Protein 9YFL (pdb70)

Sequence (1273 aa):
MYLRYYLNENGDRQYTLATIDPYGKPTISAHPARFSPEDKYSRHRIIIKKRFGLLLTQQPEVSLGQFQKLGDFKIEPTESVTKLDTAYWPLLLKNFDRLNVRTNHYTPLPFGHSPLKRPIAEYVKAGFINVDKPSNPSSHEVVSWIKRILKVEKTGHSGTLDPKVTGCLIVCIDRATRLVKSQQNAGKEYVAVFSLHSAVENVKKVTQGLEKLRGALFQRPPLRQLRVRSVYDSKLLDFDKDRNIGVFWVSCEAGSYIRTMCVHLGLMLGVGGQMIELRRVRSGIQGEKEGMVTMHDILDAQWAYENHKDESYLRRVIKPLEGLLVAHKRIFIKDSAVNAVCYGAKVLLPGILRYEDGIEIDQEIVIVTTKGEAVALAIALMTTSTMASCDHGVAAKLKRVIMERDTYPRKWGLGPKASPQSYDEKVDHCSVIAKPMAPKKLSKKIYKLIKKSTSHKNYIRNGLKIVQKQLRLGEKGIVFFAGDISPIEIMCHLPAVCEEKDIPYCYTPSRKDIGAAMGTMRGCVMVLVKEHDDYKDLFDEVRGEIKLLGHPKIEPTESVTKLDTAYWPLLLKNFDRLNVRTNHYTPLPFGHSPLKRPIAEYVKAGFINVDKPSNPSSHEVVSWIKRILKVEKTGHSGTLDPKVTGCLIVCIDRATRLVKSQQNAGKEYVAVFSLHSAVENVKKVTQGLEKLRGALFQRPPLKRQLRVRSVYDSKLLDFDKDRNIGVFWVSCEAGSYIRTMCVHLGLMLGVGGQMIELRRVRSGIQGEKEGMVTMHDILDAQWAYENHKDESYLRRVIKPLEGLLVAHKRIFIKDSAVNAVCYGAKVLLPGILRYEDGIEIDQEIVIVTTKGEAVALAIALMTTSTMASCDHGVAAKLKRVIMERDTYPRKWGLGPKASSYDEKVDHCSVIAKPMAPKKLSKKIYKLIKKSTSHKNYIRNGLKIVQKQLRLGEKGIVFFAGDISPIEIMCHLPAVCEEKDIPYCYTPSRKDIGAAMGTMRGCVMVLVKEHDDYKDLFDEVRGEIKLLMYLRYYLNENGDRQYTLATIDPYGKPTISAHPARFSPEDKYSRHRIIIKKRFGLLLTQQPEPILPPESVIPLGHYGWTVQDDLICKVDIEDVPYFNAPIFLENKEQIGKIDEIFGNLRDYFVSVKMGDNFKANSFKDGQQFYIDPAKLLPLKRFLPESVIPLGHYGWTVQDDLICKVDIEDVPYFNAPIFLENKEQIGKIDEIFGNLRDYFVSVKMGDNFKANSFKDGQQFYIDPAKLLPLKRFLP

Foldseek 3Di:
DQWWWDADPVGDTDIDRDQADPVRDGTHHPDDDDDDPPDPCPVVVCVVCVVVQNDPVSDDD/DDPVVCVVPDDPDDDPDDPDDDDDQCPPDFQCHVVVVFAFQDDDDDADPFDAFLLPDPPVVVQQQWKFFAFDDQAAWLVVVQVVLCVLQVADDKDWQATDGRRATATTIMGTNQLVLCSPVLQFAKWKKKFKKAFQDAADDVVLLVVLVVVQAAQDWFADPPHPIGTWGWHDKAFPDADRVRRMTIMMTIITGPDDCQRVRQSSNVSRVGGMGTDYMYTQDRHPDGDPNLHDYPVLSNVQSCCCVPVVDNPSVSSGIGGSSNVQRPFWEWEFHLQCLQVVLVFHFAKLQTTGTTHAPQDAQGWHFYAYPSGHGQAIWGAHAHPVRSNVDDIDGGTGGDTGRDDHPSGDNNPQPDDVSD/DDDQVVLLVQFDPLQPPEQPPVLQVLVLLLLLQQVVPVVQKDFALVGVVVCLVVQDAAEKEFERHDPPPVSCVCPVVSCVVNVHFYHYYSHQCSNCVSSPPSDGTGMMGHHDDDSCNPSRVVSRVSRVVSDGD/DDDPPDDPVVDDQCDDPQQSHCQVVFFFPDDDFDDDPFDDFLLPDPPVVLQQQWKFFAFDDAAAWPVVLQVVLCVLVVADDKDWQATAGRRATATIIIHTHLLCLCSPVLNFAKWKKKFKKAFQDADDDVVLLVVLVVVLAAWDWFADPVPGPTDIWGWHDKAFPAADRVRSMTIMMTTITRPDDVQRVSQVSNVSSVGGMGTDYMYTQDRHPDGDVRLYDYVVLSNVQSCCCVVPVDCPSVSSRIGGSSNVQSPFWEWEFELQCLQVVQVFDADKLQGTRTGHADQDAQGWHFYAYPSGDTQAIWGAPAHPVRSVVDNIDGGTGGDTGSDHHPSGDNRPLPDPVSD/DFVVLQVLFDPLQPPADDPVLQVLVLLLLLVQLVDPVQKFFALVRVVVCLVVQDAAEKEFERNDPPCVSPSCVVVSCVVSVHQYHYGRHQCSNCVSNVHSDGTGMMGGHDDPVCNPSSVVSRVVRVVD/DQWWFDADPVRDTDIDRDQADPVGDGTHHPDDDDDDPPDPCPVVVVVVCVVVQNDPVSDDDDDD/DQPDKDWQAFWDDDDPQKTKGWGQDLWDFAFQFFKAAPVRHTFFTWHDWDDDNRTTITITRGDDPDGNVVDDHGGIIIGRPVRTDHSVVVPD/DDWDWAAWQDDDDAQWGKGWGDDLWDFDFQFWWAAPVRHTFFGWHDWDDDLGGTITTTHGDPVDGNVVDDGGRITIGDPVGTDHSVVVDD

Secondary structure (DSSP, 8-state):
--HHHHHHHS-----S--S------TTS-GGGTTTTTSEE--------S----GGG--HHHHHHTEEEEEEB-SSS-HHHHHHHHHHHHT-S-EEESSPPPTT-EE--EEEESSGGGGTGGGTT--EEEEEEEEESS--S-HHHHHHHHHTS-SEEEE-------EEEEEEEEEEEEEETTTTEEEEEEEE-TT--HHHHHHHHHHHHTS-EEEEEEEEEEETTEESTTT-EEHHHHHHHHHHHHHS---HHHHHHSEEGGGGSTTSEEEEE-TTSHHHHHHT--EEGGGEEEE-TT--TT-EEEEE-TTS-EEEEEEE-S-HHHHHH-SSSEEEEEEEE-SPTTSS---TT-STTT-/--S--EEEEEEEEE-SS-EEEEE-SSSEEPTT-EEE-TTS-EEEEEEEEEE-SSSEEEEE---SS--TTTS-TT-EEEE-GGGEE-HHHH--/---STTTTTTS-TT--SB--HHHHHHHHHHHHHHHSSGGGEEESHHHHHHHHHHT--SEEEEES--SSGGGTTTHHHHHHHHT--EEEES-HHHHHHHHTSSS--S-EEE---STTHHHHHHHHHHHHHH---/---TT--GGGS-GGGSSSSSTT-TTSEES-------S----TTS--HHHHTTEEEEEEEE-SSS-HHHHHHHHHHHHT-S-EEESSPPPTT-EEEEEEEEEGGGGGTGGGTT--EEEEEEEE-SS--S-HHHHHHHHHHS-EEEEE--------EEEEEEEEEEEEEETTTTEEEEEEEE-TT--HHHHHHHHHHHTTS--EEEEEEEEEETTEESTTT-B-HHHHHHHHHHHHHH---HHHHHH-EEGGGGSTTSEEEEE-TTTHHHHHTTPPEEGGGEEEE-S---TT-EEEEE-TTS-EEEEEEESS-HHHHHT-SSSEEEEEEEE-SPTTSS----S-SS---/---EEEEEB---BTTBEEEE--SS-EE-SS-EEE-TT--EEEEEEEEEESSSSEEEEEEE-TT--GGGSPTT-EEEE-TTSEE-HHHH--/---EEEE-TTS-EEEES-SB-TTSSBPEESSPPP--SS---HHHHHHHHHHTT-SGGGS--/--HHHHHHS-TT--SB--HHHHHHHHHHHHHHTTSSTTEEESHHHHHHHHHHT--SEEEEETT-SSGGGTTTHHHHHHHHT--EEEES-HHHHHHHTT-SS--SEEEE---GGGHHHHHHHHHHHHT-/---EEEE-TT--EEEES-SB-TTSSBPEESSPPP--SS---HHHHHHHHHHTT-STTTSPP---

Organism: Trichoplusia ni (NCBI:txid7111)

B-factor: mean 68.93, std 26.57, range [25.01, 194.74]

Solvent-accessible surface area: 57869 Å² total; per-residue (Å²): 133,68,0,58,23,45,91,37,169,112,25,56,59,64,16,10,13,46,91,89,6,98,133,32,118,38,4,71,22,2,15,17,10,137,13,52,28,115,25,155,30,9,71,11,2,9,36,2,15,72,86,36,43,59,8,45,53,80,63,118,202,68,47,34,5,78,2,5,64,67,7,94,0,42,1,61,59,77,76,98,78,59,180,44,110,2,30,194,16,70,40,2,17,89,36,2,44,164,9,56,71,69,31,59,116,13,88,22,17,76,92,14,66,18,7,70,118,10,59,23,57,75,4,15,66,0,0,3,0,0,0,12,0,1,11,74,14,28,0,108,84,0,13,58,37,0,83,147,14,11,123,11,121,109,15,11,24,12,9,80,5,63,75,114,3,0,0,0,0,1,0,1,0,29,21,0,31,59,0,20,133,37,15,84,131,20,35,9,45,19,1,0,0,0,25,5,107,62,74,21,142,67,69,150,83,0,52,102,4,6,112,105,1,111,19,36,1,0,2,68,42,53,236,227,149,11,54,24,66,22,2,133,62,24,134,31,58,37,27,60,128,149,120,17,11,0,0,0,62,0,16,2,53,15,39,9,75,3,102,8,0,0,46,2,0,0,7,16,16,23,19,4,3,96,14,62,12,14,0,4,14,77,1,22,68,11,1,32,131,95,38,32,5,27,4,11,14,0,22,2,0,16,48,6,42,34,16,35,84,70,60,43,5,2,63,69,0,0,37,4,0,0,12,2,0,71,73,39,60,16,0,0,0,37,2,45,24,0,2,14,2,4,66,43,40,108,3,96,0,73,11,0,0,10,9,34,90,34,0,94,94,109,46,46,0,0,0,0,0,1,4,1,4,1,0,0,0,0,48,0,56,22,46,21,81,49,1,68,94,46,116,129,25,46,0,0,80,36,76,108,27,0,5,78,140,104,49,2,34,153,70,108,49,131,31,136,179,75,126,181,103,51,45,110,108,33,34,114,42,19,33,90,3,0,90,10,35,0,64,91,166,6,3,130,77,0,32,104,0,0,108,81,0,46,77,47,177,110,77,19,39,60,19,54,130,69,0,32,94,29,1,134,119,27,36,123,11,0,0,0,0,1,2,37,11,42,29,25,29,55,2,0,11,1,0,3,9,0,64,95,77,110,3,18,0,0,3,0,2,16,55,147,36,0,1,73,4,35,63,67,176,205,25,10,28,0,0,0,0,39,70,49,103,107,2,89,123,14,4,73,87,0,103,30,90,3,102,153,74,30,85,84,194,36,109,75,120,44,52,23,88,145,15,76,26,47,94,5,0,13,3,0,65,32,17,79,188,10,11,24,70,27,8,129,12,85,60,15,125,90,14,83,4,0,26,79,8,53,21,55,72,4,18,99,0,0,3,0,1,0,10,0,2,12,63,15,30,0,115,85,0,11,62,35,0,82,140,14,11,144,18,146,119,17,15,24,2,18,84,4,59,71,129,4,0,0,0,0,1,0,0,0,26,38,0,23,59,0,22,165,35,18,80,128,20,36,10,35,20,2,0,0,1,23,10,110,54,60,10,136,60,67,86,66,0,59,35,2,3,32,95,1,38,12,6,2,0,2,79,20,46,228,196,188,126,8,61,19,62,24,0,136,62,9,133,30,61,44,26,55,133,149,136,26,18,0,0,0,59,0,18,1,47,13,35,9,66,4,92,5,1,1,44,2,0,0,19,23,16,30,15,4,5,88,18,60,14,10,0,4,17,90,1,19,65,11,2,31,121,86,29,35,3,17,3,7,10,0,21,2,0,18,56,10,72,74,86,124,153,72,63,51,8,2,38,28,0,0,24,0,0,1,8,5,2,63,66,40,60,21,0,0,1,44,1,41,23,0,1,15,3,2,72,48,42,108,2,87,0,68,14,0,0,5,4,36,60,31,2,34,24,111,48,47,0,0,0,0,0,0,34,0,4,1,0,0,0,0,37,0,43,4,3,11,4,4,3,13,1,5,54,67,18,53,0,0,88,41,104,118,30,0,4,91,139,105,47,1,32,158,81,111,59,134,42,149,174,68,149,93,34,87,96,60,49,98,66,17,35,70,1,5,114,29,30,1,64,115,156,3,2,111,33,0,37,89,0,0,124,101,0,43,90,48,181,100,79,13,50,54,24,37,122,66,0,30,88,12,0,131,130,29,32,117,10,0,0,0,0,0,1,37,9,42,32,19,27,47,0,0,9,1,2,5,8,0,30,89,65,92,6,16,12,0,2,0,1,7,64,105,39,0,0,70,14,13,73,38,182,140,35,4,37,0,0,0,0,57,69,50,122,105,7,84,124,36,1,60,107,0,76,30,67,9,104,148,104,128,89,0,66,22,41,77,52,186,108,33,56,48,51,10,16,15,48,97,86,11,95,138,33,123,48,3,71,19,3,12,13,5,158,9,53,21,127,28,167,32,7,116,16,1,22,67,0,13,118,73,36,34,65,8,41,41,82,77,112,49,54,78,45,174,17,126,43,28,58,75,0,4,52,31,22,74,50,4,101,124,26,0,0,1,62,5,92,42,96,53,0,2,85,45,96,0,24,0,11,30,123,108,85,80,80,0,5,99,3,36,8,1,0,1,15,1,92,36,2,25,0,1,0,128,28,58,87,145,54,112,21,106,51,21,151,128,61,56,86,0,47,0,19,46,80,75,24,17,55,12,177,170,48,21,173,192,65,32,57,74,0,7,67,29,37,52,51,4,99,94,20,0,0,0,69,6,109,36,136,44,1,2,72,55,88,4,38,0,42,26,142,104,124,78,92,2,8,102,1,40,12,3,0,1,56,16,194,79,2,7,0,0,0,94,25,42,156,144,58,144,15,120,69,24,174,127,52,61,61,0,58,0,22,52,78,86,27,32,79,31,180,170,42,66,164

InterPro domains:
  IPR002478 PUA domain [PF01472] (299-372)
  IPR002478 PUA domain [SM00359] (299-373)
  IPR002501 Pseudouridine synthase II, N-terminal [PF01509] (112-228)
  IPR004521 Uncharacterised domain CHP00451 [TIGR00451] (289-369)
  IPR004802 tRNA pseudouridine synthase B family [PTHR23127] (15-509)
  IPR004802 tRNA pseudouridine synthase B family [TIGR00425] (58-383)
  IPR012960 Dyskerin-like [PF08068] (52-108)
  IPR012960 Dyskerin-like [SM01136] (50-108)
  IPR015947 PUA-like superfamily [SSF88697] (298-379)
  IPR020103 Pseudouridine synthase, catalytic domain superfamily [SSF55120] (51-295)
  IPR032819 tRNA pseudouridylate synthase B, C-terminal [PF16198] (229-295)
  IPR036974 PUA domain superfamily [G3DSA:2.30.130.10] (52-382)

Radius of gyration: 39.72 Å; Cα contacts (8 Å, |Δi|>4): 2709; chains: 8; bounding box: 79×99×144 Å

Structure (mmCIF, N/CA/C/O backbone):
data_9YFL
#
_entry.id   9YFL
#
_cell.length_a   1.00
_cell.length_b   1.00
_cell.length_c   1.00
_cell.angle_alpha   90.00
_cell.angle_beta   90.00
_cell.angle_gamma   90.00
#
_symmetry.space_group_name_H-M   'P 1'
#
loop_
_entity.id
_entity.type
_entity.pdbx_description
1 polymer 'H/ACA ribonucleoprotein complex subunit 3'
2 polymer 'H/ACA ribonucleoprotein complex subunit 4-like'
3 polymer 'H/ACA ribonucleoprotein complex subunit 2-like protein'
4 polymer 'H/ACA ribonucleoprotein complex subunit'
5 polymer 'Modeled RNA (101-MER)'
#
loop_
_atom_site.group_PDB
_atom_site.id
_atom_site.type_symbol
_atom_site.label_atom_id
_atom_site.label_alt_id
_atom_site.label_comp_id
_atom_site.label_asym_id
_atom_site.label_entity_id
_atom_site.label_seq_id
_atom_site.pdbx_PDB_ins_code
_atom_site.Cartn_x
_atom_site.Cartn_y
_atom_site.Cartn_z
_atom_site.occupancy
_atom_site.B_iso_or_equiv
_atom_site.auth_seq_id
_atom_site.auth_comp_id
_atom_site.auth_asym_id
_atom_site.auth_atom_id
_atom_site.pdbx_PDB_model_num
ATOM 1 N N . MET A 1 1 ? 135.06100 143.69000 147.94500 1.000 76.86076 1 MET F N 1
ATOM 2 C CA . MET A 1 1 ? 135.21100 142.68100 149.03100 1.000 71.14382 1 MET F CA 1
ATOM 3 C C . MET A 1 1 ? 136.69100 142.45300 149.32500 1.000 70.03247 1 MET F C 1
ATOM 4 O O . MET A 1 1 ? 137.55500 143.10400 148.73700 1.000 70.64281 1 MET F O 1
ATOM 20 N N . TYR A 1 2 ? 136.98200 141.52400 150.23600 1.000 61.25830 2 TYR F N 1
ATOM 21 C CA . TYR A 1 2 ? 138.35200 141.33700 150.70100 1.000 51.88756 2 TYR F CA 1
ATOM 22 C C . TYR A 1 2 ? 139.16800 140.50800 149.71800 1.000 51.78876 2 TYR F C 1
ATOM 23 O O . TYR A 1 2 ? 140.21100 140.95200 149.23000 1.000 56.41989 2 TYR F O 1
ATOM 41 N N . LEU A 1 3 ? 138.70800 139.29700 149.41900 1.000 51.63369 3 LEU F N 1
ATOM 42 C CA . LEU A 1 3 ? 139.52700 138.36100 148.66300 1.000 49.07030 3 LEU F CA 1
ATOM 43 C C . LEU A 1 3 ? 139.79300 138.87200 147.25600 1.000 51.72944 3 LEU F C 1
ATOM 44 O O . LEU A 1 3 ? 138.92700 139.47100 146.61300 1.000 58.73845 3 LEU F O 1
ATOM 60 N N . ARG A 1 4 ? 141.01100 138.62700 146.78600 1.000 48.59929 4 ARG F N 1
ATOM 61 C CA . ARG A 1 4 ? 141.39600 138.88800 145.41000 1.000 49.75767 4 ARG F CA 1
ATOM 62 C C . ARG A 1 4 ? 142.41700 137.83500 145.01300 1.000 51.34495 4 ARG F C 1
ATOM 63 O O . ARG A 1 4 ? 142.92200 137.08900 145.85500 1.000 55.97889 4 ARG F O 1
ATOM 84 N N . TYR A 1 5 ? 142.72000 137.77100 143.72100 1.000 51.12936 5 TYR F N 1
ATOM 85 C CA . TYR A 1 5 ? 143.63800 136.75400 143.23500 1.000 49.76862 5 TYR F CA 1
ATOM 86 C C . TYR A 1 5 ? 144.31400 137.22900 141.96000 1.000 53.43752 5 TYR F C 1
ATOM 87 O O . TYR A 1 5 ? 143.80900 138.10200 141.25000 1.000 59.30430 5 TYR F O 1
ATOM 105 N N . TYR A 1 6 ? 145.47200 136.63700 141.68300 1.000 52.21925 6 TYR F N 1
ATOM 106 C CA . TYR A 1 6 ? 146.14400 136.78700 140.40400 1.000 51.13023 6 TYR F CA 1
ATOM 107 C C . TYR A 1 6 ? 146.60200 135.41200 139.94500 1.000 55.26405 6 TYR F C 1
ATOM 108 O O . TYR A 1 6 ? 146.81000 134.50200 140.75200 1.000 64.72738 6 TYR F O 1
ATOM 126 N N . LEU A 1 7 ? 146.75700 135.26700 138.63600 1.000 54.36093 7 LEU F N 1
ATOM 127 C CA . LEU A 1 7 ? 147.11700 133.99700 138.02500 1.000 60.86013 7 LEU F CA 1
ATOM 128 C C . LEU A 1 7 ? 148.62100 133.94100 137.79900 1.000 65.20867 7 LEU F C 1
ATOM 129 O O . LEU A 1 7 ? 149.20200 134.86500 137.22200 1.000 70.58602 7 LEU F O 1
ATOM 145 N N . ASN A 1 8 ? 149.24700 132.85800 138.25400 1.000 64.00609 8 ASN F N 1
ATOM 146 C CA . ASN A 1 8 ? 150.66600 132.64900 138.00400 1.000 69.26313 8 ASN F CA 1
ATOM 147 C C . ASN A 1 8 ? 150.84100 132.09200 136.59000 1.000 74.86049 8 ASN F C 1
ATOM 148 O O . ASN A 1 8 ? 149.88900 132.00800 135.80900 1.000 74.48010 8 ASN F O 1
ATOM 159 N N . GLU A 1 9 ? 152.06800 131.69900 136.24200 1.000 80.68608 9 GLU F N 1
ATOM 160 C CA . GLU A 1 9 ? 152.31500 131.18100 134.89900 1.000 82.31615 9 GLU F CA 1
ATOM 161 C C . GLU A 1 9 ? 151.53300 129.90000 134.63700 1.000 79.02724 9 GLU F C 1
ATOM 162 O O . GLU A 1 9 ? 150.97600 129.71600 133.54900 1.000 80.77521 9 GLU F O 1
ATOM 174 N N . ASN A 1 10 ? 151.47800 129.00400 135.62200 1.000 74.16233 10 ASN F N 1
ATOM 175 C CA . ASN A 1 10 ? 150.84700 127.70300 135.41400 1.000 75.64256 10 ASN F CA 1
ATOM 176 C C . ASN A 1 10 ? 149.33300 127.80100 135.27100 1.000 74.88778 10 ASN F C 1
ATOM 177 O O . ASN A 1 10 ? 148.71100 126.84600 134.79700 1.000 72.39999 10 ASN F O 1
ATOM 188 N N . GLY A 1 11 ? 148.72700 128.92100 135.66300 1.000 78.81369 11 GLY F N 1
ATOM 189 C CA . GLY A 1 11 ? 147.28800 129.07900 135.60300 1.000 72.41774 11 GLY F CA 1
ATOM 190 C C . GLY A 1 11 ? 146.54200 128.90700 136.90800 1.000 69.93415 11 GLY F C 1
ATOM 191 O O . GLY A 1 11 ? 145.30700 128.96100 136.90100 1.000 71.80956 11 GLY F O 1
ATOM 195 N N . ASP A 1 12 ? 147.23700 128.70500 138.01900 1.000 69.65842 12 ASP F N 1
ATOM 196 C CA . ASP A 1 12 ? 146.55800 128.54900 139.29200 1.000 65.88009 12 ASP F CA 1
ATOM 197 C C . ASP A 1 12 ? 146.21000 129.91700 139.87100 1.000 64.32190 12 ASP F C 1
ATOM 198 O O . ASP A 1 12 ? 146.79200 130.94200 139.50800 1.000 66.10961 12 ASP F O 1
ATOM 207 N N . ARG A 1 13 ? 145.24600 129.92300 140.78600 1.000 62.12056 13 ARG F N 1
ATOM 208 C CA . ARG A 1 13 ? 144.83700 131.14000 141.47100 1.000 53.75555 13 ARG F CA 1
ATOM 209 C C . ARG A 1 13 ? 145.73000 131.36700 142.68000 1.000 56.19267 13 ARG F C 1
ATOM 210 O O . ARG A 1 13 ? 145.87300 130.48100 143.52900 1.000 64.68027 13 ARG F O 1
ATOM 231 N N . GLN A 1 14 ? 146.32100 132.55400 142.75900 1.000 54.50546 14 GLN F N 1
ATOM 232 C CA . GLN A 1 14 ? 147.12500 132.96400 143.90400 1.000 55.15716 14 GLN F CA 1
ATOM 233 C C . GLN A 1 14 ? 146.32900 134.01900 144.65500 1.000 50.92999 14 GLN F C 1
ATOM 234 O O . GLN A 1 14 ? 146.14600 135.13500 144.15900 1.000 56.51121 14 GLN F O 1
ATOM 248 N N . TYR A 1 15 ? 145.86700 133.67000 145.85000 1.000 45.33256 15 TYR F N 1
ATOM 249 C CA . TYR A 1 15 ? 144.94700 134.51800 146.59100 1.000 45.17635 15 TYR F CA 1
ATOM 250 C C . TYR A 1 15 ? 145.70900 135.52200 147.43800 1.000 48.40163 15 TYR F C 1
ATOM 251 O O . TYR A 1 15 ? 146.77300 135.21700 147.98500 1.000 55.85638 15 TYR F O 1
ATOM 269 N N . THR A 1 16 ? 145.15700 136.72600 147.53600 1.000 49.32277 16 THR F N 1
ATOM 270 C CA . THR A 1 16 ? 145.80100 137.80900 148.26200 1.000 55.04223 16 THR F CA 1
ATOM 271 C C . THR A 1 16 ? 144.76400 138.88400 148.54200 1.000 56.72921 16 THR F C 1
ATOM 272 O O . THR A 1 16 ? 143.71800 138.94700 147.89200 1.000 57.69959 16 THR F O 1
ATOM 283 N N . LEU A 1 17 ? 145.07100 139.72800 149.52100 1.000 55.88401 17 LEU F N 1
ATOM 284 C CA . LEU A 1 17 ? 144.25600 140.89700 149.80700 1.000 55.71603 17 LEU F CA 1
ATOM 285 C C . LEU A 1 17 ? 144.73900 142.13900 149.07500 1.000 60.50472 17 LEU F C 1
ATOM 286 O O . LEU A 1 17 ? 144.06400 143.17300 149.12900 1.000 65.21509 17 LEU F O 1
ATOM 302 N N . ALA A 1 18 ? 145.88000 142.06500 148.39700 1.000 60.69579 18 ALA F N 1
ATOM 303 C CA . ALA A 1 18 ? 146.45500 143.24000 147.76400 1.000 62.89135 18 ALA F CA 1
ATOM 304 C C . ALA A 1 18 ? 145.68300 143.61000 146.50500 1.000 66.17452 18 ALA F C 1
ATOM 305 O O . ALA A 1 18 ? 145.09300 142.75900 145.83400 1.000 69.27700 18 ALA F O 1
ATOM 312 N N . THR A 1 19 ? 145.68900 144.90500 146.19100 1.000 64.44684 19 THR F N 1
ATOM 313 C CA . THR A 1 19 ? 145.04800 145.38500 144.97500 1.000 63.43509 19 THR F CA 1
ATOM 314 C C . THR A 1 19 ? 145.91300 145.15700 143.74200 1.000 69.61276 19 THR F C 1
ATOM 315 O O . THR A 1 19 ? 145.37800 144.96200 142.64500 1.000 74.07041 19 THR F O 1
ATOM 326 N N . ILE A 1 20 ? 147.23500 145.17600 143.89600 1.000 69.69319 20 ILE F N 1
ATOM 327 C CA . ILE A 1 20 ? 148.17100 145.07800 142.78300 1.000 72.60441 20 ILE F CA 1
ATOM 328 C C . ILE A 1 20 ? 149.02000 143.83100 142.97800 1.000 71.79784 20 ILE F C 1
ATOM 329 O O . ILE A 1 20 ? 149.60400 143.63300 144.04800 1.000 74.33021 20 ILE F O 1
ATOM 345 N N . ASP A 1 21 ? 149.08700 142.99900 141.94600 1.000 72.81502 21 ASP F N 1
ATOM 346 C CA . ASP A 1 21 ? 149.87700 141.77800 141.98600 1.000 75.33834 21 ASP F CA 1
ATOM 347 C C . ASP A 1 21 ? 151.35700 142.11000 141.84900 1.000 80.56356 21 ASP F C 1
ATOM 348 O O . ASP A 1 21 ? 151.72600 143.22500 141.47700 1.000 85.16361 21 ASP F O 1
ATOM 357 N N . PRO A 1 22 ? 152.24300 141.15600 142.14700 1.000 81.25595 22 PRO F N 1
ATOM 358 C CA . PRO A 1 22 ? 153.68100 141.43400 142.00800 1.000 87.08743 22 PRO F CA 1
ATOM 359 C C . PRO A 1 22 ? 154.08700 141.83900 140.60300 1.000 86.62188 22 PRO F C 1
ATOM 360 O O . PRO A 1 22 ? 155.10800 142.51900 140.44200 1.000 87.61392 22 PRO F O 1
ATOM 371 N N . TYR A 1 23 ? 153.32700 141.44700 139.58300 1.000 83.26913 23 TYR F N 1
ATOM 372 C CA . TYR A 1 23 ? 153.67300 141.75900 138.20300 1.000 80.72881 23 TYR F CA 1
ATOM 373 C C . TYR A 1 23 ? 153.18500 143.13300 137.76800 1.000 82.69602 23 TYR F C 1
ATOM 374 O O . TYR A 1 23 ? 153.39800 143.50900 136.61100 1.000 85.04949 23 TYR F O 1
ATOM 392 N N . GLY A 1 24 ? 152.53400 143.88600 138.65400 1.000 82.63368 24 GLY F N 1
ATOM 393 C CA . GLY A 1 24 ? 152.06300 145.21500 138.33900 1.000 80.40890 24 GLY F CA 1
ATOM 394 C C . GLY A 1 24 ? 150.65300 145.27900 137.79600 1.000 85.21174 24 GLY F C 1
ATOM 395 O O . GLY A 1 24 ? 150.09800 146.38100 137.69300 1.000 87.33518 24 GLY F O 1
ATOM 399 N N . LYS A 1 25 ? 150.05700 144.14500 137.44600 1.000 87.57139 25 LYS F N 1
ATOM 400 C CA . LYS A 1 25 ? 148.69600 144.12500 136.94100 1.000 87.01836 25 LYS F CA 1
ATOM 401 C C . LYS A 1 25 ? 147.69300 144.12500 138.09000 1.000 82.72122 25 LYS F C 1
ATOM 402 O O . LYS A 1 25 ? 148.03500 143.79700 139.22800 1.000 80.57975 25 LYS F O 1
ATOM 421 N N . PRO A 1 26 ? 146.44600 144.51000 137.82400 1.000 79.94173 26 PRO F N 1
ATOM 422 C CA . PRO A 1 26 ? 145.42600 144.45800 138.87600 1.000 76.21666 26 PRO F CA 1
ATOM 423 C C . PRO A 1 26 ? 145.10700 143.02800 139.28100 1.000 74.09209 26 PRO F C 1
ATOM 424 O O . PRO A 1 26 ? 145.26700 142.08400 138.50400 1.000 79.04950 26 PRO F O 1
ATOM 435 N N . THR A 1 27 ? 144.64600 142.88000 140.51900 1.000 66.11787 27 THR F N 1
ATOM 436 C CA . THR A 1 27 ? 144.23200 141.58900 141.04500 1.000 57.67831 27 THR F CA 1
ATOM 437 C C . THR A 1 27 ? 142.72900 141.42700 140.86300 1.000 57.84789 27 THR F C 1
ATOM 438 O O . THR A 1 27 ? 141.95300 142.31000 141.24100 1.000 67.36590 27 THR F O 1
ATOM 449 N N . ILE A 1 28 ? 142.32600 140.30200 140.29100 1.000 54.38808 28 ILE F N 1
ATOM 450 C CA . ILE A 1 28 ? 140.92100 140.05900 139.98800 1.000 56.69848 28 ILE F CA 1
ATOM 451 C C . ILE A 1 28 ? 140.19300 139.65000 141.25900 1.000 55.21391 28 ILE F C 1
ATOM 452 O O . ILE A 1 28 ? 140.70000 138.85100 142.05500 1.000 56.17859 28 ILE F O 1
ATOM 468 N N . SER A 1 29 ? 139.00000 140.20400 141.45800 1.000 55.69146 29 SER F N 1
ATOM 469 C CA . SER A 1 29 ? 138.20400 139.84300 142.62100 1.000 54.10672 29 SER F CA 1
ATOM 470 C C . SER A 1 29 ? 137.82300 138.37200 142.55600 1.000 48.67851 29 SER F C 1
ATOM 471 O O . SER A 1 29 ? 137.53800 137.83200 141.48400 1.000 50.99940 29 SER F O 1
ATOM 479 N N . ALA A 1 30 ? 137.82000 137.72100 143.71700 1.000 46.82415 30 ALA F N 1
ATOM 480 C CA . ALA A 1 30 ? 137.59100 136.28500 143.77700 1.000 47.85235 30 ALA F CA 1
ATOM 481 C C . ALA A 1 30 ? 136.13100 135.91000 143.58800 1.000 46.28942 30 ALA F C 1
ATOM 482 O O . ALA A 1 30 ? 135.84100 134.77300 143.20400 1.000 47.52123 30 ALA F O 1
ATOM 489 N N . HIS A 1 31 ? 135.21400 136.83000 143.84500 1.000 45.59627 31 HIS F N 1
ATOM 490 C CA . HIS A 1 31 ? 133.80800 136.48100 143.94000 1.000 43.59709 31 HIS F CA 1
ATOM 491 C C . HIS A 1 31 ? 133.07600 136.77800 142.63900 1.000 42.61255 31 HIS F C 1
ATOM 492 O O . HIS A 1 31 ? 133.37300 137.77500 141.97300 1.000 43.62464 31 HIS F O 1
ATOM 506 N N . PRO A 1 32 ? 132.12100 135.94000 142.24900 1.000 41.19645 32 PRO F N 1
ATOM 507 C CA . PRO A 1 32 ? 131.39300 136.17700 141.00300 1.000 41.87174 32 PRO F CA 1
ATOM 508 C C . PRO A 1 32 ? 130.35800 137.28100 141.15000 1.000 42.02009 32 PRO F C 1
ATOM 509 O O . PRO A 1 32 ? 129.98300 137.68700 142.25100 1.000 44.28416 32 PRO F O 1
ATOM 520 N N . ALA A 1 33 ? 129.89900 137.76600 140.00200 1.000 39.90885 33 ALA F N 1
ATOM 521 C CA . ALA A 1 33 ? 128.86600 138.78800 139.99000 1.000 41.52651 33 ALA F CA 1
ATOM 522 C C . ALA A 1 33 ? 127.58200 138.24500 140.60000 1.000 44.48374 33 ALA F C 1
ATOM 523 O O . ALA A 1 33 ? 127.25300 137.06400 140.46400 1.000 49.07981 33 ALA F O 1
ATOM 530 N N . ARG A 1 34 ? 126.85000 139.12100 141.28200 1.000 42.89326 34 ARG F N 1
ATOM 531 C CA . ARG A 1 34 ? 125.55600 138.75200 141.86800 1.000 44.30283 34 ARG F CA 1
ATOM 532 C C . ARG A 1 34 ? 124.60600 138.32900 140.75900 1.000 39.72410 34 ARG F C 1
ATOM 533 O O . ARG A 1 34 ? 124.69100 138.81000 139.62700 1.000 41.23864 34 ARG F O 1
ATOM 554 N N . PHE A 1 35 ? 123.67100 137.44700 141.09500 1.000 35.21549 35 PHE F N 1
ATOM 555 C CA . PHE A 1 35 ? 122.74500 136.88100 140.12700 1.000 35.66938 35 PHE F CA 1
ATOM 556 C C . PHE A 1 35 ? 121.31800 137.24800 140.49900 1.000 45.61355 35 PHE F C 1
ATOM 557 O O . PHE A 1 35 ? 120.91100 137.08800 141.65400 1.000 49.94101 35 PHE F O 1
ATOM 574 N N . SER A 1 36 ? 120.56900 137.74500 139.51700 1.000 46.50807 36 SER F N 1
ATOM 575 C CA . SER A 1 36 ? 119.14100 137.97500 139.65000 1.000 43.47110 36 SER F CA 1
ATOM 576 C C . SER A 1 36 ? 118.40200 136.98400 138.76500 1.000 45.00095 36 SER F C 1
ATOM 577 O O . SER A 1 36 ? 118.58600 137.02000 137.53900 1.000 49.16883 36 SER F O 1
ATOM 585 N N . PRO A 1 37 ? 117.57600 136.08500 139.30500 1.000 43.37167 37 PRO F N 1
ATOM 586 C CA . PRO A 1 37 ? 116.89500 135.11800 138.43100 1.000 45.33516 37 PRO F CA 1
ATOM 587 C C . PRO A 1 37 ? 116.05700 135.77800 137.35900 1.000 56.00160 37 PRO F C 1
ATOM 588 O O . PRO A 1 37 ? 115.92300 135.23000 136.25800 1.000 61.04515 37 PRO F O 1
ATOM 599 N N . GLU A 1 38 ? 115.48000 136.93900 137.65200 1.000 56.39658 38 GLU F N 1
ATOM 600 C CA . GLU A 1 38 ? 114.69900 137.69300 136.67500 1.000 53.86045 38 GLU F CA 1
ATOM 601 C C . GLU A 1 38 ? 115.60700 138.65800 135.91300 1.000 51.16597 38 GLU F C 1
ATOM 602 O O . GLU A 1 38 ? 115.44600 139.87600 135.94100 1.000 55.79223 38 GLU F O 1
ATOM 614 N N . ASP A 1 39 ? 116.58600 138.07800 135.22600 1.000 47.66159 39 ASP F N 1
ATOM 615 C CA . ASP A 1 39 ? 117.55400 138.82800 134.43700 1.000 46.64153 39 ASP F CA 1
ATOM 616 C C . ASP A 1 39 ? 117.16100 138.69900 132.97200 1.000 53.19740 39 ASP F C 1
ATOM 617 O O . ASP A 1 39 ? 117.22500 137.60700 132.39800 1.000 55.05685 39 ASP F O 1
ATOM 626 N N . LYS A 1 40 ? 116.75900 139.81600 132.36800 1.000 51.68578 40 LYS F N 1
ATOM 627 C CA . LYS A 1 40 ? 116.29100 139.84800 130.99000 1.000 49.61522 40 LYS F CA 1
ATOM 628 C C . LYS A 1 40 ? 117.37900 140.30000 130.02700 1.000 49.72804 40 LYS F C 1
ATOM 629 O O . LYS A 1 40 ? 117.07800 140.86300 128.97000 1.000 54.31091 40 LYS F O 1
ATOM 648 N N . TYR A 1 41 ? 118.63900 140.06400 130.37300 1.000 42.90042 41 TYR F N 1
ATOM 649 C CA . TYR A 1 41 ? 119.77400 140.55500 129.60900 1.000 40.54873 41 TYR F CA 1
ATOM 650 C C . TYR A 1 41 ? 120.66500 139.40800 129.15700 1.000 45.24141 41 TYR F C 1
ATOM 651 O O . TYR A 1 41 ? 121.89100 139.52700 129.12400 1.000 48.39633 41 TYR F O 1
ATOM 669 N N . SER A 1 42 ? 120.06000 138.27300 128.80000 1.000 47.32733 42 SER F N 1
ATOM 670 C CA . SER A 1 42 ? 120.84800 137.15300 128.30000 1.000 43.41865 42 SER F CA 1
ATOM 671 C C . SER A 1 42 ? 121.32200 137.41400 126.87700 1.000 46.08098 42 SER F C 1
ATOM 672 O O . SER A 1 42 ? 122.47700 137.13200 126.54200 1.000 50.46010 42 SER F O 1
ATOM 680 N N . ARG A 1 43 ? 120.44400 137.94900 126.02500 1.000 48.28568 43 ARG F N 1
ATOM 681 C CA . ARG A 1 43 ? 120.83000 138.23400 124.64700 1.000 47.23012 43 ARG F CA 1
ATOM 682 C C . ARG A 1 43 ? 121.96100 139.24500 124.62100 1.000 45.29421 43 ARG F C 1
ATOM 683 O O . ARG A 1 43 ? 122.96300 139.07300 123.91900 1.000 44.80888 43 ARG F O 1
ATOM 704 N N . HIS A 1 44 ? 121.80500 140.31200 125.39700 1.000 45.23385 44 HIS F N 1
ATOM 705 C CA . HIS A 1 44 ? 122.76200 141.40200 125.44100 1.000 44.16407 44 HIS F CA 1
ATOM 706 C C . HIS A 1 44 ? 124.08800 140.95000 126.02600 1.000 43.23889 44 HIS F C 1
ATOM 707 O O . HIS A 1 44 ? 125.11100 141.60400 125.80400 1.000 49.34773 44 HIS F O 1
ATOM 720 N N . ARG A 1 45 ? 124.08500 139.84400 126.76500 1.000 40.55127 45 ARG F N 1
ATOM 721 C CA . ARG A 1 45 ? 125.27500 139.32800 127.42200 1.000 44.51100 45 ARG F CA 1
ATOM 722 C C . ARG A 1 45 ? 126.04300 138.38400 126.51400 1.000 46.21676 45 ARG F C 1
ATOM 723 O O . ARG A 1 45 ? 127.27000 138.29000 126.62000 1.000 50.29932 45 ARG F O 1
ATOM 744 N N . ILE A 1 46 ? 125.34000 137.68400 125.62500 1.000 47.94234 46 ILE F N 1
ATOM 745 C CA . ILE A 1 46 ? 126.00300 136.80000 124.67700 1.000 44.46489 46 ILE F CA 1
ATOM 746 C C . ILE A 1 46 ? 126.54400 137.59800 123.50200 1.000 44.99958 46 ILE F C 1
ATOM 747 O O . ILE A 1 46 ? 127.55800 137.22100 122.91000 1.000 51.57891 46 ILE F O 1
ATOM 763 N N . ILE A 1 47 ? 125.90200 138.71400 123.15600 1.000 45.62574 47 ILE F N 1
ATOM 764 C CA . ILE A 1 47 ? 126.40700 139.55000 122.07200 1.000 42.81494 47 ILE F CA 1
ATOM 765 C C . ILE A 1 47 ? 127.75300 140.14900 122.45200 1.000 45.71041 47 ILE F C 1
ATOM 766 O O . ILE A 1 47 ? 128.73100 140.04500 121.70200 1.000 48.47021 47 ILE F O 1
ATOM 782 N N . ILE A 1 48 ? 127.82700 140.78400 123.62000 1.000 46.71897 48 ILE F N 1
ATOM 783 C CA . ILE A 1 48 ? 129.05000 141.48000 123.99800 1.000 43.94043 48 ILE F CA 1
ATOM 784 C C . ILE A 1 48 ? 130.18500 140.48700 124.20400 1.000 46.39305 48 ILE F C 1
ATOM 785 O O . ILE A 1 48 ? 131.31300 140.71400 123.75400 1.000 57.38815 48 ILE F O 1
ATOM 801 N N . LYS A 1 49 ? 129.91000 139.37000 124.87900 1.000 45.03585 49 LYS F N 1
ATOM 802 C CA . LYS A 1 49 ? 130.96300 138.39200 125.12400 1.000 46.34897 49 LYS F CA 1
ATOM 803 C C . LYS A 1 49 ? 131.46000 137.78200 123.82100 1.000 50.00847 49 LYS F C 1
ATOM 804 O O . LYS A 1 49 ? 132.66900 137.60700 123.63100 1.000 56.07951 49 LYS F O 1
ATOM 823 N N . LYS A 1 50 ? 130.54400 137.45000 122.90900 1.000 48.66269 50 LYS F N 1
ATOM 824 C CA . LYS A 1 50 ? 130.95700 136.89300 121.62600 1.000 48.38812 50 LYS F CA 1
ATOM 825 C C . LYS A 1 50 ? 131.81500 137.88700 120.86100 1.000 49.20829 50 LYS F C 1
ATOM 826 O O . LYS A 1 50 ? 132.83100 137.51600 120.26200 1.000 51.47251 50 LYS F O 1
ATOM 845 N N . ARG A 1 51 ? 131.41700 139.16000 120.87100 1.000 51.33231 51 ARG F N 1
ATOM 846 C CA . ARG A 1 51 ? 132.14800 140.18000 120.13100 1.000 51.97455 51 ARG F CA 1
ATOM 847 C C . ARG A 1 51 ? 133.61200 140.23000 120.54600 1.000 56.02080 51 ARG F C 1
ATOM 848 O O . ARG A 1 51 ? 134.47800 140.55000 119.72400 1.000 63.21048 51 ARG F O 1
ATOM 869 N N . PHE A 1 52 ? 133.90900 139.92000 121.80700 1.000 50.93704 52 PHE F N 1
ATOM 870 C CA . PHE A 1 52 ? 135.25100 140.05500 122.35500 1.000 52.44869 52 PHE F CA 1
ATOM 871 C C . PHE A 1 52 ? 135.90300 138.71200 122.65600 1.000 56.59398 52 PHE F C 1
ATOM 872 O O . PHE A 1 52 ? 136.90700 138.67100 123.37200 1.000 59.02550 52 PHE F O 1
ATOM 889 N N . GLY A 1 53 ? 135.36100 137.61800 122.13300 1.000 58.92194 53 GLY F N 1
ATOM 890 C CA . GLY A 1 53 ? 136.00300 136.32400 122.30400 1.000 56.78497 53 GLY F CA 1
ATOM 891 C C . GLY A 1 53 ? 136.10800 135.87600 123.74400 1.000 57.75042 53 GLY F C 1
ATOM 892 O O . GLY A 1 53 ? 137.13800 135.32100 124.14500 1.000 60.58392 53 GLY F O 1
ATOM 896 N N . LEU A 1 54 ? 135.06000 136.10400 124.53700 1.000 58.33403 54 LEU F N 1
ATOM 897 C CA . LEU A 1 54 ? 135.03800 135.69800 125.93500 1.000 53.53728 54 LEU F CA 1
ATOM 898 C C . LEU A 1 54 ? 134.05100 134.57900 126.22200 1.000 52.64583 54 LEU F C 1
ATOM 899 O O . LEU A 1 54 ? 134.13600 133.96300 127.28800 1.000 58.92026 54 LEU F O 1
ATOM 915 N N . LEU A 1 55 ? 133.12500 134.29800 125.31100 1.000 49.43478 55 LEU F N 1
ATOM 916 C CA . LEU A 1 55 ? 132.10900 133.29200 125.56900 1.000 49.74735 55 LEU F CA 1
ATOM 917 C C . LEU A 1 55 ? 132.75500 131.92300 125.74100 1.000 57.25767 55 LEU F C 1
ATOM 918 O O . LEU A 1 55 ? 133.83000 131.64600 125.20400 1.000 62.36196 55 LEU F O 1
ATOM 934 N N . LEU A 1 56 ? 132.08400 131.05900 126.50600 1.000 57.55441 56 LEU F N 1
ATOM 935 C CA . LEU A 1 56 ? 132.65700 129.75300 126.81400 1.000 56.38952 56 LEU F CA 1
ATOM 936 C C . LEU A 1 56 ? 132.88800 128.94000 125.54900 1.000 59.53245 56 LEU F C 1
ATOM 937 O O . LEU A 1 56 ? 133.91400 128.26300 125.41600 1.000 62.81665 56 LEU F O 1
ATOM 953 N N . THR A 1 57 ? 131.94300 128.98700 124.61000 1.000 56.12563 57 THR F N 1
ATOM 954 C CA . THR A 1 57 ? 132.09500 128.22100 123.37900 1.000 54.10795 57 THR F CA 1
ATOM 955 C C . THR A 1 57 ? 133.32800 128.64800 122.59600 1.000 56.78817 57 THR F C 1
ATOM 956 O O . THR A 1 57 ? 133.87800 127.85400 121.82500 1.000 62.23369 57 THR F O 1
ATOM 967 N N . GLN A 1 58 ? 133.77700 129.88700 122.77600 1.000 56.23714 58 GLN F N 1
ATOM 968 C CA . GLN A 1 58 ? 134.89300 130.41000 122.00200 1.000 56.36485 58 GLN F CA 1
ATOM 969 C C . GLN A 1 58 ? 136.25200 130.04500 122.58100 1.000 58.53203 58 GLN F C 1
ATOM 970 O O . GLN A 1 58 ? 137.26500 130.24900 121.90600 1.000 68.53169 58 GLN F O 1
ATOM 984 N N . GLN A 1 59 ? 136.30500 129.51900 123.79700 1.000 57.51509 59 GLN F N 1
ATOM 985 C CA . GLN A 1 59 ? 137.56900 129.10100 124.37500 1.000 63.44338 59 GLN F CA 1
ATOM 986 C C . GLN A 1 59 ? 137.94600 127.70500 123.88900 1.000 65.34187 59 GLN F C 1
ATOM 987 O O . GLN A 1 59 ? 137.10100 126.96100 123.38500 1.000 63.81367 59 GLN F O 1
ATOM 1001 N N . PRO A 1 60 ? 139.21200 127.32500 124.02800 1.000 67.69560 60 PRO F N 1
ATOM 1002 C CA . PRO A 1 60 ? 139.63400 125.98900 123.59600 1.000 70.59633 60 PRO F CA 1
ATOM 1003 C C . PRO A 1 60 ? 139.10300 124.91400 124.53100 1.000 72.98177 60 PRO F C 1
ATOM 1004 O O . PRO A 1 60 ? 138.55600 125.18500 125.60100 1.000 74.65630 60 PRO F O 1
ATOM 1015 N N . GLU A 1 61 ? 139.27400 123.66800 124.10200 1.000 74.09293 61 GLU F N 1
ATOM 1016 C CA . GLU A 1 61 ? 138.84700 122.51400 124.88500 1.000 77.60515 61 GLU F CA 1
ATOM 1017 C C . GLU A 1 61 ? 137.34100 122.62200 125.10000 1.000 76.25471 61 GLU F C 1
ATOM 1018 O O . GLU A 1 61 ? 136.58000 121.76300 124.65500 1.000 70.92583 61 GLU F O 1
ATOM 1030 N N . VAL B 2 27 ? 161.65200 117.77600 93.12100 1.000 109.31665 27 VAL A N 1
ATOM 1031 C CA . VAL B 2 27 ? 160.33700 117.17600 93.30400 1.000 113.24813 27 VAL A CA 1
ATOM 1032 C C . VAL B 2 27 ? 159.61600 117.84900 94.46300 1.000 113.44623 27 VAL A C 1
ATOM 1033 O O . VAL B 2 27 ? 160.22800 118.18000 95.47800 1.000 111.58166 27 VAL A O 1
ATOM 1045 N N . SER B 2 28 ? 158.31200 118.04900 94.30600 1.000 113.71536 28 SER A N 1
ATOM 1046 C CA . SER B 2 28 ? 157.47200 118.62900 95.34100 1.000 113.67824 28 SER A CA 1
ATOM 1047 C C . SER B 2 28 ? 156.63000 117.54100 95.99500 1.000 111.34619 28 SER A C 1
ATOM 1048 O O . SER B 2 28 ? 156.33500 116.51100 95.38500 1.000 108.61581 28 SER A O 1
ATOM 1056 N N . LEU B 2 29 ? 156.24600 117.78000 97.25100 1.000 110.84668 29 LEU A N 1
ATOM 1057 C CA . LEU B 2 29 ? 155.50900 116.76300 97.99300 1.000 106.96788 29 LEU A CA 1
ATOM 1058 C C . LEU B 2 29 ? 154.23900 116.35600 97.26000 1.000 106.82430 29 LEU A C 1
ATOM 1059 O O . LEU B 2 29 ? 153.81900 115.19600 97.34500 1.000 106.42500 29 LEU A O 1
ATOM 1075 N N . GLY B 2 30 ? 153.61700 117.28600 96.53600 1.000 105.31881 30 GLY A N 1
ATOM 1076 C CA . GLY B 2 30 ? 152.46700 116.92400 95.72700 1.000 101.81660 30 GLY A CA 1
ATOM 1077 C C . GLY B 2 30 ? 152.82300 115.94000 94.63000 1.000 105.79306 30 GLY A C 1
ATOM 1078 O O . GLY B 2 30 ? 152.09300 114.97700 94.38300 1.000 104.92902 30 GLY A O 1
ATOM 1082 N N . GLN B 2 31 ? 153.95200 116.16900 93.95600 1.000 106.56307 31 GLN A N 1
ATOM 1083 C CA . GLN B 2 31 ? 154.39300 115.24300 92.91900 1.000 105.60586 31 GLN A CA 1
ATOM 1084 C C . GLN B 2 31 ? 154.69300 113.86900 93.50500 1.000 106.32695 31 GLN A C 1
ATOM 1085 O O . GLN B 2 31 ? 154.33100 112.84200 92.91800 1.000 106.12734 31 GLN A O 1
ATOM 1099 N N . PHE B 2 32 ? 155.35100 113.83000 94.66500 1.000 104.00142 32 PHE A N 1
ATOM 1100 C CA . PHE B 2 32 ? 155.64400 112.55300 95.30600 1.000 104.23559 32 PHE A CA 1
ATOM 1101 C C . PHE B 2 32 ? 154.36800 111.83800 95.72600 1.000 105.31689 32 PHE A C 1
ATOM 1102 O O . PHE B 2 32 ? 154.29200 110.60500 95.67400 1.000 106.73966 32 PHE A O 1
ATOM 1119 N N . GLN B 2 33 ? 153.35200 112.59400 96.14600 1.000 104.52623 33 GLN A N 1
ATOM 1120 C CA . GLN B 2 33 ? 152.07100 111.98200 96.47700 1.000 99.38030 33 GLN A CA 1
ATOM 1121 C C . GLN B 2 33 ? 151.40000 111.39300 95.24300 1.000 99.21945 33 GLN A C 1
ATOM 1122 O O . GLN B 2 33 ? 150.79800 110.31500 95.31600 1.000 96.59884 33 GLN A O 1
ATOM 1136 N N . LYS B 2 34 ? 151.48800 112.07800 94.10300 1.000 102.41417 34 LYS A N 1
ATOM 1137 C CA . LYS B 2 34 ? 150.85300 111.58100 92.89000 1.000 99.03295 34 LYS A CA 1
ATOM 1138 C C . LYS B 2 34 ? 151.63200 110.44500 92.23900 1.000 100.94661 34 LYS A C 1
ATOM 1139 O O . LYS B 2 34 ? 151.05100 109.69300 91.44900 1.000 93.96973 34 LYS A O 1
ATOM 1158 N N . LEU B 2 35 ? 152.92300 110.30000 92.54600 1.000 104.19029 35 LEU A N 1
ATOM 1159 C CA . LEU B 2 35 ? 153.75200 109.27200 91.93100 1.000 106.40287 35 LEU A CA 1
ATOM 1160 C C . LEU B 2 35 ? 154.14000 108.14800 92.88200 1.000 105.94863 35 LEU A C 1
ATOM 1161 O O . LEU B 2 35 ? 154.62500 107.11100 92.41600 1.000 106.22951 35 LEU A O 1
ATOM 1177 N N . GLY B 2 36 ? 153.94500 108.31700 94.19300 1.000 103.29247 36 GLY A N 1
ATOM 1178 C CA . GLY B 2 36 ? 154.35700 107.30800 95.14500 1.000 100.82193 36 GLY A CA 1
ATOM 1179 C C . GLY B 2 36 ? 153.28300 106.26500 95.39700 1.000 97.92723 36 GLY A C 1
ATOM 1180 O O . GLY B 2 36 ? 152.12600 106.41400 95.01000 1.000 95.60720 36 GLY A O 1
ATOM 1184 N N . ASP B 2 37 ? 153.68900 105.18900 96.07400 1.000 98.27722 37 ASP A N 1
ATOM 1185 C CA . ASP B 2 37 ? 152.75700 104.10800 96.37700 1.000 97.64983 37 ASP A CA 1
ATOM 1186 C C . ASP B 2 37 ? 151.80300 104.51000 97.49500 1.000 96.93417 37 ASP A C 1
ATOM 1187 O O . ASP B 2 37 ? 150.58400 104.58000 97.29600 1.000 90.96149 37 ASP A O 1
ATOM 1196 N N . PHE B 2 38 ? 152.34400 104.78500 98.67900 1.000 96.03572 38 PHE A N 1
ATOM 1197 C CA . PHE B 2 38 ? 151.56300 105.24800 99.82400 1.000 85.73627 38 PHE A CA 1
ATOM 1198 C C . PHE B 2 38 ? 150.40900 104.28700 100.12000 1.000 81.73558 38 PHE A C 1
ATOM 1199 O O . PHE B 2 38 ? 149.23100 104.59800 99.95900 1.000 77.01699 38 PHE A O 1
ATOM 1216 N N . LYS B 2 39 ? 150.80200 103.08600 100.53700 1.000 84.43858 39 LYS A N 1
ATOM 1217 C CA . LYS B 2 39 ? 149.87900 102.05500 100.98200 1.000 81.99939 39 LYS A CA 1
ATOM 1218 C C . LYS B 2 39 ? 150.28300 101.60100 102.37700 1.000 84.19344 39 LYS A C 1
ATOM 1219 O O . LYS B 2 39 ? 151.46800 101.58800 102.72200 1.000 86.08554 39 LYS A O 1
ATOM 1238 N N . ILE B 2 40 ? 149.28500 101.23100 103.18300 1.000 79.93910 40 ILE A N 1
ATOM 1239 C CA . ILE B 2 40 ? 149.56100 100.75300 104.53200 1.000 81.77247 40 ILE A CA 1
ATOM 1240 C C . ILE B 2 40 ? 150.39900 99.48600 104.45300 1.000 85.60628 40 ILE A C 1
ATOM 1241 O O . ILE B 2 40 ? 150.10200 98.57100 103.67400 1.000 85.94636 40 ILE A O 1
ATOM 1257 N N . GLU B 2 41 ? 151.45300 99.42800 105.26400 1.000 87.21487 41 GLU A N 1
ATOM 1258 C CA . GLU B 2 41 ? 152.37100 98.30400 105.21000 1.000 88.31259 41 GLU A CA 1
ATOM 1259 C C . GLU B 2 41 ? 151.66500 97.01600 105.64000 1.000 87.04470 41 GLU A C 1
ATOM 1260 O O . GLU B 2 41 ? 150.79700 97.03800 106.51600 1.000 86.50739 41 GLU A O 1
ATOM 1272 N N . PRO B 2 42 ? 152.02200 95.87700 105.03900 1.000 84.27223 42 PRO A N 1
ATOM 1273 C CA . PRO B 2 42 ? 151.27900 94.63900 105.32800 1.000 77.48962 42 PRO A CA 1
ATOM 1274 C C . PRO B 2 42 ? 151.35300 94.17700 106.77200 1.000 79.17714 42 PRO A C 1
ATOM 1275 O O . PRO B 2 42 ? 150.46800 93.42800 107.19900 1.000 80.61059 42 PRO A O 1
ATOM 1286 N N . THR B 2 43 ? 152.37200 94.56800 107.53600 1.000 86.35985 43 THR A N 1
ATOM 1287 C CA . THR B 2 43 ? 152.49900 94.05200 108.89300 1.000 87.55510 43 THR A CA 1
ATOM 1288 C C . THR B 2 43 ? 153.43300 94.93800 109.70500 1.000 88.23074 43 THR A C 1
ATOM 1289 O O . THR B 2 43 ? 154.38100 95.51900 109.17100 1.000 85.61131 43 THR A O 1
ATOM 1300 N N . GLU B 2 44 ? 153.14800 95.02800 111.00500 1.000 95.58572 44 GLU A N 1
ATOM 1301 C CA . GLU B 2 44 ? 154.01400 95.71600 111.95600 1.000 100.37999 44 GLU A CA 1
ATOM 1302 C C . GLU B 2 44 ? 154.30800 94.91000 113.21400 1.000 105.01710 44 GLU A C 1
ATOM 1303 O O . GLU B 2 44 ? 155.24200 95.26700 113.94200 1.000 106.01730 44 GLU A O 1
ATOM 1315 N N . SER B 2 45 ? 153.55200 93.85000 113.49700 1.000 108.56580 45 SER A N 1
ATOM 1316 C CA . SER B 2 45 ? 153.77500 92.89300 114.57800 1.000 111.23507 45 SER A CA 1
ATOM 1317 C C . SER B 2 45 ? 153.30400 93.39100 115.94200 1.000 113.58310 45 SER A C 1
ATOM 1318 O O . SER B 2 45 ? 153.44100 92.64600 116.92100 1.000 112.72555 45 SER A O 1
ATOM 1326 N N . VAL B 2 46 ? 152.76100 94.60100 116.05400 1.000 111.87518 46 VAL A N 1
ATOM 1327 C CA . VAL B 2 46 ? 152.29700 95.12700 117.33400 1.000 112.01555 46 VAL A CA 1
ATOM 1328 C C . VAL B 2 46 ? 151.01700 95.91800 117.10800 1.000 110.17597 46 VAL A C 1
ATOM 1329 O O . VAL B 2 46 ? 150.85700 96.58300 116.07900 1.000 104.88111 46 VAL A O 1
ATOM 1342 N N . THR B 2 47 ? 150.10300 95.84300 118.07600 1.000 109.71892 47 THR A N 1
ATOM 1343 C CA . THR B 2 47 ? 148.80600 96.51000 117.99900 1.000 104.86483 47 THR A CA 1
ATOM 1344 C C . THR B 2 47 ? 148.47400 97.18000 119.32600 1.000 106.21803 47 THR A C 1
ATOM 1345 O O . THR B 2 47 ? 147.33800 97.11600 119.80800 1.000 99.43048 47 THR A O 1
ATOM 1356 N N . LYS B 2 48 ? 149.46000 97.83200 119.93600 1.000 108.08166 48 LYS A N 1
ATOM 1357 C CA . LYS B 2 48 ? 149.23800 98.49100 121.21600 1.000 103.38627 48 LYS A CA 1
ATOM 1358 C C . LYS B 2 48 ? 148.25800 99.64800 121.06600 1.000 95.31805 48 LYS A C 1
ATOM 1359 O O . LYS B 2 48 ? 148.34300 100.44000 120.12300 1.000 93.53012 48 LYS A O 1
ATOM 1378 N N . LEU B 2 49 ? 147.32300 99.74200 122.00600 1.000 82.80560 49 LEU A N 1
ATOM 1379 C CA . LEU B 2 49 ? 146.37300 100.84200 122.05100 1.000 75.14937 49 LEU A CA 1
ATOM 1380 C C . LEU B 2 49 ? 146.89600 101.95500 122.94800 1.000 70.52455 49 LEU A C 1
ATOM 1381 O O . LEU B 2 49 ? 147.61300 101.70900 123.92200 1.000 74.32166 49 LEU A O 1
ATOM 1397 N N . ASP B 2 50 ? 146.53500 103.18700 122.60700 1.000 63.84013 50 ASP A N 1
ATOM 1398 C CA . ASP B 2 50 ? 146.90300 104.37100 123.38100 1.000 62.19139 50 ASP A CA 1
ATOM 1399 C C . ASP B 2 50 ? 145.60500 105.04000 123.81500 1.000 65.75247 50 ASP A C 1
ATOM 1400 O O . ASP B 2 50 ? 145.10300 105.94700 123.14600 1.000 64.37695 50 ASP A O 1
ATOM 1409 N N . THR B 2 51 ? 145.06800 104.59200 124.94600 1.000 63.16175 51 THR A N 1
ATOM 1410 C CA . THR B 2 51 ? 143.78300 105.05400 125.44700 1.000 56.16595 51 THR A CA 1
ATOM 1411 C C . THR B 2 51 ? 143.92100 106.07900 126.56400 1.000 58.88751 51 THR A C 1
ATOM 1412 O O . THR B 2 51 ? 142.93200 106.38000 127.23900 1.000 60.75375 51 THR A O 1
ATOM 1423 N N . ALA B 2 52 ? 145.11900 106.62000 126.77600 1.000 59.38798 52 ALA A N 1
ATOM 1424 C CA . ALA B 2 52 ? 145.33400 107.56200 127.86500 1.000 58.36839 52 ALA A CA 1
ATOM 1425 C C . ALA B 2 52 ? 144.59600 108.87600 127.66600 1.000 55.57294 52 ALA A C 1
ATOM 1426 O O . ALA B 2 52 ? 144.49700 109.65700 128.61700 1.000 57.96605 52 ALA A O 1
ATOM 1433 N N . TYR B 2 53 ? 144.08400 109.14200 126.46700 1.000 54.00533 53 TYR A N 1
ATOM 1434 C CA . TYR B 2 53 ? 143.40400 110.39200 126.16700 1.000 54.46022 53 TYR A CA 1
ATOM 1435 C C . TYR B 2 53 ? 141.90500 110.22000 125.97200 1.000 58.15494 53 TYR A C 1
ATOM 1436 O O . TYR B 2 53 ? 141.22700 111.19000 125.62000 1.000 61.20791 53 TYR A O 1
ATOM 1454 N N . TRP B 2 54 ? 141.36700 109.01900 126.18700 1.000 53.13746 54 TRP A N 1
ATOM 1455 C CA . TRP B 2 54 ? 139.94500 108.80700 125.96300 1.000 47.93705 54 TRP A CA 1
ATOM 1456 C C . TRP B 2 54 ? 139.13500 109.43300 127.09900 1.000 52.49314 54 TRP A C 1
ATOM 1457 O O . TRP B 2 54 ? 139.56600 109.40600 128.25400 1.000 55.05794 54 TRP A O 1
ATOM 1478 N N . PRO B 2 55 ? 137.96700 110.00300 126.80500 1.000 50.46120 55 PRO A N 1
ATOM 1479 C CA . PRO B 2 55 ? 137.27000 110.80500 127.81600 1.000 50.13173 55 PRO A CA 1
ATOM 1480 C C . PRO B 2 55 ? 136.73400 109.97800 128.97500 1.000 51.69151 55 PRO A C 1
ATOM 1481 O O . PRO B 2 55 ? 136.37800 108.80600 128.83000 1.000 53.49013 55 PRO A O 1
ATOM 1492 N N . LEU B 2 56 ? 136.67900 110.62400 130.13900 1.000 50.67610 56 LEU A N 1
ATOM 1493 C CA . LEU B 2 56 ? 135.91600 110.17400 131.31200 1.000 46.18363 56 LEU A CA 1
ATOM 1494 C C . LEU B 2 56 ? 136.26800 108.71700 131.61400 1.000 43.23302 56 LEU A C 1
ATOM 1495 O O . LEU B 2 56 ? 137.45800 108.38200 131.67500 1.000 49.08471 56 LEU A O 1
ATOM 1511 N N . LEU B 2 57 ? 135.29100 107.83600 131.81100 1.000 42.82063 57 LEU A N 1
ATOM 1512 C CA . LEU B 2 57 ? 135.51900 106.48500 132.31100 1.000 42.57415 57 LEU A CA 1
ATOM 1513 C C . LEU B 2 57 ? 136.13600 105.55500 131.28500 1.000 46.48453 57 LEU A C 1
ATOM 1514 O O . LEU B 2 57 ? 136.22200 104.35600 131.57000 1.000 49.04126 57 LEU A O 1
ATOM 1530 N N . LEU B 2 58 ? 136.56800 106.03200 130.12100 1.000 48.60628 58 LEU A N 1
ATOM 1531 C CA . LEU B 2 58 ? 137.28900 105.21200 129.15900 1.000 45.62327 58 LEU A CA 1
ATOM 1532 C C . LEU B 2 58 ? 138.78600 105.47000 129.19100 1.000 49.03473 58 LEU A C 1
ATOM 1533 O O . LEU B 2 58 ? 139.51700 104.91100 128.37000 1.000 54.17878 58 LEU A O 1
ATOM 1549 N N . LYS B 2 59 ? 139.25300 106.31100 130.10700 1.000 46.62489 59 LYS A N 1
ATOM 1550 C CA . LYS B 2 59 ? 140.67200 106.61700 130.19600 1.000 48.55783 59 LYS A CA 1
ATOM 1551 C C . LYS B 2 59 ? 141.44500 105.37300 130.61100 1.000 52.52389 59 LYS A C 1
ATOM 1552 O O . LYS B 2 59 ? 141.03900 104.65500 131.53000 1.000 53.03990 59 LYS A O 1
ATOM 1571 N N . ASN B 2 60 ? 142.56100 105.11700 129.93200 1.000 52.33749 60 ASN A N 1
ATOM 1572 C CA . ASN B 2 60 ? 143.37000 103.92900 130.19100 1.000 52.33565 60 ASN A CA 1
ATOM 1573 C C . ASN B 2 60 ? 142.51500 102.66900 130.11700 1.000 53.98765 60 ASN A C 1
ATOM 1574 O O . ASN B 2 60 ? 142.64400 101.75100 130.92800 1.000 54.97237 60 ASN A O 1
ATOM 1585 N N . PHE B 2 61 ? 141.62700 102.63100 129.12400 1.000 52.22815 61 PHE A N 1
ATOM 1586 C CA . PHE B 2 61 ? 140.74000 101.48700 128.96100 1.000 50.45541 61 PHE A CA 1
ATOM 1587 C C . PHE B 2 61 ? 141.51100 100.22800 128.59300 1.000 53.11313 61 PHE A C 1
ATOM 1588 O O . PHE B 2 61 ? 141.09700 99.12100 128.95500 1.000 54.13966 61 PHE A O 1
ATOM 1605 N N . ASP B 2 62 ? 142.62700 100.37200 127.87700 1.000 54.18068 62 ASP A N 1
ATOM 1606 C CA . ASP B 2 62 ? 143.42100 99.20700 127.50800 1.000 56.26606 62 ASP A CA 1
ATOM 1607 C C . ASP B 2 62 ? 144.17800 98.63400 128.69900 1.000 57.44933 62 ASP A C 1
ATOM 1608 O O . ASP B 2 62 ? 144.41900 97.42300 128.75100 1.000 59.72485 62 ASP A O 1
ATOM 1617 N N . ARG B 2 63 ? 144.55700 99.47600 129.66000 1.000 52.73116 63 ARG A N 1
ATOM 1618 C CA . ARG B 2 63 ? 145.30500 99.00100 130.81700 1.000 51.30426 63 ARG A CA 1
ATOM 1619 C C . ARG B 2 63 ? 144.45900 98.16500 131.76500 1.000 49.49502 63 ARG A C 1
ATOM 1620 O O . ARG B 2 63 ? 145.02000 97.50300 132.64300 1.000 54.40967 63 ARG A O 1
ATOM 1641 N N . LEU B 2 64 ? 143.13900 98.17800 131.61800 1.000 47.37010 64 LEU A N 1
ATOM 1642 C CA . LEU B 2 64 ? 142.29000 97.37600 132.48400 1.000 44.98221 64 LEU A CA 1
ATOM 1643 C C . LEU B 2 64 ? 142.44300 95.90000 132.15900 1.000 46.01757 64 LEU A C 1
ATOM 1644 O O . LEU B 2 64 ? 142.58900 95.51400 130.99700 1.000 49.67445 64 LEU A O 1
ATOM 1660 N N . ASN B 2 65 ? 142.41000 95.07000 133.19700 1.000 44.34885 65 ASN A N 1
ATOM 1661 C CA . ASN B 2 65 ? 142.44100 93.63200 132.99000 1.000 46.32890 65 ASN A CA 1
ATOM 1662 C C . ASN B 2 65 ? 141.25600 93.21700 132.13200 1.000 44.15926 65 ASN A C 1
ATOM 1663 O O . ASN B 2 65 ? 140.11600 93.60100 132.40200 1.000 44.96089 65 ASN A O 1
ATOM 1674 N N . VAL B 2 66 ? 141.52500 92.43000 131.09800 1.000 42.52976 66 VAL A N 1
ATOM 1675 C CA . VAL B 2 66 ? 140.51300 92.03400 130.12700 1.000 39.40476 66 VAL A CA 1
ATOM 1676 C C . VAL B 2 66 ? 140.06900 90.62100 130.47000 1.000 41.69000 66 VAL A C 1
ATOM 1677 O O . VAL B 2 66 ? 140.83800 89.66400 130.33200 1.000 47.10819 66 VAL A O 1
ATOM 1690 N N . ARG B 2 67 ? 138.82300 90.48800 130.91900 1.000 40.00243 67 ARG A N 1
ATOM 1691 C CA . ARG B 2 67 ? 138.27500 89.17200 131.21100 1.000 41.75502 67 ARG A CA 1
ATOM 1692 C C . ARG B 2 67 ? 137.81700 88.46300 129.94400 1.000 46.24198 67 ARG A C 1
ATOM 1693 O O . ARG B 2 67 ? 138.08000 87.26900 129.76900 1.000 50.32231 67 ARG A O 1
ATOM 1714 N N . THR B 2 68 ? 137.13100 89.17700 129.05600 1.000 42.97603 68 THR A N 1
ATOM 1715 C CA . THR B 2 68 ? 136.62200 88.57800 127.83200 1.000 39.66668 68 THR A CA 1
ATOM 1716 C C . THR B 2 68 ? 136.40000 89.67800 126.80800 1.000 42.90003 68 THR A C 1
ATOM 1717 O O . THR B 2 68 ? 136.22600 90.84800 127.15300 1.000 45.40375 68 THR A O 1
ATOM 1728 N N . ASN B 2 69 ? 136.41600 89.28000 125.53500 1.000 47.04837 69 ASN A N 1
ATOM 1729 C CA . ASN B 2 69 ? 136.11000 90.17500 124.42600 1.000 41.28538 69 ASN A CA 1
ATOM 1730 C C . ASN B 2 69 ? 134.87200 89.73700 123.65800 1.000 40.44370 69 ASN A C 1
ATOM 1731 O O . ASN B 2 69 ? 134.54200 90.35200 122.63900 1.000 44.84556 69 ASN A O 1
ATOM 1742 N N . HIS B 2 70 ? 134.16100 88.72000 124.13300 1.000 40.20550 70 HIS A N 1
ATOM 1743 C CA . HIS B 2 70 ? 133.10300 88.07000 123.37000 1.000 35.05818 70 HIS A CA 1
ATOM 1744 C C . HIS B 2 70 ? 131.74400 88.51400 123.89100 1.000 36.59683 70 HIS A C 1
ATOM 1745 O O . HIS B 2 70 ? 131.33000 88.11700 124.98400 1.000 41.36520 70 HIS A O 1
ATOM 1759 N N . TYR B 2 71 ? 131.05200 89.32900 123.10400 1.000 39.53783 71 TYR A N 1
ATOM 1760 C CA . TYR B 2 71 ? 129.66500 89.67800 123.37900 1.000 38.09658 71 TYR A CA 1
ATOM 1761 C C . TYR B 2 71 ? 129.09000 90.35000 122.14200 1.000 35.31622 71 TYR A C 1
ATOM 1762 O O . TYR B 2 71 ? 129.81800 90.71400 121.21500 1.000 45.63333 71 TYR A O 1
ATOM 1780 N N . THR B 2 72 ? 127.77100 90.50300 122.13900 1.000 33.51366 72 THR A N 1
ATOM 1781 C CA . THR B 2 72 ? 127.07000 91.17200 121.05000 1.000 36.52221 72 THR A CA 1
ATOM 1782 C C . THR B 2 72 ? 126.63500 92.55300 121.51500 1.000 36.67633 72 THR A C 1
ATOM 1783 O O . THR B 2 72 ? 125.69100 92.65900 122.31300 1.000 43.54886 72 THR A O 1
ATOM 1794 N N . PRO B 2 73 ? 127.27000 93.63100 121.06300 1.000 28.33053 73 PRO A N 1
ATOM 1795 C CA . PRO B 2 73 ? 126.83400 94.96300 121.48500 1.000 35.02801 73 PRO A CA 1
ATOM 1796 C C . PRO B 2 73 ? 125.44800 95.29400 120.96000 1.000 46.69391 73 PRO A C 1
ATOM 1797 O O . PRO B 2 73 ? 125.02200 94.81400 119.90600 1.000 53.47067 73 PRO A O 1
ATOM 1808 N N . LEU B 2 74 ? 124.74300 96.13100 121.71600 1.000 44.47425 74 LEU A N 1
ATOM 1809 C CA . LEU B 2 74 ? 123.42200 96.59500 121.34600 1.000 42.30118 74 LEU A CA 1
ATOM 1810 C C . LEU B 2 74 ? 123.48100 98.04300 120.86800 1.000 46.89728 74 LEU A C 1
ATOM 1811 O O . LEU B 2 74 ? 124.30200 98.82600 121.35100 1.000 46.65865 74 LEU A O 1
ATOM 1827 N N . PRO B 2 75 ? 122.62300 98.43500 119.92200 1.000 49.38189 75 PRO A N 1
ATOM 1828 C CA . PRO B 2 75 ? 122.65200 99.81100 119.41500 1.000 51.86981 75 PRO A CA 1
ATOM 1829 C C . PRO B 2 75 ? 121.99300 100.83100 120.32900 1.000 56.72740 75 PRO A C 1
ATOM 1830 O O . PRO B 2 75 ? 121.88600 102.00100 119.94400 1.000 57.68929 75 PRO A O 1
ATOM 1841 N N . PHE B 2 76 ? 121.55100 100.42800 121.51700 1.000 52.82273 76 PHE A N 1
ATOM 1842 C CA . PHE B 2 76 ? 120.89900 101.34400 122.43900 1.000 41.22745 76 PHE A CA 1
ATOM 1843 C C . PHE B 2 76 ? 121.93700 102.09500 123.25900 1.000 41.61344 76 PHE A C 1
ATOM 1844 O O . PHE B 2 76 ? 122.93600 101.52100 123.70000 1.000 49.27182 76 PHE A O 1
ATOM 1861 N N . GLY B 2 77 ? 121.69700 103.38300 123.45800 1.000 38.94635 77 GLY A N 1
ATOM 1862 C CA . GLY B 2 77 ? 122.54000 104.20700 124.29700 1.000 41.05252 77 GLY A CA 1
ATOM 1863 C C . GLY B 2 77 ? 123.44000 105.12200 123.48900 1.000 41.23794 77 GLY A C 1
ATOM 1864 O O . GLY B 2 77 ? 123.60800 104.98500 122.27500 1.000 43.98822 77 GLY A O 1
ATOM 1868 N N . HIS B 2 78 ? 124.02900 106.07800 124.19800 1.000 38.88308 78 HIS A N 1
ATOM 1869 C CA . HIS B 2 78 ? 124.94100 107.04300 123.61200 1.000 40.90602 78 HIS A CA 1
ATOM 1870 C C . HIS B 2 78 ? 126.17800 107.15500 124.48500 1.000 42.89377 78 HIS A C 1
ATOM 1871 O O . HIS B 2 78 ? 126.17400 106.77300 125.65600 1.000 50.30959 78 HIS A O 1
ATOM 1885 N N . SER B 2 79 ? 127.24500 107.68300 123.90100 1.000 46.40491 79 SER A N 1
ATOM 1886 C CA . SER B 2 79 ? 128.40000 108.04300 124.69600 1.000 48.63667 79 SER A CA 1
ATOM 1887 C C . SER B 2 79 ? 128.02400 109.17500 125.65000 1.000 51.42423 79 SER A C 1
ATOM 1888 O O . SER B 2 79 ? 127.15800 109.99600 125.33700 1.000 56.01014 79 SER A O 1
ATOM 1896 N N . PRO B 2 80 ? 128.65100 109.23800 126.82500 1.000 51.17463 80 PRO A N 1
ATOM 1897 C CA . PRO B 2 80 ? 128.27000 110.28000 127.79000 1.000 49.45796 80 PRO A CA 1
ATOM 1898 C C . PRO B 2 80 ? 128.31700 111.69000 127.23000 1.000 47.10109 80 PRO A C 1
ATOM 1899 O O . PRO B 2 80 ? 127.43300 112.49900 127.53500 1.000 46.12193 80 PRO A O 1
ATOM 1910 N N . LEU B 2 81 ? 129.31600 112.00800 126.41400 1.000 44.28061 81 LEU A N 1
ATOM 1911 C CA . LEU B 2 81 ? 129.47300 113.35400 125.88500 1.000 45.14976 81 LEU A CA 1
ATOM 1912 C C . LEU B 2 81 ? 128.68400 113.59100 124.60500 1.000 52.52194 81 LEU A C 1
ATOM 1913 O O . LEU B 2 81 ? 128.51100 114.75000 124.21300 1.000 55.75510 81 LEU A O 1
ATOM 1929 N N . LYS B 2 82 ? 128.20300 112.53700 123.94800 1.000 53.49362 82 LYS A N 1
ATOM 1930 C CA . LYS B 2 82 ? 127.49100 112.65700 122.68500 1.000 52.16852 82 LYS A CA 1
ATOM 1931 C C . LYS B 2 82 ? 126.02400 112.25800 122.82400 1.000 48.64345 82 LYS A C 1
ATOM 1932 O O . LYS B 2 82 ? 125.42000 111.73900 121.88300 1.000 52.57769 82 LYS A O 1
ATOM 1951 N N . ARG B 2 83 ? 125.44100 112.49500 123.99400 1.000 43.19686 83 ARG A N 1
ATOM 1952 C CA . ARG B 2 83 ? 124.02700 112.24600 124.19100 1.000 46.55515 83 ARG A CA 1
ATOM 1953 C C . ARG B 2 83 ? 123.20300 113.32500 123.49500 1.000 50.89050 83 ARG A C 1
ATOM 1954 O O . ARG B 2 83 ? 123.71800 114.39400 123.16200 1.000 52.62663 83 ARG A O 1
ATOM 1975 N N . PRO B 2 84 ? 121.91700 113.07200 123.26200 1.000 47.48724 84 PRO A N 1
ATOM 1976 C CA . PRO B 2 84 ? 121.02000 114.16800 122.88400 1.000 42.29349 84 PRO A CA 1
ATOM 1977 C C . PRO B 2 84 ? 120.97000 115.21100 123.98700 1.000 43.66698 84 PRO A C 1
ATOM 1978 O O . PRO B 2 84 ? 121.43600 114.99600 125.10800 1.000 46.25649 84 PRO A O 1
ATOM 1989 N N . ILE B 2 85 ? 120.37600 116.36100 123.67200 1.000 44.01910 85 ILE A N 1
ATOM 1990 C CA . ILE B 2 85 ? 120.37100 117.45600 124.63500 1.000 43.30288 85 ILE A CA 1
ATOM 1991 C C . ILE B 2 85 ? 119.45300 117.13700 125.80700 1.000 42.12664 85 ILE A C 1
ATOM 1992 O O . ILE B 2 85 ? 119.77900 117.43400 126.96300 1.000 47.39836 85 ILE A O 1
ATOM 2008 N N . ALA B 2 86 ? 118.29600 116.53300 125.54000 1.000 41.08961 86 ALA A N 1
ATOM 2009 C CA . ALA B 2 86 ? 117.39100 116.20800 126.62900 1.000 46.81810 86 ALA A CA 1
ATOM 2010 C C . ALA B 2 86 ? 118.02100 115.25900 127.62800 1.000 48.24088 86 ALA A C 1
ATOM 2011 O O . ALA B 2 86 ? 117.98400 115.49200 128.83800 1.000 49.59489 86 ALA A O 1
ATOM 2018 N N . GLU B 2 87 ? 118.61200 114.17100 127.13100 1.000 47.80874 87 GLU A N 1
ATOM 2019 C CA . GLU B 2 87 ? 119.27500 113.21700 128.01200 1.000 49.00498 87 GLU A CA 1
ATOM 2020 C C . GLU B 2 87 ? 120.55100 113.79900 128.60600 1.000 45.90506 87 GLU A C 1
ATOM 2021 O O . GLU B 2 87 ? 120.90000 113.48500 129.74900 1.000 51.22386 87 GLU A O 1
ATOM 2033 N N . TYR B 2 88 ? 121.25700 114.64100 127.85100 1.000 39.85504 88 TYR A N 1
ATOM 2034 C CA . TYR B 2 88 ? 122.47200 115.26500 128.36400 1.000 37.43389 88 TYR A CA 1
ATOM 2035 C C . TYR B 2 88 ? 122.17100 116.13100 129.57900 1.000 44.44457 88 TYR A C 1
ATOM 2036 O O . TYR B 2 88 ? 122.87500 116.06800 130.59200 1.000 48.56175 88 TYR A O 1
ATOM 2054 N N . VAL B 2 89 ? 121.11900 116.94600 129.49500 1.000 46.49503 89 VAL A N 1
ATOM 2055 C CA . VAL B 2 89 ? 120.72600 117.76600 130.63400 1.000 38.71762 89 VAL A CA 1
ATOM 2056 C C . VAL B 2 89 ? 120.21600 116.89200 131.76900 1.000 42.64710 89 VAL A C 1
ATOM 2057 O O . VAL B 2 89 ? 120.53200 117.12700 132.94100 1.000 47.12217 89 VAL A O 1
ATOM 2070 N N . LYS B 2 90 ? 119.42300 115.87200 131.44500 1.000 44.74390 90 LYS A N 1
ATOM 2071 C CA . LYS B 2 90 ? 118.81500 115.04800 132.48100 1.000 44.41814 90 LYS A CA 1
ATOM 2072 C C . LYS B 2 90 ? 119.84300 114.24200 133.26100 1.000 44.99304 90 LYS A C 1
ATOM 2073 O O . LYS B 2 90 ? 119.53400 113.77500 134.36100 1.000 49.61510 90 LYS A O 1
ATOM 2092 N N . ALA B 2 91 ? 121.04900 114.07600 132.73100 1.000 44.62806 91 ALA A N 1
ATOM 2093 C CA . ALA B 2 91 ? 122.08800 113.24900 133.33400 1.000 44.52314 91 ALA A CA 1
ATOM 2094 C C . ALA B 2 91 ? 123.37100 114.04700 133.48400 1.000 45.67402 91 ALA A C 1
ATOM 2095 O O . ALA B 2 91 ? 124.46100 113.59700 133.12700 1.000 51.91909 91 ALA A O 1
ATOM 2102 N N . GLY B 2 92 ? 123.25300 115.26000 134.02600 1.000 42.61856 92 GLY A N 1
ATOM 2103 C CA . GLY B 2 92 ? 124.36300 116.18500 134.04500 1.000 43.97762 92 GLY A CA 1
ATOM 2104 C C . GLY B 2 92 ? 124.50700 116.85900 135.39300 1.000 45.53103 92 GLY A C 1
ATOM 2105 O O . GLY B 2 92 ? 123.67800 116.69900 136.29000 1.000 49.16868 92 GLY A O 1
ATOM 2109 N N . PHE B 2 93 ? 125.59200 117.61600 135.51600 1.000 40.07015 93 PHE A N 1
ATOM 2110 C CA . PHE B 2 93 ? 125.88900 118.36900 136.72200 1.000 39.32510 93 PHE A CA 1
ATOM 2111 C C . PHE B 2 93 ? 126.64300 119.62700 136.32500 1.000 43.35963 93 PHE A C 1
ATOM 2112 O O . PHE B 2 93 ? 127.25500 119.69300 135.25700 1.000 47.38177 93 PHE A O 1
ATOM 2129 N N . ILE B 2 94 ? 126.59100 120.63000 137.19700 1.000 43.76520 94 ILE A N 1
ATOM 2130 C CA . ILE B 2 94 ? 127.19900 121.92700 136.93700 1.000 43.77501 94 ILE A CA 1
ATOM 2131 C C . ILE B 2 94 ? 128.04700 122.31900 138.13700 1.000 41.47976 94 ILE A C 1
ATOM 2132 O O . ILE B 2 94 ? 127.58700 122.24100 139.28100 1.000 43.94821 94 ILE A O 1
ATOM 2148 N N . ASN B 2 95 ? 129.28200 122.73500 1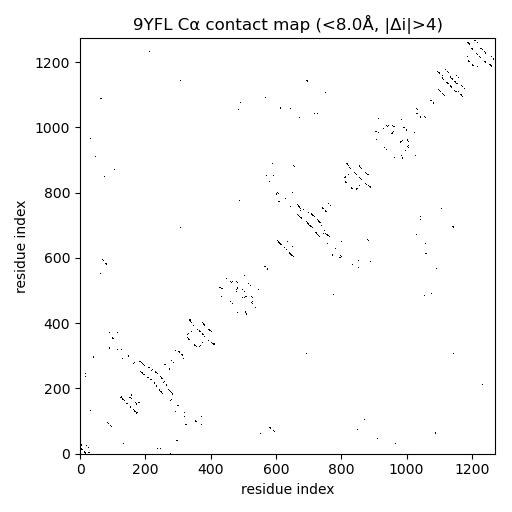37.87400 1.000 40.34524 95 ASN A N 1
ATOM 2149 C CA . ASN B 2 95 ? 130.15600 123.31100 138.89100 1.000 41.87538 95 ASN A CA 1
ATOM 2150 C C . ASN B 2 95 ? 129.94800 124.81700 138.84700 1.000 44.70477 95 ASN A C 1
ATOM 2151 O O . ASN B 2 95 ? 130.45200 125.50000 137.95400 1.000 48.63961 95 ASN A O 1
ATOM 2162 N N . VAL B 2 96 ? 129.20200 125.33600 139.81600 1.000 44.69278 96 VAL A N 1
ATOM 2163 C CA . VAL B 2 96 ? 128.67800 126.69300 139.77900 1.000 40.92444 96 VAL A CA 1
ATOM 2164 C C . VAL B 2 96 ? 129.42600 127.54000 140.79500 1.000 42.35329 96 VAL A C 1
ATOM 2165 O O . VAL B 2 96 ? 129.50500 127.18100 141.97500 1.000 48.20518 96 VAL A O 1
ATOM 2178 N N . ASP B 2 97 ? 129.97200 128.66100 140.33700 1.000 39.48643 97 ASP A N 1
ATOM 2179 C CA . ASP B 2 97 ? 130.48100 129.69000 141.23800 1.000 38.41108 97 ASP A CA 1
ATOM 2180 C C . ASP B 2 97 ? 129.29300 130.30800 141.95600 1.000 37.23384 97 ASP A C 1
ATOM 2181 O O . ASP B 2 97 ? 128.55400 131.11300 141.38600 1.000 41.55337 97 ASP A O 1
ATOM 2190 N N . LYS B 2 98 ? 129.10500 129.93500 143.20800 1.000 32.55896 98 LYS A N 1
ATOM 2191 C CA . LYS B 2 98 ? 127.96600 130.42600 143.96300 1.000 30.26094 98 LYS A CA 1
ATOM 2192 C C . LYS B 2 98 ? 128.09000 131.92800 144.18500 1.000 34.29034 98 LYS A C 1
ATOM 2193 O O . LYS B 2 98 ? 129.13300 132.39300 144.65900 1.000 44.13703 98 LYS A O 1
ATOM 2212 N N . PRO B 2 99 ? 127.06900 132.71600 143.86100 1.000 31.59592 99 PRO A N 1
ATOM 2213 C CA . PRO B 2 99 ? 127.11500 134.14200 144.18900 1.000 31.92853 99 PRO A CA 1
ATOM 2214 C C . PRO B 2 99 ? 127.03800 134.37600 145.69000 1.000 34.13773 99 PRO A C 1
ATOM 2215 O O . PRO B 2 99 ? 126.56900 133.54000 146.46400 1.000 38.32552 99 PRO A O 1
ATOM 2226 N N . SER B 2 100 ? 127.51400 135.55300 146.09400 1.000 40.25562 100 SER A N 1
ATOM 2227 C CA . SER B 2 100 ? 127.77900 135.80600 147.50500 1.000 40.77952 100 SER A CA 1
ATOM 2228 C C . SER B 2 100 ? 126.51100 135.77700 148.34700 1.000 45.08389 100 SER A C 1
ATOM 2229 O O . SER B 2 100 ? 126.50800 135.21100 149.44300 1.000 50.13396 100 SER A O 1
ATOM 2237 N N . ASN B 2 101 ? 125.43300 136.39400 147.87300 1.000 43.44577 101 ASN A N 1
ATOM 2238 C CA . ASN B 2 101 ? 124.29700 136.68200 148.74500 1.000 38.94386 101 ASN A CA 1
ATOM 2239 C C . ASN B 2 101 ? 123.37200 135.49300 148.99000 1.000 33.10067 101 ASN A C 1
ATOM 2240 O O . ASN B 2 101 ? 123.03600 135.21200 150.14700 1.000 36.52495 101 ASN A O 1
ATOM 2251 N N . PRO B 2 102 ? 122.92800 134.77700 147.96000 1.000 30.87124 102 PRO A N 1
ATOM 2252 C CA . PRO B 2 102 ? 121.87900 133.77200 148.16300 1.000 31.34832 102 PRO A CA 1
ATOM 2253 C C . PRO B 2 102 ? 122.39400 132.54100 148.89000 1.000 37.54095 102 PRO A C 1
ATOM 2254 O O . PRO B 2 102 ? 123.58900 132.35900 149.12600 1.000 43.37285 102 PRO A O 1
ATOM 2265 N N . SER B 2 103 ? 121.44600 131.68500 149.24900 1.000 38.14433 103 SER A N 1
ATOM 2266 C CA . SER B 2 103 ? 121.73500 130.40000 149.86100 1.000 36.89593 103 SER A CA 1
ATOM 2267 C C . SER B 2 103 ? 121.86600 129.32600 148.78900 1.000 37.73909 103 SER A C 1
ATOM 2268 O O . SER B 2 103 ? 121.45100 129.50300 147.64200 1.000 44.79045 103 SER A O 1
ATOM 2276 N N . SER B 2 104 ? 122.45400 128.19700 149.18100 1.000 32.19362 104 SER A N 1
ATOM 2277 C CA . SER B 2 104 ? 122.69000 127.12500 148.22100 1.000 33.76657 104 SER A CA 1
ATOM 2278 C C . SER B 2 104 ? 121.37900 126.58600 147.66700 1.000 44.41701 104 SER A C 1
ATOM 2279 O O . SER B 2 104 ? 121.27600 126.29300 146.47000 1.000 51.43435 104 SER A O 1
ATOM 2287 N N . HIS B 2 105 ? 120.36500 126.44500 148.52200 1.000 44.85646 105 HIS A N 1
ATOM 2288 C CA . HIS B 2 105 ? 119.08300 125.92600 148.06100 1.000 41.90048 105 HIS A CA 1
ATOM 2289 C C . HIS B 2 105 ? 118.41400 126.88200 147.08500 1.000 40.63450 105 HIS A C 1
ATOM 2290 O O . HIS B 2 105 ? 117.73200 126.43800 146.15500 1.000 47.13157 105 HIS A O 1
ATOM 2304 N N . GLU B 2 106 ? 118.59000 128.18900 147.27700 1.000 38.14481 106 GLU A N 1
ATOM 2305 C CA . GLU B 2 106 ? 118.11500 129.14700 146.28500 1.000 37.39349 106 GLU A CA 1
ATOM 2306 C C . GLU B 2 106 ? 118.80300 128.92600 144.94700 1.000 37.86885 106 GLU A C 1
ATOM 2307 O O . GLU B 2 106 ? 118.15900 128.96400 143.89200 1.000 44.34570 106 GLU A O 1
ATOM 2319 N N . VAL B 2 107 ? 120.11400 128.68900 144.97400 1.000 36.49174 107 VAL A N 1
ATOM 2320 C CA . VAL B 2 107 ? 120.85800 128.43000 143.74600 1.000 33.77198 107 VAL A CA 1
ATOM 2321 C C . VAL B 2 107 ? 120.33600 127.17600 143.06100 1.000 35.72627 107 VAL A C 1
ATOM 2322 O O . VAL B 2 107 ? 120.16100 127.14600 141.83700 1.000 41.21465 107 VAL A O 1
ATOM 2335 N N . VAL B 2 108 ? 120.08000 126.12000 143.83200 1.000 34.75470 108 VAL A N 1
ATOM 2336 C CA . VAL B 2 108 ? 119.57800 124.88400 143.24400 1.000 37.13125 108 VAL A CA 1
ATOM 2337 C C . VAL B 2 108 ? 118.21100 125.11300 142.61200 1.000 39.99237 108 VAL A C 1
ATOM 2338 O O . VAL B 2 108 ? 117.95100 124.68000 141.48300 1.000 45.10091 108 VAL A O 1
ATOM 2351 N N . SER B 2 109 ? 117.32100 125.81000 143.32100 1.000 35.52726 109 SER A N 1
ATOM 2352 C CA . SER B 2 109 ? 115.99200 126.09000 142.79000 1.000 34.38612 109 SER A CA 1
ATOM 2353 C C . SER B 2 109 ? 116.05300 126.99400 141.56500 1.000 39.54953 109 SER A C 1
ATOM 2354 O O . SER B 2 109 ? 115.28200 126.81700 140.61500 1.000 45.96352 109 SER A O 1
ATOM 2362 N N . TRP B 2 110 ? 116.95700 127.97300 141.57200 1.000 37.48127 110 TRP A N 1
ATOM 2363 C CA . TRP B 2 110 ? 117.11200 128.84500 140.41300 1.000 32.44407 110 TRP A CA 1
ATOM 2364 C C . TRP B 2 110 ? 117.54300 128.06100 139.18300 1.000 36.48295 110 TRP A C 1
ATOM 2365 O O . TRP B 2 110 ? 117.02700 128.28600 138.08200 1.000 44.38758 110 TRP A O 1
ATOM 2386 N N . ILE B 2 111 ? 118.48700 127.13500 139.34600 1.000 37.67434 111 ILE A N 1
ATOM 2387 C CA . ILE B 2 111 ? 118.90500 126.30200 138.22400 1.000 35.54563 111 ILE A CA 1
ATOM 2388 C C . ILE B 2 111 ? 117.73300 125.47300 137.72100 1.000 41.30705 111 ILE A C 1
ATOM 2389 O O . ILE B 2 111 ? 117.54500 125.30400 136.51000 1.000 45.27227 111 ILE A O 1
ATOM 2405 N N . LYS B 2 112 ? 116.93100 124.93800 138.64100 1.000 40.20934 112 LYS A N 1
ATOM 2406 C CA . LYS B 2 112 ? 115.76300 124.16000 138.24700 1.000 37.62629 112 LYS A CA 1
ATOM 2407 C C . LYS B 2 112 ? 114.81400 124.98800 137.39400 1.000 42.13433 112 LYS A C 1
ATOM 2408 O O . LYS B 2 112 ? 114.34600 124.53400 136.34400 1.000 46.91991 112 LYS A O 1
ATOM 2427 N N . ARG B 2 113 ? 114.51700 126.21200 137.83100 1.000 44.12315 113 ARG A N 1
ATOM 2428 C CA . ARG B 2 113 ? 113.59800 127.05900 137.08200 1.000 41.55621 113 ARG A CA 1
ATOM 2429 C C . ARG B 2 113 ? 114.18000 127.43200 135.72600 1.000 41.56443 113 ARG A C 1
ATOM 2430 O O . ARG B 2 113 ? 113.45100 127.50600 134.73000 1.000 46.80911 113 ARG A O 1
ATOM 2451 N N . ILE B 2 114 ? 115.48800 127.67500 135.66700 1.000 38.75100 114 ILE A N 1
ATOM 2452 C CA . ILE B 2 114 ? 116.11500 128.06600 134.41000 1.000 39.13931 114 ILE A CA 1
ATOM 2453 C C . ILE B 2 114 ? 116.07300 126.91700 133.41200 1.000 43.79178 114 ILE A C 1
ATOM 2454 O O . ILE B 2 114 ? 115.66700 127.09000 132.25800 1.000 47.83827 114 ILE A O 1
ATOM 2470 N N . LEU B 2 115 ? 116.48300 125.72600 133.84200 1.000 43.86903 115 LEU A N 1
ATOM 2471 C CA . LEU B 2 115 ? 116.58200 124.59000 132.93800 1.000 43.61643 115 LEU A CA 1
ATOM 2472 C C . LEU B 2 115 ? 115.26600 123.84800 132.76600 1.000 48.19857 115 LEU A C 1
ATOM 2473 O O . LEU B 2 115 ? 115.18900 122.95600 131.91600 1.000 52.91279 115 LEU A O 1
ATOM 2489 N N . LYS B 2 116 ? 114.23900 124.19000 133.53600 1.000 49.06600 116 LYS A N 1
ATOM 2490 C CA . LYS B 2 116 ? 112.94800 123.51400 133.46100 1.000 51.02192 116 LYS A CA 1
ATOM 2491 C C . LYS B 2 116 ? 113.12300 122.00500 133.62500 1.000 53.81944 116 LYS A C 1
ATOM 2492 O O . LYS B 2 116 ? 112.76700 121.20800 132.75600 1.000 57.69319 116 LYS A O 1
ATOM 2511 N N . VAL B 2 117 ? 113.68400 121.62400 134.77000 1.000 49.31047 117 VAL A N 1
ATOM 2512 C CA . VAL B 2 117 ? 113.98700 120.23200 135.07200 1.000 49.94428 117 VAL A CA 1
ATOM 2513 C C . VAL B 2 117 ? 113.20500 119.81600 136.30700 1.000 52.27481 117 VAL A C 1
ATOM 2514 O O . VAL B 2 117 ? 112.91300 120.63000 137.18800 1.000 50.96691 117 VAL A O 1
ATOM 2527 N N . GLU B 2 118 ? 112.86000 118.52900 136.36300 1.000 56.28476 118 GLU A N 1
ATOM 2528 C CA . GLU B 2 118 ? 111.99100 118.04400 137.42900 1.000 58.00698 118 GLU A CA 1
ATOM 2529 C C . GLU B 2 118 ? 112.67900 118.09900 138.78600 1.000 58.70789 118 GLU A C 1
ATOM 2530 O O . GLU B 2 118 ? 112.05500 118.46800 139.78700 1.000 60.30141 118 GLU A O 1
ATOM 2542 N N . LYS B 2 119 ? 113.95900 117.73900 138.84400 1.000 56.04270 119 LYS A N 1
ATOM 2543 C CA . LYS B 2 119 ? 114.66000 117.59300 140.10900 1.000 51.72946 119 LYS A CA 1
ATOM 2544 C C . LYS B 2 119 ? 116.05000 118.19800 139.99100 1.000 49.50332 119 LYS A C 1
ATOM 2545 O O . LYS B 2 119 ? 116.63300 118.25200 138.90600 1.000 50.49911 119 LYS A O 1
ATOM 2564 N N . THR B 2 120 ? 116.56900 118.66100 141.12500 1.000 49.72866 120 THR A N 1
ATOM 2565 C CA . THR B 2 120 ? 117.92700 119.17700 141.20700 1.000 45.67563 120 THR A CA 1
ATOM 2566 C C . THR B 2 120 ? 118.37400 119.13000 142.66000 1.000 43.45756 120 THR A C 1
ATOM 2567 O O . THR B 2 120 ? 117.56300 119.29300 143.57500 1.000 50.42698 120 THR A O 1
ATOM 2578 N N . GLY B 2 121 ? 119.66800 118.89800 142.86200 1.000 40.65435 121 GLY A N 1
ATOM 2579 C CA . GLY B 2 121 ? 120.22000 118.78700 144.19400 1.000 39.92253 121 GLY A CA 1
ATOM 2580 C C . GLY B 2 121 ? 121.66500 119.23100 144.21400 1.000 38.29107 121 GLY A C 1
ATOM 2581 O O . GLY B 2 121 ? 122.24400 119.58000 143.18400 1.000 43.99394 121 GLY A O 1
ATOM 2585 N N . HIS B 2 122 ? 122.24700 119.21800 145.41000 1.000 39.47097 122 HIS A N 1
ATOM 2586 C CA . HIS B 2 122 ? 123.64700 119.57100 145.58300 1.000 40.65437 122 HIS A CA 1
ATOM 2587 C C . HIS B 2 122 ? 124.20500 118.80900 146.77400 1.000 45.43534 122 HIS A C 1
ATOM 2588 O O . HIS B 2 122 ? 123.47200 118.40800 147.68100 1.000 51.13758 122 HIS A O 1
ATOM 2602 N N . SER B 2 123 ? 125.52300 118.61000 146.75800 1.000 47.00503 123 SER A N 1
ATOM 2603 C CA . SER B 2 123 ? 126.17100 117.80000 147.78300 1.000 50.94044 123 SER A CA 1
ATOM 2604 C C . SER B 2 123 ? 126.44800 118.60900 149.04300 1.000 50.78207 123 SER A C 1
ATOM 2605 O O . SER B 2 123 ? 125.91500 118.30800 150.11600 1.000 50.96144 123 SER A O 1
ATOM 2613 N N . GLY B 2 124 ? 127.27500 119.64100 148.93000 1.000 48.63600 124 GLY A N 1
ATOM 2614 C CA . GLY B 2 124 ? 127.68000 120.44000 150.07400 1.000 43.99334 124 GLY A CA 1
ATOM 2615 C C . GLY B 2 124 ? 126.94000 121.76500 150.10300 1.000 43.66324 124 GLY A C 1
ATOM 2616 O O . GLY B 2 124 ? 126.70800 122.38200 149.06400 1.000 48.55784 124 GLY A O 1
ATOM 2620 N N . THR B 2 125 ? 126.57500 122.19400 151.30600 1.000 40.68585 125 THR A N 1
ATOM 2621 C CA . THR B 2 125 ? 125.81300 123.41800 151.50100 1.000 37.58704 125 THR A CA 1
ATOM 2622 C C . THR B 2 125 ? 126.76000 124.53800 151.90200 1.000 38.24486 125 THR A C 1
ATOM 2623 O O . THR B 2 125 ? 127.47000 124.42700 152.90700 1.000 47.38590 125 THR A O 1
ATOM 2634 N N . LEU B 2 126 ? 126.76800 125.60900 151.11900 1.000 35.42500 126 LEU A N 1
ATOM 2635 C CA . LEU B 2 126 ? 127.52800 126.80900 151.43300 1.000 35.10558 126 LEU A CA 1
ATOM 2636 C C . LEU B 2 126 ? 126.60400 127.81000 152.10700 1.000 35.95441 126 LEU A C 1
ATOM 2637 O O . LEU B 2 126 ? 125.48400 128.03700 151.64100 1.000 40.84408 126 LEU A O 1
ATOM 2653 N N . ASP B 2 127 ? 127.07100 128.40400 153.19400 1.000 35.98373 127 ASP A N 1
ATOM 2654 C CA . ASP B 2 127 ? 126.25600 129.35200 153.93600 1.000 36.37086 127 ASP A CA 1
ATOM 2655 C C . ASP 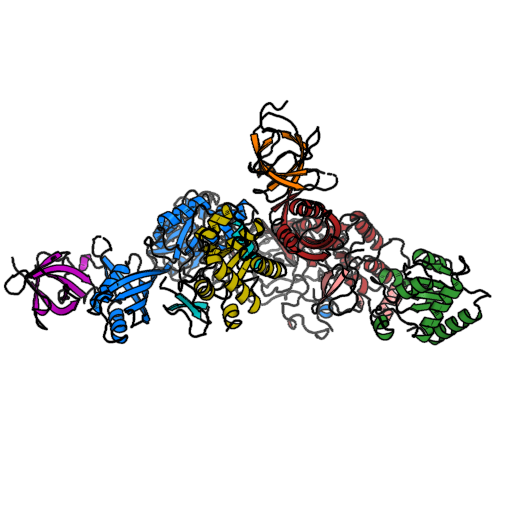B 2 127 ? 125.82900 130.47400 153.00200 1.000 34.40964 127 ASP A C 1
ATOM 2656 O O . ASP B 2 127 ? 126.36500 130.59600 151.89300 1.000 40.11740 127 ASP A O 1
ATOM 2665 N N . PRO B 2 128 ? 124.87100 131.30900 153.40200 1.000 29.09168 128 PRO A N 1
ATOM 2666 C CA . PRO B 2 128 ? 124.37700 132.33800 152.47800 1.000 29.95320 128 PRO A CA 1
ATOM 2667 C C . PRO B 2 128 ? 125.45200 133.25700 151.93500 1.000 34.19045 128 PRO A C 1
ATOM 2668 O O . PRO B 2 128 ? 125.35200 133.66800 150.77500 1.000 41.76170 128 PRO A O 1
ATOM 2679 N N . LYS B 2 129 ? 126.47500 133.59100 152.71700 1.000 33.29876 129 LYS A N 1
ATOM 2680 C CA . LYS B 2 129 ? 127.46200 134.59300 152.33300 1.000 35.25752 129 LYS A CA 1
ATOM 2681 C C . LYS B 2 129 ? 128.73600 133.99400 151.74600 1.000 36.22186 129 LYS A C 1
ATOM 2682 O O . LYS B 2 129 ? 129.70700 134.72700 151.53500 1.000 36.41218 129 LYS A O 1
ATOM 2701 N N . VAL B 2 130 ? 128.75900 132.69300 151.47200 1.000 36.10621 130 VAL A N 1
ATOM 2702 C CA . VAL B 2 130 ? 129.96800 131.98400 151.06900 1.000 30.81921 130 VAL A CA 1
ATOM 2703 C C . VAL B 2 130 ? 129.86600 131.63300 149.59200 1.000 35.90765 130 VAL A C 1
ATOM 2704 O O . VAL B 2 130 ? 128.88700 131.01200 149.16100 1.000 45.83767 130 VAL A O 1
ATOM 2717 N N . THR B 2 131 ? 130.87600 132.02700 148.82400 1.000 34.85174 131 THR A N 1
ATOM 2718 C CA . THR B 2 131 ? 130.96000 131.72900 147.40500 1.000 31.76851 131 THR A CA 1
ATOM 2719 C C . THR B 2 131 ? 131.82500 130.48900 147.19400 1.000 35.31186 131 THR A C 1
ATOM 2720 O O . THR B 2 131 ? 132.37500 129.91800 148.13800 1.000 42.44160 131 THR A O 1
ATOM 2731 N N . GLY B 2 132 ? 131.94300 130.06100 145.93800 1.000 33.03928 132 GLY A N 1
ATOM 2732 C CA . GLY B 2 132 ? 132.89200 129.03700 145.56800 1.000 35.35935 132 GLY A CA 1
ATOM 2733 C C . GLY B 2 132 ? 132.23100 127.90200 144.82400 1.000 35.34679 132 GLY A C 1
ATOM 2734 O O . GLY B 2 132 ? 131.13200 128.04400 144.27600 1.000 36.27362 132 GLY A O 1
ATOM 2738 N N . CYS B 2 133 ? 132.91800 126.76100 144.80800 1.000 40.55837 133 CYS A N 1
ATOM 2739 C CA . CYS B 2 133 ? 132.42600 125.58900 144.09600 1.000 38.64375 133 CYS A CA 1
ATOM 2740 C C . CYS B 2 133 ? 131.08800 125.13400 144.65700 1.000 37.81492 133 CYS A C 1
ATOM 2741 O O . CYS B 2 133 ? 130.86100 125.15900 145.86900 1.000 44.59497 133 CYS A O 1
ATOM 2749 N N . LEU B 2 134 ? 130.20300 124.70300 143.76300 1.000 34.62044 134 LEU A N 1
ATOM 2750 C CA . LEU B 2 134 ? 128.89600 124.19400 144.16600 1.000 36.93391 134 LEU A CA 1
ATOM 2751 C C . LEU B 2 134 ? 128.41300 123.24900 143.07000 1.000 39.94575 134 LEU A C 1
ATOM 2752 O O . LEU B 2 134 ? 127.93200 123.70100 142.02800 1.000 46.15735 134 LEU A O 1
ATOM 2768 N N . ILE B 2 135 ? 128.54600 121.94900 143.30900 1.000 39.21565 135 ILE A N 1
ATOM 2769 C CA . ILE B 2 135 ? 128.15700 120.94500 142.32600 1.000 40.91998 135 ILE A CA 1
ATOM 2770 C C . ILE B 2 135 ? 126.65100 120.74500 142.41900 1.000 42.68971 135 ILE A C 1
ATOM 2771 O O . ILE B 2 135 ? 126.13300 120.33100 143.46000 1.000 47.97806 135 ILE A O 1
ATOM 2787 N N . VAL B 2 136 ? 125.94700 121.03300 141.32600 1.000 38.68337 136 VAL A N 1
ATOM 2788 C CA . VAL B 2 136 ? 124.49500 120.92500 141.25700 1.000 34.35996 136 VAL A CA 1
ATOM 2789 C C . VAL B 2 136 ? 124.14800 119.81400 140.27900 1.000 38.54050 136 VAL A C 1
ATOM 2790 O O . VAL B 2 136 ? 124.57200 119.84300 139.11900 1.000 45.29522 136 VAL A O 1
ATOM 2803 N N . CYS B 2 137 ? 123.37900 118.83400 140.74900 1.000 39.94776 137 CYS A N 1
ATOM 2804 C CA . CYS B 2 137 ? 122.95200 117.71100 139.92800 1.000 40.42675 137 CYS A CA 1
ATOM 2805 C C . CYS B 2 137 ? 121.59100 117.99200 139.30100 1.000 43.57416 137 CYS A C 1
ATOM 2806 O O . CYS B 2 137 ? 120.79200 118.76800 139.83200 1.000 48.63182 137 CYS A O 1
ATOM 2814 N N . ILE B 2 138 ? 121.32700 117.35400 138.15900 1.000 42.80959 138 ILE A N 1
ATOM 2815 C CA . ILE B 2 138 ? 120.15500 117.65900 137.33600 1.000 41.45357 138 ILE A CA 1
ATOM 2816 C C . ILE B 2 138 ? 119.41000 116.36000 137.03500 1.000 45.13963 138 ILE A C 1
ATOM 2817 O O . ILE B 2 138 ? 119.66200 115.69800 136.02400 1.000 49.86567 138 ILE A O 1
ATOM 2833 N N . ASP B 2 139 ? 118.48300 115.98900 137.91400 1.000 44.85771 139 ASP A N 1
ATOM 2834 C CA . ASP B 2 139 ? 117.36700 115.09500 137.60900 1.000 49.56986 139 ASP A CA 1
ATOM 2835 C C . ASP B 2 139 ? 117.73100 113.62500 137.43600 1.000 51.25041 139 ASP A C 1
ATOM 2836 O O . ASP B 2 139 ? 116.84200 112.76800 137.44600 1.000 59.60708 139 ASP A O 1
ATOM 2845 N N . ARG B 2 140 ? 119.01100 113.31000 137.27700 1.000 47.22991 140 ARG A N 1
ATOM 2846 C CA . ARG B 2 140 ? 119.47500 111.93300 137.42100 1.000 44.91803 140 ARG A CA 1
ATOM 2847 C C . ARG B 2 140 ? 120.80900 111.82100 138.12700 1.000 47.14873 140 ARG A C 1
ATOM 2848 O O . ARG B 2 140 ? 121.09500 110.76400 138.69700 1.000 50.14920 140 ARG A O 1
ATOM 2869 N N . ALA B 2 141 ? 121.64100 112.86000 138.10400 1.000 42.81163 141 ALA A N 1
ATOM 2870 C CA . ALA B 2 141 ? 122.82900 112.89800 138.93400 1.000 44.96164 141 ALA A CA 1
ATOM 2871 C C . ALA B 2 141 ? 122.49000 113.15100 140.39100 1.000 46.00257 141 ALA A C 1
ATOM 2872 O O . ALA B 2 141 ? 123.38300 113.07600 141.24200 1.000 50.45418 141 ALA A O 1
ATOM 2879 N N . THR B 2 142 ? 121.22400 113.44200 140.69600 1.000 41.04872 142 THR A N 1
ATOM 2880 C CA . THR B 2 142 ? 120.82000 113.63700 142.07900 1.000 41.74126 142 THR A CA 1
ATOM 2881 C C . THR B 2 142 ? 120.98300 112.36400 142.89100 1.000 47.82215 142 THR A C 1
ATOM 2882 O O . THR B 2 142 ? 121.04500 112.42700 144.12300 1.000 50.96527 142 THR A O 1
ATOM 2893 N N . ARG B 2 143 ? 121.06400 111.21100 142.22800 1.000 42.05157 143 ARG A N 1
ATOM 2894 C CA . ARG B 2 143 ? 121.35600 109.96900 142.92500 1.000 39.30608 143 ARG A CA 1
ATOM 2895 C C . ARG B 2 143 ? 122.79600 109.91200 143.40900 1.000 41.89151 143 ARG A C 1
ATOM 2896 O O . ARG B 2 143 ? 123.11800 109.06300 144.24600 1.000 46.49282 143 ARG A O 1
ATOM 2917 N N . LEU B 2 144 ? 123.66300 110.78800 142.90500 1.000 41.09619 144 LEU A N 1
ATOM 2918 C CA . LEU B 2 144 ? 125.05200 110.86400 143.32600 1.000 42.55545 144 LEU A CA 1
ATOM 2919 C C . LEU B 2 144 ? 125.29300 111.94000 144.37300 1.000 46.66093 144 LEU A C 1
ATOM 2920 O O . LEU B 2 144 ? 126.44600 112.17800 144.74500 1.000 52.87559 144 LEU A O 1
ATOM 2936 N N . VAL B 2 145 ? 124.24000 112.60000 144.85600 1.000 46.80834 145 VAL A N 1
ATOM 2937 C CA . VAL B 2 145 ? 124.42600 113.64000 145.86100 1.000 46.72840 145 VAL A CA 1
ATOM 2938 C C . VAL B 2 145 ? 124.94900 113.03700 147.15600 1.000 50.73850 145 VAL A C 1
ATOM 2939 O O . VAL B 2 145 ? 125.84900 113.59300 147.79700 1.000 54.01354 145 VAL A O 1
ATOM 2952 N N . LYS B 2 146 ? 124.39700 111.89400 147.56400 1.000 48.05292 146 LYS A N 1
ATOM 2953 C CA . LYS B 2 146 ? 124.83500 111.26900 148.80600 1.000 50.58923 146 LYS A CA 1
ATOM 2954 C C . LYS B 2 146 ? 126.30100 110.86300 148.73000 1.000 52.35940 146 LYS A C 1
ATOM 2955 O O . LYS B 2 146 ? 127.05300 111.04200 149.69500 1.000 58.74503 146 LYS A O 1
ATOM 2974 N N . SER B 2 147 ? 126.72900 110.31700 147.59100 1.000 49.30720 147 SER A N 1
ATOM 2975 C CA . SER B 2 147 ? 128.11500 109.88900 147.44700 1.000 49.84577 147 SER A CA 1
ATOM 2976 C C . SER B 2 147 ? 129.08500 111.06100 147.43400 1.000 49.75268 147 SER A C 1
ATOM 2977 O O . SER B 2 147 ? 130.27400 110.86800 147.70700 1.000 52.31513 147 SER A O 1
ATOM 2985 N N . GLN B 2 148 ? 128.61000 112.26400 147.12500 1.000 49.48782 148 GLN A N 1
ATOM 2986 C CA . GLN B 2 148 ? 129.45000 113.45100 147.10800 1.000 52.11971 148 GLN A CA 1
ATOM 2987 C C . GLN B 2 148 ? 129.51400 114.15000 148.45800 1.000 58.84595 148 GLN A C 1
ATOM 2988 O O . GLN B 2 148 ? 130.27100 115.11500 148.60400 1.000 63.49378 148 GLN A O 1
ATOM 3002 N N . GLN B 2 149 ? 128.74200 113.68900 149.44400 1.000 61.15122 149 GLN A N 1
ATOM 3003 C CA . GLN B 2 149 ? 128.68400 114.38200 150.72600 1.000 59.29215 149 GLN A CA 1
ATOM 3004 C C . GLN B 2 149 ? 129.97100 114.22400 151.52200 1.000 55.14205 149 GLN A C 1
ATOM 3005 O O . GLN B 2 149 ? 130.33200 115.12200 152.29000 1.000 58.76172 149 GLN A O 1
ATOM 3019 N N . ASN B 2 150 ? 130.67400 113.10700 151.36200 1.000 51.71409 150 ASN A N 1
ATOM 3020 C CA . ASN B 2 150 ? 131.90500 112.86400 152.10000 1.000 53.61262 150 ASN A CA 1
ATOM 3021 C C . ASN B 2 150 ? 133.14100 113.39800 151.38800 1.000 50.04993 150 ASN A C 1
ATOM 3022 O O . ASN B 2 150 ? 134.25400 113.21000 151.88800 1.000 49.46740 150 ASN A O 1
ATOM 3033 N N . ALA B 2 151 ? 132.97400 114.05700 150.24600 1.000 48.87216 151 ALA A N 1
ATOM 3034 C CA . ALA B 2 151 ? 134.11500 114.51800 149.47200 1.000 49.64262 151 ALA A CA 1
ATOM 3035 C C . ALA B 2 151 ? 134.90400 115.56400 150.24700 1.000 43.47595 151 ALA A C 1
ATOM 3036 O O . ALA B 2 151 ? 134.35100 116.33800 151.03000 1.000 44.65652 151 ALA A O 1
ATOM 3043 N N . GLY B 2 152 ? 136.21400 115.57900 150.02600 1.000 40.66666 152 GLY A N 1
ATOM 3044 C CA . GLY B 2 152 ? 137.04200 116.59700 150.63500 1.000 40.05642 152 GLY A CA 1
ATOM 3045 C C . GLY B 2 152 ? 136.70100 117.98000 150.12200 1.000 43.23176 152 GLY A C 1
ATOM 3046 O O . GLY B 2 152 ? 136.12800 118.15600 149.04700 1.000 49.02662 152 GLY A O 1
ATOM 3050 N N . LYS B 2 153 ? 137.06500 118.98200 150.91800 1.000 37.81051 153 LYS A N 1
ATOM 3051 C CA . LYS B 2 153 ? 136.73900 120.36500 150.60900 1.000 34.32641 153 LYS A CA 1
ATOM 3052 C C . LYS B 2 153 ? 137.92800 121.25300 150.92900 1.000 35.23153 153 LYS A C 1
ATOM 3053 O O . LYS B 2 153 ? 138.49300 121.16500 152.02200 1.000 43.97649 153 LYS A O 1
ATOM 3072 N N . GLU B 2 154 ? 138.30600 122.09900 149.97800 1.000 37.72001 154 GLU A N 1
ATOM 3073 C CA . GLU B 2 154 ? 139.33400 123.11200 150.17700 1.000 36.88933 154 GLU A CA 1
ATOM 3074 C C . GLU B 2 154 ? 138.67300 124.48300 150.17600 1.000 38.47981 154 GLU A C 1
ATOM 3075 O O . GLU B 2 154 ? 137.97000 124.83500 149.22300 1.000 42.26943 154 GLU A O 1
ATOM 3087 N N . TYR B 2 155 ? 138.90000 125.24800 151.23800 1.000 35.90860 155 TYR A N 1
ATOM 3088 C CA . TYR B 2 155 ? 138.38600 126.60000 151.36000 1.000 33.27835 155 TYR A CA 1
ATOM 3089 C C . TYR B 2 155 ? 139.54000 127.59000 151.41900 1.000 35.68751 155 TYR A C 1
ATOM 3090 O O . TYR B 2 155 ? 140.68400 127.23000 151.70500 1.000 43.06400 155 TYR A O 1
ATOM 3108 N N . VAL B 2 156 ? 139.22000 128.85100 151.14600 1.000 34.40629 156 VAL A N 1
ATOM 3109 C CA . VAL B 2 156 ? 140.13100 129.96600 151.36200 1.000 34.86854 156 VAL A CA 1
ATOM 3110 C C . VAL B 2 156 ? 139.36700 131.00200 152.16900 1.000 36.63177 156 VAL A C 1
ATOM 3111 O O . VAL B 2 156 ? 138.37400 131.55900 151.68700 1.000 43.78215 156 VAL A O 1
ATOM 3124 N N . ALA B 2 157 ? 139.83000 131.26700 153.38500 1.000 31.79828 157 ALA A N 1
ATOM 3125 C CA . ALA B 2 157 ? 139.05300 131.99500 154.37300 1.000 34.78090 157 ALA A CA 1
ATOM 3126 C C . ALA B 2 157 ? 139.79900 133.23300 154.83900 1.000 42.21626 157 ALA A C 1
ATOM 3127 O O . ALA B 2 157 ? 141.02100 133.20600 155.01600 1.000 48.57399 157 ALA A O 1
ATOM 3134 N N . VAL B 2 158 ? 139.05400 134.31500 155.03300 1.000 41.67503 158 VAL A N 1
ATOM 3135 C CA . VAL B 2 158 ? 139.58600 135.56700 155.55400 1.000 40.19813 158 VAL A CA 1
ATOM 3136 C C . VAL B 2 158 ? 139.16800 135.68100 157.01100 1.000 47.17987 158 VAL A C 1
ATOM 3137 O O . VAL B 2 158 ? 138.00400 135.43300 157.35000 1.000 50.08839 158 VAL A O 1
ATOM 3150 N N . PHE B 2 159 ? 140.11000 136.05100 157.87400 1.000 49.39288 159 PHE A N 1
ATOM 3151 C CA . PHE B 2 159 ? 139.84400 136.19200 159.29500 1.000 47.22482 159 PHE A CA 1
ATOM 3152 C C . PHE B 2 159 ? 140.41100 137.50800 159.80300 1.000 50.13700 159 PHE A C 1
ATOM 3153 O O . PHE B 2 159 ? 141.39000 138.03100 159.26700 1.000 58.48761 159 PHE A O 1
ATOM 3170 N N . SER B 2 160 ? 139.77800 138.03600 160.84500 1.000 47.00730 160 SER A N 1
ATOM 3171 C CA . SER B 2 160 ? 140.22700 139.24000 161.52700 1.000 53.49995 160 SER A CA 1
ATOM 3172 C C . SER B 2 160 ? 140.45100 138.91600 162.99400 1.000 60.41480 160 SER A C 1
ATOM 3173 O O . SER B 2 160 ? 139.60000 138.28700 163.63100 1.000 64.29990 160 SER A O 1
ATOM 3181 N N . LEU B 2 161 ? 141.58700 139.35000 163.52600 1.000 62.69472 161 LEU A N 1
ATOM 3182 C CA . LEU B 2 161 ? 141.94100 139.10900 164.91500 1.000 62.00111 161 LEU A CA 1
ATOM 3183 C C . LEU B 2 161 ? 141.59100 140.33000 165.75200 1.000 64.89525 161 LEU A C 1
ATOM 3184 O O . LEU B 2 161 ? 141.84400 141.46800 165.34800 1.000 70.15094 161 LEU A O 1
ATOM 3200 N N . HIS B 2 162 ? 141.00400 140.08300 166.92400 1.000 60.83661 162 HIS A N 1
ATOM 3201 C CA . HIS B 2 162 ? 140.51900 141.18100 167.75400 1.000 63.89194 162 HIS A CA 1
ATOM 3202 C C . HIS B 2 162 ? 141.65400 142.10300 168.18000 1.000 67.75689 162 HIS A C 1
ATOM 3203 O O . HIS B 2 162 ? 141.51000 143.33100 168.14500 1.000 68.49164 162 HIS A O 1
ATOM 3217 N N . SER B 2 163 ? 142.78800 141.53700 168.58600 1.000 68.56388 163 SER A N 1
ATOM 3218 C CA . SER B 2 163 ? 143.92900 142.31800 169.03800 1.000 70.03279 163 SER A CA 1
ATOM 3219 C C . SER B 2 163 ? 145.18900 141.85500 168.32000 1.000 70.10934 163 SER A C 1
ATOM 3220 O O . SER B 2 163 ? 145.34300 140.67500 167.99800 1.000 72.63193 163 SER A O 1
ATOM 3228 N N . ALA B 2 164 ? 146.09300 142.80300 168.08600 1.000 72.23766 164 ALA A N 1
ATOM 3229 C CA . ALA B 2 164 ? 147.27200 142.53700 167.27500 1.000 75.97879 164 ALA A CA 1
ATOM 3230 C C . ALA B 2 164 ? 148.16000 141.48800 167.93200 1.000 79.74101 164 ALA A C 1
ATOM 3231 O O . ALA B 2 164 ? 148.17200 141.32300 169.15500 1.000 81.63053 164 ALA A O 1
ATOM 3238 N N . VAL B 2 165 ? 148.91100 140.77300 167.09900 1.000 81.25614 165 VAL A N 1
ATOM 3239 C CA . VAL B 2 165 ? 149.82100 139.73600 167.55600 1.000 86.21565 165 VAL A CA 1
ATOM 3240 C C . VAL B 2 165 ? 151.25300 140.24000 167.39700 1.000 92.76398 165 VAL A C 1
ATOM 3241 O O . VAL B 2 165 ? 151.50900 141.28100 166.79200 1.000 94.54200 165 VAL A O 1
ATOM 3254 N N . GLU B 2 166 ? 152.19800 139.48100 167.95600 1.000 94.34203 166 GLU A N 1
ATOM 3255 C CA . GLU B 2 166 ? 153.59600 139.90000 167.92400 1.000 94.77437 166 GLU A CA 1
ATOM 3256 C C . GLU B 2 166 ? 154.11700 139.98700 166.49500 1.000 91.55488 166 GLU A C 1
ATOM 3257 O O . GLU B 2 166 ? 154.66500 141.01600 166.08400 1.000 90.47399 166 GLU A O 1
ATOM 3269 N N . ASN B 2 167 ? 153.95500 138.92000 165.71900 1.000 89.08691 167 ASN A N 1
ATOM 3270 C CA . ASN B 2 167 ? 154.44200 138.90900 164.34500 1.000 89.69815 167 ASN A CA 1
ATOM 3271 C C . ASN B 2 167 ? 153.81100 137.73300 163.61200 1.000 85.28609 167 ASN A C 1
ATOM 3272 O O . ASN B 2 167 ? 153.11000 136.90800 164.20300 1.000 82.54489 167 ASN A O 1
ATOM 3283 N N . VAL B 2 168 ? 154.07600 137.67000 162.30500 1.000 79.76144 168 VAL A N 1
ATOM 3284 C CA . VAL B 2 168 ? 153.39200 136.70800 161.44500 1.000 76.62131 168 VAL A CA 1
ATOM 3285 C C . VAL B 2 168 ? 153.75000 135.28100 161.82500 1.000 79.00786 168 VAL A C 1
ATOM 3286 O O . VAL B 2 168 ? 152.90900 134.37900 161.73100 1.000 82.09886 168 VAL A O 1
ATOM 3299 N N . LYS B 2 169 ? 154.99200 135.04300 162.25300 1.000 80.55992 169 LYS A N 1
ATOM 3300 C CA . LYS B 2 169 ? 155.37500 133.69100 162.64400 1.000 83.43609 169 LYS A CA 1
ATOM 3301 C C . LYS B 2 169 ? 154.46300 133.15600 163.73800 1.000 79.40509 169 LYS A C 1
ATOM 3302 O O . LYS B 2 169 ? 154.21800 131.94600 163.80600 1.000 77.37889 169 LYS A O 1
ATOM 3321 N N . LYS B 2 170 ? 153.95200 134.03600 164.59800 1.000 75.88018 170 LYS A N 1
ATOM 3322 C CA . LYS B 2 170 ? 152.99600 133.60200 165.60900 1.000 76.24942 170 LYS A CA 1
ATOM 3323 C C . LYS B 2 170 ? 151.74300 133.03200 164.96000 1.000 76.86141 170 LYS A C 1
ATOM 3324 O O . LYS B 2 170 ? 151.23100 131.99000 165.38600 1.000 79.05912 170 LYS A O 1
ATOM 3343 N N . VAL B 2 171 ? 151.23500 133.70100 163.92400 1.000 74.98699 171 VAL A N 1
ATOM 3344 C CA . VAL B 2 171 ? 150.03800 133.22000 163.24300 1.000 68.52972 171 VAL A CA 1
ATOM 3345 C C . VAL B 2 171 ? 150.32500 131.91200 162.52000 1.000 68.74327 171 VAL A C 1
ATOM 3346 O O . VAL B 2 171 ? 149.49400 130.99700 162.51200 1.000 71.29890 171 VAL A O 1
ATOM 3359 N N . THR B 2 172 ? 151.50000 131.80100 161.89900 1.000 69.75844 172 THR A N 1
ATOM 3360 C CA . THR B 2 172 ? 151.85600 130.55900 161.22400 1.000 67.19563 172 THR A CA 1
ATOM 3361 C C . THR B 2 172 ? 151.91400 129.40000 162.20900 1.000 68.44805 172 THR A C 1
ATOM 3362 O O . THR B 2 172 ? 151.42000 128.30400 161.92000 1.000 67.15119 172 THR A O 1
ATOM 3373 N N . GLN B 2 173 ? 152.51500 129.62200 163.37900 1.000 71.37595 173 GLN A N 1
ATOM 3374 C CA . GLN B 2 173 ? 152.56300 128.57300 164.39200 1.000 73.73773 173 GLN A CA 1
ATOM 3375 C C . GLN B 2 173 ? 151.16600 128.23400 164.89300 1.000 66.17000 173 GLN A C 1
ATOM 3376 O O . GLN B 2 173 ? 150.83900 127.05900 165.09300 1.000 66.59417 173 GLN A O 1
ATOM 3390 N N . GLY B 2 174 ? 150.32900 129.25000 165.10400 1.000 61.28790 174 GLY A N 1
ATOM 3391 C CA . GLY B 2 174 ? 148.96900 128.98800 165.54000 1.000 61.42645 174 GLY A CA 1
ATOM 3392 C C . GLY B 2 174 ? 148.20500 128.12500 164.55600 1.000 62.74799 174 GLY A C 1
ATOM 3393 O O . GLY B 2 174 ? 147.45600 127.22900 164.95200 1.000 63.03125 174 GLY A O 1
ATOM 3397 N N . LEU B 2 175 ? 148.38000 128.38400 163.26000 1.000 61.75538 175 LEU A N 1
ATOM 3398 C CA . LEU B 2 175 ? 147.74300 127.54400 162.25200 1.000 56.72284 175 LEU A CA 1
ATOM 3399 C C . LEU B 2 175 ? 148.33500 126.14200 162.25300 1.000 60.89377 175 LEU A C 1
ATOM 3400 O O . LEU B 2 175 ? 147.60700 125.15700 162.08100 1.000 64.01113 175 LEU A O 1
ATOM 3416 N N . GLU B 2 176 ? 149.65100 126.02800 162.44900 1.000 64.07413 176 GLU A N 1
ATOM 3417 C CA . GLU B 2 176 ? 150.29700 124.72100 162.45600 1.000 65.63675 176 GLU A CA 1
ATOM 3418 C C . GLU B 2 176 ? 149.86100 123.86300 163.63300 1.000 57.16531 176 GLU A C 1
ATOM 3419 O O . GLU B 2 176 ? 150.19500 122.67500 163.67300 1.000 53.87414 176 GLU A O 1
ATOM 3431 N N . LYS B 2 177 ? 149.12800 124.43600 164.58300 1.000 55.87307 177 LYS A N 1
ATOM 3432 C CA . LYS B 2 177 ? 148.64900 123.73100 165.75900 1.000 52.35874 177 LYS A CA 1
ATOM 3433 C C . LYS B 2 177 ? 147.22500 123.23000 165.58000 1.000 52.38160 177 LYS A C 1
ATOM 3434 O O . LYS B 2 177 ? 146.72700 122.49000 166.43300 1.000 55.21703 177 LYS A O 1
ATOM 3453 N N . LEU B 2 178 ? 146.57200 123.61700 164.48600 1.000 56.36935 178 LEU A N 1
ATOM 3454 C CA . LEU B 2 178 ? 145.19700 123.24600 164.18400 1.000 53.03902 178 LEU A CA 1
ATOM 3455 C C . LEU B 2 178 ? 145.19600 122.39300 162.92000 1.000 52.14124 178 LEU A C 1
ATOM 3456 O O . LEU B 2 178 ? 144.43400 122.65900 161.98600 1.000 53.24965 178 LEU A O 1
ATOM 3472 N N . ARG B 2 179 ? 146.07600 121.39300 162.86100 1.000 51.21665 179 ARG A N 1
ATOM 3473 C CA . ARG B 2 179 ? 146.15800 120.45700 161.73700 1.000 47.10821 179 ARG A CA 1
ATOM 3474 C C . ARG B 2 179 ? 145.95900 119.03700 162.25700 1.000 46.86472 179 ARG A C 1
ATOM 3475 O O . ARG B 2 179 ? 146.93000 118.33700 162.54800 1.000 54.96694 179 ARG A O 1
ATOM 3496 N N . GLY B 2 180 ? 144.71200 118.60500 162.36900 1.000 43.08795 180 GLY A N 1
ATOM 3497 C CA . GLY B 2 180 ? 144.45200 117.26700 162.85800 1.000 42.06078 180 GLY A CA 1
ATOM 3498 C C . GLY B 2 180 ? 142.97700 116.95600 162.85500 1.000 46.72808 180 GLY A C 1
ATOM 3499 O O . GLY B 2 180 ? 142.19900 117.58400 162.13700 1.000 55.30688 180 GLY A O 1
ATOM 3503 N N . ALA B 2 181 ? 142.59700 115.98900 163.69200 1.000 45.62417 181 ALA A N 1
ATOM 3504 C CA . ALA B 2 181 ? 141.19300 115.64600 163.91500 1.000 48.60282 181 ALA A CA 1
ATOM 3505 C C . ALA B 2 181 ? 140.65300 116.60000 164.98000 1.000 55.99552 181 ALA A C 1
ATOM 3506 O O . ALA B 2 181 ? 140.39400 116.24500 166.13200 1.000 64.73183 181 ALA A O 1
ATOM 3513 N N . LEU B 2 182 ? 140.48000 117.84500 164.55500 1.000 50.81988 182 LEU A N 1
ATOM 3514 C CA . LEU B 2 182 ? 140.14000 118.94200 165.44000 1.000 47.53222 182 LEU A CA 1
ATOM 3515 C C . LEU B 2 182 ? 138.71600 118.80400 165.96700 1.000 49.72887 182 LEU A C 1
ATOM 3516 O O . LEU B 2 182 ? 137.95200 117.92400 165.56500 1.000 53.08403 182 LEU A O 1
ATOM 3532 N N . PHE B 2 183 ? 138.36700 119.69500 166.89100 1.000 53.02101 183 PHE A N 1
ATOM 3533 C CA . PHE B 2 183 ? 137.09600 119.65900 167.60100 1.000 55.89616 183 PHE A CA 1
ATOM 3534 C C . PHE B 2 183 ? 136.28100 120.86000 167.15000 1.000 59.16722 183 PHE A C 1
ATOM 3535 O O . PHE B 2 183 ? 136.71400 122.00400 167.32500 1.000 61.12372 183 PHE A O 1
ATOM 3552 N N . GLN B 2 184 ? 135.10700 120.60700 166.57700 1.000 62.32318 184 GLN A N 1
ATOM 3553 C CA . GLN B 2 184 ? 134.31000 121.68100 166.00500 1.000 57.89354 184 GLN A CA 1
ATOM 3554 C C . GLN B 2 184 ? 132.84500 121.51000 166.36000 1.000 61.54066 184 GLN A C 1
ATOM 3555 O O . GLN B 2 184 ? 132.27600 120.43500 166.15300 1.000 63.21669 184 GLN A O 1
ATOM 3569 N N . ARG B 2 185 ? 132.24400 122.56800 166.90200 1.000 66.40390 185 ARG A N 1
ATOM 3570 C CA . ARG B 2 185 ? 130.82300 122.60000 167.18400 1.000 68.81860 185 ARG A CA 1
ATOM 3571 C C . ARG B 2 185 ? 130.13500 123.49300 166.15700 1.000 64.77236 185 ARG A C 1
ATOM 3572 O O . ARG B 2 185 ? 130.65500 124.56900 165.84600 1.000 65.04815 185 ARG A O 1
ATOM 3593 N N . PRO B 2 186 ? 128.99500 123.09400 165.60100 1.000 63.79052 186 PRO A N 1
ATOM 3594 C CA . PRO B 2 186 ? 128.38300 123.88700 164.53100 1.000 61.17917 186 PRO A CA 1
ATOM 3595 C C . PRO B 2 186 ? 128.22100 125.33700 164.94800 1.000 63.88991 186 PRO A C 1
ATOM 3596 O O . PRO B 2 186 ? 128.12100 125.63600 166.14800 1.000 69.34895 186 PRO A O 1
ATOM 3607 N N . PRO B 2 187 ? 128.18900 126.26800 164.00100 1.000 67.59712 187 PRO A N 1
ATOM 3608 C CA . PRO B 2 187 ? 127.97800 127.67500 164.35100 1.000 75.53750 187 PRO A CA 1
ATOM 3609 C C . PRO B 2 187 ? 126.50400 127.96500 164.60600 1.000 84.67817 187 PRO A C 1
ATOM 3610 O O . PRO B 2 187 ? 125.62300 127.14100 164.36000 1.000 82.52155 187 PRO A O 1
ATOM 3621 N N . LEU B 2 188 ? 126.25000 129.16800 165.11200 1.000 94.19130 188 LEU A N 1
ATOM 3622 C CA . LEU B 2 188 ? 124.89200 129.57900 165.45200 1.000 95.63766 188 LEU A CA 1
ATOM 3623 C C . LEU B 2 188 ? 124.01100 129.60600 164.20900 1.000 93.15573 188 LEU A C 1
ATOM 3624 O O . LEU B 2 188 ? 122.85800 129.17500 164.24300 1.000 92.62214 188 LEU A O 1
ATOM 3640 N N . ARG B 2 194 ? 124.15800 121.28500 168.30900 1.000 85.42249 194 ARG A N 1
ATOM 3641 C CA . ARG B 2 194 ? 125.31400 121.67700 169.10300 1.000 92.19806 194 ARG A CA 1
ATOM 3642 C C . ARG B 2 194 ? 126.11200 120.44900 169.51400 1.000 92.86306 194 ARG A C 1
ATOM 3643 O O . ARG B 2 194 ? 126.78400 120.45800 170.54500 1.000 94.66938 194 ARG A O 1
ATOM 3663 N N . GLN B 2 195 ? 126.04000 119.39200 168.71100 1.000 82.08511 195 GLN A N 1
ATOM 3664 C CA . GLN B 2 195 ? 126.70000 118.13400 169.04900 1.000 81.54703 195 GLN A CA 1
ATOM 3665 C C . GLN B 2 195 ? 128.16100 118.21100 168.64000 1.000 81.27619 195 GLN A C 1
ATOM 3666 O O . GLN B 2 195 ? 128.51400 117.93900 167.49200 1.000 85.19154 195 GLN A O 1
ATOM 3680 N N . LEU B 2 196 ? 129.01400 118.62800 169.57500 1.000 77.75137 196 LEU A N 1
ATOM 3681 C CA . LEU B 2 196 ? 130.44600 118.69000 169.31500 1.000 78.25656 196 LEU A CA 1
ATOM 3682 C C . LEU B 2 196 ? 130.85900 117.49500 168.46900 1.000 80.68982 196 LEU A C 1
ATOM 3683 O O . LEU B 2 196 ? 130.58600 116.34600 168.82600 1.000 82.92309 196 LEU A O 1
ATOM 3699 N N . ARG B 2 197 ? 131.51400 117.76500 167.35100 1.000 76.62436 197 ARG A N 1
ATOM 3700 C CA . ARG B 2 197 ? 131.99800 116.71300 166.47400 1.000 73.76304 197 ARG A CA 1
ATOM 3701 C C . ARG B 2 197 ? 133.51500 116.78700 166.37400 1.000 68.49266 197 ARG A C 1
ATOM 3702 O O . ARG B 2 197 ? 134.16300 117.64600 166.97600 1.000 74.84057 197 ARG A O 1
ATOM 3723 N N . VAL B 2 198 ? 134.07600 115.86700 165.60000 1.000 54.24588 198 VAL A N 1
ATOM 3724 C CA . VAL B 2 198 ? 135.49600 115.85600 165.28900 1.000 54.61171 198 VAL A CA 1
ATOM 3725 C C . VAL B 2 198 ? 135.62000 115.86900 163.77500 1.000 57.37511 198 VAL A C 1
ATOM 3726 O O . VAL B 2 198 ? 135.07800 114.98900 163.09600 1.000 61.01654 198 VAL A O 1
ATOM 3739 N N . ARG B 2 199 ? 136.32900 116.86200 163.25100 1.000 54.04997 199 ARG A N 1
ATOM 3740 C CA . ARG B 2 199 ? 136.53100 117.00800 161.82000 1.000 51.97483 199 ARG A CA 1
ATOM 3741 C C . ARG B 2 199 ? 137.99100 117.34500 161.58100 1.000 49.34196 199 ARG A C 1
ATOM 3742 O O . ARG B 2 199 ? 138.62800 118.02100 162.39300 1.000 54.03139 199 ARG A O 1
ATOM 3763 N N . SER B 2 200 ? 138.51300 116.87400 160.45900 1.000 44.42799 200 SER A N 1
ATOM 3764 C CA . SER B 2 200 ? 139.93900 116.92800 160.19800 1.000 39.63580 200 SER A CA 1
ATOM 3765 C C . SER B 2 200 ? 140.29800 118.13000 159.33700 1.000 39.90032 200 SER A C 1
ATOM 3766 O O . SER B 2 200 ? 139.51200 118.57800 158.49800 1.000 49.40110 200 SER A O 1
ATOM 3774 N N . VAL B 2 201 ? 141.50000 118.65100 159.56200 1.000 38.97248 201 VAL A N 1
ATOM 3775 C CA . VAL B 2 201 ? 142.08200 119.71700 158.75800 1.000 38.64205 201 VAL A CA 1
ATOM 3776 C C . VAL B 2 201 ? 143.41900 119.18600 158.26200 1.000 41.77447 201 VAL A C 1
ATOM 3777 O O . VAL B 2 201 ? 144.42200 119.23200 158.98300 1.000 49.52282 201 VAL A O 1
ATOM 3790 N N . TYR B 2 202 ? 143.44600 118.69200 157.02500 1.000 37.93587 202 TYR A N 1
ATOM 3791 C CA . TYR B 2 202 ? 144.63900 118.01000 156.53400 1.000 35.14665 202 TYR A CA 1
ATOM 3792 C C . TYR B 2 202 ? 145.79000 118.98400 156.32900 1.000 37.29903 202 TYR A C 1
ATOM 3793 O O . TYR B 2 202 ? 146.91500 118.72900 156.77300 1.000 48.82006 202 TYR A O 1
ATOM 3811 N N . ASP B 2 203 ? 145.53400 120.10000 155.65800 1.000 40.06970 203 ASP A N 1
ATOM 3812 C CA . ASP B 2 203 ? 146.57300 121.07500 155.37000 1.000 44.75323 203 ASP A CA 1
ATOM 3813 C C . ASP B 2 203 ? 146.02900 122.47500 155.60200 1.000 45.94193 203 ASP A C 1
ATOM 3814 O O . ASP B 2 203 ? 144.81700 122.69500 155.65700 1.000 49.47451 203 ASP A O 1
ATOM 3823 N N . SER B 2 204 ? 146.95000 123.42100 155.74400 1.000 40.79086 204 SER A N 1
ATOM 3824 C CA . SER B 2 204 ? 146.60100 124.80800 155.99700 1.000 38.45207 204 SER A CA 1
ATOM 3825 C C . SER B 2 204 ? 147.81300 125.66700 155.67800 1.000 42.23506 204 SER A C 1
ATOM 3826 O O . SER B 2 204 ? 148.95400 125.24000 155.86300 1.000 48.44292 204 SER A O 1
ATOM 3834 N N . LYS B 2 205 ? 147.55700 126.88000 155.19600 1.000 42.35170 205 LYS A N 1
ATOM 3835 C CA . LYS B 2 205 ? 148.63300 127.77100 154.79000 1.000 43.41588 205 LYS A CA 1
ATOM 3836 C C . LYS B 2 205 ? 148.18600 129.21600 154.93600 1.000 46.23383 205 LYS A C 1
ATOM 3837 O O . LYS B 2 205 ? 147.07200 129.57000 154.54400 1.000 50.34845 205 LYS A O 1
ATOM 3856 N N . LEU B 2 206 ? 149.0620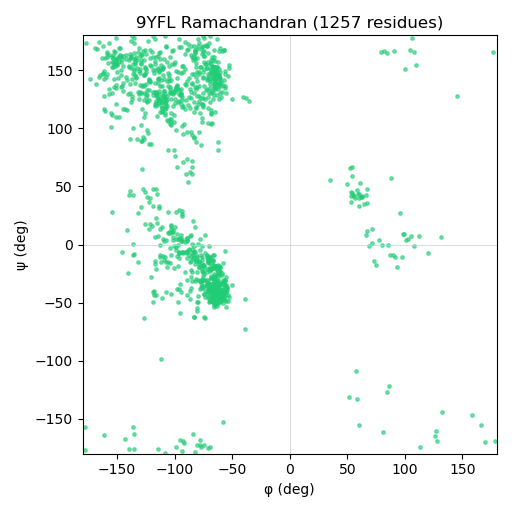0 130.04500 155.50100 1.000 45.25334 206 LEU A N 1
ATOM 3857 C CA . LEU B 2 206 ? 148.80000 131.47400 155.66300 1.000 44.69384 206 LEU A CA 1
ATOM 3858 C C . LEU B 2 206 ? 149.20000 132.16600 154.36800 1.000 50.16490 206 LEU A C 1
ATOM 3859 O O . LEU B 2 206 ? 150.36000 132.52100 154.15800 1.000 54.64414 206 LEU A O 1
ATOM 3875 N N . LEU B 2 207 ? 148.22300 132.36000 153.48400 1.000 51.32551 207 LEU A N 1
ATOM 3876 C CA . LEU B 2 207 ? 148.51600 132.95600 152.18600 1.000 50.11015 207 LEU A CA 1
ATOM 3877 C C . LEU B 2 207 ? 148.87600 134.42900 152.31500 1.000 53.74092 207 LEU A C 1
ATOM 3878 O O . LEU B 2 207 ? 149.74100 134.92600 151.58700 1.000 56.25645 207 LEU A O 1
ATOM 3894 N N . ASP B 2 208 ? 148.22700 135.14500 153.22900 1.000 52.86393 208 ASP A N 1
ATOM 3895 C CA . ASP B 2 208 ? 148.48900 136.56600 153.39200 1.000 56.44525 208 ASP A CA 1
ATOM 3896 C C . ASP B 2 208 ? 148.13700 136.98800 154.80800 1.000 55.91532 208 ASP A C 1
ATOM 3897 O O . ASP B 2 208 ? 147.28600 136.38000 155.46100 1.000 57.88229 208 ASP A O 1
ATOM 3906 N N . PHE B 2 209 ? 148.81100 138.03400 155.27600 1.000 59.57887 209 PHE A N 1
ATOM 3907 C CA . PHE B 2 209 ? 148.48800 138.64700 156.56100 1.000 59.75953 209 PHE A CA 1
ATOM 3908 C C . PHE B 2 209 ? 148.86500 140.11900 156.49200 1.000 68.17512 209 PHE A C 1
ATOM 3909 O O . PHE B 2 209 ? 150.05300 140.45300 156.45900 1.000 71.28005 209 PHE A O 1
ATOM 3926 N N . ASP B 2 210 ? 147.86200 140.99000 156.47200 1.000 70.52530 210 ASP A N 1
ATOM 3927 C CA . ASP B 2 210 ? 148.08100 142.42700 156.56500 1.000 72.13359 210 ASP A CA 1
ATOM 3928 C C . ASP B 2 210 ? 148.03800 142.82400 158.03400 1.000 72.39181 210 ASP A C 1
ATOM 3929 O O . ASP B 2 210 ? 147.00300 142.67700 158.69400 1.000 71.78582 210 ASP A O 1
ATOM 3938 N N . LYS B 2 211 ? 149.16100 143.32900 158.54100 1.000 73.19896 211 LYS A N 1
ATOM 3939 C CA . LYS B 2 211 ? 149.26500 143.63800 159.96200 1.000 76.20961 211 LYS A CA 1
ATOM 3940 C C . LYS B 2 211 ? 148.52200 144.91800 160.32500 1.000 78.29250 211 LYS A C 1
ATOM 3941 O O . LYS B 2 211 ? 147.92100 144.99900 161.40200 1.000 78.52425 211 LYS A O 1
ATOM 3960 N N . ASP B 2 212 ? 148.55400 145.92800 159.45400 1.000 76.19411 212 ASP A N 1
ATOM 3961 C CA . ASP B 2 212 ? 147.90500 147.19100 159.79000 1.000 75.22925 212 ASP A CA 1
ATOM 3962 C C . ASP B 2 212 ? 146.42500 146.99600 160.10400 1.000 74.86008 212 ASP A C 1
ATOM 3963 O O . ASP B 2 212 ? 145.92100 147.54400 161.09100 1.000 70.84100 212 ASP A O 1
ATOM 3972 N N . ARG B 2 213 ? 145.70700 146.22400 159.28300 1.000 75.71630 213 ARG A N 1
ATOM 3973 C CA . ARG B 2 213 ? 144.29900 145.94500 159.55700 1.000 72.97508 213 ARG A CA 1
ATOM 3974 C C . ARG B 2 213 ? 144.08900 144.65600 160.34200 1.000 71.26791 213 ARG A C 1
ATOM 3975 O O . ARG B 2 213 ? 142.95400 144.37100 160.73800 1.000 69.16511 213 ARG A O 1
ATOM 3996 N N . ASN B 2 214 ? 145.14200 143.87500 160.58100 1.000 75.19658 214 ASN A N 1
ATOM 3997 C CA . ASN B 2 214 ? 145.02700 142.60900 161.30600 1.000 72.71981 214 ASN A CA 1
ATOM 3998 C C . ASN B 2 214 ? 144.08000 141.62400 160.62200 1.000 69.08486 214 ASN A C 1
ATOM 3999 O O . ASN B 2 214 ? 143.26100 140.97200 161.27000 1.000 66.55647 214 ASN A O 1
ATOM 4010 N N . ILE B 2 215 ? 144.19400 141.51300 159.30100 1.000 67.13769 215 ILE A N 1
ATOM 4011 C CA . ILE B 2 215 ? 143.31300 140.68100 158.48900 1.000 60.25505 215 ILE A CA 1
ATOM 4012 C C . ILE B 2 215 ? 144.19300 139.71500 157.71000 1.000 58.63484 215 ILE A C 1
ATOM 4013 O O . ILE B 2 215 ? 145.15100 140.13300 157.05000 1.000 66.22554 215 ILE A O 1
ATOM 4029 N N . GLY B 2 216 ? 143.86700 138.42500 157.79000 1.000 51.30921 216 GLY A N 1
ATOM 4030 C CA . GLY B 2 216 ? 144.65500 137.40000 157.14600 1.000 50.96068 216 GLY A CA 1
ATOM 4031 C C . GLY B 2 216 ? 143.80100 136.51600 156.26000 1.000 48.66727 216 GLY A C 1
ATOM 4032 O O . GLY B 2 216 ? 142.58600 136.42100 156.42000 1.000 56.37176 216 GLY A O 1
ATOM 4036 N N . VAL B 2 217 ? 144.47000 135.86100 155.31400 1.000 47.67035 217 VAL A N 1
ATOM 4037 C CA . VAL B 2 217 ? 143.83700 134.92800 154.39000 1.000 42.80443 217 VAL A CA 1
ATOM 4038 C C . VAL B 2 217 ? 144.60100 133.61600 154.45400 1.000 46.97082 217 VAL A C 1
ATOM 4039 O O . VAL B 2 217 ? 145.82000 133.59700 154.24800 1.000 55.25254 217 VAL A O 1
ATOM 4052 N N . PHE B 2 218 ? 143.89300 132.52500 154.73700 1.000 42.49676 218 PHE A N 1
ATOM 4053 C CA . PHE B 2 218 ? 144.51400 131.21600 154.85700 1.000 40.60752 218 PHE A CA 1
ATOM 4054 C C . PHE B 2 218 ? 143.70800 130.17900 154.09200 1.000 39.45553 218 PHE A C 1
ATOM 4055 O O . PHE B 2 218 ? 142.47600 130.23000 154.06300 1.000 49.63103 218 PHE A O 1
ATOM 4072 N N . TRP B 2 219 ? 144.41900 129.24100 153.47400 1.000 34.35401 219 TRP A N 1
ATOM 4073 C CA . TRP B 2 219 ? 143.82900 128.18400 152.66700 1.000 34.76856 219 TRP A CA 1
ATOM 4074 C C . TRP B 2 219 ? 143.84900 126.88300 153.45500 1.000 39.93138 219 TRP A C 1
ATOM 4075 O O . TRP B 2 219 ? 144.88700 126.50700 154.00500 1.000 52.30951 219 TRP A O 1
ATOM 4096 N N . VAL B 2 220 ? 142.70800 126.19900 153.50700 1.000 35.41678 220 VAL A N 1
ATOM 4097 C CA . VAL B 2 220 ? 142.52900 125.02800 154.35500 1.000 30.52129 220 VAL A CA 1
ATOM 4098 C C . VAL B 2 220 ? 141.96400 123.88300 153.53000 1.000 37.15693 220 VAL A C 1
ATOM 4099 O O . VAL B 2 220 ? 140.98200 124.06200 152.80200 1.000 43.44441 220 VAL A O 1
ATOM 4112 N N . SER B 2 221 ? 142.58500 122.71400 153.64500 1.000 42.68645 221 SER A N 1
ATOM 4113 C CA . SER B 2 221 ? 142.04100 121.46700 153.12800 1.000 40.52267 221 SER A CA 1
ATOM 4114 C C . SER B 2 221 ? 141.44000 120.69700 154.29300 1.000 33.37737 221 SER A C 1
ATOM 4115 O O . SER B 2 221 ? 142.10100 120.50800 155.31900 1.000 45.19192 221 SER A O 1
ATOM 4123 N N . CYS B 2 222 ? 140.19600 120.25100 154.14100 1.000 25.00836 222 CYS A N 1
ATOM 4124 C CA . CYS B 2 222 ? 139.44600 119.75400 155.28300 1.000 30.12153 222 CYS A CA 1
ATOM 4125 C C . CYS B 2 222 ? 138.42900 118.72100 154.82800 1.000 35.19997 222 CYS A C 1
ATOM 4126 O O . CYS B 2 222 ? 138.13200 118.58300 153.64000 1.000 45.55327 222 CYS A O 1
ATOM 4134 N N . GLU B 2 223 ? 137.90100 117.99000 155.80400 1.000 35.66680 223 GLU A N 1
ATOM 4135 C CA . GLU B 2 223 ? 136.92100 116.95000 155.55400 1.000 38.23782 223 GLU A CA 1
ATOM 4136 C C . GLU B 2 223 ? 135.52200 117.55100 155.46500 1.000 38.67375 223 GLU A C 1
ATOM 4137 O O . GLU B 2 223 ? 135.25700 118.65400 155.94800 1.000 46.01448 223 GLU A O 1
ATOM 4149 N N . ALA B 2 224 ? 134.62400 116.80700 154.82800 1.000 36.31535 224 ALA A N 1
ATOM 4150 C CA . ALA B 2 224 ? 133.26300 117.28400 154.63700 1.000 37.99891 224 ALA A CA 1
ATOM 4151 C C . ALA B 2 224 ? 132.58800 117.53200 155.97700 1.000 44.19600 224 ALA A C 1
ATOM 4152 O O . ALA B 2 224 ? 132.80300 116.80100 156.94700 1.000 50.48055 224 ALA A O 1
ATOM 4159 N N . GLY B 2 225 ? 131.76500 118.57700 156.02500 1.000 45.22621 225 GLY A N 1
ATOM 4160 C CA . GLY B 2 225 ? 131.04300 118.93800 157.22200 1.000 45.37346 225 GLY A CA 1
ATOM 4161 C C . GLY B 2 225 ? 131.77500 119.89000 158.13800 1.000 46.43706 225 GLY A C 1
ATOM 4162 O O . GLY B 2 225 ? 131.17200 120.39000 159.09500 1.000 51.74208 225 GLY A O 1
ATOM 4166 N N . SER B 2 226 ? 133.04900 120.15800 157.87700 1.000 43.76101 226 SER A N 1
ATOM 4167 C CA . SER B 2 226 ? 133.81700 121.04300 158.73800 1.000 44.10543 226 SER A CA 1
ATOM 4168 C C . SER B 2 226 ? 133.30800 122.46900 158.60200 1.000 47.26214 226 SER A C 1
ATOM 4169 O O . SER B 2 226 ? 133.07400 122.95400 157.49100 1.000 48.38406 226 SER A O 1
ATOM 4177 N N . TYR B 2 227 ? 133.13800 123.14200 159.73500 1.000 47.11659 227 TYR A N 1
ATOM 4178 C CA . TYR B 2 227 ? 132.65100 124.51400 159.77500 1.000 42.27785 227 TYR A CA 1
ATOM 4179 C C . TYR B 2 227 ? 133.85300 125.42700 159.96600 1.000 40.54142 227 TYR A C 1
ATOM 4180 O O . TYR B 2 227 ? 134.41200 125.50600 161.06300 1.000 50.45991 227 TYR A O 1
ATOM 4198 N N . ILE B 2 228 ? 134.24900 126.12000 158.89900 1.000 34.30541 228 ILE A N 1
ATOM 4199 C CA . ILE B 2 228 ? 135.49700 126.87100 158.94000 1.000 35.76712 228 ILE A CA 1
ATOM 4200 C C . ILE B 2 228 ? 135.35800 128.14800 159.75700 1.000 43.11953 228 ILE A C 1
ATOM 4201 O O . ILE B 2 228 ? 136.37300 128.71800 160.17700 1.000 51.70921 228 ILE A O 1
ATOM 4217 N N . ARG B 2 229 ? 134.13300 128.61000 160.01600 1.000 43.19830 229 ARG A N 1
ATOM 4218 C CA . ARG B 2 229 ? 133.96000 129.71700 160.94900 1.000 46.22322 229 ARG A CA 1
ATOM 4219 C C . ARG B 2 229 ? 134.39200 129.31500 162.35100 1.000 52.09897 229 ARG A C 1
ATOM 4220 O O . ARG B 2 229 ? 135.04800 130.09100 163.05600 1.000 55.06198 229 ARG A O 1
ATOM 4241 N N . THR B 2 230 ? 134.03100 128.10300 162.77200 1.000 51.40585 230 THR A N 1
ATOM 4242 C CA . THR B 2 230 ? 134.52500 127.57700 164.03800 1.000 43.97672 230 THR A CA 1
ATOM 4243 C C . THR B 2 230 ? 136.04700 127.51500 164.04300 1.000 44.91109 230 THR A C 1
ATOM 4244 O O . THR B 2 230 ? 136.68600 127.78800 165.06500 1.000 53.16801 230 THR A O 1
ATOM 4255 N N . MET B 2 231 ? 136.64400 127.13800 162.91300 1.000 41.30453 231 MET A N 1
ATOM 4256 C CA . MET B 2 231 ? 138.09800 127.09500 162.82000 1.000 43.18346 231 MET A CA 1
ATOM 4257 C C . MET B 2 231 ? 138.71100 128.47700 162.99400 1.000 47.04250 231 MET A C 1
ATOM 4258 O O . MET B 2 231 ? 139.75300 128.62200 163.64200 1.000 54.05801 231 MET A O 1
ATOM 4272 N N . CYS B 2 232 ? 138.08500 129.50800 162.42400 1.000 46.02565 232 CYS A N 1
ATOM 4273 C CA . CYS B 2 232 ? 138.63600 130.85100 162.56000 1.000 45.75040 232 CYS A CA 1
ATOM 4274 C C . CYS B 2 232 ? 138.58800 131.32500 164.00600 1.000 53.14987 232 CYS A C 1
ATOM 4275 O O . CYS B 2 232 ? 139.55900 131.90800 164.50200 1.000 61.61148 232 CYS A O 1
ATOM 4283 N N . VAL B 2 233 ? 137.47400 131.09300 164.70200 1.000 50.19856 233 VAL A N 1
ATOM 4284 C CA . VAL B 2 233 ? 137.40200 131.50000 166.10200 1.000 48.81361 233 VAL A CA 1
ATOM 4285 C C . VAL B 2 233 ? 138.39300 130.69700 166.93200 1.000 52.12974 233 VAL A C 1
ATOM 4286 O O . VAL B 2 233 ? 138.98600 131.21300 167.88600 1.000 54.90751 233 VAL A O 1
ATOM 4299 N N . HIS B 2 234 ? 138.58900 129.42100 166.58700 1.000 49.51533 234 HIS A N 1
ATOM 4300 C CA . HIS B 2 234 ? 139.56700 128.61300 167.30600 1.000 43.78906 234 HIS A CA 1
ATOM 4301 C C . HIS B 2 234 ? 140.98300 129.08600 167.01800 1.000 45.12792 234 HIS A C 1
ATOM 4302 O O . HIS B 2 234 ? 141.83600 129.09000 167.91300 1.000 57.25729 234 HIS A O 1
ATOM 4316 N N . LEU B 2 235 ? 141.25400 129.49100 165.77700 1.000 46.26808 235 LEU A N 1
ATOM 4317 C CA . LEU B 2 235 ? 142.56800 130.03600 165.46000 1.000 46.44133 235 LEU A CA 1
ATOM 4318 C C . LEU B 2 235 ? 142.80100 131.32200 166.23500 1.000 50.73971 235 LEU A C 1
ATOM 4319 O O . LEU B 2 235 ? 143.90900 131.57700 166.72100 1.000 60.66633 235 LEU A O 1
ATOM 4335 N N . GLY B 2 236 ? 141.76200 132.14400 166.36400 1.000 52.58208 236 GLY A N 1
ATOM 4336 C CA . GLY B 2 236 ? 141.86200 133.32000 167.21000 1.000 57.13346 236 GLY A CA 1
ATOM 4337 C C . GLY B 2 236 ? 142.18000 132.96400 168.64800 1.000 65.89888 236 GLY A C 1
ATOM 4338 O O . GLY B 2 236 ? 143.07300 133.55100 169.26500 1.000 70.21070 236 GLY A O 1
ATOM 4342 N N . LEU B 2 237 ? 141.44700 131.99700 169.20500 1.000 63.13879 237 LEU A N 1
ATOM 4343 C CA . LEU B 2 237 ? 141.72600 131.55400 170.56500 1.000 54.20205 237 LEU A CA 1
ATOM 4344 C C . LEU B 2 237 ? 143.16300 131.07300 170.69800 1.000 53.95605 237 LEU A C 1
ATOM 4345 O O . LEU B 2 237 ? 143.83600 131.36100 171.69300 1.000 60.53494 237 LEU A O 1
ATOM 4361 N N . MET B 2 238 ? 143.65200 130.34200 169.69800 1.000 51.29138 238 MET A N 1
ATOM 4362 C CA . MET B 2 238 ? 145.01500 129.82500 169.74800 1.000 51.85835 238 MET A CA 1
ATOM 4363 C C . MET B 2 238 ? 146.04200 130.94800 169.78700 1.000 56.03590 238 MET A C 1
ATOM 4364 O O . MET B 2 238 ? 147.03200 130.86700 170.52200 1.000 67.29888 238 MET A O 1
ATOM 4378 N N . LEU B 2 239 ? 145.83000 132.00500 169.00400 1.000 51.69451 239 LEU A N 1
ATOM 4379 C CA . LEU B 2 239 ? 146.76700 133.12200 168.99300 1.000 57.86155 239 LEU A CA 1
ATOM 4380 C C . LEU B 2 239 ? 146.75000 133.92200 170.28600 1.000 63.74843 239 LEU A C 1
ATOM 4381 O O . LEU B 2 239 ? 147.63600 134.76100 170.48400 1.000 67.25337 239 LEU A O 1
ATOM 4397 N N . GLY B 2 240 ? 145.77900 133.69200 171.16100 1.000 65.87767 240 GLY A N 1
ATOM 4398 C CA . GLY B 2 240 ? 145.68200 134.41500 172.40700 1.000 67.80519 240 GLY A CA 1
ATOM 4399 C C . GLY B 2 240 ? 144.96500 135.74000 172.31500 1.000 70.62277 240 GLY A C 1
ATOM 4400 O O . GLY B 2 240 ? 144.82100 136.41900 173.34100 1.000 75.78278 240 GLY A O 1
ATOM 4404 N N . VAL B 2 241 ? 144.50900 136.13000 171.12700 1.000 66.15814 241 VAL A N 1
ATOM 4405 C CA . VAL B 2 241 ? 143.80900 137.39400 170.94500 1.000 62.48538 241 VAL A CA 1
ATOM 4406 C C . VAL B 2 241 ? 142.37400 137.21700 170.47200 1.000 64.32141 241 VAL A C 1
ATOM 4407 O O . VAL B 2 241 ? 141.58300 138.16700 170.58500 1.000 70.53325 241 VAL A O 1
ATOM 4420 N N . GLY B 2 242 ? 141.99400 136.05300 169.96000 1.000 61.00467 242 GLY A N 1
ATOM 4421 C CA . GLY B 2 242 ? 140.67200 135.85600 169.41200 1.000 58.54140 242 GLY A CA 1
ATOM 4422 C C . GLY B 2 242 ? 140.58100 136.31600 167.96700 1.000 66.11939 242 GLY A C 1
ATOM 4423 O O . GLY B 2 242 ? 141.43600 137.03300 167.45100 1.000 72.62221 242 GLY A O 1
ATOM 4427 N N . GLY B 2 243 ? 139.51300 135.89000 167.30500 1.000 67.69368 243 GLY A N 1
ATOM 4428 C CA . GLY B 2 243 ? 139.33100 136.22100 165.90200 1.000 65.06520 243 GLY A CA 1
ATOM 4429 C C . GLY B 2 243 ? 138.01500 135.67800 165.39500 1.000 60.39584 243 GLY A C 1
ATOM 4430 O O . GLY B 2 243 ? 137.30600 134.94200 166.08900 1.000 62.63010 243 GLY A O 1
ATOM 4434 N N . GLN B 2 244 ? 137.69800 136.05700 164.15900 1.000 53.53752 244 GLN A N 1
ATOM 4435 C CA . GLN B 2 244 ? 136.43500 135.68900 163.53900 1.000 48.90405 244 GLN A CA 1
ATOM 4436 C C . GLN B 2 244 ? 136.62200 135.64900 162.03100 1.000 46.44275 244 GLN A C 1
ATOM 4437 O O . GLN B 2 244 ? 137.61500 136.14200 161.49300 1.000 53.08224 244 GLN A O 1
ATOM 4451 N N . MET B 2 245 ? 135.64700 135.05500 161.35200 1.000 43.59984 245 MET A N 1
ATOM 4452 C CA . MET B 2 245 ? 135.67500 134.91600 159.90300 1.000 43.89271 245 MET A CA 1
ATOM 4453 C C . MET B 2 245 ? 134.91000 136.06000 159.25300 1.000 47.64757 245 MET A C 1
ATOM 4454 O O . MET B 2 245 ? 133.79900 136.39000 159.67700 1.000 53.07290 245 MET A O 1
ATOM 4468 N N . ILE B 2 246 ? 135.50300 136.65600 158.22300 1.000 44.06625 246 ILE A N 1
ATOM 4469 C CA . ILE B 2 246 ? 134.84600 137.70100 157.45400 1.000 39.25079 246 ILE A CA 1
ATOM 4470 C C . ILE B 2 246 ? 134.32600 137.17200 156.12400 1.000 42.29692 246 ILE A C 1
ATOM 4471 O O . ILE B 2 246 ? 133.21300 137.50400 155.71700 1.000 47.61428 246 ILE A O 1
ATOM 4487 N N . GLU B 2 247 ? 135.11700 136.35400 155.43500 1.000 41.71805 247 GLU A N 1
ATOM 4488 C CA . GLU B 2 247 ? 134.73300 135.80400 154.14400 1.000 38.34280 247 GLU A CA 1
ATOM 4489 C C . GLU B 2 247 ? 135.15000 134.34500 154.06300 1.000 36.17749 247 GLU A C 1
ATOM 4490 O O . GLU B 2 247 ? 135.97000 133.86200 154.84700 1.000 45.60012 247 GLU A O 1
ATOM 4502 N N . LEU B 2 248 ? 134.56900 133.64900 153.09100 1.000 27.40631 248 LEU A N 1
ATOM 4503 C CA . LEU B 2 248 ? 134.86800 132.25000 152.83900 1.000 27.12218 248 LEU A CA 1
ATOM 4504 C C . LEU B 2 248 ? 134.60400 131.97300 151.37000 1.000 33.27456 248 LEU A C 1
ATOM 4505 O O . LEU B 2 248 ? 133.65400 132.51000 150.79600 1.000 42.04457 248 LEU A O 1
ATOM 4521 N N . ARG B 2 249 ? 135.44700 131.14300 150.76400 1.000 30.89572 249 ARG A N 1
ATOM 4522 C CA . ARG B 2 249 ? 135.30900 130.83400 149.34500 1.000 30.29705 249 ARG A CA 1
ATOM 4523 C C . ARG B 2 249 ? 135.79300 129.41200 149.11700 1.000 32.24836 249 ARG A C 1
ATOM 4524 O O . ARG B 2 249 ? 136.99300 129.14200 149.20700 1.000 43.82105 249 ARG A O 1
ATOM 4545 N N . ARG B 2 250 ? 134.86400 128.51100 148.82300 1.000 31.72414 250 ARG A N 1
ATOM 4546 C CA . ARG B 2 250 ? 135.21700 127.12700 148.54500 1.000 32.52583 250 ARG A CA 1
ATOM 4547 C C . ARG B 2 250 ? 135.98500 127.04600 147.23400 1.000 37.48233 250 ARG A C 1
ATOM 4548 O O . ARG B 2 250 ? 135.44500 127.36100 146.16900 1.000 45.07845 250 ARG A O 1
ATOM 4569 N N . VAL B 2 251 ? 137.24800 126.62400 147.31300 1.000 38.67859 251 VAL A N 1
ATOM 4570 C CA . VAL B 2 251 ? 138.08900 126.48200 146.12900 1.000 34.69663 251 VAL A CA 1
ATOM 4571 C C . VAL B 2 251 ? 138.12300 125.06300 145.57400 1.000 37.85202 251 VAL A C 1
ATOM 4572 O O . VAL B 2 251 ? 138.70600 124.85200 144.49900 1.000 45.72413 251 VAL A O 1
ATOM 4585 N N . ARG B 2 252 ? 137.52800 124.08600 146.25600 1.000 36.14452 252 ARG A N 1
ATOM 4586 C CA . ARG B 2 252 ? 137.44900 122.75100 145.68100 1.000 36.90720 252 ARG A CA 1
ATOM 4587 C C . ARG B 2 252 ? 136.48300 121.89800 146.48800 1.000 39.60428 252 ARG A C 1
ATOM 4588 O O . ARG B 2 252 ? 136.49100 121.94100 147.71900 1.000 45.00821 252 ARG A O 1
ATOM 4609 N N . SER B 2 253 ? 135.65800 121.12600 145.77900 1.000 39.22544 253 SER A N 1
ATOM 4610 C CA . SER B 2 253 ? 134.71500 120.17800 146.37300 1.000 38.15399 253 SER A CA 1
ATOM 4611 C C . SER B 2 253 ? 134.96900 118.82100 145.72800 1.000 46.22092 253 SER A C 1
ATOM 4612 O O . SER B 2 253 ? 134.38200 118.49800 144.69300 1.000 53.64860 253 SER A O 1
ATOM 4620 N N . GLY B 2 254 ? 135.84200 118.03300 146.33800 1.000 47.80834 254 GLY A N 1
ATOM 4621 C CA . GLY B 2 254 ? 136.12000 116.70400 145.81900 1.000 48.35021 254 GLY A CA 1
ATOM 4622 C C . GLY B 2 254 ? 137.17000 116.77200 144.74100 1.000 49.48402 254 GLY A C 1
ATOM 4623 O O . GLY B 2 254 ? 138.24900 117.33200 144.94400 1.000 52.14911 254 GLY A O 1
ATOM 4627 N N . ILE B 2 255 ? 136.85500 116.20200 143.57300 1.000 51.99874 255 ILE A N 1
ATOM 4628 C CA . ILE B 2 255 ? 137.76000 116.26900 142.42900 1.000 54.00211 255 ILE A CA 1
ATOM 4629 C C . ILE B 2 255 ? 137.44600 117.44500 141.51900 1.000 56.92396 255 ILE A C 1
ATOM 4630 O O . ILE B 2 255 ? 138.07600 117.58400 140.46200 1.000 57.32235 255 ILE A O 1
ATOM 4646 N N . GLN B 2 256 ? 136.50000 118.30000 141.89700 1.000 56.74333 256 GLN A N 1
ATOM 4647 C CA . GLN B 2 256 ? 136.08900 119.44600 141.09900 1.000 49.77860 256 GLN A CA 1
ATOM 4648 C C . GLN B 2 256 ? 136.57400 120.72100 141.77000 1.000 48.53315 256 GLN A C 1
ATOM 4649 O O . GLN B 2 256 ? 136.39000 120.89800 142.97800 1.000 52.91115 256 GLN A O 1
ATOM 4663 N N . GLY B 2 257 ? 137.18800 121.60200 140.98900 1.000 49.51006 257 GLY A N 1
ATOM 4664 C CA . GLY B 2 257 ? 137.73100 122.83300 141.52300 1.000 47.85395 257 GLY A CA 1
ATOM 4665 C C . GLY B 2 257 ? 137.43100 124.03300 140.65100 1.000 51.60510 257 GLY A C 1
ATOM 4666 O O . GLY B 2 257 ? 136.47500 124.02100 139.87200 1.000 58.49752 257 GLY A O 1
ATOM 4670 N N . GLU B 2 258 ? 138.24700 125.07800 140.77600 1.000 51.34055 258 GLU A N 1
ATOM 4671 C CA . GLU B 2 258 ? 137.99800 126.31000 140.03800 1.000 54.84537 258 GLU A CA 1
ATOM 4672 C C . GLU B 2 258 ? 138.38900 126.18000 138.57100 1.000 62.54088 258 GLU A C 1
ATOM 4673 O O . GLU B 2 258 ? 137.72300 126.74600 137.69800 1.000 67.01044 258 GLU A O 1
ATOM 4685 N N . LYS B 2 259 ? 139.46200 125.44300 138.28000 1.000 61.78810 259 LYS A N 1
ATOM 4686 C CA . LYS B 2 259 ? 139.89100 125.23100 136.90400 1.000 64.64998 259 LYS A CA 1
ATOM 4687 C C . LYS B 2 259 ? 139.12800 124.11300 136.20500 1.000 65.92481 259 LYS A C 1
ATOM 4688 O O . LYS B 2 259 ? 139.20700 124.01000 134.97600 1.000 64.25074 259 LYS A O 1
ATOM 4707 N N . GLU B 2 260 ? 138.39100 123.28600 136.94200 1.000 70.77268 260 GLU A N 1
ATOM 4708 C CA . GLU B 2 260 ? 137.71600 122.12700 136.36000 1.000 72.32663 260 GLU A CA 1
ATOM 4709 C C . GLU B 2 260 ? 136.34600 122.52600 135.81100 1.000 72.20887 260 GLU A C 1
ATOM 4710 O O . GLU B 2 260 ? 135.29700 122.04900 136.24300 1.000 67.93806 260 GLU A O 1
ATOM 4722 N N . GLY B 2 261 ? 136.38000 123.42100 134.83000 1.000 70.43215 261 GLY A N 1
ATOM 4723 C CA . GLY B 2 261 ? 135.16400 123.80400 134.13100 1.000 62.23020 261 GLY A CA 1
ATOM 4724 C C . GLY B 2 261 ? 134.11400 124.44400 135.01000 1.000 58.22999 261 GLY A C 1
ATOM 4725 O O . GLY B 2 261 ? 132.92000 124.16000 134.85400 1.000 60.32783 261 GLY A O 1
ATOM 4729 N N . MET B 2 262 ? 134.52900 125.30900 135.92800 1.000 52.56874 262 MET A N 1
ATOM 4730 C CA . MET B 2 262 ? 133.57900 126.07400 136.72100 1.000 47.98198 262 MET A CA 1
ATOM 4731 C C . MET B 2 262 ? 132.96100 127.18800 135.89000 1.000 46.24057 262 MET A C 1
ATOM 4732 O O . MET B 2 262 ? 133.65000 127.89100 135.14500 1.000 53.08807 262 MET A O 1
ATOM 4746 N N . VAL B 2 263 ? 131.64900 127.34600 136.03200 1.000 42.35625 263 VAL A N 1
ATOM 4747 C CA . VAL B 2 263 ? 130.87600 128.32100 135.28400 1.000 42.47276 263 VAL A CA 1
ATOM 4748 C C . VAL B 2 263 ? 130.04100 129.11200 136.27700 1.000 44.87760 263 VAL A C 1
ATOM 4749 O O . VAL B 2 263 ? 129.78800 128.67400 137.40000 1.000 49.52251 263 VAL A O 1
ATOM 4762 N N . THR B 2 264 ? 129.61800 130.29400 135.85200 1.000 45.46454 264 THR A N 1
ATOM 4763 C CA . THR B 2 264 ? 128.82600 131.16400 136.70100 1.000 43.41419 264 THR A CA 1
ATOM 4764 C C . THR B 2 264 ? 127.34100 130.95600 136.43200 1.000 45.90422 264 THR A C 1
ATOM 4765 O O . THR B 2 264 ? 126.94000 130.28200 135.48300 1.000 51.10502 264 THR A O 1
ATOM 4776 N N . MET B 2 265 ? 126.51500 131.54100 137.29900 1.000 42.93329 265 MET A N 1
ATOM 4777 C CA . MET B 2 265 ? 125.07300 131.44400 137.11400 1.000 39.43887 265 MET A CA 1
ATOM 4778 C C . MET B 2 265 ? 124.63500 132.13000 135.83000 1.000 40.62026 265 MET A C 1
ATOM 4779 O O . MET B 2 265 ? 123.75600 131.63100 135.11800 1.000 47.52064 265 MET A O 1
ATOM 4793 N N . HIS B 2 266 ? 125.23200 133.27900 135.52000 1.000 38.89952 266 HIS A N 1
ATOM 4794 C CA . HIS B 2 266 ? 124.96200 133.93500 134.24800 1.000 38.46167 266 HIS A CA 1
ATOM 4795 C C . HIS B 2 266 ? 125.20200 132.99100 133.08000 1.000 44.05949 266 HIS A C 1
ATOM 4796 O O . HIS B 2 266 ? 124.46500 133.01600 132.08900 1.000 48.13510 266 HIS A O 1
ATOM 4810 N N . ASP B 2 267 ? 126.22300 132.14000 133.18200 1.000 44.64740 267 ASP A N 1
ATOM 4811 C CA . ASP B 2 267 ? 126.50100 131.18800 132.11300 1.000 42.51234 267 ASP A CA 1
ATOM 4812 C C . ASP B 2 267 ? 125.34700 130.21400 131.92200 1.000 40.03916 267 ASP A C 1
ATOM 4813 O O . ASP B 2 267 ? 124.96900 129.90600 130.78600 1.000 44.77267 267 ASP A O 1
ATOM 4822 N N . ILE B 2 268 ? 124.77200 129.71400 133.01700 1.000 38.91144 268 ILE A N 1
ATOM 4823 C CA . ILE B 2 268 ? 123.65600 128.77900 132.90200 1.000 38.76522 268 ILE A CA 1
ATOM 4824 C C . ILE B 2 268 ? 122.47000 129.45300 132.22600 1.000 42.93115 268 ILE A C 1
ATOM 4825 O O . ILE B 2 268 ? 121.85600 128.89700 131.30900 1.000 47.46455 268 ILE A O 1
ATOM 4841 N N . LEU B 2 269 ? 122.12800 130.66300 132.67200 1.000 41.67214 269 LEU A N 1
ATOM 4842 C CA . LEU B 2 269 ? 120.99800 131.37800 132.08800 1.000 37.79725 269 LEU A CA 1
ATOM 4843 C C . LEU B 2 269 ? 121.23100 131.65900 130.60900 1.000 40.69712 269 LEU A C 1
ATOM 4844 O O . LEU B 2 269 ? 120.33900 131.45700 129.77700 1.000 45.74221 269 LEU A O 1
ATOM 4860 N N . ASP B 2 270 ? 122.43200 132.12500 130.26100 1.000 41.07711 270 ASP A N 1
ATOM 4861 C CA . ASP B 2 270 ? 122.73900 132.42000 128.86500 1.000 41.99601 270 ASP A CA 1
ATOM 4862 C C . ASP B 2 270 ? 122.70200 131.16300 128.00600 1.000 41.84048 270 ASP A C 1
ATOM 4863 O O . ASP B 2 270 ? 122.19200 131.18800 126.88000 1.000 47.47726 270 ASP A O 1
ATOM 4872 N N . ALA B 2 271 ? 123.23700 130.05400 128.51600 1.000 37.89069 271 ALA A N 1
ATOM 4873 C CA . ALA B 2 271 ? 123.22800 128.81500 127.74800 1.000 39.31561 271 ALA A CA 1
ATOM 4874 C C . ALA B 2 271 ? 121.80700 128.35000 127.47100 1.000 40.74554 271 ALA A C 1
ATOM 4875 O O . ALA B 2 271 ? 121.49100 127.92900 126.35300 1.000 48.88778 271 ALA A O 1
ATOM 4882 N N . GLN B 2 272 ? 120.93500 128.41600 128.47500 1.000 35.75908 272 GLN A N 1
ATOM 4883 C CA . GLN B 2 272 ? 119.54200 128.04700 128.26000 1.000 35.79385 272 GLN A CA 1
ATOM 4884 C C . GLN B 2 272 ? 118.89400 128.95100 127.22300 1.000 43.08762 272 GLN A C 1
ATOM 4885 O O . GLN B 2 272 ? 118.15300 128.48000 126.35200 1.000 50.94054 272 GLN A O 1
ATOM 4899 N N . TRP B 2 273 ? 119.15900 130.25600 127.30000 1.000 41.69928 273 TRP A N 1
ATOM 4900 C CA . TRP B 2 273 ? 118.57200 131.18600 126.34300 1.000 39.85261 273 TRP A CA 1
ATOM 4901 C C . TRP B 2 273 ? 119.05600 130.90100 124.92800 1.000 42.08747 273 TRP A C 1
ATOM 4902 O O . TRP B 2 273 ? 118.26700 130.93100 123.97700 1.000 50.10672 273 TRP A O 1
ATOM 4923 N N . ALA B 2 274 ? 120.35000 130.62300 124.76500 1.000 39.03135 274 ALA A N 1
ATOM 4924 C CA . ALA B 2 274 ? 120.87200 130.32000 123.43800 1.000 39.23948 274 ALA A CA 1
ATOM 4925 C C . ALA B 2 274 ? 120.24600 129.05500 122.87400 1.000 38.76470 274 ALA A C 1
ATOM 4926 O O . ALA B 2 274 ? 120.08700 128.93200 121.65500 1.000 43.92996 274 ALA A O 1
ATOM 4933 N N . TYR B 2 275 ? 119.88700 128.10500 123.73500 1.000 39.52361 275 TYR A N 1
ATOM 4934 C CA . TYR B 2 275 ? 119.27200 126.87200 123.26800 1.000 44.43129 275 TYR A CA 1
ATOM 4935 C C . TYR B 2 275 ? 117.78900 127.03500 122.98100 1.000 51.36287 275 TYR A C 1
ATOM 4936 O O . TYR B 2 275 ? 117.24000 126.26500 122.18800 1.000 55.44495 275 TYR A O 1
ATOM 4954 N N . GLU B 2 276 ? 117.12800 128.01100 123.59600 1.000 48.86419 276 GLU A N 1
ATOM 4955 C CA . GLU B 2 276 ? 115.68700 128.15700 123.47000 1.000 50.88415 276 GLU A CA 1
ATOM 4956 C C . GLU B 2 276 ? 115.30900 129.19900 122.43000 1.000 55.49722 276 GLU A C 1
ATOM 4957 O O . GLU B 2 276 ? 114.13200 129.30100 122.07300 1.000 63.12390 276 GLU A O 1
ATOM 4969 N N . ASN B 2 277 ? 116.28100 129.96100 121.94000 1.000 49.67676 277 ASN A N 1
ATOM 4970 C CA . ASN B 2 277 ? 116.06900 131.04500 120.99300 1.000 49.61082 277 ASN A CA 1
ATOM 4971 C C . ASN B 2 277 ? 116.81200 130.78000 119.69600 1.000 49.88275 277 ASN A C 1
ATOM 4972 O O . ASN B 2 277 ? 116.22600 130.89900 118.61400 1.000 57.75516 277 ASN A O 1
ATOM 4983 N N . HIS B 2 278 ? 118.09400 130.43200 119.77500 1.000 46.68204 278 HIS A N 1
ATOM 4984 C CA . HIS B 2 278 ? 118.89800 130.12100 118.60400 1.000 45.57973 278 HIS A CA 1
ATOM 4985 C C . HIS B 2 278 ? 119.01800 128.62100 118.38500 1.000 45.87938 278 HIS A C 1
ATOM 4986 O O . HIS B 2 278 ? 119.63600 128.19700 117.40500 1.000 45.81567 278 HIS A O 1
ATOM 5000 N N . LYS B 2 279 ? 118.43700 127.81200 119.27000 1.000 50.64448 279 LYS A N 1
ATOM 5001 C CA . LYS B 2 279 ? 118.54800 126.35800 119.20500 1.000 51.92782 279 LYS A CA 1
ATOM 5002 C C . LYS B 2 279 ? 120.00900 125.94400 119.05100 1.000 53.94319 279 LYS A C 1
ATOM 5003 O O . LYS B 2 279 ? 120.38100 125.17800 118.16100 1.000 56.89631 279 LYS A O 1
ATOM 5022 N N . ASP B 2 280 ? 120.84000 126.46900 119.94500 1.000 54.61324 280 ASP A N 1
ATOM 5023 C CA . ASP B 2 280 ? 122.25300 126.13600 120.02000 1.000 51.14782 280 ASP A CA 1
ATOM 5024 C C . ASP B 2 280 ? 122.51200 125.33500 121.28800 1.000 53.76956 280 ASP A C 1
ATOM 5025 O O . ASP B 2 280 ? 121.99500 125.66900 122.35800 1.000 59.04173 280 ASP A O 1
ATOM 5034 N N . GLU B 2 281 ? 123.31400 124.27500 121.16600 1.000 51.90437 281 GLU A N 1
ATOM 5035 C CA . GLU B 2 281 ? 123.62400 123.41100 122.29400 1.000 44.30106 281 GLU A CA 1
ATOM 5036 C C . GLU B 2 281 ? 125.06000 123.51300 122.78400 1.000 43.04094 281 GLU A C 1
ATOM 5037 O O . GLU B 2 281 ? 125.36800 122.96800 123.84900 1.000 49.50995 281 GLU A O 1
ATOM 5049 N N . SER B 2 282 ? 125.94500 124.18800 122.05100 1.000 41.43757 282 SER A N 1
ATOM 5050 C CA . SER B 2 282 ? 127.34900 124.20700 122.44900 1.000 46.28965 282 SER A CA 1
ATOM 5051 C C . SER B 2 282 ? 127.52900 124.89300 123.79500 1.000 47.98115 282 SER A C 1
ATOM 5052 O O . SER B 2 282 ? 128.32200 124.44000 124.62900 1.000 52.41655 282 SER A O 1
ATOM 5060 N N . TYR B 2 283 ? 126.80800 125.99000 124.02700 1.000 44.66427 283 TYR A N 1
ATOM 5061 C CA . TYR B 2 283 ? 126.91300 126.68400 125.30500 1.000 45.22195 283 TYR A CA 1
ATOM 5062 C C . TYR B 2 283 ? 126.41900 125.80100 126.44400 1.000 44.17450 283 TYR A C 1
ATOM 5063 O O . TYR B 2 283 ? 127.05800 125.70900 127.49700 1.000 44.76829 283 TYR A O 1
ATOM 5081 N N . LEU B 2 284 ? 125.27800 125.14000 126.24700 1.000 39.83667 284 LEU A N 1
ATOM 5082 C CA . LEU B 2 284 ? 124.74100 124.26100 127.28000 1.000 37.05003 284 LEU A CA 1
ATOM 5083 C C . LEU B 2 284 ? 125.65200 123.06800 127.52800 1.000 39.72577 284 LEU A C 1
ATOM 5084 O O . LEU B 2 284 ? 125.68400 122.53600 128.64300 1.000 46.78646 284 LEU A O 1
ATOM 5100 N N . ARG B 2 285 ? 126.39300 122.63300 126.51000 1.000 38.79457 285 ARG A N 1
ATOM 5101 C CA . ARG B 2 285 ? 127.30600 121.51100 126.67900 1.000 37.24049 285 ARG A CA 1
ATOM 5102 C C . ARG B 2 285 ? 128.58300 121.92700 127.39700 1.000 39.79184 285 ARG A C 1
ATOM 5103 O O . ARG B 2 285 ? 129.18000 121.11000 128.10500 1.000 45.21532 285 ARG A O 1
ATOM 5124 N N . ARG B 2 286 ? 129.02500 123.17400 127.22400 1.000 41.77823 286 ARG A N 1
ATOM 5125 C CA . ARG B 2 286 ? 130.13300 123.66200 128.03700 1.000 44.43707 286 ARG A CA 1
ATOM 5126 C C . ARG B 2 286 ? 129.71700 123.87100 129.48400 1.000 46.58009 286 ARG A C 1
ATOM 5127 O O . ARG B 2 286 ? 130.52800 123.66900 130.39300 1.000 47.82316 286 ARG A O 1
ATOM 5148 N N . VAL B 2 287 ? 128.46900 124.27100 129.72700 1.000 46.95829 287 VAL A N 1
ATOM 5149 C CA . VAL B 2 287 ? 128.03000 124.48700 131.10000 1.000 39.56469 287 VAL A CA 1
ATOM 5150 C C . VAL B 2 287 ? 127.83900 123.14900 131.80000 1.000 41.27270 287 VAL A C 1
ATOM 5151 O O . VAL B 2 287 ? 128.52200 122.83800 132.78200 1.000 48.19943 287 VAL A O 1
ATOM 5164 N N . ILE B 2 288 ? 126.91000 122.34300 131.31000 1.000 39.21332 288 ILE A N 1
ATOM 5165 C CA . ILE B 2 288 ? 126.60800 121.07200 131.95100 1.000 38.70073 288 ILE A CA 1
ATOM 5166 C C . ILE B 2 288 ? 127.63200 120.03000 131.53000 1.000 44.89387 288 ILE A C 1
ATOM 5167 O O . ILE B 2 288 ? 128.10800 120.02000 130.38900 1.000 49.84511 288 ILE A O 1
ATOM 5183 N N . LYS B 2 289 ? 127.98300 119.14600 132.45800 1.000 43.50768 289 LYS A N 1
ATOM 5184 C CA . LYS B 2 289 ? 128.95400 118.10000 132.19600 1.000 39.00808 289 LYS A CA 1
ATOM 5185 C C . LYS B 2 289 ? 128.34400 116.74200 132.52000 1.000 42.16761 289 LYS A C 1
ATOM 5186 O O . LYS B 2 289 ? 127.50200 116.63700 133.41700 1.000 44.71407 289 LYS A O 1
ATOM 5205 N N . PRO B 2 290 ? 128.73900 115.69000 131.80900 1.000 41.80479 290 PRO A N 1
ATOM 5206 C CA . PRO B 2 290 ? 128.19200 114.36300 132.10000 1.000 41.29032 290 PRO A CA 1
ATOM 5207 C C . PRO B 2 290 ? 128.41400 113.96600 133.55100 1.000 40.63437 290 PRO A C 1
ATOM 5208 O O . PRO B 2 290 ? 129.41500 114.32800 134.17200 1.000 42.00302 290 PRO A O 1
ATOM 5219 N N . LEU B 2 291 ? 127.46000 113.20900 134.09200 1.000 38.91376 291 LEU A N 1
ATOM 5220 C CA . LEU B 2 291 ? 127.55100 112.77800 135.48100 1.000 43.64800 291 LEU A CA 1
ATOM 5221 C C . LEU B 2 291 ? 128.75500 111.87800 135.70800 1.000 47.90901 291 LEU A C 1
ATOM 5222 O O . LEU B 2 291 ? 129.22200 111.75400 136.84500 1.000 52.11757 291 LEU A O 1
ATOM 5238 N N . GLU B 2 292 ? 129.26300 111.24700 134.65000 1.000 47.32883 292 GLU A N 1
ATOM 5239 C CA . GLU B 2 292 ? 130.42400 110.37600 134.76200 1.000 44.89159 292 GLU A CA 1
ATOM 5240 C C . GLU B 2 292 ? 131.67600 111.14000 135.16500 1.000 46.38022 292 GLU A C 1
ATOM 5241 O O . GLU B 2 292 ? 132.63500 110.52500 135.64100 1.000 52.80339 292 GLU A O 1
ATOM 5253 N N . GLY B 2 293 ? 131.69000 112.46200 134.99100 1.000 45.13796 293 GLY A N 1
ATOM 5254 C CA . GLY B 2 293 ? 132.80600 113.25800 135.46400 1.000 41.79055 293 GLY A CA 1
ATOM 5255 C C . GLY B 2 293 ? 132.96600 113.25000 136.96800 1.000 43.81561 293 GLY A C 1
ATOM 5256 O O . GLY B 2 293 ? 134.04300 113.58700 137.46700 1.000 49.13269 293 GLY A O 1
ATOM 5260 N N . LEU B 2 294 ? 131.92000 112.87900 137.70100 1.000 43.68785 294 LEU A N 1
ATOM 5261 C CA . LEU B 2 294 ? 131.99500 112.75000 139.14700 1.000 43.40775 294 LEU A CA 1
ATOM 5262 C C . LEU B 2 294 ? 132.50200 111.38800 139.59100 1.000 45.45317 294 LEU A C 1
ATOM 5263 O O . LEU B 2 294 ? 132.80300 111.21300 140.77600 1.000 50.66162 294 LEU A O 1
ATOM 5279 N N . LEU B 2 295 ? 132.60400 110.42300 138.67600 1.000 42.55830 295 LEU A N 1
ATOM 5280 C CA . LEU B 2 295 ? 132.96500 109.05100 139.01100 1.000 41.35250 295 LEU A CA 1
ATOM 5281 C C . LEU B 2 295 ? 134.29300 108.63800 138.38800 1.000 43.72335 295 LEU A C 1
ATOM 5282 O O . LEU B 2 295 ? 134.54400 107.44300 138.21200 1.000 46.66134 295 LEU A O 1
ATOM 5298 N N . VAL B 2 296 ? 135.15600 109.60200 138.05500 1.000 46.51447 296 VAL A N 1
ATOM 5299 C CA . VAL B 2 296 ? 136.43400 109.27900 137.42400 1.000 50.05476 296 VAL A CA 1
ATOM 5300 C C . VAL B 2 296 ? 137.47300 108.78500 138.41400 1.000 51.26194 296 VAL A C 1
ATOM 5301 O O . VAL B 2 296 ? 138.49300 108.22500 137.99500 1.000 51.22252 296 VAL A O 1
ATOM 5314 N N . ALA B 2 297 ? 137.25100 108.97600 139.71300 1.000 48.11624 297 ALA A N 1
ATOM 5315 C CA . ALA B 2 297 ? 138.17000 108.49500 140.73200 1.000 46.15308 297 ALA A CA 1
ATOM 5316 C C . ALA B 2 297 ? 137.85800 107.07900 141.19200 1.000 45.86609 297 ALA A C 1
ATOM 5317 O O . ALA B 2 297 ? 138.64100 106.50700 141.95700 1.000 54.69457 297 ALA A O 1
ATOM 5324 N N . HIS B 2 298 ? 136.74500 106.50500 140.74900 1.000 42.04435 298 HIS A N 1
ATOM 5325 C CA . HIS B 2 298 ? 136.35200 105.16200 141.13900 1.000 41.33139 298 HIS A CA 1
ATOM 5326 C C . HIS B 2 298 ? 137.01800 104.12700 140.24500 1.000 45.81822 298 HIS A C 1
ATOM 5327 O O . HIS B 2 298 ? 137.25200 104.36100 139.05600 1.000 48.26820 298 HIS A O 1
ATOM 5341 N N . LYS B 2 299 ? 137.32600 102.97500 140.83000 1.000 45.84512 299 LYS A N 1
ATOM 5342 C CA . LYS B 2 299 ? 137.69500 101.82100 140.03100 1.000 48.48425 299 LYS A CA 1
ATOM 5343 C C . LYS B 2 299 ? 136.48900 101.35100 139.22900 1.000 50.33565 299 LYS A C 1
ATOM 5344 O O . LYS B 2 299 ? 135.34100 101.46800 139.66600 1.000 49.97052 299 LYS A O 1
ATOM 5363 N N . ARG B 2 300 ? 136.75500 100.81300 138.04500 1.000 48.47319 300 ARG A N 1
ATOM 5364 C CA . ARG B 2 300 ? 135.71800 100.53000 137.06700 1.000 41.65662 300 ARG A CA 1
ATOM 5365 C C . ARG B 2 300 ? 135.58900 99.03400 136.82600 1.000 42.59104 300 ARG A C 1
ATOM 5366 O O . ARG B 2 300 ? 136.58500 98.30500 136.81400 1.000 50.51583 300 ARG A O 1
ATOM 5387 N N . ILE B 2 301 ? 134.35100 98.58800 136.63900 1.000 35.97715 301 ILE A N 1
ATOM 5388 C CA . ILE B 2 301 ? 134.04000 97.24500 136.17200 1.000 37.86414 301 ILE A CA 1
ATOM 5389 C C . ILE B 2 301 ? 133.13800 97.41300 134.96100 1.000 43.94875 301 ILE A C 1
ATOM 5390 O O . ILE B 2 301 ? 131.97900 97.82300 135.09900 1.000 47.98953 301 ILE A O 1
ATOM 5406 N N . PHE B 2 302 ? 133.65900 97.10400 133.77800 1.000 43.33484 302 PHE A N 1
ATOM 5407 C CA . PHE B 2 302 ? 132.86300 97.18000 132.56500 1.000 38.58266 302 PHE A CA 1
ATOM 5408 C C . PHE B 2 302 ? 132.03300 95.91600 132.40900 1.000 39.90017 302 PHE A C 1
ATOM 5409 O O . PHE B 2 302 ? 132.53000 94.80200 132.59800 1.000 45.06729 302 PHE A O 1
ATOM 5426 N N . ILE B 2 303 ? 130.76300 96.09200 132.06100 1.000 40.14535 303 ILE A N 1
ATOM 5427 C CA . ILE B 2 303 ? 129.82600 94.98500 131.94500 1.000 43.00130 303 ILE A CA 1
ATOM 5428 C C . ILE B 2 303 ? 129.28300 94.94900 130.52700 1.000 45.46096 303 ILE A C 1
ATOM 5429 O O . ILE B 2 303 ? 129.23200 95.96700 129.83000 1.000 49.79291 303 ILE A O 1
ATOM 5445 N N . LYS B 2 304 ? 128.87300 93.76000 130.10200 1.000 43.14635 304 LYS A N 1
ATOM 5446 C CA . LYS B 2 304 ? 128.31000 93.59800 128.77600 1.000 41.95034 304 LYS A CA 1
ATOM 5447 C C . LYS B 2 304 ? 126.97400 94.32700 128.67500 1.000 47.52466 304 LYS A C 1
ATOM 5448 O O . LYS B 2 304 ? 126.31100 94.61100 129.67500 1.000 50.67781 304 LYS A O 1
ATOM 5467 N N . ASP B 2 305 ? 126.58000 94.63000 127.43800 1.000 45.85210 305 ASP A N 1
ATOM 5468 C CA . ASP B 2 305 ? 125.32500 95.32900 127.20500 1.000 38.24893 305 ASP A CA 1
ATOM 5469 C C . ASP B 2 305 ? 124.11000 94.46600 127.50700 1.000 41.76628 305 ASP A C 1
ATOM 5470 O O . ASP B 2 305 ? 122.99600 94.99500 127.55800 1.000 43.84947 305 ASP A O 1
ATOM 5479 N N . SER B 2 306 ? 124.29000 93.16200 127.69800 1.000 43.12153 306 SER A N 1
ATOM 5480 C CA . SER B 2 306 ? 123.19900 92.30100 128.12400 1.000 41.29706 306 SER A CA 1
ATOM 5481 C C . SER B 2 306 ? 122.95200 92.35900 129.62400 1.000 46.01828 306 SER A C 1
ATOM 5482 O O . SER B 2 306 ? 121.90000 91.90000 130.07900 1.000 51.02478 306 SER A O 1
ATOM 5490 N N . ALA B 2 307 ? 123.88400 92.91300 130.39700 1.000 43.48886 307 ALA A N 1
ATOM 5491 C CA . ALA B 2 307 ? 123.77800 92.96600 131.84700 1.000 40.05637 307 ALA A CA 1
ATOM 5492 C C . ALA B 2 307 ? 123.38800 94.34000 132.36900 1.000 41.96521 307 ALA A C 1
ATOM 5493 O O . ALA B 2 307 ? 123.21800 94.50000 133.58100 1.000 48.10206 307 ALA A O 1
ATOM 5500 N N . VAL B 2 308 ? 123.24300 95.33400 131.49300 1.000 41.60958 308 VAL A N 1
ATOM 5501 C CA . VAL B 2 308 ? 122.96400 96.69100 131.95300 1.000 40.07476 308 VAL A CA 1
ATOM 5502 C C . VAL B 2 308 ? 121.56600 96.77700 132.55200 1.000 42.21266 308 VAL A C 1
ATOM 5503 O O . VAL B 2 308 ? 121.37700 97.31200 133.65000 1.000 46.26016 308 VAL A O 1
ATOM 5516 N N . ASN B 2 309 ? 120.56600 96.24700 131.84800 1.000 40.25774 309 ASN A N 1
ATOM 5517 C CA . ASN B 2 309 ? 119.19400 96.36100 132.33100 1.000 38.07650 309 ASN A CA 1
ATOM 5518 C C . ASN B 2 309 ? 118.98600 95.55200 133.60200 1.000 41.74037 309 ASN A C 1
ATOM 5519 O O . ASN B 2 309 ? 118.25000 95.97600 134.50100 1.000 50.10120 309 ASN A O 1
ATOM 5530 N N . ALA B 2 310 ? 119.61700 94.38200 133.69500 1.000 40.95387 310 ALA A N 1
ATOM 5531 C CA . ALA B 2 310 ? 119.56400 93.61200 134.93100 1.000 41.35709 310 ALA A CA 1
ATOM 5532 C C . ALA B 2 310 ? 120.05900 94.44000 136.10900 1.000 41.31828 310 ALA A C 1
ATOM 5533 O O . ALA B 2 310 ? 119.41900 94.48400 137.16500 1.000 47.40634 310 ALA A O 1
ATOM 5540 N N . VAL B 2 311 ? 121.20000 95.10700 135.94400 1.000 39.70971 311 VAL A N 1
ATOM 5541 C CA . VAL B 2 311 ? 121.75500 95.91200 137.02700 1.000 42.14482 311 VAL A CA 1
ATOM 5542 C C . VAL B 2 311 ? 120.81000 97.05100 137.38400 1.000 47.28469 311 VAL A C 1
ATOM 5543 O O . VAL B 2 311 ? 120.63400 97.38600 138.56200 1.000 54.61448 311 VAL A O 1
ATOM 5556 N N . CYS B 2 312 ? 120.19100 97.66800 136.37600 1.000 46.22262 312 CYS A N 1
ATOM 5557 C CA . CYS B 2 312 ? 119.26100 98.76200 136.63700 1.000 42.53229 312 CYS A CA 1
ATOM 5558 C C . CYS B 2 312 ? 118.07300 98.29600 137.46800 1.000 42.85955 312 CYS A C 1
ATOM 5559 O O . CYS B 2 312 ? 117.64400 98.99000 138.39600 1.000 47.78113 312 CYS A O 1
ATOM 5567 N N . TYR B 2 313 ? 117.52900 97.12300 137.15200 1.000 46.42591 313 TYR A N 1
ATOM 5568 C CA . TYR B 2 313 ? 116.38600 96.59700 137.88300 1.000 49.22636 313 TYR A CA 1
ATOM 5569 C C . TYR B 2 313 ? 116.74700 96.11800 139.28100 1.000 52.10358 313 TYR A C 1
ATOM 5570 O O . TYR B 2 313 ? 115.84000 95.81000 140.06100 1.000 56.82726 313 TYR A O 1
ATOM 5588 N N . GLY B 2 314 ? 118.03200 96.04000 139.61300 1.000 48.29430 314 GLY A N 1
ATOM 5589 C CA . GLY B 2 314 ? 118.47400 95.63500 140.93300 1.000 48.48269 314 GLY A CA 1
ATOM 5590 C C . GLY B 2 314 ? 119.34900 94.40200 140.95600 1.000 47.65050 314 GLY A C 1
ATOM 5591 O O . GLY B 2 314 ? 119.87700 94.06100 142.02400 1.000 53.72518 314 GLY A O 1
ATOM 5595 N N . ALA B 2 315 ? 119.52700 93.71300 139.83400 1.000 47.28312 315 ALA A N 1
ATOM 5596 C CA . ALA B 2 315 ? 120.35600 92.51700 139.81900 1.000 50.65806 315 ALA A CA 1
ATOM 5597 C C . ALA B 2 315 ? 121.77900 92.84100 140.24800 1.000 52.29598 315 ALA A C 1
ATOM 5598 O O . ALA B 2 315 ? 122.34200 93.87100 139.86900 1.000 53.84909 315 ALA A O 1
ATOM 5605 N N . LYS B 2 316 ? 122.36200 91.95100 141.04400 1.000 54.01138 316 LYS A N 1
ATOM 5606 C CA . LYS B 2 316 ? 123.75600 92.09600 141.42600 1.000 51.52127 316 LYS A CA 1
ATOM 5607 C C . LYS B 2 316 ? 124.65400 91.86100 140.21900 1.000 57.69900 316 LYS A C 1
ATOM 5608 O O . LYS B 2 316 ? 124.33400 91.07600 139.32300 1.000 62.18318 316 LYS A O 1
ATOM 5627 N N . VAL B 2 317 ? 125.78500 92.56000 140.19300 1.000 52.93014 317 VAL A N 1
ATOM 5628 C CA . VAL B 2 317 ? 126.71600 92.46000 139.07600 1.000 42.94609 317 VAL A CA 1
ATOM 5629 C C . VAL B 2 317 ? 127.39400 91.10000 139.12800 1.000 45.29849 317 VAL A C 1
ATOM 5630 O O . VAL B 2 317 ? 128.28800 90.87000 139.94900 1.000 52.34300 317 VAL A O 1
ATOM 5643 N N . LEU B 2 318 ? 126.97700 90.19200 138.25300 1.000 47.61403 318 LEU A N 1
ATOM 5644 C CA . LEU B 2 318 ? 127.46700 88.82400 138.26900 1.000 47.72667 318 LEU A CA 1
ATOM 5645 C C . LEU B 2 318 ? 128.68700 88.68400 137.36600 1.000 48.91057 318 LEU A C 1
ATOM 5646 O O . LEU B 2 318 ? 128.83900 89.40400 136.37600 1.000 51.22723 318 LEU A O 1
ATOM 5662 N N . LEU B 2 319 ? 129.55900 87.74300 137.72200 1.000 52.18872 319 LEU A N 1
ATOM 5663 C CA . LEU B 2 319 ? 130.77700 87.53100 136.94500 1.000 52.46799 319 LEU A CA 1
ATOM 5664 C C . LEU B 2 319 ? 130.50700 87.18900 135.48700 1.000 54.94379 319 LEU A C 1
ATOM 5665 O O . LEU B 2 319 ? 131.23000 87.70700 134.61800 1.000 54.51863 319 LEU A O 1
ATOM 5681 N N . PRO B 2 320 ? 129.52200 86.35600 135.14500 1.000 52.24578 320 PRO A N 1
ATOM 5682 C CA . PRO B 2 320 ? 129.35200 85.95500 133.74100 1.000 49.75446 320 PRO A CA 1
ATOM 5683 C C . PRO B 2 320 ? 129.18400 87.11100 132.76900 1.000 53.90688 320 PRO A C 1
ATOM 5684 O O . PRO B 2 320 ? 129.13900 86.85900 131.55800 1.000 63.98383 320 PRO A O 1
ATOM 5695 N N . GLY B 2 321 ? 129.09000 88.35200 133.23800 1.000 45.93577 321 GLY A N 1
ATOM 5696 C CA . GLY B 2 321 ? 128.87600 89.46600 132.34000 1.000 45.03785 321 GLY A CA 1
ATOM 5697 C C . GLY B 2 321 ? 129.83800 90.61600 132.53300 1.000 39.85375 321 GLY A C 1
ATOM 5698 O O . GLY B 2 321 ? 129.46800 91.77400 132.32600 1.000 46.99520 321 GLY A O 1
ATOM 5702 N N . ILE B 2 322 ? 131.07300 90.32000 132.92500 1.000 38.05610 322 ILE A N 1
ATOM 5703 C CA . ILE B 2 322 ? 132.09900 91.33200 133.13600 1.000 36.85744 322 ILE A CA 1
ATOM 5704 C C . ILE B 2 322 ? 133.09900 91.24700 131.99400 1.000 44.84969 322 ILE A C 1
ATOM 5705 O O . ILE B 2 322 ? 133.66200 90.17800 131.72900 1.000 52.89228 322 ILE A O 1
ATOM 5721 N N . LEU B 2 323 ? 133.31700 92.37400 131.32100 1.000 37.76375 323 LEU A N 1
ATOM 5722 C CA . LEU B 2 323 ? 134.29500 92.45400 130.24800 1.000 32.43034 323 LEU A CA 1
ATOM 5723 C C . LEU B 2 323 ? 135.67600 92.83900 130.75500 1.000 34.97679 323 LEU A C 1
ATOM 5724 O O . LEU B 2 323 ? 136.67500 92.24700 130.33500 1.000 43.76687 323 LEU A O 1
ATOM 5740 N N . ARG B 2 324 ? 135.75200 93.81700 131.65200 1.000 37.29510 324 ARG A N 1
ATOM 5741 C CA . ARG B 2 324 ? 137.03000 94.34700 132.09600 1.000 40.24380 324 ARG A CA 1
ATOM 5742 C C . ARG B 2 324 ? 136.88500 94.86000 133.52000 1.000 44.93868 324 ARG A C 1
ATOM 5743 O O . ARG B 2 324 ? 135.78100 95.14100 133.99100 1.000 46.95045 324 ARG A O 1
ATOM 5764 N N . TYR B 2 325 ? 138.02100 94.97700 134.20300 1.000 48.38514 325 TYR A N 1
ATOM 5765 C CA . TYR B 2 325 ? 138.04100 95.49100 135.56200 1.000 45.59797 325 TYR A CA 1
ATOM 5766 C C . TYR B 2 325 ? 139.37300 96.17600 135.81800 1.000 49.81626 325 TYR A C 1
ATOM 5767 O O . TYR B 2 325 ? 140.38400 95.87800 135.17900 1.000 55.84065 325 TYR A O 1
ATOM 5785 N N . GLU B 2 326 ? 139.35700 97.10000 136.77200 1.000 48.72094 326 GLU A N 1
ATOM 5786 C CA . GLU B 2 326 ? 140.53500 97.87300 137.13100 1.000 50.50481 326 GLU A CA 1
ATOM 5787 C C . GLU B 2 326 ? 141.23900 97.21200 138.30700 1.000 58.85250 326 GLU A C 1
ATOM 5788 O O . GLU B 2 326 ? 140.60900 96.90900 139.32500 1.000 63.36148 326 GLU A O 1
ATOM 5800 N N . ASP B 2 327 ? 142.54200 96.98900 138.16300 1.000 60.27129 327 ASP A N 1
ATOM 5801 C CA . ASP B 2 327 ? 143.30300 96.34800 139.22600 1.000 59.57433 327 ASP A CA 1
ATOM 5802 C C . ASP B 2 327 ? 143.32400 97.23000 140.46700 1.000 61.98654 327 ASP A C 1
ATOM 5803 O O . ASP B 2 327 ? 143.25700 98.45900 140.38900 1.000 66.94675 327 ASP A O 1
ATOM 5812 N N . GLY B 2 328 ? 143.41600 96.58400 141.62500 1.000 61.34446 328 GLY A N 1
ATOM 5813 C CA . GLY B 2 328 ? 143.38900 97.27400 142.89500 1.000 63.72436 328 GLY A CA 1
ATOM 5814 C C . GLY B 2 328 ? 142.05400 97.26400 143.60200 1.000 63.95241 328 GLY A C 1
ATOM 5815 O O . GLY B 2 328 ? 141.90300 97.96700 144.60600 1.000 65.95812 328 GLY A O 1
ATOM 5819 N N . ILE B 2 329 ? 141.08700 96.49600 143.11600 1.000 55.98846 329 ILE A N 1
ATOM 5820 C CA . ILE B 2 329 ? 139.77500 96.42900 143.74500 1.000 52.70924 329 ILE A CA 1
ATOM 5821 C C . ILE B 2 329 ? 139.87300 95.56100 144.98900 1.000 55.55253 329 ILE A C 1
ATOM 5822 O O . ILE B 2 329 ? 140.34100 94.41900 144.92900 1.000 57.91841 329 ILE A O 1
ATOM 5838 N N . GLU B 2 330 ? 139.43400 96.10200 146.11800 1.000 59.09929 330 GLU A N 1
ATOM 5839 C CA . GLU B 2 330 ? 139.41300 95.39300 147.38700 1.000 58.10044 330 GLU A CA 1
ATOM 5840 C C . GLU B 2 330 ? 137.97400 95.15700 147.82100 1.000 53.07975 330 GLU A C 1
ATOM 5841 O O . GLU B 2 330 ? 137.03100 95.75600 147.29800 1.000 57.01724 330 GLU A O 1
ATOM 5853 N N . ILE B 2 331 ? 137.81500 94.26600 148.80000 1.000 45.89577 331 ILE A N 1
ATOM 5854 C CA . ILE B 2 331 ? 136.49000 93.97800 149.32300 1.000 48.21196 331 ILE A CA 1
ATOM 5855 C C . ILE B 2 331 ? 135.90100 95.24000 149.94800 1.000 53.17461 331 ILE A C 1
ATOM 5856 O O . ILE B 2 331 ? 136.61700 96.08000 150.50700 1.000 54.63934 331 ILE A O 1
ATOM 5872 N N . ASP B 2 332 ? 134.58000 95.37400 149.85000 1.000 55.31481 332 ASP A N 1
ATOM 5873 C CA . ASP B 2 332 ? 133.85700 96.49700 150.44800 1.000 53.80966 332 ASP A CA 1
ATOM 5874 C C . ASP B 2 332 ? 134.40500 97.83600 149.96200 1.000 51.45242 332 ASP A C 1
ATOM 5875 O O . ASP B 2 332 ? 134.56100 98.78000 150.73800 1.000 58.41385 332 ASP A O 1
ATOM 5884 N N . GLN B 2 333 ? 134.69600 97.92100 148.66900 1.000 48.71319 333 GLN A N 1
ATOM 5885 C CA . GLN B 2 333 ? 135.19400 99.13900 148.04800 1.000 49.84198 333 GLN A CA 1
ATOM 5886 C C . GLN B 2 333 ? 134.17000 99.66300 147.05300 1.000 50.12942 333 GLN A C 1
ATOM 5887 O O . GLN B 2 333 ? 133.50900 98.88400 146.36000 1.000 54.79192 333 GLN A O 1
ATOM 5901 N N . GLU B 2 334 ? 134.04500 100.98300 146.98600 1.000 48.62302 334 GLU A N 1
ATOM 5902 C CA . GLU B 2 334 ? 133.09700 101.61800 146.08200 1.000 45.42999 334 GLU A CA 1
ATOM 5903 C C . GLU B 2 334 ? 133.68000 101.64100 144.67500 1.000 48.56394 334 GLU A C 1
ATOM 5904 O O . GLU B 2 334 ? 134.75200 102.21300 144.45100 1.000 54.76291 334 GLU A O 1
ATOM 5916 N N . ILE B 2 335 ? 132.97600 101.02100 143.73000 1.000 45.75822 335 ILE A N 1
ATOM 5917 C CA . ILE B 2 335 ? 133.37100 101.00300 142.33000 1.000 42.54578 335 ILE A CA 1
ATOM 5918 C C . ILE B 2 335 ? 132.19300 101.47400 141.48700 1.000 44.78239 335 ILE A C 1
ATOM 5919 O O . ILE B 2 335 ? 131.05900 101.56300 141.95600 1.000 49.70116 335 ILE A O 1
ATOM 5935 N N . VAL B 2 336 ? 132.48100 101.78000 140.22500 1.000 41.17887 336 VAL A N 1
ATOM 5936 C CA . VAL B 2 336 ? 131.48000 102.23400 139.26600 1.000 39.67311 336 VAL A CA 1
ATOM 5937 C C . VAL B 2 336 ? 131.33000 101.16100 138.19800 1.000 41.51662 336 VAL A C 1
ATOM 5938 O O . VAL B 2 336 ? 132.30600 100.79500 137.53100 1.000 45.17137 336 VAL A O 1
ATOM 5951 N N . ILE B 2 337 ? 130.11400 100.64900 138.04900 1.000 40.71884 337 ILE A N 1
ATOM 5952 C CA . ILE B 2 337 ? 129.78800 99.72500 136.96900 1.000 38.18015 337 ILE A CA 1
ATOM 5953 C C . ILE B 2 337 ? 129.48200 100.53400 135.71700 1.000 41.95799 337 ILE A C 1
ATOM 5954 O O . ILE B 2 337 ? 128.59600 101.39400 135.72300 1.000 46.09886 337 ILE A O 1
ATOM 5970 N N . VAL B 2 338 ? 130.21900 100.26300 134.64200 1.000 42.41714 338 VAL A N 1
ATOM 5971 C CA . VAL B 2 338 ? 130.19200 101.08900 133.44500 1.000 41.25590 338 VAL A CA 1
ATOM 5972 C C . VAL B 2 338 ? 129.88700 100.20400 132.24700 1.000 43.80977 338 VAL A C 1
ATOM 5973 O O . VAL B 2 338 ? 130.17500 99.00300 132.24800 1.000 47.60290 338 VAL A O 1
ATOM 5986 N N . THR B 2 339 ? 129.28900 100.80300 131.22400 1.000 47.89639 339 THR A N 1
ATOM 5987 C CA . THR B 2 339 ? 129.10500 100.13300 129.94900 1.000 47.52062 339 THR A CA 1
ATOM 5988 C C . THR B 2 339 ? 130.35200 100.30700 129.09200 1.000 49.41695 339 THR A C 1
ATOM 5989 O O . THR B 2 339 ? 131.26100 101.07400 129.41500 1.000 51.09408 339 THR A O 1
ATOM 6000 N N . THR B 2 340 ? 130.38500 99.58400 127.97500 1.000 50.87350 340 THR A N 1
ATOM 6001 C CA . THR B 2 340 ? 131.50700 99.70400 127.05700 1.000 48.21835 340 THR A CA 1
ATOM 6002 C C . THR B 2 340 ? 131.50700 101.04300 126.33300 1.000 43.79149 340 THR A C 1
ATOM 6003 O O . THR B 2 340 ? 132.53000 101.41800 125.75200 1.000 47.97620 340 THR A O 1
ATOM 6014 N N . LYS B 2 341 ? 130.39600 101.77500 126.37500 1.000 45.79211 341 LYS A N 1
ATOM 6015 C CA . LYS B 2 341 ? 130.32100 103.11500 125.81000 1.000 46.65430 341 LYS A CA 1
ATOM 6016 C C . LYS B 2 341 ? 130.82800 104.18300 126.76700 1.000 48.55366 341 LYS A C 1
ATOM 6017 O O . LYS B 2 341 ? 130.97700 105.33700 126.35600 1.000 49.30573 341 LYS A O 1
ATOM 6036 N N . GLY B 2 342 ? 131.09200 103.82800 128.02100 1.000 51.44101 342 GLY A N 1
ATOM 6037 C CA . GLY B 2 342 ? 131.54100 104.77700 129.01600 1.000 49.66477 342 GLY A CA 1
ATOM 6038 C C . GLY B 2 342 ? 130.46500 105.30000 129.93800 1.000 47.87883 342 GLY A C 1
ATOM 6039 O O . GLY B 2 342 ? 130.73400 106.23000 130.70400 1.000 52.69677 342 GLY A O 1
ATOM 6043 N N . GLU B 2 343 ? 129.26000 104.73800 129.89100 1.000 43.13567 343 GLU A N 1
ATOM 6044 C CA . GLU B 2 343 ? 128.15400 105.20000 130.71700 1.000 44.41678 343 GLU A CA 1
ATOM 6045 C C . GLU B 2 343 ? 128.17500 104.51400 132.07600 1.000 45.81290 343 GLU A C 1
ATOM 6046 O O . GLU B 2 343 ? 128.34000 103.29400 132.16100 1.000 47.96795 343 GLU A O 1
ATOM 6058 N N . ALA B 2 344 ? 127.99800 105.30500 133.13100 1.000 48.62287 344 ALA A N 1
ATOM 6059 C CA . ALA B 2 344 ? 128.00100 104.80600 134.50400 1.000 41.88636 344 ALA A CA 1
ATOM 6060 C C . ALA B 2 344 ? 126.64800 104.16600 134.77800 1.000 40.81458 344 ALA A C 1
ATOM 6061 O O . ALA B 2 344 ? 125.68100 104.84900 135.11700 1.000 47.35263 344 ALA A O 1
ATOM 6068 N N . VAL B 2 345 ? 126.57500 102.84500 134.62900 1.000 42.42212 345 VAL A N 1
ATOM 6069 C CA . VAL B 2 345 ? 125.33100 102.13300 134.90700 1.000 39.97299 345 VAL A CA 1
ATOM 6070 C C . VAL B 2 345 ? 124.93900 102.27700 136.37200 1.000 40.52481 345 VAL A C 1
ATOM 6071 O O . VAL B 2 345 ? 123.77500 102.54200 136.69400 1.000 44.80325 345 VAL A O 1
ATOM 6084 N N . ALA B 2 346 ? 125.89300 102.10200 137.28100 1.000 42.54375 346 ALA A N 1
ATOM 6085 C CA . ALA B 2 346 ? 125.56600 102.10700 138.70000 1.000 39.71947 346 ALA A CA 1
ATOM 6086 C C . ALA B 2 346 ? 126.82300 102.33800 139.52200 1.000 40.59903 346 ALA A C 1
ATOM 6087 O O . ALA B 2 346 ? 127.94400 102.31900 139.00900 1.000 44.33290 346 ALA A O 1
ATOM 6094 N N . LEU B 2 347 ? 126.61000 102.56000 140.81600 1.000 43.87632 347 LEU A N 1
ATOM 6095 C CA . LEU B 2 347 ? 127.65300 102.50700 141.83100 1.000 45.22467 347 LEU A CA 1
ATOM 6096 C C . LEU B 2 347 ? 127.42300 101.27000 142.68300 1.000 45.45097 347 LEU A C 1
ATOM 6097 O O . LEU B 2 347 ? 126.31500 101.05600 143.18400 1.000 52.60978 347 LEU A O 1
ATOM 6113 N N . ALA B 2 348 ? 128.46100 100.45500 142.84000 1.000 40.01817 348 ALA A N 1
ATOM 6114 C CA . ALA B 2 348 ? 128.35400 99.19600 143.55600 1.000 42.53558 348 ALA A CA 1
ATOM 6115 C C . ALA B 2 348 ? 129.48100 99.08300 144.57200 1.000 43.85326 348 ALA A C 1
ATOM 6116 O O . ALA B 2 348 ? 130.43400 99.86300 144.57300 1.000 49.43521 348 ALA A O 1
ATOM 6123 N N . ILE B 2 349 ? 129.35600 98.08400 145.44200 1.000 44.02850 349 ILE A N 1
ATOM 6124 C CA . ILE B 2 349 ? 130.34000 97.78600 146.47500 1.000 43.95828 349 ILE A CA 1
ATOM 6125 C C . ILE B 2 349 ? 130.88700 96.39700 146.18700 1.000 45.24852 349 ILE A C 1
ATOM 6126 O O . ILE B 2 349 ? 130.13400 95.41600 146.18400 1.000 51.75678 349 ILE A O 1
ATOM 6142 N N . ALA B 2 350 ? 132.19200 96.31400 145.94700 1.000 41.86522 350 ALA A N 1
ATOM 6143 C CA . ALA B 2 350 ? 132.78900 95.06900 145.49100 1.000 42.56706 350 ALA A CA 1
ATOM 6144 C C . ALA B 2 350 ? 132.71100 93.99700 146.56700 1.000 42.09857 350 ALA A C 1
ATOM 6145 O O . ALA B 2 350 ? 132.85200 94.27500 147.76100 1.000 47.06969 350 ALA A O 1
ATOM 6152 N N . LEU B 2 351 ? 132.48100 92.76000 146.13200 1.000 40.70249 351 LEU A N 1
ATOM 6153 C CA . LEU B 2 351 ? 132.59900 91.58600 146.98900 1.000 49.23119 351 LEU A CA 1
ATOM 6154 C C . LEU B 2 351 ? 133.61700 90.59500 146.43500 1.000 57.96734 351 LEU A C 1
ATOM 6155 O O . LEU B 2 351 ? 133.61800 89.42500 146.82700 1.000 61.88702 351 LEU A O 1
ATOM 6171 N N . MET B 2 352 ? 134.47800 91.04600 145.52600 1.000 56.32131 352 MET A N 1
ATOM 6172 C CA . MET B 2 352 ? 135.52100 90.21700 144.94400 1.000 50.81973 352 MET A CA 1
ATOM 6173 C C . MET B 2 352 ? 136.74600 91.08100 144.70100 1.000 54.50117 352 MET A C 1
ATOM 6174 O O . MET B 2 352 ? 136.62600 92.22300 144.24900 1.000 55.96498 352 MET A O 1
ATOM 6188 N N . THR B 2 353 ? 137.91700 90.53600 144.99900 1.000 58.86091 353 THR A N 1
ATOM 6189 C CA . THR B 2 353 ? 139.15400 91.23500 144.70800 1.000 61.18261 353 THR A CA 1
ATOM 6190 C C . THR B 2 353 ? 139.46800 91.13600 143.21700 1.000 59.64899 353 THR A C 1
ATOM 6191 O O . THR B 2 353 ? 138.85300 90.36600 142.47500 1.000 61.55699 353 THR A O 1
ATOM 6202 N N . THR B 2 354 ? 140.44000 91.93300 142.77300 1.000 55.22987 354 THR A N 1
ATOM 6203 C CA . THR B 2 354 ? 140.89200 91.82000 141.39200 1.000 54.63776 354 THR A CA 1
ATOM 6204 C C . THR B 2 354 ? 141.45900 90.43300 141.12300 1.000 59.60281 354 THR A C 1
ATOM 6205 O O . THR B 2 354 ? 141.18600 89.83400 140.07700 1.000 65.73073 354 THR A O 1
ATOM 6216 N N . SER B 2 355 ? 142.25200 89.90700 142.05800 1.000 54.45606 355 SER A N 1
ATOM 6217 C CA . SER B 2 355 ? 142.81000 88.57200 141.87900 1.000 55.79177 355 SER A CA 1
ATOM 6218 C C . SER B 2 355 ? 141.70900 87.52500 141.77700 1.000 59.57575 355 SER A C 1
ATOM 6219 O O . SER B 2 355 ? 141.75800 86.64400 140.91000 1.000 68.61470 355 SER A O 1
ATOM 6227 N N . THR B 2 356 ? 140.70600 87.60100 142.65300 1.000 54.18580 356 THR A N 1
ATOM 6228 C CA . THR B 2 356 ? 139.60600 86.64600 142.59700 1.000 56.60680 356 THR A CA 1
ATOM 6229 C C . THR B 2 356 ? 138.82200 86.78400 141.30000 1.000 59.55650 356 THR A C 1
ATOM 6230 O O . THR B 2 356 ? 138.41900 85.78200 140.69900 1.000 64.18048 356 THR A O 1
ATOM 6241 N N . MET B 2 357 ? 138.60100 88.01900 140.84900 1.000 60.39942 357 MET A N 1
ATOM 6242 C CA . MET B 2 357 ? 137.84200 88.23200 139.62200 1.000 58.61835 357 MET A CA 1
ATOM 6243 C C . MET B 2 357 ? 138.58700 87.70200 138.40600 1.000 59.49019 357 MET A C 1
ATOM 6244 O O . MET B 2 357 ? 137.95700 87.30800 137.41800 1.000 63.19733 357 MET A O 1
ATOM 6258 N N . ALA B 2 358 ? 139.91700 87.68300 138.45500 1.000 59.52043 358 ALA A N 1
ATOM 6259 C CA . ALA B 2 358 ? 140.69500 87.05700 137.39400 1.000 60.38668 358 ALA A CA 1
ATOM 6260 C C . ALA B 2 358 ? 140.68700 85.53800 137.49300 1.000 61.20902 358 ALA A C 1
ATOM 6261 O O . ALA B 2 358 ? 140.75400 84.85600 136.46500 1.000 63.15594 358 ALA A O 1
ATOM 6268 N N . SER B 2 359 ? 140.60600 84.99300 138.70500 1.000 63.90508 359 SER A N 1
ATOM 6269 C CA . SER B 2 359 ? 140.75300 83.56400 138.94000 1.000 65.82148 359 SER A CA 1
ATOM 6270 C C . SER B 2 359 ? 139.42700 82.84400 139.15500 1.000 65.35750 359 SER A C 1
ATOM 6271 O O . SER B 2 359 ? 139.43300 81.68100 139.57000 1.000 62.13601 359 SER A O 1
ATOM 6279 N N . CYS B 2 360 ? 138.29700 83.49500 138.89400 1.000 66.43026 360 CYS A N 1
ATOM 6280 C CA . CYS B 2 360 ? 136.99000 82.89300 139.10500 1.000 66.88402 360 CYS A CA 1
ATOM 6281 C C . CYS B 2 360 ? 136.20200 82.86200 137.80300 1.000 73.13485 360 CYS A C 1
ATOM 6282 O O . CYS B 2 360 ? 136.49000 83.60000 136.85600 1.000 76.59800 360 CYS A O 1
ATOM 6290 N N . ASP B 2 361 ? 135.19300 81.98900 137.77100 1.000 76.03462 361 ASP A N 1
ATOM 6291 C CA . ASP B 2 361 ? 134.28700 81.87900 136.63800 1.000 79.83453 361 ASP A CA 1
ATOM 6292 C C . ASP B 2 361 ? 132.84700 82.24100 136.96600 1.000 80.63380 361 ASP A C 1
ATOM 6293 O O . ASP B 2 361 ? 132.08900 82.56100 136.04400 1.000 76.26385 361 ASP A O 1
ATOM 6302 N N . HIS B 2 362 ? 132.45000 82.20300 138.23700 1.000 84.91051 362 HIS A N 1
ATOM 6303 C CA . HIS B 2 362 ? 131.10900 82.57800 138.65900 1.000 83.42314 362 HIS A CA 1
ATOM 6304 C C . HIS B 2 362 ? 131.21400 83.37200 139.95400 1.000 80.30386 362 HIS A C 1
ATOM 6305 O O . HIS B 2 362 ? 132.31100 83.66200 140.44200 1.000 79.74424 362 HIS A O 1
ATOM 6319 N N . GLY B 2 363 ? 130.06900 83.72300 140.51300 1.000 73.44529 363 GLY A N 1
ATOM 6320 C CA . GLY B 2 363 ? 130.02600 84.46700 141.75500 1.000 73.60640 363 GLY A CA 1
ATOM 6321 C C . GLY B 2 363 ? 129.77300 85.94600 141.52800 1.000 61.15650 363 GLY A C 1
ATOM 6322 O O . GLY B 2 363 ? 130.12300 86.51600 140.49000 1.000 61.61018 363 GLY A O 1
ATOM 6326 N N . VAL B 2 364 ? 129.14400 86.57900 142.51200 1.000 55.91373 364 VAL A N 1
ATOM 6327 C CA . VAL B 2 364 ? 128.73100 87.97200 142.38800 1.000 50.23338 364 VAL A CA 1
ATOM 6328 C C . VAL B 2 364 ? 129.95600 88.86100 142.55700 1.000 49.47799 364 VAL A C 1
ATOM 6329 O O . VAL B 2 364 ? 130.62300 88.82600 143.59500 1.000 52.46656 364 VAL A O 1
ATOM 6342 N N . ALA B 2 365 ? 130.25200 89.66200 141.53300 1.000 46.01343 365 ALA A N 1
ATOM 6343 C CA . ALA B 2 365 ? 131.41400 90.53900 141.58300 1.000 44.94661 365 ALA A CA 1
ATOM 6344 C C . ALA B 2 365 ? 131.17900 91.77300 142.43800 1.000 43.63370 365 ALA A C 1
ATOM 6345 O O . ALA B 2 365 ? 132.11800 92.26900 143.06700 1.000 52.56173 365 ALA A O 1
ATOM 6352 N N . ALA B 2 366 ? 129.95300 92.28600 142.47200 1.000 43.33266 366 ALA A N 1
ATOM 6353 C CA . ALA B 2 366 ? 129.66300 93.49700 143.22100 1.000 42.45337 366 ALA A CA 1
ATOM 6354 C C . ALA B 2 366 ? 128.19400 93.50700 143.60800 1.000 44.92355 366 ALA A C 1
ATOM 6355 O O . ALA B 2 366 ? 127.37200 92.79000 143.03300 1.000 50.69353 366 ALA A O 1
ATOM 6362 N N . LYS B 2 367 ? 127.87700 94.33400 144.59900 1.000 44.91524 367 LYS A N 1
ATOM 6363 C CA . LYS B 2 367 ? 126.52600 94.47600 145.11700 1.000 41.69592 367 LYS A CA 1
ATOM 6364 C C . LYS B 2 367 ? 126.06700 95.90400 144.87600 1.000 43.02276 367 LYS A C 1
ATOM 6365 O O . LYS B 2 367 ? 126.79500 96.85300 145.18000 1.000 45.36416 367 LYS A O 1
ATOM 6384 N N . LEU B 2 368 ? 124.86800 96.05100 144.32400 1.000 48.09874 368 LEU A N 1
ATOM 6385 C CA . LEU B 2 368 ? 124.38300 97.36600 143.93700 1.000 45.11087 368 LEU A CA 1
ATOM 6386 C C . LEU B 2 368 ? 124.28600 98.28000 145.14900 1.000 45.34793 368 LEU A C 1
ATOM 6387 O O . LEU B 2 368 ? 123.85600 97.86800 146.22900 1.000 51.21513 368 LEU A O 1
ATOM 6403 N N . LYS B 2 369 ? 124.69400 99.52900 144.96300 1.000 42.58946 369 LYS A N 1
ATOM 6404 C CA . LYS B 2 369 ? 124.55700 100.56500 145.97600 1.000 39.50203 369 LYS A CA 1
ATOM 6405 C C . LYS B 2 369 ? 123.68900 101.72200 145.51700 1.000 42.61847 369 LYS A C 1
ATOM 6406 O O . LYS B 2 369 ? 122.88100 102.22800 146.29800 1.000 45.55219 369 LYS A O 1
ATOM 6425 N N . ARG B 2 370 ? 123.83100 102.15400 144.26700 1.000 42.57340 370 ARG A N 1
ATOM 6426 C CA . ARG B 2 370 ? 122.99200 103.22000 143.72800 1.000 42.52363 370 ARG A CA 1
ATOM 6427 C C . ARG B 2 370 ? 122.92100 103.05300 142.21800 1.000 41.63944 370 ARG A C 1
ATOM 6428 O O . ARG B 2 370 ? 123.92100 103.25500 141.52300 1.000 46.05749 370 ARG A O 1
ATOM 6449 N N . VAL B 2 371 ? 121.74600 102.68600 141.71700 1.000 41.10958 371 VAL A N 1
ATOM 6450 C CA . VAL B 2 371 ? 121.51900 102.57600 140.28100 1.000 39.00608 371 VAL A CA 1
ATOM 6451 C C . VAL B 2 371 ? 121.37900 103.97800 139.70700 1.000 39.47082 371 VAL A C 1
ATOM 6452 O O . VAL B 2 371 ? 120.48200 104.73100 140.09500 1.000 46.59085 371 VAL A O 1
ATOM 6465 N N . ILE B 2 372 ? 122.26200 104.32800 138.77900 1.000 36.86983 372 ILE A N 1
ATOM 6466 C CA . ILE B 2 372 ? 122.26100 105.64300 138.15800 1.000 40.01767 372 ILE A CA 1
ATOM 6467 C C . ILE B 2 372 ? 121.51200 105.63400 136.83200 1.000 46.94150 372 ILE A C 1
ATOM 6468 O O . ILE B 2 372 ? 120.80400 106.58700 136.50900 1.000 52.27714 372 ILE A O 1
ATOM 6484 N N . MET B 2 373 ? 121.66000 104.56500 136.05900 1.000 47.15387 373 MET A N 1
ATOM 6485 C CA . MET B 2 373 ? 121.04600 104.49000 134.74300 1.000 48.32000 373 MET A CA 1
ATOM 6486 C C . MET B 2 373 ? 119.53700 104.31900 134.85800 1.000 51.10675 373 MET A C 1
ATOM 6487 O O . MET B 2 373 ? 119.03800 103.63500 135.75600 1.000 52.82074 373 MET A O 1
ATOM 6501 N N . GLU B 2 374 ? 118.80900 104.95000 133.94000 1.000 51.06689 374 GLU A N 1
ATOM 6502 C CA . GLU B 2 374 ? 117.36200 104.79500 133.89200 1.000 47.92644 374 GLU A CA 1
ATOM 6503 C C . GLU B 2 374 ? 116.98800 103.43700 133.31500 1.000 45.52319 374 GLU A C 1
ATOM 6504 O O . GLU B 2 374 ? 117.65000 102.92700 132.40700 1.000 50.88182 374 GLU A O 1
ATOM 6516 N N . ARG B 2 375 ? 115.91900 102.85100 133.84500 1.000 41.06387 375 ARG A N 1
ATOM 6517 C CA . ARG B 2 375 ? 115.47000 101.55700 133.35500 1.000 43.40287 375 ARG A CA 1
ATOM 6518 C C . ARG B 2 375 ? 114.98400 101.66900 131.91700 1.000 51.10940 375 ARG A C 1
ATOM 6519 O O . ARG B 2 375 ? 114.52800 102.72400 131.46800 1.000 57.55671 375 ARG A O 1
ATOM 6540 N N . ASP B 2 376 ? 115.09200 100.55900 131.19200 1.000 48.35018 376 ASP A N 1
ATOM 6541 C CA . ASP B 2 376 ? 114.65500 100.41800 129.80900 1.000 45.46880 376 ASP A CA 1
ATOM 6542 C C . ASP B 2 376 ? 115.45900 101.27800 128.84600 1.000 44.65303 376 ASP A C 1
ATOM 6543 O O . ASP B 2 376 ? 115.09800 101.37600 127.66800 1.000 50.73950 376 ASP A O 1
ATOM 6552 N N . THR B 2 377 ? 116.54400 101.90600 129.30500 1.000 40.53130 377 THR A N 1
ATOM 6553 C CA . THR B 2 377 ? 117.48100 102.51500 128.36900 1.000 40.45210 377 THR A CA 1
ATOM 6554 C C . THR B 2 377 ? 118.11200 101.45000 127.48400 1.000 44.89039 377 THR A C 1
ATOM 6555 O O . THR B 2 377 ? 118.33800 101.67500 126.29000 1.000 47.90738 377 THR A O 1
ATOM 6566 N N . TYR B 2 378 ? 118.40700 100.28400 128.05800 1.000 43.47291 378 TYR A N 1
ATOM 6567 C CA . TYR B 2 378 ? 118.79000 99.10400 127.31100 1.000 35.08320 378 TYR A CA 1
ATOM 6568 C C . TYR B 2 378 ? 117.70700 98.03400 127.40900 1.000 37.39105 378 TYR A C 1
ATOM 6569 O O . TYR B 2 378 ? 116.93900 97.99900 128.37400 1.000 46.04242 378 TYR A O 1
ATOM 6587 N N . PRO B 2 379 ? 117.62500 97.14800 126.42300 1.000 34.83276 379 PRO A N 1
ATOM 6588 C CA . PRO B 2 379 ? 116.58400 96.11800 126.42300 1.000 38.38303 379 PRO A CA 1
ATOM 6589 C C . PRO B 2 379 ? 116.82400 95.06400 127.49300 1.000 44.35467 379 PRO A C 1
ATOM 6590 O O . PRO B 2 379 ? 117.94300 94.85200 127.96200 1.000 47.85570 379 PRO A O 1
ATOM 6601 N N . ARG B 2 380 ? 115.73800 94.39800 127.88200 1.000 46.64501 380 ARG A N 1
ATOM 6602 C CA . ARG B 2 380 ? 115.81100 93.30400 128.84600 1.000 45.26703 380 ARG A CA 1
ATOM 6603 C C . ARG B 2 380 ? 116.36000 92.04400 128.19100 1.000 52.98986 380 ARG A C 1
ATOM 6604 O O . ARG B 2 380 ? 115.68100 91.41700 127.37100 1.000 55.92375 380 ARG A O 1
ATOM 6625 N N . LYS B 2 381 ? 117.58800 91.66900 128.54800 1.000 49.45453 381 LYS A N 1
ATOM 6626 C CA . LYS B 2 381 ? 118.24900 90.50500 127.96900 1.000 46.38209 381 LYS A CA 1
ATOM 6627 C C . LYS B 2 381 ? 118.73100 89.52000 129.02600 1.000 41.94918 381 LYS A C 1
ATOM 6628 O O . LYS B 2 381 ? 119.58700 88.68100 128.73400 1.000 51.73714 381 LYS A O 1
ATOM 6647 N N . TRP B 2 382 ? 118.21400 89.60100 130.24800 1.000 40.37086 382 TRP A N 1
ATOM 6648 C CA . TRP B 2 382 ? 118.55900 88.63200 131.27600 1.000 45.08144 382 TRP A CA 1
ATOM 6649 C C . TRP B 2 382 ? 117.63700 87.42800 131.15500 1.000 44.44999 382 TRP A C 1
ATOM 6650 O O . TRP B 2 382 ? 116.41800 87.58000 131.04300 1.000 51.27949 382 TRP A O 1
ATOM 6671 N N . GLY B 2 383 ? 118.22500 86.23700 131.15100 1.000 47.63772 383 GLY A N 1
ATOM 6672 C CA . GLY B 2 383 ? 117.47100 85.00400 131.14500 1.000 54.75001 383 GLY A CA 1
ATOM 6673 C C . GLY B 2 383 ? 117.57400 84.19500 129.87200 1.000 60.12407 383 GLY A C 1
ATOM 6674 O O . GLY B 2 383 ? 116.85800 83.19500 129.73700 1.000 66.12012 383 GLY A O 1
ATOM 6678 N N . LEU B 2 384 ? 118.43500 84.58800 128.93700 1.000 55.01113 384 LEU A N 1
ATOM 6679 C CA . LEU B 2 384 ? 118.56000 83.92000 127.65100 1.000 54.59643 384 LEU A CA 1
ATOM 6680 C C . LEU B 2 384 ? 119.85500 83.13600 127.51500 1.000 55.35605 384 LEU A C 1
ATOM 6681 O O . LEU B 2 384 ? 120.10700 82.56300 126.45100 1.000 61.60461 384 LEU A O 1
ATOM 6697 N N . GLY B 2 385 ? 120.67700 83.09100 128.55800 1.000 54.26052 385 GLY A N 1
ATOM 6698 C CA . GLY B 2 385 ? 121.96300 82.44600 128.47900 1.000 60.81873 385 GLY A CA 1
ATOM 6699 C C . GLY B 2 385 ? 121.86100 80.94400 128.61000 1.000 65.40779 385 GLY A C 1
ATOM 6700 O O . GLY B 2 385 ? 120.78500 80.36700 128.81300 1.000 68.48878 385 GLY A O 1
ATOM 6704 N N . PRO B 2 386 ? 123.01000 80.28200 128.48600 1.000 64.90686 386 PRO A N 1
ATOM 6705 C CA . PRO B 2 386 ? 123.03100 78.81600 128.57400 1.000 66.01172 386 PRO A CA 1
ATOM 6706 C C . PRO B 2 386 ? 122.65100 78.28600 129.94600 1.000 72.70179 386 PRO A C 1
ATOM 6707 O O . PRO B 2 386 ? 121.74800 77.45200 130.05800 1.000 79.62676 386 PRO A O 1
ATOM 6718 N N . LYS B 2 387 ? 123.32500 78.75300 131.00000 1.000 71.32516 387 LYS A N 1
ATOM 6719 C CA . LYS B 2 387 ? 123.03700 78.23300 132.33300 1.000 74.13586 387 LYS A CA 1
ATOM 6720 C C . LYS B 2 387 ? 121.67600 78.69300 132.83800 1.000 78.01505 387 LYS A C 1
ATOM 6721 O O . LYS B 2 387 ? 120.99400 77.94200 133.54400 1.000 77.33499 387 LYS A O 1
ATOM 6740 N N . ALA B 2 388 ? 121.26300 79.91500 132.49500 1.000 79.88502 388 ALA A N 1
ATOM 6741 C CA . ALA B 2 388 ? 119.98600 80.42200 132.98400 1.000 82.37475 388 ALA A CA 1
ATOM 6742 C C . ALA B 2 388 ? 118.83100 79.54800 132.51400 1.000 89.73832 388 ALA A C 1
ATOM 6743 O O . ALA B 2 388 ? 117.91700 79.24300 133.29000 1.000 92.20826 388 ALA A O 1
ATOM 6750 N N . SER B 2 389 ? 118.85200 79.13600 131.25100 1.000 88.32485 389 SER A N 1
ATOM 6751 C CA . SER B 2 389 ? 117.80300 78.28000 130.71200 1.000 88.95975 389 SER A CA 1
ATOM 6752 C C . SER B 2 389 ? 117.95400 76.85400 131.23100 1.000 88.53099 389 SER A C 1
ATOM 6753 O O . SER B 2 389 ? 117.70200 76.58100 132.40500 1.000 91.67931 389 SER A O 1
ATOM 6761 N N . PRO C 3 23 ? 148.82900 163.22100 89.21200 1.000 108.27708 23 PRO C N 1
ATOM 6762 C CA . PRO C 3 23 ? 148.19000 162.35700 88.21700 1.000 109.58682 23 PRO C CA 1
ATOM 6763 C C . PRO C 3 23 ? 148.99700 161.09700 87.93700 1.000 108.08723 23 PRO C C 1
ATOM 6764 O O . PRO C 3 23 ? 150.22200 161.11700 88.05100 1.000 106.68360 23 PRO C O 1
ATOM 6775 N N . GLN C 3 24 ? 148.31400 160.01300 87.57800 1.000 108.56805 24 GLN C N 1
ATOM 6776 C CA . GLN C 3 24 ? 148.99900 158.75200 87.33700 1.000 108.43856 24 GLN C CA 1
ATOM 6777 C C . GLN C 3 24 ? 150.05200 158.92400 86.24800 1.000 104.50070 24 GLN C C 1
ATOM 6778 O O . GLN C 3 24 ? 149.81600 159.57100 85.22500 1.000 101.03257 24 GLN C O 1
ATOM 6792 N N . SER C 3 25 ? 151.22300 158.33500 86.47900 1.000 99.30420 25 SER C N 1
ATOM 6793 C CA . SER C 3 25 ? 152.33800 158.42800 85.54500 1.000 96.10498 25 SER C CA 1
ATOM 6794 C C . SER C 3 25 ? 152.19400 157.37600 84.45700 1.000 95.70671 25 SER C C 1
ATOM 6795 O O . SER C 3 25 ? 151.11000 156.81500 84.26900 1.000 98.22723 25 SER C O 1
ATOM 6803 N N . TYR C 3 26 ? 153.28000 157.10200 83.73400 1.000 92.02633 26 TYR C N 1
ATOM 6804 C CA . TYR C 3 26 ? 153.28000 156.06700 82.71500 1.000 89.23989 26 TYR C CA 1
ATOM 6805 C C . TYR C 3 26 ? 154.08800 154.85400 83.14700 1.000 88.05148 26 TYR C C 1
ATOM 6806 O O . TYR C 3 26 ? 153.97800 153.79800 82.51700 1.000 88.66834 26 TYR C O 1
ATOM 6824 N N . ASP C 3 27 ? 154.84300 154.96000 84.23900 1.000 88.11527 27 ASP C N 1
ATOM 6825 C CA . ASP C 3 27 ? 155.70900 153.88200 84.68800 1.000 90.07623 27 ASP C CA 1
ATOM 6826 C C . ASP C 3 27 ? 155.03800 153.06100 85.77400 1.000 91.64014 27 ASP C C 1
ATOM 6827 O O . ASP C 3 27 ? 155.46200 151.93000 86.03600 1.000 92.60110 27 ASP C O 1
ATOM 6836 N N . GLU C 3 28 ? 154.00600 153.61800 86.40100 1.000 95.20420 28 GLU C N 1
ATOM 6837 C CA . GLU C 3 28 ? 153.21500 152.96800 87.43300 1.000 97.42067 28 GLU C CA 1
ATOM 6838 C C . GLU C 3 28 ? 151.95100 152.38400 86.82900 1.000 91.80337 28 GLU C C 1
ATOM 6839 O O . GLU C 3 28 ? 151.51300 151.29600 87.21400 1.000 91.22533 28 GLU C O 1
ATOM 6851 N N . LYS C 3 29 ? 151.36900 153.11500 85.87600 1.000 89.66523 29 LYS C N 1
ATOM 6852 C CA . LYS C 3 29 ? 150.20900 152.63400 85.13900 1.000 89.19274 29 LYS C CA 1
ATOM 6853 C C . LYS C 3 29 ? 150.53300 151.33300 84.42000 1.000 85.64041 29 LYS C C 1
ATOM 6854 O O . LYS C 3 29 ? 149.71100 150.41100 84.38100 1.000 85.63337 29 LYS C O 1
ATOM 6873 N N . VAL C 3 30 ? 151.73100 151.24400 83.84200 1.000 81.86777 30 VAL C N 1
ATOM 6874 C CA . VAL C 3 30 ? 152.16900 150.00300 83.21500 1.000 82.57752 30 VAL C CA 1
ATOM 6875 C C . VAL C 3 30 ? 152.31700 148.90500 84.25900 1.000 81.18669 30 VAL C C 1
ATOM 6876 O O . VAL C 3 30 ? 151.99300 147.74000 84.00300 1.000 82.97578 30 VAL C O 1
ATOM 6889 N N . ASP C 3 31 ? 152.81300 149.25100 85.44600 1.000 80.98650 31 ASP C N 1
ATOM 6890 C CA . ASP C 3 31 ? 152.93400 148.25600 86.50400 1.000 83.34838 31 ASP C CA 1
ATOM 6891 C C . ASP C 3 31 ? 151.57200 147.70600 86.90600 1.000 81.80263 31 ASP C C 1
ATOM 6892 O O . ASP C 3 31 ? 151.48300 146.58400 87.41700 1.000 79.24136 31 ASP C O 1
ATOM 6901 N N . HIS C 3 32 ? 150.50500 148.47600 86.68900 1.000 86.47718 32 HIS C N 1
ATOM 6902 C CA . HIS C 3 32 ? 149.16100 148.05300 87.06100 1.000 82.86736 32 HIS C CA 1
ATOM 6903 C C . HIS C 3 32 ? 148.56700 147.02700 86.10500 1.000 83.81088 32 HIS C C 1
ATOM 6904 O O . HIS C 3 32 ? 147.55100 146.41200 86.44300 1.000 84.50710 32 HIS C O 1
ATOM 6918 N N . CYS C 3 33 ? 149.16400 146.82400 84.93400 1.000 80.96573 33 CYS C N 1
ATOM 6919 C CA . CYS C 3 33 ? 148.60900 145.89500 83.96300 1.000 72.61389 33 CYS C CA 1
ATOM 6920 C C . CYS C 3 33 ? 148.86500 144.45800 84.40600 1.000 64.27268 33 CYS C C 1
ATOM 6921 O O . CYS C 3 33 ? 149.49500 144.19100 85.43200 1.000 65.69937 33 CYS C O 1
ATOM 6929 N N . SER C 3 34 ? 148.35800 143.51900 83.61500 1.000 59.34668 34 SER C N 1
ATOM 6930 C CA . SER C 3 34 ? 148.46400 142.10500 83.92800 1.000 62.29490 34 SER C CA 1
ATOM 6931 C C . SER C 3 34 ? 149.76000 141.52700 83.36500 1.000 62.02904 34 SER C C 1
ATOM 6932 O O . SER C 3 34 ? 150.49400 142.17700 82.61800 1.000 65.95925 34 SER C O 1
ATOM 6940 N N . VAL C 3 35 ? 150.03400 140.27400 83.73500 1.000 58.89444 35 VAL C N 1
ATOM 6941 C CA . VAL C 3 35 ? 151.29800 139.63700 83.37100 1.000 56.78535 35 VAL C CA 1
ATOM 6942 C C . VAL C 3 35 ? 151.35200 139.19300 81.92000 1.000 61.42669 35 VAL C C 1
ATOM 6943 O O . VAL C 3 35 ? 152.43100 138.82700 81.44000 1.000 63.71335 35 VAL C O 1
ATOM 6956 N N . ILE C 3 36 ? 150.22600 139.21100 81.20500 1.000 59.01220 36 ILE C N 1
ATOM 6957 C CA . ILE C 3 36 ? 150.18800 138.77400 79.81400 1.000 53.48278 36 ILE C CA 1
ATOM 6958 C C . ILE C 3 36 ? 150.14600 139.94900 78.84600 1.000 56.00240 36 ILE C C 1
ATOM 6959 O O . ILE C 3 36 ? 149.86800 139.75800 77.66000 1.000 61.00860 36 ILE C O 1
ATOM 6975 N N . ALA C 3 37 ? 150.42100 141.16300 79.32100 1.000 63.12565 37 ALA C N 1
ATOM 6976 C CA . ALA C 3 37 ? 150.33500 142.35700 78.48100 1.000 67.67717 37 ALA C CA 1
ATOM 6977 C C . ALA C 3 37 ? 151.70300 142.64500 77.86200 1.000 69.94616 37 ALA C C 1
ATOM 6978 O O . ALA C 3 37 ? 152.39500 143.60500 78.20200 1.000 73.88405 37 ALA C O 1
ATOM 6985 N N . LYS C 3 38 ? 152.08300 141.77800 76.92200 1.000 66.31683 38 LYS C N 1
ATOM 6986 C CA . LYS C 3 38 ? 153.35000 141.90600 76.23100 1.000 66.03150 38 LYS C CA 1
ATOM 6987 C C . LYS C 3 38 ? 153.18000 141.43900 74.79400 1.000 69.17176 38 LYS C C 1
ATOM 6988 O O . LYS C 3 38 ? 152.54100 140.40300 74.56300 1.000 70.91238 38 LYS C O 1
ATOM 7007 N N . PRO C 3 39 ? 153.73200 142.16300 73.81300 1.000 70.98351 39 PRO C N 1
ATOM 7008 C CA . PRO C 3 39 ? 154.52500 143.39500 73.93100 1.000 71.00054 39 PRO C CA 1
ATOM 7009 C C . PRO C 3 39 ? 153.67600 144.59900 74.31300 1.000 66.04072 39 PRO C C 1
ATOM 7010 O O . PRO C 3 39 ? 152.55400 144.75400 73.84700 1.000 68.23851 39 PRO C O 1
ATOM 7021 N N . MET C 3 40 ? 154.20500 145.47100 75.16400 1.000 65.54361 40 MET C N 1
ATOM 7022 C CA . MET C 3 40 ? 153.49600 146.64700 75.64700 1.000 66.20479 40 MET C CA 1
ATOM 7023 C C . MET C 3 40 ? 154.15900 147.88500 75.06200 1.000 70.45049 40 MET C C 1
ATOM 7024 O O . MET C 3 40 ? 155.35700 148.10400 75.26300 1.000 77.50236 40 MET C O 1
ATOM 7038 N N . ALA C 3 41 ? 153.38300 148.68500 74.34900 1.000 72.99190 41 ALA C N 1
ATOM 7039 C CA . ALA C 3 41 ? 153.94700 149.81400 73.62800 1.000 80.64058 41 ALA C CA 1
ATOM 7040 C C . ALA C 3 41 ? 154.61700 150.78000 74.60100 1.000 85.35874 41 ALA C C 1
ATOM 7041 O O . ALA C 3 41 ? 154.00700 151.15200 75.61300 1.000 87.75228 41 ALA C O 1
ATOM 7048 N N . PRO C 3 42 ? 155.86300 151.20800 74.34400 1.000 87.19341 42 PRO C N 1
ATOM 7049 C CA . PRO C 3 42 ? 156.48000 152.21800 75.21400 1.000 85.80471 42 PRO C CA 1
ATOM 7050 C C . PRO C 3 42 ? 155.72600 153.53800 75.18200 1.000 86.21035 42 PRO C C 1
ATOM 7051 O O . PRO C 3 42 ? 154.75600 153.68300 74.43100 1.000 86.70782 42 PRO C O 1
ATOM 7062 N N . LYS C 3 43 ? 156.16400 154.51000 75.98500 1.000 85.07831 43 LYS C N 1
ATOM 7063 C CA . LYS C 3 43 ? 155.39600 155.74400 76.12000 1.000 84.83778 43 LYS C CA 1
ATOM 7064 C C . LYS C 3 43 ? 155.26800 156.45200 74.77800 1.000 85.54275 43 LYS C C 1
ATOM 7065 O O . LYS C 3 43 ? 154.18300 156.92100 74.41800 1.000 85.96636 43 LYS C O 1
ATOM 7084 N N . LYS C 3 44 ? 156.36300 156.54000 74.02200 1.000 89.23480 44 LYS C N 1
ATOM 7085 C CA . LYS C 3 44 ? 156.29800 157.22000 72.73100 1.000 90.88975 44 LYS C CA 1
ATOM 7086 C C . LYS C 3 44 ? 155.36400 156.47900 71.78700 1.000 88.56311 44 LYS C C 1
ATOM 7087 O O . LYS C 3 44 ? 154.49800 157.08500 71.14600 1.000 88.07445 44 LYS C O 1
ATOM 7106 N N . LEU C 3 45 ? 155.52100 155.15700 71.69200 1.000 86.22348 45 LEU C N 1
ATOM 7107 C CA . LEU C 3 45 ? 154.60600 154.37100 70.87700 1.000 84.16207 45 LEU C CA 1
ATOM 7108 C C . LEU C 3 45 ? 153.17900 154.48400 71.38500 1.000 85.91673 45 LEU C C 1
ATOM 7109 O O . LEU C 3 45 ? 152.23400 154.35900 70.60100 1.000 89.25592 45 LEU C O 1
ATOM 7125 N N . SER C 3 46 ? 153.00300 154.74200 72.68400 1.000 87.38008 46 SER C N 1
ATOM 7126 C CA . SER C 3 46 ? 151.66300 154.90000 73.24200 1.000 91.01937 46 SER C CA 1
ATOM 7127 C C . SER C 3 46 ? 151.00400 156.17300 72.72700 1.000 90.70493 46 SER C C 1
ATOM 7128 O O . SER C 3 46 ? 149.84200 156.15700 72.30400 1.000 88.44754 46 SER C O 1
ATOM 7136 N N . LYS C 3 47 ? 151.73200 157.29000 72.75500 1.000 91.70235 47 LYS C N 1
ATOM 7137 C CA . LYS C 3 47 ? 151.24500 158.50900 72.11900 1.000 88.07804 47 LYS C CA 1
ATOM 7138 C C . LYS C 3 47 ? 150.84300 158.24100 70.67500 1.000 86.90364 47 LYS C C 1
ATOM 7139 O O . LYS C 3 47 ? 149.78900 158.69200 70.21300 1.000 90.10026 47 LYS C O 1
ATOM 7158 N N . LYS C 3 48 ? 151.68200 157.50700 69.94500 1.000 84.35221 48 LYS C N 1
ATOM 7159 C CA . LYS C 3 48 ? 151.40800 157.25400 68.53600 1.000 86.64341 48 LYS C CA 1
ATOM 7160 C C . LYS C 3 48 ? 150.09900 156.49800 68.34900 1.000 89.15899 48 LYS C C 1
ATOM 7161 O O . LYS C 3 48 ? 149.29900 156.84200 67.47100 1.000 93.26767 48 LYS C O 1
ATOM 7180 N N . ILE C 3 49 ? 149.85500 155.46900 69.16300 1.000 87.08244 49 ILE C N 1
ATOM 7181 C CA . ILE C 3 49 ? 148.67200 154.64100 68.94100 1.000 91.17093 49 ILE C CA 1
ATOM 7182 C C . ILE C 3 49 ? 147.41400 155.41900 69.29700 1.000 96.43806 49 ILE C C 1
ATOM 7183 O O . ILE C 3 49 ? 146.38800 155.31500 68.61500 1.000 94.48169 49 ILE C O 1
ATOM 7199 N N . TYR C 3 50 ? 147.47000 156.21200 70.37000 1.000 99.03929 50 TYR C N 1
ATOM 7200 C CA . TYR C 3 50 ? 146.32800 157.04600 70.72100 1.000 97.84180 50 TYR C CA 1
ATOM 7201 C C . TYR C 3 50 ? 146.01700 158.02300 69.59800 1.000 94.07876 50 TYR C C 1
ATOM 7202 O O . TYR C 3 50 ? 144.85100 158.22400 69.24300 1.000 93.81553 50 TYR C O 1
ATOM 7220 N N . LYS C 3 51 ? 147.05300 158.63600 69.02400 1.000 90.01535 51 LYS C N 1
ATOM 7221 C CA . LYS C 3 51 ? 146.83600 159.54100 67.90300 1.000 88.77588 51 LYS C CA 1
ATOM 7222 C C . LYS C 3 51 ? 146.24100 158.79300 66.72100 1.000 88.08616 51 LYS C C 1
ATOM 7223 O O . LYS C 3 51 ? 145.34000 159.30100 66.04400 1.000 92.22807 51 LYS C O 1
ATOM 7242 N N . LEU C 3 52 ? 146.72800 157.57800 66.46300 1.000 87.27343 52 LEU C N 1
ATOM 7243 C CA . LEU C 3 52 ? 146.20200 156.80000 65.34900 1.000 92.05567 52 LEU C CA 1
ATOM 7244 C C . LEU C 3 52 ? 144.73300 156.47000 65.56300 1.000 90.23958 52 LEU C C 1
ATOM 7245 O O . LEU C 3 52 ? 143.92400 156.57700 64.63500 1.000 94.52129 52 LEU C O 1
ATOM 7261 N N . ILE C 3 53 ? 144.36500 156.06600 66.78200 1.000 86.30533 53 ILE C N 1
ATOM 7262 C CA . ILE C 3 53 ? 142.96300 155.76500 67.05800 1.000 92.03768 53 ILE C CA 1
ATOM 7263 C C . ILE C 3 53 ? 142.11500 157.02100 66.90400 1.000 97.74712 53 ILE C C 1
ATOM 7264 O O . ILE C 3 53 ? 141.03100 156.98800 66.30800 1.000 94.48556 53 ILE C O 1
ATOM 7280 N N . LYS C 3 54 ? 142.55500 158.15900 67.44100 1.000 99.47867 54 LYS C N 1
ATOM 7281 C CA . LYS C 3 54 ? 141.80000 159.43100 67.30700 1.000 94.31510 54 LYS C CA 1
ATOM 7282 C C . LYS C 3 54 ? 141.71900 159.80600 65.83200 1.000 90.04194 54 LYS C C 1
ATOM 7283 O O . LYS C 3 54 ? 140.62600 160.18900 65.38500 1.000 90.48036 54 LYS C O 1
ATOM 7302 N N . LYS C 3 55 ? 142.83000 159.67600 65.11000 1.000 90.66036 55 LYS C N 1
ATOM 7303 C CA . LYS C 3 55 ? 142.92300 160.06800 63.68400 1.000 92.05245 55 LYS C CA 1
ATOM 7304 C C . LYS C 3 55 ? 142.09200 159.12500 62.83500 1.000 90.90342 55 LYS C C 1
ATOM 7305 O O . LYS C 3 55 ? 141.78200 159.49900 61.68800 1.000 92.95187 55 LYS C O 1
ATOM 7324 N N . SER C 3 56 ? 141.76900 157.95500 63.36900 1.000 87.68781 56 SER C N 1
ATOM 7325 C CA . SER C 3 56 ? 141.04400 156.94200 62.57600 1.000 90.77777 56 SER C CA 1
ATOM 7326 C C . SER C 3 56 ? 139.59200 156.84200 63.03600 1.000 88.37447 56 SER C C 1
ATOM 7327 O O . SER C 3 56 ? 138.76900 156.37600 62.22500 1.000 92.49075 56 SER C O 1
ATOM 7335 N N . THR C 3 57 ? 139.26100 157.31200 64.23400 1.000 86.54906 57 THR C N 1
ATOM 7336 C CA . THR C 3 57 ? 137.86100 157.32300 64.72100 1.000 91.97442 57 THR C CA 1
ATOM 7337 C C . THR C 3 57 ? 137.00600 157.96000 63.65200 1.000 90.22682 57 THR C C 1
ATOM 7338 O O . THR C 3 57 ? 135.85000 157.53100 63.50400 1.000 85.03396 57 THR C O 1
ATOM 7349 N N . SER C 3 58 ? 137.54000 158.95000 62.93500 1.000 90.80083 58 SER C N 1
ATOM 7350 C CA . SER C 3 58 ? 136.83600 159.65500 61.83200 1.000 87.85189 58 SER C CA 1
ATOM 7351 C C . SER C 3 58 ? 135.99200 158.69500 60.97800 1.000 90.18953 58 SER C C 1
ATOM 7352 O O . SER C 3 58 ? 134.76100 158.76900 61.08900 1.000 94.33535 58 SER C O 1
ATOM 7360 N N . HIS C 3 59 ? 136.60900 157.84800 60.14800 1.000 88.92783 59 HIS C N 1
ATOM 7361 C CA . HIS C 3 59 ? 135.87700 156.86800 59.29800 1.000 87.87299 59 HIS C CA 1
ATOM 7362 C C . HIS C 3 59 ? 135.18700 155.88700 60.24400 1.000 87.89410 59 HIS C C 1
ATOM 7363 O O . HIS C 3 59 ? 135.91700 155.16600 60.95600 1.000 87.23538 59 HIS C O 1
ATOM 7377 N N . LYS C 3 60 ? 133.85900 155.85700 60.29500 1.000 86.61601 60 LYS C N 1
ATOM 7378 C CA . LYS C 3 60 ? 133.15400 155.03300 61.27200 1.000 87.02598 60 LYS C CA 1
ATOM 7379 C C . LYS C 3 60 ? 133.39500 153.54800 61.04100 1.000 78.20789 60 LYS C C 1
ATOM 7380 O O . LYS C 3 60 ? 133.59900 152.79300 61.99900 1.000 76.55368 60 LYS C O 1
ATOM 7399 N N . ASN C 3 61 ? 133.37900 153.10400 59.78800 1.000 67.82082 61 ASN C N 1
ATOM 7400 C CA . ASN C 3 61 ? 133.43600 151.68200 59.48300 1.000 70.06041 61 ASN C CA 1
ATOM 7401 C C . ASN C 3 61 ? 134.84700 151.17600 59.21200 1.000 77.89981 61 ASN C C 1
ATOM 7402 O O . ASN C 3 61 ? 135.00200 150.04400 58.74200 1.000 77.62149 61 ASN C O 1
ATOM 7413 N N . TYR C 3 62 ? 135.87900 151.99200 59.42600 1.000 82.03448 62 TYR C N 1
ATOM 7414 C CA . TYR C 3 62 ? 137.28700 151.58400 59.17300 1.000 79.91935 62 TYR C CA 1
ATOM 7415 C C . TYR C 3 62 ? 137.97900 151.38400 60.50100 1.000 78.59780 62 TYR C C 1
ATOM 7416 O O . TYR C 3 62 ? 139.17800 151.08600 60.44500 1.000 80.33197 62 TYR C O 1
ATOM 7434 N N . ILE C 3 63 ? 137.27300 151.51200 61.63100 1.000 76.61404 63 ILE C N 1
ATOM 7435 C CA . ILE C 3 63 ? 137.82800 151.22100 62.99000 1.000 69.28210 63 ILE C CA 1
ATOM 7436 C C . ILE C 3 63 ? 136.73300 150.54300 63.82400 1.000 63.64760 63 ILE C C 1
ATOM 7437 O O . ILE C 3 63 ? 135.71400 151.20300 64.07800 1.000 72.29676 63 ILE C O 1
ATOM 7453 N N . ARG C 3 64 ? 136.93100 149.29700 64.23300 1.000 55.39331 64 ARG C N 1
ATOM 7454 C CA . ARG C 3 64 ? 135.93700 148.53500 65.01200 1.000 54.75057 64 ARG C CA 1
ATOM 7455 C C . ARG C 3 64 ? 136.19700 148.69900 66.50900 1.000 62.07580 64 ARG C C 1
ATOM 7456 O O . ARG C 3 64 ? 137.33200 149.03700 66.85700 1.000 66.87487 64 ARG C O 1
ATOM 7477 N N . ASN C 3 65 ? 135.17300 148.55800 67.34600 1.000 65.20828 65 ASN C N 1
ATOM 7478 C CA . ASN C 3 65 ? 135.21200 148.65800 68.79800 1.000 60.51581 65 ASN C CA 1
ATOM 7479 C C . ASN C 3 65 ? 134.45300 147.49600 69.41500 1.000 59.03169 65 ASN C C 1
ATOM 7480 O O . ASN C 3 65 ? 133.43400 147.05400 68.87700 1.000 62.59856 65 ASN C O 1
ATOM 7491 N N . GLY C 3 66 ? 134.94200 147.01600 70.54300 1.000 58.62130 66 GLY C N 1
ATOM 7492 C CA . GLY C 3 66 ? 134.24300 145.99600 71.29300 1.000 63.62506 66 GLY C CA 1
ATOM 7493 C C . GLY C 3 66 ? 134.95100 144.65400 71.22900 1.000 64.38733 66 GLY C C 1
ATOM 7494 O O . GLY C 3 66 ? 135.68600 144.34700 70.28000 1.000 66.54351 66 GLY C O 1
ATOM 7498 N N . LEU C 3 67 ? 134.72500 143.83800 72.25900 1.000 61.61401 67 LEU C N 1
ATOM 7499 C CA . LEU C 3 67 ? 135.29500 142.49600 72.28200 1.000 60.44044 67 LEU C CA 1
ATOM 7500 C C . LEU C 3 67 ? 134.63300 141.60900 71.23900 1.000 57.10952 67 LEU C C 1
ATOM 7501 O O . LEU C 3 67 ? 135.31400 140.93000 70.46200 1.000 63.34489 67 LEU C O 1
ATOM 7517 N N . LYS C 3 68 ? 133.30200 141.60100 71.20800 1.000 52.02638 68 LYS C N 1
ATOM 7518 C CA . LYS C 3 68 ? 132.59600 140.76800 70.24400 1.000 55.08491 68 LYS C CA 1
ATOM 7519 C C . LYS C 3 68 ? 132.90000 141.20500 68.81900 1.000 57.47355 68 LYS C C 1
ATOM 7520 O O . LYS C 3 68 ? 133.12300 140.36600 67.93900 1.000 64.34645 68 LYS C O 1
ATOM 7539 N N . ILE C 3 69 ? 132.91400 142.51400 68.57000 1.000 55.88951 69 ILE C N 1
ATOM 7540 C CA . ILE C 3 69 ? 133.12400 143.00400 67.21300 1.000 58.32386 69 ILE C CA 1
ATOM 7541 C C . ILE C 3 69 ? 134.53900 142.69100 66.74600 1.000 62.21576 69 ILE C C 1
ATOM 7542 O O . ILE C 3 69 ? 134.74500 142.17100 65.64400 1.000 66.95954 69 ILE C O 1
ATOM 7558 N N . VAL C 3 70 ? 135.53700 142.99300 67.57900 1.000 59.48906 70 VAL C N 1
ATOM 7559 C CA . VAL C 3 70 ? 136.91900 142.72200 67.19500 1.000 52.77420 70 VAL C CA 1
ATOM 7560 C C . VAL C 3 70 ? 137.12300 141.22800 67.01700 1.000 53.25856 70 VAL C C 1
ATOM 7561 O O . VAL C 3 70 ? 137.79600 140.78300 66.07900 1.000 62.66121 70 VAL C O 1
ATOM 7574 N N . GLN C 3 71 ? 136.54700 140.42900 67.91400 1.000 46.90150 71 GLN C N 1
ATOM 7575 C CA . GLN C 3 71 ? 136.66000 138.98300 67.79200 1.000 45.62769 71 GLN C CA 1
ATOM 7576 C C . GLN C 3 71 ? 136.03000 138.49600 66.49600 1.000 51.93292 71 GLN C C 1
ATOM 7577 O O . GLN C 3 71 ? 136.60100 137.65100 65.79800 1.000 61.33880 71 GLN C O 1
ATOM 7591 N N . LYS C 3 72 ? 134.85000 139.01700 66.15700 1.000 52.71989 72 LYS C N 1
ATOM 7592 C CA . LYS C 3 72 ? 134.18800 138.60200 64.92600 1.000 54.92980 72 LYS C CA 1
ATOM 7593 C C . LYS C 3 72 ? 135.01700 138.97900 63.70500 1.000 55.99539 72 LYS C C 1
ATOM 7594 O O . LYS C 3 72 ? 135.22900 138.15700 62.80600 1.000 62.26003 72 LYS C O 1
ATOM 7613 N N . GLN C 3 73 ? 135.50300 140.22000 63.65700 1.000 54.83336 73 GLN C N 1
ATOM 7614 C CA . GLN C 3 73 ? 136.26900 140.66200 62.49700 1.000 58.63834 73 GLN C CA 1
ATOM 7615 C C . GLN C 3 73 ? 137.57600 139.89100 62.37000 1.000 60.70908 73 GLN C C 1
ATOM 7616 O O . GLN C 3 73 ? 138.01200 139.57700 61.25600 1.000 66.07893 73 GLN C O 1
ATOM 7630 N N . LEU C 3 74 ? 138.21900 139.57700 63.49600 1.000 57.22439 74 LEU C N 1
ATOM 7631 C CA . LEU C 3 74 ? 139.40000 138.72300 63.45100 1.000 56.53438 74 LEU C CA 1
ATOM 7632 C C . LEU C 3 74 ? 139.05600 137.34300 62.90400 1.000 54.39871 74 LEU C C 1
ATOM 7633 O O . LEU C 3 74 ? 139.81100 136.77700 62.10600 1.000 60.14923 74 LEU C O 1
ATOM 7649 N N . ARG C 3 75 ? 137.91900 136.78600 63.32000 1.000 49.42319 75 ARG C N 1
ATOM 7650 C CA . ARG C 3 75 ? 137.53000 135.45900 62.85800 1.000 49.97699 75 ARG C CA 1
ATOM 7651 C C . ARG C 3 75 ? 137.31900 135.43900 61.34700 1.000 56.48006 75 ARG C C 1
ATOM 7652 O O . ARG C 3 75 ? 137.85300 134.56900 60.64900 1.000 59.41919 75 ARG C O 1
ATOM 7673 N N . LEU C 3 76 ? 136.53900 136.38500 60.82000 1.000 55.40120 76 LEU C N 1
ATOM 7674 C CA . LEU C 3 76 ? 136.37400 136.48000 59.37300 1.000 51.08193 76 LEU C CA 1
ATOM 7675 C C . LEU C 3 76 ? 137.62000 136.99700 58.66900 1.000 50.72289 76 LEU C C 1
ATOM 7676 O O . LEU C 3 76 ? 137.67000 136.96100 57.43600 1.000 54.77435 76 LEU C O 1
ATOM 7692 N N . GLY C 3 77 ? 138.61900 137.46900 59.40600 1.000 54.83986 77 GLY C N 1
ATOM 7693 C CA . GLY C 3 77 ? 139.90600 137.73700 58.80000 1.000 58.49344 77 GLY C CA 1
ATOM 7694 C C . GLY C 3 77 ? 140.06600 139.12100 58.20900 1.000 60.35023 77 GLY C C 1
ATOM 7695 O O . GLY C 3 77 ? 140.36500 139.25600 57.01900 1.000 63.34140 77 GLY C O 1
ATOM 7699 N N . GLU C 3 78 ? 139.86900 140.15700 59.01800 1.000 64.19101 78 GLU C N 1
ATOM 7700 C CA . GLU C 3 78 ? 140.07900 141.53300 58.59000 1.000 68.85493 78 GLU C CA 1
ATOM 7701 C C . GLU C 3 78 ? 141.47200 141.96500 59.02600 1.000 64.98028 78 GLU C C 1
ATOM 7702 O O . GLU C 3 78 ? 141.80400 141.89900 60.21300 1.000 67.11442 78 GLU C O 1
ATOM 7714 N N . LYS C 3 79 ? 142.27900 142.40700 58.06800 1.000 63.84079 79 LYS C N 1
ATOM 7715 C CA . LYS C 3 79 ? 143.66800 142.73100 58.34500 1.000 67.80929 79 LYS C CA 1
ATOM 7716 C C . LYS C 3 79 ? 143.78000 144.12500 58.94400 1.000 63.91479 79 LYS C C 1
ATOM 7717 O O . LYS C 3 79 ? 142.95000 145.00300 58.69600 1.000 68.20367 79 LYS C O 1
ATOM 7736 N N . GLY C 3 80 ? 144.82100 144.32100 59.73600 1.000 61.45288 80 GLY C N 1
ATOM 7737 C CA . GLY C 3 80 ? 145.05600 145.61300 60.35500 1.000 60.49763 80 GLY C CA 1
ATOM 7738 C C . GLY C 3 80 ? 145.94100 145.46000 61.57700 1.000 60.91269 80 GLY C C 1
ATOM 7739 O O . GLY C 3 80 ? 146.82200 144.60100 61.61700 1.000 65.46115 80 GLY C O 1
ATOM 7743 N N . ILE C 3 81 ? 145.68400 146.31200 62.56100 1.000 61.15298 81 ILE C N 1
ATOM 7744 C CA . ILE C 3 81 ? 146.36000 146.26600 63.84700 1.000 62.38101 81 ILE C CA 1
ATOM 7745 C C . ILE C 3 81 ? 145.32700 146.10000 64.95000 1.000 64.38822 81 ILE C C 1
ATOM 7746 O O . ILE C 3 81 ? 144.24300 146.69000 64.89000 1.000 71.28909 81 ILE C O 1
ATOM 7762 N N . VAL C 3 82 ? 145.66200 145.30000 65.95700 1.000 58.09814 82 VAL C N 1
ATOM 7763 C CA . VAL C 3 82 ? 144.77400 145.02600 67.08100 1.000 59.99216 82 VAL C CA 1
ATOM 7764 C C . VAL C 3 82 ? 145.43100 145.58800 68.33200 1.000 67.20184 82 VAL C C 1
ATOM 7765 O O . VAL C 3 82 ? 146.54200 145.17900 68.69300 1.000 74.36462 82 VAL C O 1
ATOM 7778 N N . PHE C 3 83 ? 144.74700 146.51600 68.99400 1.000 58.78816 83 PHE C N 1
ATOM 7779 C CA . PHE C 3 83 ? 145.24900 147.16300 70.19700 1.000 52.61956 83 PHE C CA 1
ATOM 7780 C C . PHE C 3 83 ? 144.47500 146.65000 71.40000 1.000 57.49520 83 PHE C C 1
ATOM 7781 O O . PHE C 3 83 ? 143.24500 146.74700 71.43800 1.000 67.08220 83 PHE C O 1
ATOM 7798 N N . PHE C 3 84 ? 145.19400 146.10600 72.37300 1.000 60.44240 84 PHE C N 1
ATOM 7799 C CA . PHE C 3 84 ? 144.60900 145.54100 73.57600 1.000 61.78232 84 PHE C CA 1
ATOM 7800 C C . PHE C 3 84 ? 144.76700 146.50400 74.74600 1.000 64.20441 84 PHE C C 1
ATOM 7801 O O . PHE C 3 84 ? 145.53100 147.47000 74.69600 1.000 73.50858 84 PHE C O 1
ATOM 7818 N N . ALA C 3 85 ? 144.02800 146.22300 75.81200 1.000 62.76635 85 ALA C N 1
ATOM 7819 C CA . ALA C 3 85 ? 144.11000 146.98300 77.04900 1.000 66.08386 85 ALA C CA 1
ATOM 7820 C C . ALA C 3 85 ? 144.93100 146.20000 78.06200 1.000 65.21274 85 ALA C C 1
ATOM 7821 O O . ALA C 3 85 ? 144.67800 145.01300 78.28900 1.000 69.32961 85 ALA C O 1
ATOM 7828 N N . GLY C 3 86 ? 145.91200 146.86700 78.66700 1.000 65.51327 86 GLY C N 1
ATOM 7829 C CA . GLY C 3 86 ? 146.78700 146.18200 79.60200 1.000 67.14020 86 GLY C CA 1
ATOM 7830 C C . GLY C 3 86 ? 146.07500 145.73500 80.86400 1.000 69.63781 86 GLY C C 1
ATOM 7831 O O . GLY C 3 86 ? 146.34800 144.65400 81.39000 1.000 70.29792 86 GLY C O 1
ATOM 7835 N N . ASP C 3 87 ? 145.15900 146.55800 81.36900 1.000 73.68601 87 ASP C N 1
ATOM 7836 C CA . ASP C 3 87 ? 144.45300 146.27000 82.61700 1.000 75.15313 87 ASP C CA 1
ATOM 7837 C C . ASP C 3 87 ? 143.15900 145.53600 82.28900 1.000 72.77930 87 ASP C C 1
ATOM 7838 O O . ASP C 3 87 ? 142.13800 146.15600 81.98200 1.000 75.50413 87 ASP C O 1
ATOM 7847 N N . ILE C 3 88 ? 143.20200 144.20900 82.35600 1.000 69.03359 88 ILE C N 1
ATOM 7848 C CA . ILE C 3 88 ? 142.03500 143.36700 82.12800 1.000 63.06799 88 ILE C CA 1
ATOM 7849 C C . ILE C 3 88 ? 142.04700 142.25300 83.16300 1.000 58.50920 88 ILE C C 1
ATOM 7850 O O . ILE C 3 88 ? 143.09800 141.67400 83.45400 1.000 59.08192 88 ILE C O 1
ATOM 7866 N N . SER C 3 89 ? 140.88100 141.95500 83.72100 1.000 58.33222 89 SER C N 1
ATOM 7867 C CA . SER C 3 89 ? 140.77300 140.90500 84.72200 1.000 60.25469 89 SER C CA 1
ATOM 7868 C C . SER C 3 89 ? 139.32300 140.45200 84.84400 1.000 62.87837 89 SER C C 1
ATOM 7869 O O . SER C 3 89 ? 138.43500 141.28600 85.05200 1.000 68.61310 89 SER C O 1
ATOM 7877 N N . PRO C 3 90 ? 139.03600 139.14800 84.74500 1.000 55.94040 90 PRO C N 1
ATOM 7878 C CA . PRO C 3 90 ? 139.96200 138.02500 84.56000 1.000 57.26373 90 PRO C CA 1
ATOM 7879 C C . PRO C 3 90 ? 140.53500 137.99500 83.15200 1.000 62.29483 90 PRO C C 1
ATOM 7880 O O . PRO C 3 90 ? 139.90100 138.45700 82.21100 1.000 62.24844 90 PRO C O 1
ATOM 7891 N N . ILE C 3 91 ? 141.74300 137.45400 82.98000 1.000 60.29736 91 ILE C N 1
ATOM 7892 C CA . ILE C 3 91 ? 142.38100 137.44400 81.67100 1.000 56.14732 91 ILE C CA 1
ATOM 7893 C C . ILE C 3 91 ? 141.71500 136.48400 80.70200 1.000 57.01028 91 ILE C C 1
ATOM 7894 O O . ILE C 3 91 ? 141.96000 136.57100 79.49500 1.000 60.33425 91 ILE C O 1
ATOM 7910 N N . GLU C 3 92 ? 140.87800 135.57400 81.19600 1.000 56.56135 92 GLU C N 1
ATOM 7911 C CA . GLU C 3 92 ? 140.29100 134.54600 80.34900 1.000 55.99388 92 GLU C CA 1
ATOM 7912 C C . GLU C 3 92 ? 139.26300 135.09400 79.37200 1.000 55.82066 92 GLU C C 1
ATOM 7913 O O . GLU C 3 92 ? 138.71700 134.31400 78.58400 1.000 56.95362 92 GLU C O 1
ATOM 7925 N N . ILE C 3 93 ? 138.98200 136.39700 79.39600 1.000 56.68209 93 ILE C N 1
ATOM 7926 C CA . ILE C 3 93 ? 138.05800 136.97700 78.43100 1.000 52.44881 93 ILE C CA 1
ATOM 7927 C C . ILE C 3 93 ? 138.74300 137.36000 77.12500 1.000 55.39254 93 ILE C C 1
ATOM 7928 O O . ILE C 3 93 ? 138.06400 137.47800 76.09500 1.000 61.16800 93 ILE C O 1
ATOM 7944 N N . MET C 3 94 ? 140.06400 137.55900 77.13300 1.000 52.45761 94 MET C N 1
ATOM 7945 C CA . MET C 3 94 ? 140.76500 137.96200 75.92200 1.000 51.18857 94 MET C CA 1
ATOM 7946 C C . MET C 3 94 ? 142.12600 137.29900 75.75600 1.000 55.70254 94 MET C C 1
ATOM 7947 O O . MET C 3 94 ? 142.90300 137.73400 74.89800 1.000 61.59829 94 MET C O 1
ATOM 7961 N N . CYS C 3 95 ? 142.44900 136.26800 76.53700 1.000 57.71156 95 CYS C N 1
ATOM 7962 C CA . CYS C 3 95 ? 143.77100 135.66200 76.43700 1.000 56.47937 95 CYS C CA 1
ATOM 7963 C C . CYS C 3 95 ? 143.96200 134.87100 75.15000 1.000 53.89280 95 CYS C C 1
ATOM 7964 O O . CYS C 3 95 ? 145.10100 134.51900 74.82600 1.000 57.75750 95 CYS C O 1
ATOM 7972 N N . HIS C 3 96 ? 142.89100 134.58600 74.41400 1.000 45.50516 96 HIS C N 1
ATOM 7973 C CA . HIS C 3 96 ? 142.98300 133.81700 73.18200 1.000 41.66414 96 HIS C CA 1
ATOM 7974 C C . HIS C 3 96 ? 143.22700 134.67700 71.95200 1.000 49.80709 96 HIS C C 1
ATOM 7975 O O . HIS C 3 96 ? 143.53700 134.13100 70.88800 1.000 57.79041 96 HIS C O 1
ATOM 7989 N N . LEU C 3 97 ? 143.09500 135.99100 72.06300 1.000 53.35841 97 LEU C N 1
ATOM 7990 C CA . LEU C 3 97 ? 143.16600 136.86600 70.90100 1.000 52.67356 97 LEU C CA 1
ATOM 7991 C C . LEU C 3 97 ? 144.60200 137.09600 70.44900 1.000 55.13863 97 LEU C C 1
ATOM 7992 O O . LEU C 3 97 ? 144.85800 137.16500 69.24000 1.000 61.45928 97 LEU C O 1
ATOM 8008 N N . PRO C 3 98 ? 145.56400 137.23000 71.36400 1.000 48.22120 98 PRO C N 1
ATOM 8009 C CA . PRO C 3 98 ? 146.95600 137.34900 70.91000 1.000 49.00879 98 PRO C CA 1
ATOM 8010 C C . PRO C 3 98 ? 147.38300 136.19400 70.02800 1.000 51.72529 98 PRO C C 1
ATOM 8011 O O . PRO C 3 98 ? 148.07400 136.40300 69.02400 1.000 61.82722 98 PRO C O 1
ATOM 8022 N N . ALA C 3 99 ? 146.98600 134.97100 70.37700 1.000 48.83839 99 ALA C N 1
ATOM 8023 C CA . ALA C 3 99 ? 147.38100 133.81400 69.58600 1.000 52.91603 99 ALA C CA 1
ATOM 8024 C C . ALA C 3 99 ? 146.69600 133.81200 68.22500 1.000 54.97427 99 ALA C C 1
ATOM 8025 O O . ALA C 3 99 ? 147.31600 133.46100 67.21500 1.000 59.57699 99 ALA C O 1
ATOM 8032 N N . VAL C 3 100 ? 145.42000 134.19800 68.17500 1.000 50.32037 100 VAL C N 1
ATOM 8033 C CA . VAL C 3 100 ? 144.72500 134.27000 66.89300 1.000 45.72228 100 VAL C CA 1
ATOM 8034 C C . VAL C 3 100 ? 145.37900 135.31200 66.00100 1.000 49.80343 100 VAL C C 1
ATOM 8035 O O . VAL C 3 100 ? 145.56200 135.09400 64.79800 1.000 59.82161 100 VAL C O 1
ATOM 8048 N N . CYS C 3 101 ? 145.74800 136.45700 66.57200 1.000 51.74093 101 CYS C N 1
ATOM 8049 C CA . CYS C 3 101 ? 146.45200 137.46800 65.79300 1.000 56.47180 101 CYS C CA 1
ATOM 8050 C C . CYS C 3 101 ? 147.77100 136.92200 65.26500 1.000 55.71593 101 CYS C C 1
ATOM 8051 O O . CYS C 3 101 ? 148.14600 137.18500 64.11700 1.000 61.38621 101 CYS C O 1
ATOM 8059 N N . GLU C 3 102 ? 148.49000 136.16100 66.09000 1.000 56.91960 102 GLU C N 1
ATOM 8060 C CA . GLU C 3 102 ? 149.74500 135.57200 65.64000 1.000 58.30245 102 GLU C CA 1
ATOM 8061 C C . GLU C 3 102 ? 149.51800 134.60000 64.49000 1.000 59.77754 102 GLU C C 1
ATOM 8062 O O . GLU C 3 102 ? 150.29200 134.57800 63.52600 1.000 62.95856 102 GLU C O 1
ATOM 8074 N N . GLU C 3 103 ? 148.46300 133.78500 64.57000 1.000 59.33661 103 GLU C N 1
ATOM 8075 C CA . GLU C 3 103 ? 148.19100 132.83000 63.50000 1.000 56.52772 103 GLU C CA 1
ATOM 8076 C C . GLU C 3 103 ? 147.90200 133.53800 62.18400 1.000 56.52013 103 GLU C C 1
ATOM 8077 O O . GLU C 3 103 ? 148.38900 133.12200 61.12600 1.000 65.53086 103 GLU C O 1
ATOM 8089 N N . LYS C 3 104 ? 147.11300 134.60700 62.22700 1.000 48.59727 104 LYS C N 1
ATOM 8090 C CA . LYS C 3 104 ? 146.64400 135.27900 61.02500 1.000 52.90425 104 LYS C CA 1
ATOM 8091 C C . LYS C 3 104 ? 147.58400 136.38100 60.55300 1.000 58.29483 104 LYS C C 1
ATOM 8092 O O . LYS C 3 104 ? 147.25500 137.08800 59.59700 1.000 62.17523 104 LYS C O 1
ATOM 8111 N N . ASP C 3 105 ? 148.74100 136.53900 61.19200 1.000 61.53153 105 ASP C N 1
ATOM 8112 C CA . ASP C 3 105 ? 149.72700 137.54000 60.78700 1.000 67.84763 105 ASP C CA 1
ATOM 8113 C C . ASP C 3 105 ? 149.14500 138.95100 60.85200 1.000 73.54035 105 ASP C C 1
ATOM 8114 O O . ASP C 3 105 ? 149.39700 139.78800 59.98300 1.000 76.43580 105 ASP C O 1
ATOM 8123 N N . ILE C 3 106 ? 148.36200 139.21700 61.89200 1.000 65.07090 106 ILE C N 1
ATOM 8124 C CA . ILE C 3 106 ? 147.78000 140.52700 62.15700 1.000 56.84349 106 ILE C CA 1
ATOM 8125 C C . ILE C 3 106 ? 148.53300 141.12800 63.34200 1.000 54.38754 106 ILE C C 1
ATOM 8126 O O . ILE C 3 106 ? 148.34000 140.68200 64.48100 1.000 59.88652 106 ILE C O 1
ATOM 8142 N N . PRO C 3 107 ? 149.39200 142.12800 63.13600 1.000 55.96069 107 PRO C N 1
ATOM 8143 C CA . PRO C 3 107 ? 150.18000 142.65400 64.25600 1.000 62.03064 107 PRO C CA 1
ATOM 8144 C C . PRO C 3 107 ? 149.29900 143.22000 65.35900 1.000 68.64845 107 PRO C C 1
ATOM 8145 O O . PRO C 3 107 ? 148.21100 143.74300 65.11100 1.000 71.83405 107 PRO C O 1
ATOM 8156 N N . TYR C 3 108 ? 149.78500 143.10300 66.59400 1.000 66.54574 108 TYR C N 1
ATOM 8157 C CA . TYR C 3 108 ? 149.03300 143.55900 67.75300 1.000 62.86482 108 TYR C CA 1
ATOM 8158 C C . TYR C 3 108 ? 149.99200 144.07900 68.81300 1.000 64.14106 108 TYR C C 1
ATOM 8159 O O . TYR C 3 108 ? 151.18300 143.76200 68.81000 1.000 70.99347 108 TYR C O 1
ATOM 8177 N N . CYS C 3 109 ? 149.44000 144.85700 69.74300 1.000 62.26630 109 CYS C N 1
ATOM 8178 C CA . CYS C 3 109 ? 150.14600 145.31600 70.93400 1.000 61.62900 109 CYS C CA 1
ATOM 8179 C C . CYS C 3 109 ? 149.14100 145.71600 71.99600 1.000 66.02685 109 CYS C C 1
ATOM 8180 O O . CYS C 3 109 ? 147.95500 145.91600 71.72200 1.000 75.70004 109 CYS C O 1
ATOM 8188 N N . TYR C 3 110 ? 149.64600 145.83000 73.21500 1.000 62.38547 110 TYR C N 1
ATOM 8189 C CA . TYR C 3 110 ? 148.86300 146.23200 74.36700 1.000 64.40035 110 TYR C CA 1
ATOM 8190 C C . TYR C 3 110 ? 149.11300 147.70300 74.67000 1.000 70.89724 110 TYR C C 1
ATOM 8191 O O . TYR C 3 110 ? 150.16000 148.26000 74.32800 1.000 76.69107 110 TYR C O 1
ATOM 8209 N N . THR C 3 111 ? 148.14200 148.32200 75.31300 1.000 71.34450 111 THR C N 1
ATOM 8210 C CA . THR C 3 111 ? 148.22300 149.69500 75.76300 1.000 69.00945 111 THR C CA 1
ATOM 8211 C C . THR C 3 111 ? 148.22500 149.73200 77.28800 1.000 71.88987 111 THR C C 1
ATOM 8212 O O . THR C 3 111 ? 147.63000 148.86200 77.93200 1.000 79.30500 111 THR C O 1
ATOM 8223 N N . PRO C 3 112 ? 148.89100 150.71300 77.90000 1.000 69.41057 112 PRO C N 1
ATOM 8224 C CA . PRO C 3 112 ? 148.98700 150.70400 79.36800 1.000 73.91923 112 PRO C CA 1
ATOM 8225 C C . PRO C 3 112 ? 147.64700 150.64300 80.07800 1.000 79.08433 112 PRO C C 1
ATOM 8226 O O . PRO C 3 112 ? 147.52900 149.92100 81.07500 1.000 84.03954 112 PRO C O 1
ATOM 8237 N N . SER C 3 113 ? 146.63300 151.36600 79.61000 1.000 79.22761 113 SER C N 1
ATOM 8238 C CA . SER C 3 113 ? 145.37500 151.40900 80.34100 1.000 84.21307 113 SER C CA 1
ATOM 8239 C C . SER C 3 113 ? 144.21400 151.53300 79.36700 1.000 81.30325 113 SER C C 1
ATOM 8240 O O . SER C 3 113 ? 144.34300 152.11800 78.28900 1.000 83.85663 113 SER C O 1
ATOM 8248 N N . ARG C 3 114 ? 143.07000 150.98500 79.77800 1.000 78.61954 114 ARG C N 1
ATOM 8249 C CA . ARG C 3 114 ? 141.87900 151.01300 78.93700 1.000 81.58606 114 ARG C CA 1
ATOM 8250 C C . ARG C 3 114 ? 141.26000 152.40400 78.89300 1.000 84.66401 114 ARG C C 1
ATOM 8251 O O . ARG C 3 114 ? 140.78800 152.84500 77.84000 1.000 86.41761 114 ARG C O 1
ATOM 8272 N N . LYS C 3 115 ? 141.24600 153.10700 80.02900 1.000 86.33483 115 LYS C N 1
ATOM 8273 C CA . LYS C 3 115 ? 140.66500 154.44400 80.05900 1.000 85.64401 115 LYS C CA 1
ATOM 8274 C C . LYS C 3 115 ? 141.35600 155.36800 79.07100 1.000 91.51939 115 LYS C C 1
ATOM 8275 O O . LYS C 3 115 ? 140.71000 156.24300 78.48400 1.000 94.09672 115 LYS C O 1
ATOM 8294 N N . ASP C 3 116 ? 142.66200 155.19300 78.87100 1.000 91.52390 116 ASP C N 1
ATOM 8295 C CA . ASP C 3 116 ? 143.35900 155.99700 77.87700 1.000 91.05455 116 ASP C CA 1
ATOM 8296 C C . ASP C 3 116 ? 142.78500 155.74400 76.49100 1.000 89.47783 116 ASP C C 1
ATOM 8297 O O . ASP C 3 116 ? 142.61700 156.67700 75.69800 1.000 91.60323 116 ASP C O 1
ATOM 8306 N N . ILE C 3 117 ? 142.47900 154.48300 76.18100 1.000 85.19157 117 ILE C N 1
ATOM 8307 C CA . ILE C 3 117 ? 141.87400 154.16600 74.89200 1.000 88.46757 117 ILE C CA 1
ATOM 8308 C C . ILE C 3 117 ? 140.50100 154.81600 74.78600 1.000 85.63116 117 ILE C C 1
ATOM 8309 O O . ILE C 3 117 ? 140.15500 155.40800 73.75700 1.000 87.46031 117 ILE C O 1
ATOM 8325 N N . GLY C 3 118 ? 139.69900 154.72400 75.84700 1.000 85.89366 118 GLY C N 1
ATOM 8326 C CA . GLY C 3 118 ? 138.39000 155.35300 75.81800 1.000 88.47081 118 GLY C CA 1
ATOM 8327 C C . GLY C 3 118 ? 138.48200 156.83500 75.52200 1.000 90.53655 118 GLY C C 1
ATOM 8328 O O . GLY C 3 118 ? 137.70800 157.37100 74.72600 1.000 91.91039 118 GLY C O 1
ATOM 8332 N N . ALA C 3 119 ? 139.43600 157.51700 76.15700 1.000 93.04382 119 ALA C N 1
ATOM 8333 C CA . ALA C 3 119 ? 139.67700 158.91900 75.84000 1.000 94.62924 119 ALA C CA 1
ATOM 8334 C C . ALA C 3 119 ? 140.12800 159.07400 74.39500 1.000 95.83979 119 ALA C C 1
ATOM 8335 O O . ALA C 3 119 ? 139.77600 160.05400 73.72800 1.000 93.11131 119 ALA C O 1
ATOM 8342 N N . ALA C 3 120 ? 140.90400 158.11100 73.89100 1.000 93.61459 120 ALA C N 1
ATOM 8343 C CA . ALA C 3 120 ? 141.38000 158.19400 72.51600 1.000 91.90208 120 ALA C CA 1
ATOM 8344 C C . ALA C 3 120 ? 140.21900 158.20700 71.53100 1.000 90.15856 120 ALA C C 1
ATOM 8345 O O . ALA C 3 120 ? 140.26800 158.90900 70.51600 1.000 92.48875 120 ALA C O 1
ATOM 8352 N N . MET C 3 121 ? 139.17000 157.43600 71.80300 1.000 87.32884 121 MET C N 1
ATOM 8353 C CA . MET C 3 121 ? 137.97200 157.49100 70.97900 1.000 88.88151 121 MET C CA 1
ATOM 8354 C C . MET C 3 121 ? 136.98800 158.56200 71.42400 1.000 90.89086 121 MET C C 1
ATOM 8355 O O . MET C 3 121 ? 136.01600 158.82200 70.70600 1.000 89.20761 121 MET C O 1
ATOM 8369 N N . GLY C 3 122 ? 137.20500 159.18400 72.57700 1.000 90.06262 122 GLY C N 1
ATOM 8370 C CA . GLY C 3 122 ? 136.28700 160.21500 73.03400 1.000 91.95621 122 GLY C CA 1
ATOM 8371 C C . GLY C 3 122 ? 134.88900 159.69500 73.28800 1.000 92.07661 122 GLY C C 1
ATOM 8372 O O . GLY C 3 122 ? 133.90700 160.35700 72.92700 1.000 91.25554 122 GLY C O 1
ATOM 8376 N N . THR C 3 123 ? 134.77500 158.51700 73.90200 1.000 91.14730 123 THR C N 1
ATOM 8377 C CA . THR C 3 123 ? 133.48800 157.95900 74.29100 1.000 89.57666 123 THR C CA 1
ATOM 8378 C C . THR C 3 123 ? 133.29900 157.87400 75.79700 1.000 91.20523 123 THR C C 1
ATOM 8379 O O . THR C 3 123 ? 132.18900 157.56300 76.24500 1.000 94.95368 123 THR C O 1
ATOM 8390 N N . MET C 3 124 ? 134.34200 158.12700 76.58600 1.000 89.22471 124 MET C N 1
ATOM 8391 C CA . MET C 3 124 ? 134.32000 158.11100 78.04500 1.000 92.50952 124 MET C CA 1
ATOM 8392 C C . MET C 3 124 ? 134.13600 156.70900 78.60900 1.000 89.68749 124 MET C C 1
ATOM 8393 O O . MET C 3 124 ? 134.13600 156.54800 79.83400 1.000 84.03145 124 MET C O 1
ATOM 8407 N N . ARG C 3 125 ? 133.98500 155.69200 77.76700 1.000 92.65901 125 ARG C N 1
ATOM 8408 C CA . ARG C 3 125 ? 133.79300 154.31200 78.20400 1.000 93.07511 125 ARG C CA 1
ATOM 8409 C C . ARG C 3 125 ? 134.90300 153.48500 77.56400 1.000 98.33741 125 ARG C C 1
ATOM 8410 O O . ARG C 3 125 ? 134.78600 153.05500 76.41200 1.000 99.57842 125 ARG C O 1
ATOM 8431 N N . GLY C 3 126 ? 135.97900 153.27400 78.31700 1.000 96.21559 126 GLY C N 1
ATOM 8432 C CA . GLY C 3 126 ? 137.13400 152.58400 77.77000 1.000 89.17019 126 GLY C CA 1
ATOM 8433 C C . GLY C 3 126 ? 136.76900 151.21600 77.22200 1.000 83.72972 126 GLY C C 1
ATOM 8434 O O . GLY C 3 126 ? 136.01400 150.45800 77.83400 1.000 87.64583 126 GLY C O 1
ATOM 8438 N N . CYS C 3 127 ? 137.31100 150.90500 76.04800 1.000 73.89883 127 CYS C N 1
ATOM 8439 C CA . CYS C 3 127 ? 137.07400 149.63500 75.38000 1.000 71.50354 127 CYS C CA 1
ATOM 8440 C C . CYS C 3 127 ? 138.31300 148.76600 75.52400 1.000 66.22620 127 CYS C C 1
ATOM 8441 O O . CYS C 3 127 ? 139.44100 149.26000 75.44200 1.000 72.54186 127 CYS C O 1
ATOM 8449 N N . VAL C 3 128 ? 138.09800 147.46800 75.73800 1.000 64.13762 128 VAL C N 1
ATOM 8450 C CA . VAL C 3 128 ? 139.22400 146.56100 75.93900 1.000 64.61469 128 VAL C CA 1
ATOM 8451 C C . VAL C 3 128 ? 140.10500 146.50100 74.69600 1.000 66.03192 128 VAL C C 1
ATOM 8452 O O . VAL C 3 128 ? 141.33700 146.52200 74.79700 1.000 70.30453 128 VAL C O 1
ATOM 8465 N N . MET C 3 129 ? 139.50200 146.42700 73.51100 1.000 66.46080 129 MET C N 1
ATOM 8466 C CA . MET C 3 129 ? 140.26700 146.23700 72.28700 1.000 60.52074 129 MET C CA 1
ATOM 8467 C C . MET C 3 129 ? 139.70600 147.08500 71.15700 1.000 59.05627 129 MET C C 1
ATOM 8468 O O . MET C 3 129 ? 138.51700 147.40800 71.12400 1.000 64.36322 129 MET C O 1
ATOM 8482 N N . VAL C 3 130 ? 140.58900 147.43100 70.22600 1.000 54.02658 130 VAL C N 1
ATOM 8483 C CA . VAL C 3 130 ? 140.25400 148.22000 69.05000 1.000 51.97177 130 VAL C CA 1
ATOM 8484 C C . VAL C 3 130 ? 140.94700 147.59400 67.85000 1.000 64.57913 130 VAL C C 1
ATOM 8485 O O . VAL C 3 130 ? 142.08300 147.11900 67.95600 1.000 70.63317 130 VAL C O 1
ATOM 8498 N N . LEU C 3 131 ? 140.26500 147.59100 66.70900 1.000 64.76387 131 LEU C N 1
ATOM 8499 C CA . LEU C 3 131 ? 140.82300 147.11400 65.44900 1.000 55.52341 131 LEU C CA 1
ATOM 8500 C C . LEU C 3 131 ? 141.00100 148.31100 64.52600 1.000 61.18876 131 LEU C C 1
ATOM 8501 O O . LEU C 3 131 ? 140.01700 148.93200 64.11000 1.000 71.39431 131 LEU C O 1
ATOM 8517 N N . VAL C 3 132 ? 142.25100 148.63300 64.20600 1.000 62.22776 132 VAL C N 1
ATOM 8518 C CA . VAL C 3 132 ? 142.58600 149.78800 63.38100 1.000 68.18667 132 VAL C CA 1
ATOM 8519 C C . VAL C 3 132 ? 143.01200 149.27800 62.01300 1.000 73.18671 132 VAL C C 1
ATOM 8520 O O . VAL C 3 132 ? 143.99400 148.53400 61.89800 1.000 79.82080 132 VAL C O 1
ATOM 8533 N N . LYS C 3 133 ? 142.28100 149.67900 60.97800 1.000 72.31513 133 LYS C N 1
ATOM 8534 C CA . LYS C 3 133 ? 142.59000 149.30200 59.61100 1.000 78.49592 133 LYS C CA 1
ATOM 8535 C C . LYS C 3 133 ? 143.35600 150.43300 58.92400 1.000 92.92630 133 LYS C C 1
ATOM 8536 O O . LYS C 3 133 ? 143.72700 151.43300 59.54800 1.000 95.40376 133 LYS C O 1
ATOM 8555 N N . GLU C 3 134 ? 143.59700 150.27800 57.62500 1.000 99.57645 134 GLU C N 1
ATOM 8556 C CA . GLU C 3 134 ? 144.38400 151.22600 56.85000 1.000 103.86457 134 GLU C CA 1
ATOM 8557 C C . GLU C 3 134 ? 143.49500 152.09500 55.96800 1.000 106.54632 134 GLU C C 1
ATOM 8558 O O . GLU C 3 134 ? 142.48900 151.62900 55.42500 1.000 101.16857 134 GLU C O 1
ATOM 8570 N N . HIS C 3 135 ? 143.87700 153.36400 55.83800 1.000 109.70009 135 HIS C N 1
ATOM 8571 C CA . HIS C 3 135 ? 143.19800 154.31900 54.97300 1.000 104.75603 135 HIS C CA 1
ATOM 8572 C C . HIS C 3 135 ? 144.17400 155.39500 54.52900 1.000 106.94426 135 HIS C C 1
ATOM 8573 O O . HIS C 3 135 ? 145.22500 155.60700 55.13900 1.000 110.25050 135 HIS C O 1
ATOM 8587 N N . ASP C 3 136 ? 143.80100 156.07900 53.44500 1.000 105.22966 136 ASP C N 1
ATOM 8588 C CA . ASP C 3 136 ? 144.69200 157.06500 52.84800 1.000 106.18531 136 ASP C CA 1
ATOM 8589 C C . ASP C 3 136 ? 144.96300 158.20800 53.81500 1.000 107.01055 136 ASP C C 1
ATOM 8590 O O . ASP C 3 136 ? 146.09900 158.68200 53.92700 1.000 105.75843 136 ASP C O 1
ATOM 8599 N N . ASP C 3 137 ? 143.92700 158.66300 54.52500 1.000 109.24364 137 ASP C N 1
ATOM 8600 C CA . ASP C 3 137 ? 144.06400 159.86400 55.34000 1.000 113.70110 137 ASP C CA 1
ATOM 8601 C C . ASP C 3 137 ? 145.11800 159.68900 56.42200 1.000 108.74623 137 ASP C C 1
ATOM 8602 O O . ASP C 3 137 ? 145.80900 160.65200 56.77400 1.000 109.01969 137 ASP C O 1
ATOM 8611 N N . TYR C 3 138 ? 145.25700 158.48100 56.96300 1.000 105.00423 138 TYR C N 1
ATOM 8612 C CA . TYR C 3 138 ? 146.22700 158.19700 58.01200 1.000 108.52228 138 TYR C CA 1
ATOM 8613 C C . TYR C 3 138 ? 147.14600 157.05300 57.60200 1.000 104.00136 138 TYR C C 1
ATOM 8614 O O . TYR C 3 138 ? 147.48300 156.18100 58.40500 1.000 103.75206 138 TYR C O 1
ATOM 8632 N N . LYS C 3 139 ? 147.56500 157.04300 56.33500 1.000 102.86741 139 LYS C N 1
ATOM 8633 C CA . LYS C 3 139 ? 148.47300 155.99700 55.88000 1.000 102.27524 139 LYS C CA 1
ATOM 8634 C C . LYS C 3 139 ? 149.82600 156.10700 56.56900 1.000 97.00473 139 LYS C C 1
ATOM 8635 O O . LYS C 3 139 ? 150.40300 155.09600 56.98400 1.000 96.88796 139 LYS C O 1
ATOM 8654 N N . ASP C 3 140 ? 150.34900 157.32700 56.69900 1.000 97.30209 140 ASP C N 1
ATOM 8655 C CA . ASP C 3 140 ? 151.68900 157.49900 57.24700 1.000 99.61350 140 ASP C CA 1
ATOM 8656 C C . ASP C 3 140 ? 151.73600 157.10300 58.71700 1.000 99.65207 140 ASP C C 1
ATOM 8657 O O . ASP C 3 140 ? 152.61400 156.34100 59.13800 1.000 99.95569 140 ASP C O 1
ATOM 8666 N N . LEU C 3 141 ? 150.79500 157.61000 59.51600 1.000 96.57277 141 LEU C N 1
ATOM 8667 C CA . LEU C 3 141 ? 150.78800 157.28200 60.93700 1.000 97.48365 141 LEU C CA 1
ATOM 8668 C C . LEU C 3 141 ? 150.55400 155.79400 61.15300 1.000 96.45083 141 LEU C C 1
ATOM 8669 O O . LEU C 3 141 ? 151.19000 155.17400 62.01400 1.000 94.53247 141 LEU C O 1
ATOM 8685 N N . PHE C 3 142 ? 149.64300 155.20200 60.37800 1.000 98.20306 142 PHE C N 1
ATOM 8686 C CA . PHE C 3 142 ? 149.39800 153.76800 60.48900 1.000 96.38732 142 PHE C CA 1
ATOM 8687 C C . PHE C 3 142 ? 150.65100 152.96500 60.16700 1.000 92.81307 142 PHE C C 1
ATOM 8688 O O . PHE C 3 142 ? 150.98800 152.01400 60.88100 1.000 91.84317 142 PHE C O 1
ATOM 8705 N N . ASP C 3 143 ? 151.35500 153.33200 59.09500 1.000 92.04414 143 ASP C N 1
ATOM 8706 C CA . ASP C 3 143 ? 152.57400 152.61500 58.74000 1.000 90.10811 143 ASP C CA 1
ATOM 8707 C C . ASP C 3 143 ? 153.63600 152.75400 59.82200 1.000 85.07071 143 ASP C C 1
ATOM 8708 O O . ASP C 3 143 ? 154.31100 151.77700 60.16700 1.000 86.04235 143 ASP C O 1
ATOM 8717 N N . GLU C 3 144 ? 153.80100 153.95800 60.37200 1.000 84.72858 144 GLU C N 1
ATOM 8718 C CA . GLU C 3 144 ? 154.80200 154.14500 61.41500 1.000 87.20384 144 GLU C CA 1
ATOM 8719 C C . GLU C 3 144 ? 154.48500 153.30600 62.64400 1.000 91.07623 144 GLU C C 1
ATOM 8720 O O . GLU C 3 144 ? 155.37300 152.65600 63.20800 1.000 91.94921 144 GLU C O 1
ATOM 8732 N N . VAL C 3 145 ? 153.22300 153.30800 63.07700 1.000 91.35826 145 VAL C N 1
ATOM 8733 C CA . VAL C 3 145 ? 152.84500 152.51700 64.24400 1.000 85.15974 145 VAL C CA 1
ATOM 8734 C C . VAL C 3 145 ? 153.03700 151.03200 63.97400 1.000 82.23110 145 VAL C C 1
ATOM 8735 O O . VAL C 3 145 ? 153.55000 150.29400 64.82300 1.000 86.53578 145 VAL C O 1
ATOM 8748 N N . ARG C 3 146 ? 152.63100 150.56800 62.79000 1.000 78.00157 146 ARG C N 1
ATOM 8749 C CA . ARG C 3 146 ? 152.78500 149.15200 62.47200 1.000 80.01256 146 ARG C CA 1
ATOM 8750 C C . ARG C 3 146 ? 154.25600 148.75600 62.47800 1.000 80.15386 146 ARG C C 1
ATOM 8751 O O . ARG C 3 146 ? 154.62500 147.71000 63.02400 1.000 81.59961 146 ARG C O 1
ATOM 8772 N N . GLY C 3 147 ? 155.11300 149.58400 61.87500 1.000 80.72860 147 GLY C N 1
ATOM 8773 C CA . GLY C 3 147 ? 156.54100 149.28300 61.84600 1.000 80.46807 147 GLY C CA 1
ATOM 8774 C C . GLY C 3 147 ? 157.11600 149.24500 63.25400 1.000 80.73226 147 GLY C C 1
ATOM 8775 O O . GLY C 3 147 ? 157.88300 148.33800 63.59500 1.000 81.63174 147 GLY C O 1
ATOM 8779 N N . GLU C 3 148 ? 156.74800 150.21400 64.09000 1.000 80.25921 148 GLU C N 1
ATOM 8780 C CA . GLU C 3 148 ? 157.25000 150.23400 65.45700 1.000 84.65569 148 GLU C CA 1
ATOM 8781 C C . GLU C 3 148 ? 156.82400 148.97100 66.18600 1.000 80.08062 148 GLU C C 1
ATOM 8782 O O . GLU C 3 148 ? 157.61300 148.35800 66.91400 1.000 75.41975 148 GLU C O 1
ATOM 8794 N N . ILE C 3 149 ? 155.57100 148.57100 65.99200 1.000 79.80243 149 ILE C N 1
ATOM 8795 C CA . ILE C 3 149 ? 155.03600 147.39600 66.66400 1.000 78.34926 149 ILE C CA 1
ATOM 8796 C C . ILE C 3 149 ? 155.76900 146.14200 66.21000 1.000 78.23581 149 ILE C C 1
ATOM 8797 O O . ILE C 3 149 ? 156.10000 145.27100 67.02300 1.000 82.74448 149 ILE C O 1
ATOM 8813 N N . LYS C 3 150 ? 156.03200 146.02500 64.90800 1.000 80.57035 150 LYS C N 1
ATOM 8814 C CA . LYS C 3 150 ? 156.74400 144.85600 64.40000 1.000 87.14176 150 LYS C CA 1
ATOM 8815 C C . LYS C 3 150 ? 158.15400 144.77000 64.97100 1.000 85.36888 150 LYS C C 1
ATOM 8816 O O . LYS C 3 150 ? 158.62800 143.68200 65.31900 1.000 79.82624 150 LYS C O 1
ATOM 8835 N N . LEU C 3 151 ? 158.84300 145.90800 65.07300 1.000 84.02285 151 LEU C N 1
ATOM 8836 C CA . LEU C 3 151 ? 160.17500 145.92000 65.67300 1.000 77.17692 151 LEU C CA 1
ATOM 8837 C C . LEU C 3 151 ? 160.13100 145.51600 67.14100 1.000 75.91396 151 LEU C C 1
ATOM 8838 O O . LEU C 3 151 ? 161.04500 144.84600 67.63300 1.000 70.67946 151 LEU C O 1
ATOM 8854 N N . LEU C 3 152 ? 159.08300 145.92100 67.86200 1.000 81.46265 152 LEU C N 1
ATOM 8855 C CA . LEU C 3 152 ? 159.00300 145.60800 69.28600 1.000 80.55377 152 LEU C CA 1
ATOM 8856 C C . LEU C 3 152 ? 159.17200 144.11500 69.53200 1.000 80.91821 152 LEU C C 1
ATOM 8857 O O . LEU C 3 152 ? 159.88600 143.70600 70.45500 1.000 77.28845 152 LEU C O 1
ATOM 8873 N N . GLY C 3 153 ? 158.52700 143.28700 68.71800 1.000 87.51725 153 GLY C N 1
ATOM 8874 C CA . GLY C 3 153 ? 158.66900 141.85100 68.81500 1.000 88.64998 153 GLY C CA 1
ATOM 8875 C C . GLY C 3 153 ? 157.64600 141.21600 69.73900 1.000 88.30975 153 GLY C C 1
ATOM 8876 O O . GLY C 3 153 ? 156.95800 141.87400 70.52200 1.000 86.53415 153 GLY C O 1
ATOM 8880 N N . HIS C 3 154 ? 157.55500 139.89200 69.63600 1.000 86.45371 154 HIS C N 1
ATOM 8881 C CA . HIS C 3 154 ? 156.61200 139.10100 70.40200 1.000 86.08910 154 HIS C CA 1
ATOM 8882 C C . HIS C 3 154 ? 157.37200 138.18000 71.34800 1.000 86.38923 154 HIS C C 1
ATOM 8883 O O . HIS C 3 154 ? 158.28200 137.46500 70.90300 1.000 83.58749 154 HIS C O 1
ATOM 8897 N N . PRO C 3 155 ? 157.04300 138.15900 72.64900 1.000 90.97059 155 PRO C N 1
ATOM 8898 C CA . PRO C 3 155 ? 157.77300 137.27500 73.56400 1.000 86.83966 155 PRO C CA 1
ATOM 8899 C C . PRO C 3 155 ? 157.47200 135.80000 73.32200 1.000 81.53064 155 PRO C C 1
ATOM 8900 O O . PRO C 3 155 ? 156.54400 135.49800 72.57200 1.000 79.39724 155 PRO C O 1
ATOM 8911 N N . LYS D 2 39 ? 162.37400 118.23000 97.12700 1.000 106.40530 39 LYS D N 1
ATOM 8912 C CA . LYS D 2 39 ? 162.03300 117.86800 98.49700 1.000 109.05763 39 LYS D CA 1
ATOM 8913 C C . LYS D 2 39 ? 162.36400 116.40500 98.76400 1.000 111.40561 39 LYS D C 1
ATOM 8914 O O . LYS D 2 39 ? 163.27300 116.09400 99.53500 1.000 111.64245 39 LYS D O 1
ATOM 8932 N N . ILE D 2 40 ? 161.62000 115.51000 98.12100 1.000 114.53235 40 ILE D N 1
ATOM 8933 C CA . ILE D 2 40 ? 161.79300 114.07000 98.26600 1.000 115.00190 40 ILE D CA 1
ATOM 8934 C C . ILE D 2 40 ? 162.22600 113.50700 96.92100 1.000 114.19907 40 ILE D C 1
ATOM 8935 O O . ILE D 2 40 ? 161.61000 113.80700 95.89200 1.000 114.61839 40 ILE D O 1
ATOM 8951 N N . GLU D 2 41 ? 163.27800 112.69400 96.92800 1.000 115.99063 41 GLU D N 1
ATOM 8952 C CA . GLU D 2 41 ? 163.71900 112.06800 95.69400 1.000 117.30100 41 GLU D CA 1
ATOM 8953 C C . GLU D 2 41 ? 162.63000 111.12100 95.18800 1.000 117.02711 41 GLU D C 1
ATOM 8954 O O . GLU D 2 41 ? 161.87100 110.55700 95.98100 1.000 116.28101 41 GLU D O 1
ATOM 8966 N N . PRO D 2 42 ? 162.52800 110.92800 93.87100 1.000 120.03696 42 PRO D N 1
ATOM 8967 C CA . PRO D 2 42 ? 161.38100 110.17600 93.33700 1.000 118.40939 42 PRO D CA 1
ATOM 8968 C C . PRO D 2 42 ? 161.25700 108.76600 93.88500 1.000 117.58858 42 PRO D C 1
ATOM 8969 O O . PRO D 2 42 ? 160.14400 108.22600 93.91700 1.000 115.83836 42 PRO D O 1
ATOM 8980 N N . THR D 2 43 ? 162.35500 108.14900 94.31700 1.000 118.38482 43 THR D N 1
ATOM 8981 C CA . THR D 2 43 ? 162.35300 106.74500 94.70800 1.000 118.42074 43 THR D CA 1
ATOM 8982 C C . THR D 2 43 ? 162.43000 106.54100 96.21700 1.000 116.42299 43 THR D C 1
ATOM 8983 O O . THR D 2 43 ? 162.61700 105.40600 96.66600 1.000 112.85588 43 THR D O 1
ATOM 8994 N N . GLU D 2 44 ? 162.29000 107.60100 97.01000 1.000 114.30542 44 GLU D N 1
ATOM 8995 C CA . GLU D 2 44 ? 162.34800 107.44200 98.45600 1.000 107.84962 44 GLU D CA 1
ATOM 8996 C C . GLU D 2 44 ? 161.21500 106.54300 98.93400 1.000 103.00296 44 GLU D C 1
ATOM 8997 O O . GLU D 2 44 ? 160.11600 106.53700 98.37400 1.000 105.36117 44 GLU D O 1
ATOM 9009 N N . SER D 2 45 ? 161.49400 105.77300 99.98000 1.000 101.03630 45 SER D N 1
ATOM 9010 C CA . SER D 2 45 ? 160.48500 104.88200 100.52800 1.000 101.51032 45 SER D CA 1
ATOM 9011 C C . SER D 2 45 ? 159.31500 105.68800 101.07500 1.000 106.27247 45 SER D C 1
ATOM 9012 O O . SER D 2 45 ? 159.47000 106.82100 101.53700 1.000 106.19014 45 SER D O 1
ATOM 9020 N N . VAL D 2 46 ? 158.12500 105.08700 101.01500 1.000 108.12018 46 VAL D N 1
ATOM 9021 C CA . VAL D 2 46 ? 156.92400 105.77400 101.48200 1.000 104.66732 46 VAL D CA 1
ATOM 9022 C C . VAL D 2 46 ? 157.04300 106.10900 102.96000 1.000 104.91636 46 VAL D C 1
ATOM 9023 O O . VAL D 2 46 ? 156.51900 107.13200 103.41900 1.000 100.43891 46 VAL D O 1
ATOM 9036 N N . THR D 2 47 ? 157.73100 105.26300 103.73000 1.000 109.36648 47 THR D N 1
ATOM 9037 C CA . THR D 2 47 ? 157.87100 105.50000 105.16000 1.000 106.33052 47 THR D CA 1
ATOM 9038 C C . THR D 2 47 ? 158.80000 106.66600 105.46700 1.000 103.13679 47 THR D C 1
ATOM 9039 O O . THR D 2 47 ? 158.71800 107.23500 106.56100 1.000 98.69293 47 THR D O 1
ATOM 9050 N N . LYS D 2 48 ? 159.67800 107.03700 104.53400 1.000 104.40331 48 LYS D N 1
ATOM 9051 C CA . LYS D 2 48 ? 160.56800 108.16900 104.75700 1.000 103.39842 48 LYS D CA 1
ATOM 9052 C C . LYS D 2 48 ? 159.82200 109.49200 104.84100 1.000 98.61453 48 LYS D C 1
ATOM 9053 O O . LYS D 2 48 ? 160.41100 110.48700 105.27700 1.000 97.75711 48 LYS D O 1
ATOM 9072 N N . LEU D 2 49 ? 158.55600 109.53000 104.43800 1.000 95.96730 49 LEU D N 1
ATOM 9073 C CA . LEU D 2 49 ? 157.71900 110.71300 104.57600 1.000 94.93432 49 LEU D CA 1
ATOM 9074 C C . LEU D 2 49 ? 156.82700 110.55500 105.79900 1.000 92.56679 49 LEU D C 1
ATOM 9075 O O . LEU D 2 49 ? 156.18800 109.51300 105.97600 1.000 93.68174 49 LEU D O 1
ATOM 9091 N N . ASP D 2 50 ? 156.79200 111.58600 106.64100 1.000 90.27430 50 ASP D N 1
ATOM 9092 C CA . ASP D 2 50 ? 155.97700 111.53800 107.84600 1.000 85.90572 50 ASP D CA 1
ATOM 9093 C C . ASP D 2 50 ? 154.54300 111.16300 107.49800 1.000 80.65354 50 ASP D C 1
ATOM 9094 O O . ASP D 2 50 ? 154.05800 111.42800 106.39500 1.000 84.37741 50 ASP D O 1
ATOM 9103 N N . THR D 2 51 ? 153.85900 110.53900 108.45600 1.000 73.73691 51 THR D N 1
ATOM 9104 C CA . THR D 2 51 ? 152.50900 110.05400 108.20200 1.000 70.80104 51 THR D CA 1
ATOM 9105 C C . THR D 2 51 ? 151.52000 111.18800 107.96900 1.000 70.87083 51 THR D C 1
ATOM 9106 O O . THR D 2 51 ? 150.43700 110.94600 107.42700 1.000 73.59406 51 THR D O 1
ATOM 9117 N N . ALA D 2 52 ? 151.86400 112.41300 108.35700 1.000 69.45231 52 ALA D N 1
ATOM 9118 C CA . ALA D 2 52 ? 150.97600 113.55600 108.20800 1.000 71.30827 52 ALA D CA 1
ATOM 9119 C C . ALA D 2 52 ? 151.02000 114.16000 106.81200 1.000 73.86815 52 ALA D C 1
ATOM 9120 O O . ALA D 2 52 ? 150.54900 115.28800 106.62600 1.000 75.66546 52 ALA D O 1
ATOM 9127 N N . TYR D 2 53 ? 151.57600 113.44900 105.83600 1.000 76.28639 53 TYR D N 1
ATOM 9128 C CA . TYR D 2 53 ? 151.69300 113.94400 104.46900 1.000 80.29714 53 TYR D CA 1
ATOM 9129 C C . TYR D 2 53 ? 151.36700 112.82900 103.47800 1.000 77.25393 53 TYR D C 1
ATOM 9130 O O . TYR D 2 53 ? 152.07800 112.61000 102.49700 1.000 80.75431 53 TYR D O 1
ATOM 9148 N N . TRP D 2 54 ? 150.28100 112.10800 103.72800 1.000 71.91516 54 TRP D N 1
ATOM 9149 C CA . TRP D 2 54 ? 149.84600 111.02600 102.86100 1.000 71.68124 54 TRP D CA 1
ATOM 9150 C C . TRP D 2 54 ? 148.57300 111.40100 102.10200 1.000 71.73237 54 TRP D C 1
ATOM 9151 O O . TRP D 2 54 ? 147.83600 112.30700 102.50600 1.000 73.17985 54 TRP D O 1
ATOM 9172 N N . PRO D 2 55 ? 148.28400 110.71700 100.98200 1.000 67.68179 55 PRO D N 1
ATOM 9173 C CA . PRO D 2 55 ? 147.27000 111.21500 100.03700 1.000 69.55424 55 PRO D CA 1
ATOM 9174 C C . PRO D 2 55 ? 145.79900 111.02600 100.40900 1.000 75.48080 55 PRO D C 1
ATOM 9175 O O . PRO D 2 55 ? 145.16200 110.04200 100.02100 1.000 78.44994 55 PRO D O 1
ATOM 9186 N N . LEU D 2 56 ? 145.26700 111.97100 101.18300 1.000 70.42045 56 LEU D N 1
ATOM 9187 C CA . LEU D 2 56 ? 143.84000 112.29600 101.25200 1.000 65.97964 56 LEU D CA 1
ATOM 9188 C C . LEU D 2 56 ? 142.92500 111.34300 102.01200 1.000 62.97003 56 LEU D C 1
ATOM 9189 O O . LEU D 2 56 ? 141.81000 111.73700 102.36900 1.000 63.78833 56 LEU D O 1
ATOM 9205 N N . LEU D 2 57 ? 143.34100 110.11000 102.27400 1.000 58.01038 57 LEU D N 1
ATOM 9206 C CA . LEU D 2 57 ? 142.58000 109.29000 103.21100 1.000 54.43510 57 LEU D CA 1
ATOM 9207 C C . LEU D 2 57 ? 143.49300 108.38600 104.02300 1.000 60.49404 57 LEU D C 1
ATOM 9208 O O . LEU D 2 57 ? 143.04100 107.70200 104.94700 1.000 59.63912 57 LEU D O 1
ATOM 9224 N N . LEU D 2 58 ? 144.77800 108.37600 103.68700 1.000 61.08032 58 LEU D N 1
ATOM 9225 C CA . LEU D 2 58 ? 145.78500 107.71100 104.48800 1.000 56.23239 58 LEU D CA 1
ATOM 9226 C C . LEU D 2 58 ? 146.50000 108.68500 105.40500 1.000 61.24431 58 LEU D C 1
ATOM 9227 O O . LEU D 2 58 ? 147.39000 108.27800 106.15700 1.000 68.73673 58 LEU D O 1
ATOM 9243 N N . LYS D 2 59 ? 146.12800 109.95900 105.35300 1.000 60.77775 59 LYS D N 1
ATOM 9244 C CA . LYS D 2 59 ? 146.76800 110.96400 106.18200 1.000 61.63098 59 LYS D CA 1
ATOM 9245 C C . LYS D 2 59 ? 146.52100 110.65300 107.64900 1.000 60.50205 59 LYS D C 1
ATOM 9246 O O . LYS D 2 59 ? 145.38000 110.43900 108.06900 1.000 64.20166 59 LYS D O 1
ATOM 9265 N N . ASN D 2 60 ? 147.59700 110.62200 108.43000 1.000 59.05557 60 ASN D N 1
ATOM 9266 C CA . ASN D 2 60 ? 147.50600 110.35100 109.86100 1.000 57.55948 60 ASN D CA 1
ATOM 9267 C C . ASN D 2 60 ? 146.88600 108.98300 110.12600 1.000 58.05959 60 ASN D C 1
ATOM 9268 O O . ASN D 2 60 ? 146.04000 108.82600 111.00800 1.000 60.11146 60 ASN D O 1
ATOM 9279 N N . PHE D 2 61 ? 147.30600 107.97700 109.35500 1.000 57.75042 61 PHE D N 1
ATOM 9280 C CA . PHE D 2 61 ? 146.79500 106.63000 109.58600 1.000 57.72093 61 PHE D CA 1
ATOM 9281 C C . PHE D 2 61 ? 147.41900 106.00500 110.82600 1.000 63.42556 61 PHE D C 1
ATOM 9282 O O . PHE D 2 61 ? 146.77500 105.19400 111.50000 1.000 64.98825 61 PHE D O 1
ATOM 9299 N N . ASP D 2 62 ? 148.66500 106.36400 111.14200 1.000 62.89591 62 ASP D N 1
ATOM 9300 C CA . ASP D 2 62 ? 149.29100 105.87200 112.36200 1.000 58.97289 62 ASP D CA 1
ATOM 9301 C C . ASP D 2 62 ? 148.64900 106.46100 113.60800 1.000 62.09595 62 ASP D C 1
ATOM 9302 O O . ASP D 2 62 ? 148.74600 105.86100 114.68400 1.000 62.91618 62 ASP D O 1
ATOM 9311 N N . ARG D 2 63 ? 147.99600 107.61700 113.48700 1.000 60.91760 63 ARG D N 1
ATOM 9312 C CA . ARG D 2 63 ? 147.25200 108.18700 114.60100 1.000 56.16067 63 ARG D CA 1
ATOM 9313 C C . ARG D 2 63 ? 145.99100 107.39900 114.92200 1.000 52.83819 63 ARG D C 1
ATOM 9314 O O . ARG D 2 63 ? 145.37700 107.64300 115.96500 1.000 54.22638 63 ARG D O 1
ATOM 9335 N N . LEU D 2 64 ? 145.59600 106.46800 114.06000 1.000 50.95534 64 LEU D N 1
ATOM 9336 C CA . LEU D 2 64 ? 144.38400 105.69700 114.26400 1.000 47.94568 64 LEU D CA 1
ATOM 9337 C C . LEU D 2 64 ? 144.65800 104.50500 115.17100 1.000 50.32807 64 LEU D C 1
ATOM 9338 O O . LEU D 2 64 ? 145.80100 104.08300 115.36200 1.000 53.31178 64 LEU D O 1
ATOM 9354 N N . ASN D 2 65 ? 143.58500 103.96000 115.73400 1.000 45.26583 65 ASN D N 1
ATOM 9355 C CA . ASN D 2 65 ? 143.69000 102.79600 116.60100 1.000 45.64843 65 ASN D CA 1
ATOM 9356 C C . ASN D 2 65 ? 143.85500 101.54600 115.74800 1.000 45.06675 65 ASN D C 1
ATOM 9357 O O . ASN D 2 65 ? 143.01900 101.26300 114.88500 1.000 45.04510 65 ASN D O 1
ATOM 9368 N N . VAL D 2 66 ? 144.92500 100.80000 115.99200 1.000 47.20457 66 VAL D N 1
ATOM 9369 C CA . VAL D 2 66 ? 145.24800 99.62300 115.19700 1.000 45.15108 66 VAL D CA 1
ATOM 9370 C C . VAL D 2 66 ? 144.63100 98.40500 115.86600 1.000 47.21631 66 VAL D C 1
ATOM 9371 O O . VAL D 2 66 ? 144.95900 98.08300 117.01300 1.000 59.40604 66 VAL D O 1
ATOM 9384 N N . ARG D 2 67 ? 143.73700 97.72800 115.15200 1.000 42.87344 67 ARG D N 1
ATOM 9385 C CA . ARG D 2 67 ? 143.19300 96.46500 115.62600 1.000 44.03173 67 ARG D CA 1
ATOM 9386 C C . ARG D 2 67 ? 144.07100 95.29200 115.22100 1.000 56.35178 67 ARG D C 1
ATOM 9387 O O . ARG D 2 67 ? 144.26500 94.36000 116.00900 1.000 61.18655 67 ARG D O 1
ATOM 9408 N N . THR D 2 68 ? 144.60200 95.32200 114.00400 1.000 57.48915 68 THR D N 1
ATOM 9409 C CA . THR D 2 68 ? 145.52100 94.29800 113.53600 1.000 53.87487 68 THR D CA 1
ATOM 9410 C C . THR D 2 68 ? 146.28700 94.84200 112.34300 1.000 58.49379 68 THR D C 1
ATOM 9411 O O . THR D 2 68 ? 145.77600 95.66700 111.58400 1.000 60.81803 68 THR D O 1
ATOM 9422 N N . ASN D 2 69 ? 147.52100 94.36800 112.19300 1.000 64.68447 69 ASN D N 1
ATOM 9423 C CA . ASN D 2 69 ? 148.32700 94.67900 111.02400 1.000 65.41467 69 ASN D CA 1
ATOM 9424 C C . ASN D 2 69 ? 148.33000 93.55500 110.00300 1.000 66.05443 69 ASN D C 1
ATOM 9425 O O . ASN D 2 69 ? 148.63100 93.80300 108.83200 1.000 71.21971 69 ASN D O 1
ATOM 9436 N N . HIS D 2 70 ? 147.99100 92.33800 110.41700 1.000 61.35281 70 HIS D N 1
ATOM 9437 C CA . HIS D 2 70 ? 148.12800 91.16200 109.56900 1.000 62.16394 70 HIS D CA 1
ATOM 9438 C C . HIS D 2 70 ? 146.98900 91.11400 108.56200 1.000 64.54288 70 HIS D C 1
ATOM 9439 O O . HIS D 2 70 ? 145.82400 90.93900 108.93300 1.000 65.61921 70 HIS D O 1
ATOM 9453 N N . TYR D 2 71 ? 147.32700 91.27200 107.28600 1.000 64.49720 71 TYR D N 1
ATOM 9454 C CA . TYR D 2 71 ? 146.39900 91.00500 106.20200 1.000 62.79620 71 TYR D CA 1
ATOM 9455 C C . TYR D 2 71 ? 147.21200 90.64500 104.97000 1.000 64.95076 71 TYR D C 1
ATOM 9456 O O . TYR D 2 71 ? 148.38900 90.99700 104.85400 1.000 64.37239 71 TYR D O 1
ATOM 9474 N N . THR D 2 72 ? 146.57200 89.93300 104.05100 1.000 66.84198 72 THR D N 1
ATOM 9475 C CA . THR D 2 72 ? 147.22600 89.49800 102.82600 1.000 61.15851 72 THR D CA 1
ATOM 9476 C C . THR D 2 72 ? 146.96400 90.52300 101.73100 1.000 58.73247 72 THR D C 1
ATOM 9477 O O . THR D 2 72 ? 145.86700 90.53900 101.16300 1.000 61.34642 72 THR D O 1
ATOM 9488 N N . PRO D 2 73 ? 147.91700 91.39600 101.40800 1.000 55.21068 73 PRO D N 1
ATOM 9489 C CA . PRO D 2 73 ? 147.66500 92.38300 100.35200 1.000 57.88299 73 PRO D CA 1
ATOM 9490 C C . PRO D 2 73 ? 147.38200 91.71100 99.01700 1.000 63.53620 73 PRO D C 1
ATOM 9491 O O . PRO D 2 73 ? 147.97500 90.68500 98.67700 1.000 65.65940 73 PRO D O 1
ATOM 9502 N N . LEU D 2 74 ? 146.46000 92.30600 98.25800 1.000 62.75618 74 LEU D N 1
ATOM 9503 C CA . LEU D 2 74 ? 146.08200 91.81900 96.94300 1.000 57.71538 74 LEU D CA 1
ATOM 9504 C C . LEU D 2 74 ? 146.55500 92.78100 95.85700 1.000 62.04080 74 LEU D C 1
ATOM 9505 O O . LEU D 2 74 ? 146.67100 93.98700 96.09600 1.000 64.26645 74 LEU D O 1
ATOM 9521 N N . PRO D 2 75 ? 146.83600 92.28200 94.65000 1.000 59.29451 75 PRO D N 1
ATOM 9522 C CA . PRO D 2 75 ? 147.33300 93.15400 93.58000 1.000 59.81584 75 PRO D CA 1
ATOM 9523 C C . PRO D 2 75 ? 146.26600 94.02400 92.93600 1.000 63.98268 75 PRO D C 1
ATOM 9524 O O . PRO D 2 75 ? 146.59500 94.81200 92.04300 1.000 63.87216 75 PRO D O 1
ATOM 9535 N N . PHE D 2 76 ? 145.01000 93.90700 93.35600 1.000 61.81254 76 PHE D N 1
ATOM 9536 C CA . PHE D 2 76 ? 143.92900 94.64900 92.73200 1.000 52.16306 76 PHE D CA 1
ATOM 9537 C C . PHE D 2 76 ? 143.84100 96.05700 93.31300 1.000 54.28396 76 PHE D C 1
ATOM 9538 O O . PHE D 2 76 ? 144.49500 96.39700 94.30100 1.000 58.55897 76 PHE D O 1
ATOM 9555 N N . GLY D 2 77 ? 143.01700 96.88400 92.67900 1.000 55.82396 77 GLY D N 1
ATOM 9556 C CA . GLY D 2 77 ? 142.78500 98.23500 93.13700 1.000 57.13163 77 GLY D CA 1
ATOM 9557 C C . GLY D 2 77 ? 143.89800 99.18300 92.73500 1.000 57.55304 77 GLY D C 1
ATOM 9558 O O . GLY D 2 77 ? 144.98900 98.78800 92.32300 1.000 58.98776 77 GLY D O 1
ATOM 9562 N N . HIS D 2 78 ? 143.60400 100.47400 92.86300 1.000 53.88966 78 HIS D N 1
ATOM 9563 C CA . HIS D 2 78 ? 144.55500 101.52600 92.54200 1.000 55.38108 78 HIS D CA 1
ATOM 9564 C C . HIS D 2 78 ? 144.53400 102.57700 93.63800 1.000 54.04883 78 HIS D C 1
ATOM 9565 O O . HIS D 2 78 ? 143.51600 102.78200 94.30100 1.000 59.15232 78 HIS D O 1
ATOM 9579 N N . SER D 2 79 ? 145.66700 103.24100 93.82600 1.000 52.29443 79 SER D N 1
ATOM 9580 C CA . SER D 2 79 ? 145.70300 104.35700 94.74800 1.000 53.32838 79 SER D CA 1
ATOM 9581 C C . SER D 2 79 ? 144.81600 105.47800 94.21000 1.000 55.87272 79 SER D C 1
ATOM 9582 O O . SER D 2 79 ? 144.66200 105.62400 92.99400 1.000 63.88590 79 SER D O 1
ATOM 9590 N N . PRO D 2 80 ? 144.21200 106.27900 95.08900 1.000 52.66677 80 PRO D N 1
ATOM 9591 C CA . PRO D 2 80 ? 143.26300 107.29000 94.60200 1.000 49.63108 80 PRO D CA 1
ATOM 9592 C C . PRO D 2 80 ? 143.84700 108.21800 93.55500 1.000 53.32568 80 PRO D C 1
ATOM 9593 O O . PRO D 2 80 ? 143.12700 108.62800 92.63700 1.000 55.49421 80 PRO D O 1
ATOM 9604 N N . LEU D 2 81 ? 145.12700 108.56000 93.65700 1.000 52.66883 81 LEU D N 1
ATOM 9605 C CA . LEU D 2 81 ? 145.74600 109.53300 92.77000 1.000 52.33569 81 LEU D CA 1
ATOM 9606 C C . LEU D 2 81 ? 146.56400 108.89800 91.65600 1.000 53.53421 81 LEU D C 1
ATOM 9607 O O . LEU D 2 81 ? 147.11500 109.62500 90.82500 1.000 58.72925 81 LEU D O 1
ATOM 9623 N N . LYS D 2 82 ? 146.66300 107.57000 91.61400 1.000 55.12784 82 LYS D N 1
ATOM 9624 C CA . LYS D 2 82 ? 147.39500 106.87700 90.56000 1.000 59.77758 82 LYS D CA 1
ATOM 9625 C C . LYS D 2 82 ? 146.47800 106.01800 89.70000 1.000 56.88813 82 LYS D C 1
ATOM 9626 O O . LYS D 2 82 ? 146.95100 105.11600 89.00400 1.000 61.45121 82 LYS D O 1
ATOM 9645 N N . ARG D 2 83 ? 145.17600 106.27800 89.73500 1.000 54.03938 83 ARG D N 1
ATOM 9646 C CA . ARG D 2 83 ? 144.26400 105.58600 88.84900 1.000 55.10136 83 ARG D CA 1
ATOM 9647 C C . ARG D 2 83 ? 144.56200 105.96800 87.40100 1.000 55.12969 83 ARG D C 1
ATOM 9648 O O . ARG D 2 83 ? 145.04500 107.07100 87.13100 1.000 58.02688 83 ARG D O 1
ATOM 9669 N N . PRO D 2 84 ? 144.29200 105.07800 86.44900 1.000 52.16636 84 PRO D N 1
ATOM 9670 C CA . PRO D 2 84 ? 144.39200 105.47000 85.04100 1.000 47.24575 84 PRO D CA 1
ATOM 9671 C C . PRO D 2 84 ? 143.49700 106.66500 84.75700 1.000 50.90548 84 PRO D C 1
ATOM 9672 O O . PRO D 2 84 ? 142.64000 107.04300 85.55800 1.000 52.89541 84 PRO D O 1
ATOM 9683 N N . ILE D 2 85 ? 143.70200 107.27100 83.58800 1.000 51.64726 85 ILE D N 1
ATOM 9684 C CA . ILE D 2 85 ? 142.89400 108.43400 83.24100 1.000 46.84750 85 ILE D CA 1
ATOM 9685 C C . ILE D 2 85 ? 141.44700 108.02600 83.00500 1.000 46.96346 85 ILE D C 1
ATOM 9686 O O . ILE D 2 85 ? 140.52700 108.82200 83.22400 1.000 50.78207 85 ILE D O 1
ATOM 9702 N N . ALA D 2 86 ? 141.21600 106.79000 82.56300 1.000 45.91979 86 ALA D N 1
ATOM 9703 C CA . ALA D 2 86 ? 139.86100 106.33000 82.32500 1.000 48.03554 86 ALA D CA 1
ATOM 9704 C C . ALA D 2 86 ? 139.06300 106.08800 83.58600 1.000 48.32399 86 ALA D C 1
ATOM 9705 O O . ALA D 2 86 ? 137.83000 106.13100 83.54200 1.000 49.00686 86 ALA D O 1
ATOM 9712 N N . GLU D 2 87 ? 139.73400 105.83500 84.71000 1.000 51.25110 87 GLU D N 1
ATOM 9713 C CA . GLU D 2 87 ? 139.05900 105.65600 85.98800 1.000 52.44324 87 GLU D CA 1
ATOM 9714 C C . GLU D 2 87 ? 139.18700 106.86500 86.90200 1.000 49.73234 87 GLU D C 1
ATOM 9715 O O . GLU D 2 87 ? 138.43800 106.96600 87.87800 1.000 50.46577 87 GLU D O 1
ATOM 9727 N N . TYR D 2 88 ? 140.11800 107.77200 86.61100 1.000 49.10182 88 TYR D N 1
ATOM 9728 C CA . TYR D 2 88 ? 140.20600 109.02300 87.35400 1.000 47.67406 88 TYR D CA 1
ATOM 9729 C C . TYR D 2 88 ? 138.97700 109.88800 87.11000 1.000 51.35971 88 TYR D C 1
ATOM 9730 O O . TYR D 2 88 ? 138.38700 110.43000 88.05100 1.000 53.49740 88 TYR D O 1
ATOM 9748 N N . VAL D 2 89 ? 138.57700 110.02500 85.84500 1.000 46.36682 89 VAL D N 1
ATOM 9749 C CA . VAL D 2 89 ? 137.43200 110.86300 85.51100 1.000 38.95441 89 VAL D CA 1
ATOM 9750 C C . VAL D 2 89 ? 136.15700 110.28900 86.11000 1.000 42.57997 89 VAL D C 1
ATOM 9751 O O . VAL D 2 89 ? 135.31000 111.02600 86.62800 1.000 47.42666 89 VAL D O 1
ATOM 9764 N N . LYS D 2 90 ? 135.99900 108.96600 86.05400 1.000 44.98076 90 LYS D N 1
ATOM 9765 C CA . LYS D 2 90 ? 134.76900 108.34900 86.53600 1.000 45.21268 90 LYS D CA 1
ATOM 9766 C C . LYS D 2 90 ? 134.61900 108.46800 88.04600 1.000 48.10345 90 LYS D C 1
ATOM 9767 O O . LYS D 2 90 ? 133.49200 108.47500 88.55100 1.000 53.08299 90 LYS D O 1
ATOM 9786 N N . ALA D 2 91 ? 135.72200 108.56800 88.77800 1.000 46.21475 91 ALA D N 1
ATOM 9787 C CA . ALA D 2 91 ? 135.70300 108.65000 90.23300 1.000 45.41473 91 ALA D CA 1
ATOM 9788 C C . ALA D 2 91 ? 136.23400 109.99300 90.71100 1.000 45.63147 91 ALA D C 1
ATOM 9789 O O . ALA D 2 91 ? 137.00700 110.06800 91.66800 1.000 52.88775 91 ALA D O 1
ATOM 9796 N N . GLY D 2 92 ? 135.82200 111.07900 90.05100 1.000 40.36400 92 GLY D N 1
ATOM 9797 C CA . GLY D 2 92 ? 136.35500 112.39000 90.34000 1.000 41.61237 92 GLY D CA 1
ATOM 9798 C C . GLY D 2 92 ? 135.25900 113.43700 90.43300 1.000 42.10428 92 GLY D C 1
ATOM 9799 O O . GLY D 2 92 ? 134.11800 113.22000 90.02200 1.000 49.20267 92 GLY D O 1
ATOM 9803 N N . PHE D 2 93 ? 135.63600 114.58300 90.99700 1.000 40.63186 93 PHE D N 1
ATOM 9804 C CA . PHE D 2 93 ? 134.76000 115.73800 91.08900 1.000 40.04021 93 PHE D CA 1
ATOM 9805 C C . PHE D 2 93 ? 135.54600 116.98500 90.71400 1.000 43.41192 93 PHE D C 1
ATOM 9806 O O . PHE D 2 93 ? 136.77300 117.03000 90.83500 1.000 47.68438 93 PHE D O 1
ATOM 9823 N N . ILE D 2 94 ? 134.82400 118.00000 90.25200 1.000 43.83346 94 ILE D N 1
ATOM 9824 C CA . ILE D 2 94 ? 135.40400 119.27600 89.85500 1.000 42.17654 94 ILE D CA 1
ATOM 9825 C C . ILE D 2 94 ? 134.85900 120.36200 90.77000 1.000 44.19200 94 ILE D C 1
ATOM 9826 O O . ILE D 2 94 ? 133.67100 120.36400 91.10700 1.000 46.99891 94 ILE D O 1
ATOM 9842 N N . ASN D 2 95 ? 135.73200 121.28400 91.17300 1.000 41.92444 95 ASN D N 1
ATOM 9843 C CA . ASN D 2 95 ? 135.34300 122.43700 91.98100 1.000 44.03095 95 ASN D CA 1
ATOM 9844 C C . ASN D 2 95 ? 135.21800 123.63500 91.04700 1.000 45.43844 95 ASN D C 1
ATOM 9845 O O . ASN D 2 95 ? 136.11800 124.46500 90.92200 1.000 51.85924 95 ASN D O 1
ATOM 9856 N N . VAL D 2 96 ? 134.07600 123.71600 90.38100 1.000 43.11835 96 VAL D N 1
ATOM 9857 C CA . VAL D 2 96 ? 133.88800 124.67200 89.29800 1.000 42.47346 96 VAL D CA 1
ATOM 9858 C C . VAL D 2 96 ? 133.56200 126.04200 89.86900 1.000 45.25163 96 VAL D C 1
ATOM 9859 O O . VAL D 2 96 ? 132.75100 126.17600 90.79200 1.000 48.48911 96 VAL D O 1
ATOM 9872 N N . ASP D 2 97 ? 134.20100 127.06900 89.31500 1.000 43.72896 97 ASP D N 1
ATOM 9873 C CA . ASP D 2 97 ? 133.83200 128.45700 89.57500 1.000 37.75672 97 ASP D CA 1
ATOM 9874 C C . ASP D 2 97 ? 132.72500 128.81800 88.59600 1.000 36.71924 97 ASP D C 1
ATOM 9875 O O . ASP D 2 97 ? 132.98700 129.16800 87.44300 1.000 43.64381 97 ASP D O 1
ATOM 9884 N N . LYS D 2 98 ? 131.48500 128.72900 89.05500 1.000 35.44916 98 LYS D N 1
ATOM 9885 C CA . LYS D 2 98 ? 130.35100 128.87400 88.15900 1.000 33.11160 98 LYS D CA 1
ATOM 9886 C C . LYS D 2 98 ? 130.36500 130.26000 87.51800 1.000 32.41850 98 LYS D C 1
ATOM 9887 O O . LYS D 2 98 ? 130.65600 131.25300 88.19500 1.000 40.52598 98 LYS D O 1
ATOM 9906 N N . PRO D 2 99 ? 130.06500 130.37200 86.21800 1.000 29.99019 99 PRO D N 1
ATOM 9907 C CA . PRO D 2 99 ? 129.97200 131.70100 85.60300 1.000 31.39205 99 PRO D CA 1
ATOM 9908 C C . PRO D 2 99 ? 128.77200 132.48700 86.10300 1.000 38.78093 99 PRO D C 1
ATOM 9909 O O . PRO D 2 99 ? 128.06300 132.04200 87.01000 1.000 46.30548 99 PRO D O 1
ATOM 9920 N N . SER D 2 100 ? 128.53600 133.66100 85.51700 1.000 41.57166 100 SER D N 1
ATOM 9921 C CA . SER D 2 100 ? 127.49500 134.54700 86.02100 1.000 42.57914 100 SER D CA 1
ATOM 9922 C C . SER D 2 100 ? 126.11000 134.13800 85.53300 1.000 44.60450 100 SER D C 1
ATOM 9923 O O . SER D 2 100 ? 125.19900 133.94400 86.34300 1.000 47.17070 100 SER D O 1
ATOM 9931 N N . ASN D 2 101 ? 125.92700 134.01400 84.21900 1.000 44.89213 101 ASN D N 1
ATOM 9932 C CA . ASN D 2 101 ? 124.59600 133.86200 83.63400 1.000 42.49785 101 ASN D CA 1
ATOM 9933 C C . ASN D 2 101 ? 124.03900 132.44200 83.69800 1.000 35.54925 101 ASN D C 1
ATOM 9934 O O . ASN D 2 101 ? 122.88700 132.26100 84.10500 1.000 37.41966 101 ASN D O 1
ATOM 9945 N N . PRO D 2 102 ? 124.78800 131.41600 83.29800 1.000 35.97126 102 PRO D N 1
ATOM 9946 C CA . PRO D 2 102 ? 124.18300 130.08700 83.16700 1.000 34.80231 102 PRO D CA 1
ATOM 9947 C C . PRO D 2 102 ? 123.72800 129.51400 84.49800 1.000 35.46773 102 PRO D C 1
ATOM 9948 O O . PRO D 2 102 ? 124.25700 129.84400 85.56200 1.000 40.24702 102 PRO D O 1
ATOM 9959 N N . SER D 2 103 ? 122.72300 128.64900 84.42100 1.000 29.99100 103 SER D N 1
ATOM 9960 C CA . SER D 2 103 ? 122.17600 127.95400 85.57200 1.000 29.48218 103 SER D CA 1
ATOM 9961 C C . SER D 2 103 ? 123.11200 126.83800 86.02400 1.000 34.21009 103 SER D C 1
ATOM 9962 O O . SER D 2 103 ? 124.09000 126.49800 85.35300 1.000 43.69363 103 SER D O 1
ATOM 9970 N N . SER D 2 104 ? 122.80200 126.25900 87.18600 1.000 30.78744 104 SER D N 1
ATOM 9971 C CA . SER D 2 104 ? 123.65800 125.21200 87.72900 1.000 33.59873 104 SER D CA 1
ATOM 9972 C C . SER D 2 104 ? 123.45000 123.89900 86.99400 1.000 42.06167 104 SER D C 1
ATOM 9973 O O . SER D 2 104 ? 124.38900 123.10500 86.87200 1.000 46.35460 104 SER D O 1
ATOM 9981 N N . HIS D 2 105 ? 122.23700 123.65400 86.50400 1.000 41.36391 105 HIS D N 1
ATOM 9982 C CA . HIS D 2 105 ? 121.95600 122.44500 85.74800 1.000 38.16023 105 HIS D CA 1
ATOM 9983 C C . HIS D 2 105 ? 122.50300 122.54600 84.33500 1.000 39.42633 105 HIS D C 1
ATOM 9984 O O . HIS D 2 105 ? 122.63900 121.52300 83.65700 1.000 45.90044 105 HIS D O 1
ATOM 9998 N N . GLU D 2 106 ? 122.81400 123.76100 83.88700 1.000 37.64242 106 GLU D N 1
ATOM 9999 C CA . GLU D 2 106 ? 123.40000 123.99100 82.57800 1.000 36.64065 106 GLU D CA 1
ATOM 10000 C C . GLU D 2 106 ? 124.91600 123.97900 82.63800 1.000 39.86123 106 GLU D C 1
ATOM 10001 O O . GLU D 2 106 ? 125.56400 123.71400 81.62000 1.000 46.16015 106 GLU D O 1
ATOM 10013 N N . VAL D 2 107 ? 125.48800 124.24700 83.81200 1.000 35.70095 107 VAL D N 1
ATOM 10014 C CA . VAL D 2 107 ? 126.93100 124.18700 83.99400 1.000 35.01312 107 VAL D CA 1
ATOM 10015 C C . VAL D 2 107 ? 127.36600 122.75000 84.23200 1.000 38.47926 107 VAL D C 1
ATOM 10016 O O . VAL D 2 107 ? 128.55000 122.42800 84.07200 1.000 41.64023 107 VAL D O 1
ATOM 10029 N N . VAL D 2 108 ? 126.42700 121.87500 84.58400 1.000 35.70114 108 VAL D N 1
ATOM 10030 C CA . VAL D 2 108 ? 126.70200 120.47700 84.88200 1.000 32.12189 108 VAL D CA 1
ATOM 10031 C C . VAL D 2 108 ? 126.46200 119.64600 83.63100 1.000 35.58408 108 VAL D C 1
ATOM 10032 O O . VAL D 2 108 ? 127.14900 118.64700 83.39400 1.000 41.15993 108 VAL D O 1
ATOM 10045 N N . SER D 2 109 ? 125.48200 120.05100 82.82400 1.000 37.04824 109 SER D N 1
ATOM 10046 C CA . SER D 2 109 ? 125.30600 119.44100 81.51000 1.000 32.40838 109 SER D CA 1
ATOM 10047 C C . SER D 2 109 ? 126.46900 119.78000 80.58900 1.000 34.11969 109 SER D C 1
ATOM 10048 O O . SER D 2 109 ? 126.91200 118.93800 79.80000 1.000 41.82424 109 SER D O 1
ATOM 10056 N N . TRP D 2 110 ? 126.97400 121.01000 80.67500 1.000 33.36364 110 TRP D N 1
ATOM 10057 C CA . TRP D 2 110 ? 128.12900 121.40000 79.87500 1.000 34.30260 110 TRP D CA 1
ATOM 10058 C C . TRP D 2 110 ? 129.33900 120.53500 80.19200 1.000 37.92024 110 TRP D C 1
ATOM 10059 O O . TRP D 2 110 ? 130.04700 120.08800 79.28300 1.000 40.88317 110 TRP D O 1
ATOM 10080 N N . ILE D 2 111 ? 129.59500 120.28700 81.47600 1.000 38.02766 111 ILE D N 1
ATOM 10081 C CA . ILE D 2 111 ? 130.74200 119.47000 81.85600 1.000 32.97987 111 ILE D CA 1
ATOM 10082 C C . ILE D 2 111 ? 130.56600 118.04500 81.35600 1.000 37.06811 111 ILE D C 1
ATOM 10083 O O . ILE D 2 111 ? 131.51700 117.42000 80.87300 1.000 43.16568 111 ILE D O 1
ATOM 10099 N N . LYS D 2 112 ? 129.35200 117.50600 81.46300 1.000 35.31240 112 LYS D N 1
ATOM 10100 C CA . LYS D 2 112 ? 129.10000 116.16000 80.96600 1.000 32.32854 112 LYS D CA 1
ATOM 10101 C C . LYS D 2 112 ? 129.38200 116.07200 79.47300 1.000 33.54704 112 LYS D C 1
ATOM 10102 O O . LYS D 2 112 ? 130.01900 115.12100 79.00800 1.000 39.03536 112 LYS D O 1
ATOM 10121 N N . ARG D 2 113 ? 128.92300 117.06100 78.70800 1.000 35.52310 113 ARG D N 1
ATOM 10122 C CA . ARG D 2 113 ? 129.18300 117.06600 77.27400 1.000 36.89383 113 ARG D CA 1
ATOM 10123 C C . ARG D 2 113 ? 130.67100 117.20100 76.98500 1.000 37.07219 113 ARG D C 1
ATOM 10124 O O . ARG D 2 113 ? 131.20000 116.53400 76.08900 1.000 40.77205 113 ARG D O 1
ATOM 10145 N N . ILE D 2 114 ? 131.36400 118.06600 77.72800 1.000 36.61308 114 ILE D N 1
ATOM 10146 C CA . ILE D 2 114 ? 132.78400 118.28700 77.47400 1.000 34.37038 114 ILE D CA 1
ATOM 10147 C C . ILE D 2 114 ? 133.57000 117.01300 77.74100 1.000 37.37811 114 ILE D C 1
ATOM 10148 O O . ILE D 2 114 ? 134.36500 116.56500 76.90800 1.000 41.84410 114 ILE D O 1
ATOM 10164 N N . LEU D 2 115 ? 133.35000 116.40200 78.90200 1.000 36.62827 115 LEU D N 1
ATOM 10165 C CA . LEU D 2 115 ? 134.13600 115.24700 79.30800 1.000 38.27274 115 LEU D CA 1
ATOM 10166 C C . LEU D 2 115 ? 133.62900 113.94400 78.71100 1.000 40.79123 115 LEU D C 1
ATOM 10167 O O . LEU D 2 115 ? 134.27400 112.90700 78.89600 1.000 43.14569 115 LEU D O 1
ATOM 10183 N N . LYS D 2 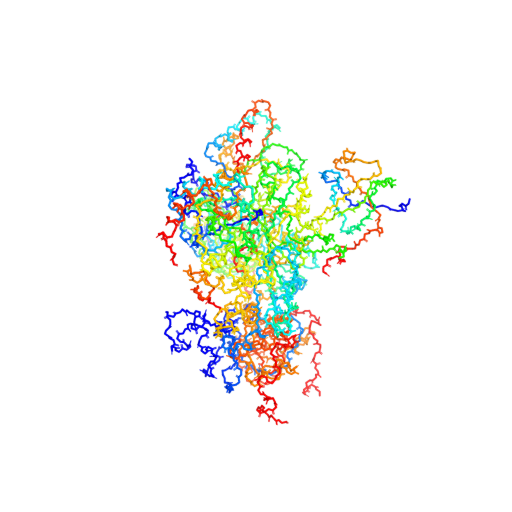116 ? 132.50500 113.96900 78.00000 1.000 39.40353 116 LYS D N 1
ATOM 10184 C CA . LYS D 2 116 ? 131.94200 112.76700 77.39600 1.000 38.46893 116 LYS D CA 1
ATOM 10185 C C . LYS D 2 116 ? 131.75000 111.67700 78.44500 1.000 36.60177 116 LYS D C 1
ATOM 10186 O O . LYS D 2 116 ? 132.07300 110.50800 78.22900 1.000 39.98360 116 LYS D O 1
ATOM 10205 N N . VAL D 2 117 ? 131.21900 112.07100 79.59500 1.000 37.36810 117 VAL D N 1
ATOM 10206 C CA . VAL D 2 117 ? 130.97800 111.16500 80.70000 1.000 38.30337 117 VAL D CA 1
ATOM 10207 C C . VAL D 2 117 ? 129.49600 110.82400 80.73300 1.000 43.14118 117 VAL D C 1
ATOM 10208 O O . VAL D 2 117 ? 128.64400 111.57400 80.25000 1.000 46.19751 117 VAL D O 1
ATOM 10221 N N . GLU D 2 118 ? 129.18100 109.66600 81.31300 1.000 47.40022 118 GLU D N 1
ATOM 10222 C CA . GLU D 2 118 ? 127.82100 109.15100 81.24700 1.000 47.63350 118 GLU D CA 1
ATOM 10223 C C . GLU D 2 118 ? 126.87800 109.88200 82.19100 1.000 45.78325 118 GLU D C 1
ATOM 10224 O O . GLU D 2 118 ? 125.68200 109.98900 81.89900 1.000 48.12906 118 GLU D O 1
ATOM 10236 N N . LYS D 2 119 ? 127.38200 110.38600 83.31400 1.000 44.64838 119 LYS D N 1
ATOM 10237 C CA . LYS D 2 119 ? 126.52800 111.00700 84.31300 1.000 41.27777 119 LYS D CA 1
ATOM 10238 C C . LYS D 2 119 ? 127.32600 112.08300 85.03300 1.000 40.28111 119 LYS D C 1
ATOM 10239 O O . LYS D 2 119 ? 128.54400 111.96800 85.19400 1.000 45.84017 119 LYS D O 1
ATOM 10258 N N . THR D 2 120 ? 126.63000 113.13200 85.46400 1.000 37.39552 120 THR D N 1
ATOM 10259 C CA . THR D 2 120 ? 127.27200 114.22200 86.18600 1.000 34.09396 120 THR D CA 1
ATOM 10260 C C . THR D 2 120 ? 126.22000 114.94100 87.01500 1.000 31.48390 120 THR D C 1
ATOM 10261 O O . THR D 2 120 ? 125.13400 115.23800 86.51200 1.000 40.09523 120 THR D O 1
ATOM 10272 N N . GLY D 2 121 ? 126.54500 115.22000 88.27800 1.000 33.01171 121 GLY D N 1
ATOM 10273 C CA . GLY D 2 121 ? 125.61500 115.85200 89.19100 1.000 34.60104 121 GLY D CA 1
ATOM 10274 C C . GLY D 2 121 ? 126.30000 116.93400 90.00000 1.000 39.88953 121 GLY D C 1
ATOM 10275 O O . GLY D 2 121 ? 127.49500 117.18400 89.84600 1.000 44.99391 121 GLY D O 1
ATOM 10279 N N . HIS D 2 122 ? 125.51900 117.57500 90.86700 1.000 40.49551 122 HIS D N 1
ATOM 10280 C CA . HIS D 2 122 ? 126.05500 118.60000 91.74900 1.000 38.75029 122 HIS D CA 1
ATOM 10281 C C . HIS D 2 122 ? 125.29300 118.58400 93.06500 1.000 46.33800 122 HIS D C 1
ATOM 10282 O O . HIS D 2 122 ? 124.19500 118.03300 93.16600 1.000 52.89834 122 HIS D O 1
ATOM 10296 N N . SER D 2 123 ? 125.89600 119.20900 94.07600 1.000 50.34087 123 SER D N 1
ATOM 10297 C CA . SER D 2 123 ? 125.46100 119.06000 95.45900 1.000 53.44589 123 SER D CA 1
ATOM 10298 C C . SER D 2 123 ? 125.02700 120.38800 96.06200 1.000 54.35271 123 SER D C 1
ATOM 10299 O O . SER D 2 123 ? 125.44300 120.74400 97.16900 1.000 60.24756 123 SER D O 1
ATOM 10307 N N . GLY D 2 124 ? 124.19700 121.12600 95.33700 1.000 50.63081 124 GLY D N 1
ATOM 10308 C CA . GLY D 2 124 ? 123.68200 122.39400 95.80900 1.000 49.04664 124 GLY D CA 1
ATOM 10309 C C . GLY D 2 124 ? 123.52000 123.34800 94.64800 1.000 48.13919 124 GLY D C 1
ATOM 10310 O O . GLY D 2 124 ? 124.46600 123.56300 93.88500 1.000 48.14540 124 GLY D O 1
ATOM 10314 N N . THR D 2 125 ? 122.33900 123.93500 94.50300 1.000 44.53478 125 THR D N 1
ATOM 10315 C CA . THR D 2 125 ? 121.99100 124.68000 93.30300 1.000 40.63031 125 THR D CA 1
ATOM 10316 C C . THR D 2 125 ? 122.32100 126.15300 93.51000 1.000 41.91622 125 THR D C 1
ATOM 10317 O O . THR D 2 125 ? 121.85000 126.77000 94.46900 1.000 48.01577 125 THR D O 1
ATOM 10328 N N . LEU D 2 126 ? 123.12800 126.71200 92.61000 1.000 43.65838 126 LEU D N 1
ATOM 10329 C CA . LEU D 2 126 ? 123.46700 128.12600 92.63100 1.000 43.44813 126 LEU D CA 1
ATOM 10330 C C . LEU D 2 126 ? 122.57600 128.82300 91.61800 1.000 42.54683 126 LEU D C 1
ATOM 10331 O O . LEU D 2 126 ? 122.36700 128.31400 90.51500 1.000 43.02776 126 LEU D O 1
ATOM 10347 N N . ASP D 2 127 ? 122.02400 129.97100 92.00300 1.000 41.50675 127 ASP D N 1
ATOM 10348 C CA . ASP D 2 127 ? 121.02800 130.61400 91.17000 1.000 38.99966 127 ASP D CA 1
ATOM 10349 C C . ASP D 2 127 ? 121.64600 130.99300 89.82800 1.000 38.41075 127 ASP D C 1
ATOM 10350 O O . ASP D 2 127 ? 122.86600 131.13700 89.71300 1.000 43.38098 127 ASP D O 1
ATOM 10359 N N . PRO D 2 128 ? 120.82200 131.15700 88.79400 1.000 33.19252 128 PRO D N 1
ATOM 10360 C CA . PRO D 2 128 ? 121.37900 131.44700 87.46700 1.000 34.81796 128 PRO D CA 1
ATOM 10361 C C . PRO D 2 128 ? 122.27800 132.66500 87.42600 1.000 38.99013 128 PRO D C 1
ATOM 10362 O O . PRO D 2 128 ? 123.17100 132.72200 86.57400 1.000 46.46224 128 PRO D O 1
ATOM 10373 N N . LYS D 2 129 ? 122.07600 133.64300 88.30600 1.000 37.82366 129 LYS D N 1
ATOM 10374 C CA . LYS D 2 129 ? 122.84900 134.87600 88.29700 1.000 38.39416 129 LYS D CA 1
ATOM 10375 C C . LYS D 2 129 ? 123.91200 134.91000 89.38900 1.000 38.02221 129 LYS D C 1
ATOM 10376 O O . LYS D 2 129 ? 124.44400 135.98100 89.69500 1.000 43.13417 129 LYS D O 1
ATOM 10395 N N . VAL D 2 130 ? 124.23800 133.76200 89.97400 1.000 36.01882 130 VAL D N 1
ATOM 10396 C CA . VAL D 2 130 ? 125.05600 133.68800 91.17900 1.000 34.06266 130 VAL D CA 1
ATOM 10397 C C . VAL D 2 130 ? 126.27200 132.82600 90.87300 1.000 36.86657 130 VAL D C 1
ATOM 10398 O O . VAL D 2 130 ? 126.13200 131.67800 90.43800 1.000 43.82824 130 VAL D O 1
ATOM 10411 N N . THR D 2 131 ? 127.46200 133.38000 91.09700 1.000 33.29012 131 THR D N 1
ATOM 10412 C CA . THR D 2 131 ? 128.70800 132.67000 90.86900 1.000 30.16722 131 THR D CA 1
ATOM 10413 C C . THR D 2 131 ? 129.16400 132.00300 92.16100 1.000 34.71241 131 THR D C 1
ATOM 10414 O O . THR D 2 131 ? 128.48900 132.05800 93.19100 1.000 41.81788 131 THR D O 1
ATOM 10425 N N . GLY D 2 132 ? 130.31900 131.35100 92.10900 1.000 32.93850 132 GLY D N 1
ATOM 10426 C CA . GLY D 2 132 ? 130.95100 130.79100 93.27900 1.000 35.42537 132 GLY D CA 1
ATOM 10427 C C . GLY D 2 132 ? 131.26300 129.32700 93.09400 1.000 39.35494 132 GLY D C 1
ATOM 10428 O O . GLY D 2 132 ? 131.24300 128.79300 91.98100 1.000 42.69569 132 GLY D O 1
ATOM 10432 N N . CYS D 2 133 ? 131.55300 128.66400 94.20900 1.000 43.13456 133 CYS D N 1
ATOM 10433 C CA . CYS D 2 133 ? 131.92500 127.25800 94.17700 1.000 41.26089 133 CYS D CA 1
ATOM 10434 C C . CYS D 2 133 ? 130.73600 126.39400 93.78700 1.000 45.11222 133 CYS D C 1
ATOM 10435 O O . CYS D 2 133 ? 129.60400 126.63300 94.21400 1.000 47.67041 133 CYS D O 1
ATOM 10443 N N . LEU D 2 134 ? 131.00300 125.37800 92.97200 1.000 43.42485 134 LEU D N 1
ATOM 10444 C CA . LEU D 2 134 ? 129.99600 124.39000 92.60600 1.000 42.86852 134 LEU D CA 1
ATOM 10445 C C . LEU D 2 134 ? 130.69600 123.05000 92.46900 1.000 43.41937 134 LEU D C 1
ATOM 10446 O O . LEU D 2 134 ? 131.56500 122.89400 91.60700 1.000 48.52534 134 LEU D O 1
ATOM 10462 N N . ILE D 2 135 ? 130.32600 122.09100 93.31000 1.000 43.24895 135 ILE D N 1
ATOM 10463 C CA . ILE D 2 135 ? 130.92800 120.76500 93.28200 1.000 41.13884 135 ILE D CA 1
ATOM 10464 C C . ILE D 2 135 ? 130.17100 119.92300 92.26600 1.000 45.23300 135 ILE D C 1
ATOM 10465 O O . ILE D 2 135 ? 128.97100 119.67300 92.42100 1.000 52.74190 135 ILE D O 1
ATOM 10481 N N . VAL D 2 136 ? 130.87400 119.48800 91.22600 1.000 40.73136 136 VAL D N 1
ATOM 10482 C CA . VAL D 2 136 ? 130.29900 118.71000 90.13800 1.000 38.42211 136 VAL D CA 1
ATOM 10483 C C . VAL D 2 136 ? 130.89600 117.31400 90.21700 1.000 39.14754 136 VAL D C 1
ATOM 10484 O O . VAL D 2 136 ? 132.10300 117.13200 90.01900 1.000 44.82315 136 VAL D O 1
ATOM 10497 N N . CYS D 2 137 ? 130.05600 116.32700 90.50700 1.000 39.09645 137 CYS D N 1
ATOM 10498 C CA . CYS D 2 137 ? 130.49100 114.94300 90.60300 1.000 39.78825 137 CYS D CA 1
ATOM 10499 C C . CYS D 2 137 ? 130.36600 114.26100 89.24900 1.000 40.26300 137 CYS D C 1
ATOM 10500 O O . CYS D 2 137 ? 129.38300 114.45800 88.53100 1.000 44.75253 137 CYS D O 1
ATOM 10508 N N . ILE D 2 138 ? 131.37000 113.46000 88.90300 1.000 41.66002 138 ILE D N 1
ATOM 10509 C CA . ILE D 2 138 ? 131.46200 112.82100 87.59500 1.000 38.22765 138 ILE D CA 1
ATOM 10510 C C . ILE D 2 138 ? 131.19400 111.33400 87.77500 1.000 40.11813 138 ILE D C 1
ATOM 10511 O O . ILE D 2 138 ? 131.98500 110.62000 88.40200 1.000 43.39915 138 ILE D O 1
ATOM 10527 N N . ASP D 2 139 ? 130.07900 110.86600 87.22000 1.000 43.36045 139 ASP D N 1
ATOM 10528 C CA . ASP D 2 139 ? 129.78800 109.44100 87.13200 1.000 45.39257 139 ASP D CA 1
ATOM 10529 C C . ASP D 2 139 ? 129.77900 108.78200 88.51200 1.000 49.92678 139 ASP D C 1
ATOM 10530 O O . ASP D 2 139 ? 128.85500 109.01300 89.29800 1.000 55.29123 139 ASP D O 1
ATOM 10539 N N . ARG D 2 140 ? 130.78500 107.96100 88.82400 1.000 47.35066 140 ARG D N 1
ATOM 10540 C CA . ARG D 2 140 ? 130.76100 107.17900 90.05300 1.000 42.92626 140 ARG D CA 1
ATOM 10541 C C . ARG D 2 140 ? 130.79300 108.05300 91.29700 1.000 43.47571 140 ARG D C 1
ATOM 10542 O O . ARG D 2 140 ? 130.43700 107.58000 92.38100 1.000 47.88417 140 ARG D O 1
ATOM 10563 N N . ALA D 2 141 ? 131.20900 109.31200 91.17200 1.000 41.16776 141 ALA D N 1
ATOM 10564 C CA . ALA D 2 141 ? 131.21700 110.21700 92.31200 1.000 42.61827 141 ALA D CA 1
ATOM 10565 C C . ALA D 2 141 ? 129.83900 110.77800 92.62600 1.000 46.33380 141 ALA D C 1
ATOM 10566 O O . ALA D 2 141 ? 129.62400 111.26100 93.74300 1.000 50.02283 141 ALA D O 1
ATOM 10573 N N . THR D 2 142 ? 128.90600 110.73000 91.67400 1.000 44.63306 142 THR D N 1
ATOM 10574 C CA . THR D 2 142 ? 127.58100 111.29100 91.90400 1.000 42.29795 142 THR D CA 1
ATOM 10575 C C . THR D 2 142 ? 126.87000 110.60900 93.06200 1.000 49.63897 142 THR D C 1
ATOM 10576 O O . THR D 2 142 ? 125.92000 111.17500 93.61300 1.000 53.66152 142 THR D O 1
ATOM 10587 N N . ARG D 2 143 ? 127.30800 109.40900 93.44100 1.000 49.37893 143 ARG D N 1
ATOM 10588 C CA . ARG D 2 143 ? 126.70800 108.71500 94.57200 1.000 43.06213 143 ARG D CA 1
ATOM 10589 C C . ARG D 2 143 ? 126.84100 109.50400 95.86600 1.000 45.30363 143 ARG D C 1
ATOM 10590 O O . ARG D 2 143 ? 126.09300 109.24700 96.81400 1.000 48.95156 143 ARG D O 1
ATOM 10611 N N . LEU D 2 144 ? 127.76900 110.45500 95.92800 1.000 47.77512 144 LEU D N 1
ATOM 10612 C CA . LEU D 2 144 ? 127.96700 111.28000 97.11000 1.000 51.08686 144 LEU D CA 1
ATOM 10613 C C . LEU D 2 144 ? 127.12800 112.55000 97.11000 1.000 57.07060 144 LEU D C 1
ATOM 10614 O O . LEU D 2 144 ? 127.13200 113.27100 98.11300 1.000 64.20543 144 LEU D O 1
ATOM 10630 N N . VAL D 2 145 ? 126.42500 112.85000 96.01700 1.000 54.85941 145 VAL D N 1
ATOM 10631 C CA . VAL D 2 145 ? 125.72500 114.12700 95.90700 1.000 51.60570 145 VAL D CA 1
ATOM 10632 C C . VAL D 2 145 ? 124.78200 114.31900 97.08800 1.000 57.16191 145 VAL D C 1
ATOM 10633 O O . VAL D 2 145 ? 124.76700 115.37600 97.72800 1.000 60.89570 145 VAL D O 1
ATOM 10646 N N . LYS D 2 146 ? 123.97800 113.29900 97.39300 1.000 58.17363 146 LYS D N 1
ATOM 10647 C CA . LYS D 2 146 ? 123.04500 113.40100 98.51100 1.000 61.31313 146 LYS D CA 1
ATOM 10648 C C . LYS D 2 146 ? 123.77800 113.72300 99.80700 1.000 63.41354 146 LYS D C 1
ATOM 10649 O O . LYS D 2 146 ? 123.35900 114.60000 100.57000 1.000 68.32194 146 LYS D O 1
ATOM 10668 N N . SER D 2 147 ? 124.87600 113.01600 100.07500 1.000 62.74455 147 SER D N 1
ATOM 10669 C CA . SER D 2 147 ? 125.62500 113.24300 101.30400 1.000 63.96448 147 SER D CA 1
ATOM 10670 C C . SER D 2 147 ? 126.17700 114.65700 101.39300 1.000 62.01481 147 SER D C 1
ATOM 10671 O O . SER D 2 147 ? 126.48700 115.12200 102.49400 1.000 65.26107 147 SER D O 1
ATOM 10679 N N . GLN D 2 148 ? 126.30800 115.34900 100.26600 1.000 59.18679 148 GLN D N 1
ATOM 10680 C CA . GLN D 2 148 ? 126.83700 116.70400 100.23400 1.000 59.74747 148 GLN D CA 1
ATOM 10681 C C . GLN D 2 148 ? 125.75000 117.76800 100.29900 1.000 63.71804 148 GLN D C 1
ATOM 10682 O O . GLN D 2 148 ? 126.06600 118.95900 100.22000 1.000 65.41361 148 GLN D O 1
ATOM 10696 N N . GLN D 2 149 ? 124.48300 117.37300 100.44000 1.000 65.08047 149 GLN D N 1
ATOM 10697 C CA . GLN D 2 149 ? 123.39900 118.34900 100.43800 1.000 62.95458 149 GLN D CA 1
ATOM 10698 C C . GLN D 2 149 ? 123.37000 119.16600 101.72100 1.000 62.33069 149 GLN D C 1
ATOM 10699 O O . GLN D 2 149 ? 123.03600 120.35500 101.68600 1.000 63.08520 149 GLN D O 1
ATOM 10713 N N . ASN D 2 150 ? 123.71300 118.56000 102.85200 1.000 59.65797 150 ASN D N 1
ATOM 10714 C CA . ASN D 2 150 ? 123.63800 119.22400 104.14500 1.000 56.90503 150 ASN D CA 1
ATOM 10715 C C . ASN D 2 150 ? 124.89900 120.01200 104.47400 1.000 55.91879 150 ASN D C 1
ATOM 10716 O O . ASN D 2 150 ? 125.02400 120.51600 105.59400 1.000 58.58521 150 ASN D O 1
ATOM 10727 N N . ALA D 2 151 ? 125.82900 120.12800 103.53300 1.000 57.95140 151 ALA D N 1
ATOM 10728 C CA . ALA D 2 151 ? 127.08800 120.80200 103.81000 1.000 55.52615 151 ALA D CA 1
ATOM 10729 C C . ALA D 2 151 ? 126.85700 122.27700 104.10900 1.000 50.26928 151 ALA D C 1
ATOM 10730 O O . ALA D 2 151 ? 126.09600 122.95800 103.41700 1.000 54.37760 151 ALA D O 1
ATOM 10737 N N . GLY D 2 152 ? 127.52700 122.77100 105.14500 1.000 46.63752 152 GLY D N 1
ATOM 10738 C CA . GLY D 2 152 ? 127.45000 124.18500 105.45900 1.000 46.86420 152 GLY D CA 1
ATOM 10739 C C . GLY D 2 152 ? 128.08700 125.02800 104.36800 1.000 47.15828 152 GLY D C 1
ATOM 10740 O O . GLY D 2 152 ? 129.13900 124.69000 103.82300 1.000 50.91483 152 GLY D O 1
ATOM 10744 N N . LYS D 2 153 ? 127.43500 126.13900 104.05000 1.000 45.28009 153 LYS D N 1
ATOM 10745 C CA . LYS D 2 153 ? 127.83400 127.00500 102.95400 1.000 43.10601 153 LYS D CA 1
ATOM 10746 C C . LYS D 2 153 ? 128.33200 128.34100 103.48600 1.000 44.07358 153 LYS D C 1
ATOM 10747 O O . LYS D 2 153 ? 128.04000 128.73700 104.61700 1.000 49.08425 153 LYS D O 1
ATOM 10766 N N . GLU D 2 154 ? 129.09900 129.03100 102.64600 1.000 42.62429 154 GLU D N 1
ATOM 10767 C CA . GLU D 2 154 ? 129.61900 130.35700 102.95600 1.000 38.44221 154 GLU D CA 1
ATOM 10768 C C . GLU D 2 154 ? 129.49500 131.22000 101.71500 1.000 39.59336 154 GLU D C 1
ATOM 10769 O O . GLU D 2 154 ? 130.03000 130.87100 100.65900 1.000 45.59251 154 GLU D O 1
ATOM 10781 N N . TYR D 2 155 ? 128.79400 132.34000 101.84300 1.000 37.58756 155 TYR D N 1
ATOM 10782 C CA . TYR D 2 155 ? 128.54700 133.23900 100.73200 1.000 33.89403 155 TYR D CA 1
ATOM 10783 C C . TYR D 2 155 ? 129.16100 134.59800 101.02100 1.000 36.44339 155 TYR D C 1
ATOM 10784 O O . TYR D 2 155 ? 129.45800 134.94300 102.16700 1.000 46.04291 155 TYR D O 1
ATOM 10802 N N . VAL D 2 156 ? 129.34900 135.36800 99.95600 1.000 35.05786 156 VAL D N 1
ATOM 10803 C CA . VAL D 2 156 ? 129.72600 136.77100 100.04100 1.000 36.05818 156 VAL D CA 1
ATOM 10804 C C . VAL D 2 156 ? 128.68100 137.52800 99.24000 1.000 39.49329 156 VAL D C 1
ATOM 10805 O O . VAL D 2 156 ? 128.61300 137.38800 98.01300 1.000 44.85478 156 VAL D O 1
ATOM 10818 N N . ALA D 2 157 ? 127.87400 138.33000 99.92200 1.000 42.62209 157 ALA D N 1
ATOM 10819 C CA . ALA D 2 157 ? 126.70400 138.95300 99.33100 1.000 40.18972 157 ALA D CA 1
ATOM 10820 C C . ALA D 2 157 ? 126.87700 140.46000 99.26900 1.000 45.34558 157 ALA D C 1
ATOM 10821 O O . ALA D 2 157 ? 127.55200 141.06100 100.10900 1.000 54.21021 157 ALA D O 1
ATOM 10828 N N . VAL D 2 158 ? 126.26000 141.06500 98.26000 1.000 43.03893 158 VAL D N 1
ATOM 10829 C CA . VAL D 2 158 ? 126.24500 142.51100 98.08700 1.000 47.55045 158 VAL D CA 1
ATOM 10830 C C . VAL D 2 158 ? 124.80900 142.97400 98.26200 1.000 51.62820 158 VAL D C 1
ATOM 10831 O O . VAL D 2 158 ? 123.90300 142.47100 97.58500 1.000 53.38666 158 VAL D O 1
ATOM 10844 N N . PHE D 2 159 ? 124.59700 143.93100 99.16100 1.000 53.46192 159 PHE D N 1
ATOM 10845 C CA . PHE D 2 159 ? 123.26300 144.39700 99.50600 1.000 49.37865 159 PHE D CA 1
ATOM 10846 C C . PHE D 2 159 ? 123.17400 145.89900 99.30200 1.000 49.92512 159 PHE D C 1
ATOM 10847 O O . PHE D 2 159 ? 124.06200 146.64400 99.72900 1.000 58.35532 159 PHE D O 1
ATOM 10864 N N . SER D 2 160 ? 122.10300 146.33500 98.64900 1.000 48.31036 160 SER D N 1
ATOM 10865 C CA . SER D 2 160 ? 121.82000 147.74400 98.43100 1.000 50.90989 160 SER D CA 1
ATOM 10866 C C . SER D 2 160 ? 120.64400 148.15300 99.30300 1.000 58.44337 160 SER D C 1
ATOM 10867 O O . SER D 2 160 ? 119.59800 147.49600 99.28700 1.000 63.30228 160 SER D O 1
ATOM 10875 N N . LEU D 2 161 ? 120.81500 149.23600 100.05400 1.000 62.15781 161 LEU D N 1
ATOM 10876 C CA . LEU D 2 161 ? 119.78900 149.73800 100.95700 1.000 55.65604 161 LEU D CA 1
ATOM 10877 C C . LEU D 2 161 ? 119.05000 150.89300 100.29600 1.000 53.20621 161 LEU D C 1
ATOM 10878 O O . LEU D 2 161 ? 119.67500 151.80000 99.73900 1.000 58.43368 161 LEU D O 1
ATOM 10894 N N . HIS D 2 162 ? 117.71700 150.85300 100.35800 1.000 55.44033 162 HIS D N 1
ATOM 10895 C CA . HIS D 2 162 ? 116.90900 151.87000 99.69100 1.000 62.56847 162 HIS D CA 1
ATOM 10896 C C . HIS D 2 162 ? 117.15600 153.25200 100.28300 1.000 65.47031 162 HIS D C 1
ATOM 10897 O O . HIS D 2 162 ? 117.23800 154.24400 99.55000 1.000 66.75937 162 HIS D O 1
ATOM 10911 N N . SER D 2 163 ? 117.26200 153.34200 101.60300 1.000 63.02777 163 SER D N 1
ATOM 10912 C CA . SER D 2 163 ? 117.57900 154.58000 102.29600 1.000 62.78801 163 SER D CA 1
ATOM 10913 C C . SER D 2 163 ? 118.93400 154.43500 102.98100 1.000 69.30962 163 SER D C 1
ATOM 10914 O O . SER D 2 163 ? 119.62200 153.42000 102.84200 1.000 74.79583 163 SER D O 1
ATOM 10922 N N . ALA D 2 164 ? 119.31800 155.46200 103.73100 1.000 64.79108 164 ALA D N 1
ATOM 10923 C CA . ALA D 2 164 ? 120.64600 155.54100 104.31600 1.000 65.41454 164 ALA D CA 1
ATOM 10924 C C . ALA D 2 164 ? 120.60200 155.28400 105.81600 1.000 66.28310 164 ALA D C 1
ATOM 10925 O O . ALA D 2 164 ? 119.57200 155.45100 106.47400 1.000 71.68148 164 ALA D O 1
ATOM 10932 N N . VAL D 2 165 ? 121.75000 154.87200 106.34600 1.000 69.08349 165 VAL D N 1
ATOM 10933 C CA . VAL D 2 165 ? 121.94400 154.68100 107.77600 1.000 75.28377 165 VAL D CA 1
ATOM 10934 C C . VAL D 2 165 ? 122.97500 155.69100 108.26300 1.000 81.60208 165 VAL D C 1
ATOM 10935 O O . VAL D 2 165 ? 123.73600 156.27300 107.48400 1.000 85.35808 165 VAL D O 1
ATOM 10948 N N . GLU D 2 166 ? 122.99700 155.89900 109.58100 1.000 80.47879 166 GLU D N 1
ATOM 10949 C CA . GLU D 2 166 ? 123.88100 156.91200 110.14700 1.000 81.56468 166 GLU D CA 1
ATOM 10950 C C . GLU D 2 166 ? 125.32800 156.43900 110.21700 1.000 78.17376 166 GLU D C 1
ATOM 10951 O O . GLU D 2 166 ? 126.24900 157.23600 110.00600 1.000 78.55444 166 GLU D O 1
ATOM 10963 N N . ASN D 2 167 ? 125.55600 155.16200 110.51000 1.000 80.46535 167 ASN D N 1
ATOM 10964 C CA . ASN D 2 167 ? 126.91500 154.66600 110.66500 1.000 82.76028 167 ASN D CA 1
ATOM 10965 C C . ASN D 2 167 ? 126.97600 153.19600 110.28100 1.000 77.68156 167 ASN D C 1
ATOM 10966 O O . ASN D 2 167 ? 125.96500 152.48900 110.27600 1.000 77.38020 167 ASN D O 1
ATOM 10977 N N . VAL D 2 168 ? 128.19000 152.74400 109.95700 1.000 74.03354 168 VAL D N 1
ATOM 10978 C CA . VAL D 2 168 ? 128.40700 151.33100 109.66600 1.000 76.25524 168 VAL D CA 1
ATOM 10979 C C . VAL D 2 168 ? 128.12200 150.48200 110.89400 1.000 81.93070 168 VAL D C 1
ATOM 10980 O O . VAL D 2 168 ? 127.79300 149.29500 110.77700 1.000 82.17285 168 VAL D O 1
ATOM 10993 N N . LYS D 2 169 ? 128.24100 151.06600 112.08900 1.000 81.66682 169 LYS D N 1
ATOM 10994 C CA . LYS D 2 169 ? 127.92300 150.32600 113.30400 1.000 78.73984 169 LYS D CA 1
ATOM 10995 C C . LYS D 2 169 ? 126.47500 149.86300 113.30500 1.000 75.10124 169 LYS D C 1
ATOM 10996 O O . LYS D 2 169 ? 126.16500 148.79900 113.85200 1.000 76.75776 169 LYS D O 1
ATOM 11015 N N . LYS D 2 170 ? 125.57500 150.64200 112.70400 1.000 67.84792 170 LYS D N 1
ATOM 11016 C CA . LYS D 2 170 ? 124.19000 150.20400 112.59400 1.000 67.58276 170 LYS D CA 1
ATOM 11017 C C . LYS D 2 170 ? 124.09600 148.90800 111.80100 1.000 69.22414 170 LYS D C 1
ATOM 11018 O O . LYS D 2 170 ? 123.39300 147.97100 112.19700 1.000 65.75990 170 LYS D O 1
ATOM 11037 N N . VAL D 2 171 ? 124.80500 148.83700 110.67200 1.000 71.55877 171 VAL D N 1
ATOM 11038 C CA . VAL D 2 171 ? 124.75300 147.64300 109.83500 1.000 64.86045 171 VAL D CA 1
ATOM 11039 C C . VAL D 2 171 ? 125.40600 146.46300 110.54100 1.000 62.34024 171 VAL D C 1
ATOM 11040 O O . VAL D 2 171 ? 124.92000 145.32900 110.45700 1.000 67.76400 171 VAL D O 1
ATOM 11053 N N . THR D 2 172 ? 126.51200 146.70400 111.24600 1.000 62.05548 172 THR D N 1
ATOM 11054 C CA . THR D 2 172 ? 127.15900 145.62200 111.98200 1.000 67.21530 172 THR D CA 1
ATOM 11055 C C . THR D 2 172 ? 126.23200 145.04900 113.04500 1.000 69.73481 172 THR D C 1
ATOM 11056 O O . THR D 2 172 ? 126.12900 143.82700 113.19700 1.000 69.13331 172 THR D O 1
ATOM 11067 N N . GLN D 2 173 ? 125.55400 145.91800 113.79900 1.000 70.40622 173 GLN D N 1
ATOM 11068 C CA . GLN D 2 173 ? 124.61800 145.43900 114.80900 1.000 67.02437 173 GLN D CA 1
ATOM 11069 C C . GLN D 2 173 ? 123.43700 144.72200 114.16900 1.000 65.34665 173 GLN D C 1
ATOM 11070 O O . GLN D 2 173 ? 122.98100 143.69100 114.67700 1.000 66.59205 173 GLN D O 1
ATOM 11084 N N . GLY D 2 174 ? 122.92600 145.25100 113.05600 1.000 62.40990 174 GLY D N 1
ATOM 11085 C CA . GLY D 2 174 ? 121.84400 144.57300 112.36300 1.000 60.70130 174 GLY D CA 1
ATOM 11086 C C . GLY D 2 174 ? 122.22600 143.17300 111.92800 1.000 59.25657 174 GLY D C 1
ATOM 11087 O O . GLY D 2 174 ? 121.43600 142.23500 112.05200 1.000 62.77878 174 GLY D O 1
ATOM 11091 N N . LEU D 2 175 ? 123.44500 143.01200 111.41400 1.000 58.67917 175 LEU D N 1
ATOM 11092 C CA . LEU D 2 175 ? 123.92200 141.68500 111.05100 1.000 60.11978 175 LEU D CA 1
ATOM 11093 C C . LEU D 2 175 ? 124.10000 140.80900 112.28300 1.000 64.17345 175 LEU D C 1
ATOM 11094 O O . LEU D 2 175 ? 123.89600 139.59200 112.21300 1.000 64.22745 175 LEU D O 1
ATOM 11110 N N . GLU D 2 176 ? 124.48300 141.40700 113.41300 1.000 66.66399 176 GLU D N 1
ATOM 11111 C CA . GLU D 2 176 ? 124.62900 140.64100 114.64700 1.000 66.38372 176 GLU D CA 1
ATOM 11112 C C . GLU D 2 176 ? 123.29700 140.05400 115.09300 1.000 64.77275 176 GLU D C 1
ATOM 11113 O O . GLU D 2 176 ? 123.23700 138.90100 115.53400 1.000 64.56401 176 GLU D O 1
ATOM 11125 N N . LYS D 2 177 ? 122.21900 140.83000 114.99500 1.000 60.82470 177 LYS D N 1
ATOM 11126 C CA . LYS D 2 177 ? 120.90900 140.33500 115.39400 1.000 60.98170 177 LYS D CA 1
ATOM 11127 C C . LYS D 2 177 ? 120.26100 139.46300 114.32800 1.000 59.46800 177 LYS D C 1
ATOM 11128 O O . LYS D 2 177 ? 119.23900 138.82900 114.61000 1.000 59.41487 177 LYS D O 1
ATOM 11147 N N . LEU D 2 178 ? 120.82200 139.41600 113.12300 1.000 61.96359 178 LEU D N 1
ATOM 11148 C CA . LEU D 2 178 ? 120.40200 138.45100 112.10900 1.000 59.39716 178 LEU D CA 1
ATOM 11149 C C . LEU D 2 178 ? 121.37000 137.26900 112.13200 1.000 51.86878 178 LEU D C 1
ATOM 11150 O O . LEU D 2 178 ? 122.13400 137.01500 111.20200 1.000 51.78649 178 LEU D O 1
ATOM 11166 N N . ARG D 2 179 ? 121.32300 136.54500 113.24600 1.000 47.98965 179 ARG D N 1
ATOM 11167 C CA . ARG D 2 179 ? 122.22200 135.43000 113.49400 1.000 47.83894 179 ARG D CA 1
ATOM 11168 C C . ARG D 2 179 ? 121.47000 134.35600 114.26400 1.000 45.91957 179 ARG D C 1
ATOM 11169 O O . ARG D 2 179 ? 120.41800 134.61000 114.85500 1.000 55.38262 179 ARG D O 1
ATOM 11190 N N . GLY D 2 180 ? 122.01900 133.15100 114.25100 1.000 38.47971 180 GLY D N 1
ATOM 11191 C CA . GLY D 2 180 ? 121.33200 132.02400 114.83700 1.000 41.79087 180 GLY D CA 1
ATOM 11192 C C . GLY D 2 180 ? 120.29200 131.46100 113.88700 1.000 46.14920 180 GLY D C 1
ATOM 11193 O O . GLY D 2 180 ? 120.31200 131.70300 112.67600 1.000 52.58506 180 GLY D O 1
ATOM 11197 N N . ALA D 2 181 ? 119.36500 130.69500 114.45300 1.000 46.86577 181 ALA D N 1
ATOM 11198 C CA . ALA D 2 181 ? 118.25800 130.17100 113.66800 1.000 47.07743 181 ALA D CA 1
ATOM 11199 C C . ALA D 2 181 ? 117.30700 131.30800 113.32600 1.000 52.67402 181 ALA D C 1
ATOM 11200 O O . ALA D 2 181 ? 116.95300 132.11200 114.19200 1.000 57.96428 181 ALA D O 1
ATOM 11207 N N . LEU D 2 182 ? 116.89500 131.37800 112.06200 1.000 51.23186 182 LEU D N 1
ATOM 11208 C CA . LEU D 2 182 ? 116.11200 132.50000 111.56900 1.000 47.84876 182 LEU D CA 1
ATOM 11209 C C . LEU D 2 182 ? 115.01600 132.00500 110.64100 1.000 48.74487 182 LEU D C 1
ATOM 11210 O O . LEU D 2 182 ? 115.14300 130.95800 110.00500 1.000 56.13385 182 LEU D O 1
ATOM 11226 N N . PHE D 2 183 ? 113.94000 132.78100 110.56800 1.000 49.82153 183 PHE D N 1
ATOM 11227 C CA . PHE D 2 183 ? 112.83200 132.47400 109.67800 1.000 51.71645 183 PHE D CA 1
ATOM 11228 C C . PHE D 2 183 ? 113.15700 132.95100 108.26900 1.000 57.67973 183 PHE D C 1
ATOM 11229 O O . PHE D 2 183 ? 113.62400 134.07800 108.08000 1.000 57.79824 183 PHE D O 1
ATOM 11246 N N . GLN D 2 184 ? 112.90500 132.09500 107.28000 1.000 63.24796 184 GLN D N 1
ATOM 11247 C CA . GLN D 2 184 ? 113.19700 132.41300 105.89100 1.000 59.00354 184 GLN D CA 1
ATOM 11248 C C . GLN D 2 184 ? 112.10400 131.87800 104.98200 1.000 60.90680 184 GLN D C 1
ATOM 11249 O O . GLN D 2 184 ? 111.60300 130.76900 105.18100 1.000 65.54588 184 GLN D O 1
ATOM 11263 N N . ARG D 2 185 ? 111.77300 132.66000 103.96000 1.000 59.20431 185 ARG D N 1
ATOM 11264 C CA . ARG D 2 185 ? 110.79900 132.29500 102.95300 1.000 60.82583 185 ARG D CA 1
ATOM 11265 C C . ARG D 2 185 ? 111.49400 132.18700 101.60200 1.000 64.39106 185 ARG D C 1
ATOM 11266 O O . ARG D 2 185 ? 112.24800 133.09700 101.23000 1.000 67.19558 185 ARG D O 1
ATOM 11287 N N . PRO D 2 186 ? 111.31000 131.09800 100.85900 1.000 65.84502 186 PRO D N 1
ATOM 11288 C CA . PRO D 2 186 ? 111.97000 130.97700 99.55800 1.000 65.06339 186 PRO D CA 1
ATOM 11289 C C . PRO D 2 186 ? 111.60800 132.13900 98.65200 1.000 68.54137 186 PRO D C 1
ATOM 11290 O O . PRO D 2 186 ? 110.45500 132.59400 98.64600 1.000 76.08696 186 PRO D O 1
ATOM 11301 N N . PRO D 2 187 ? 112.55800 132.64900 97.87300 1.000 68.61923 187 PRO D N 1
ATOM 11302 C CA . PRO D 2 187 ? 112.27600 133.82500 97.04300 1.000 75.79629 187 PRO D CA 1
ATOM 11303 C C . PRO D 2 187 ? 111.36000 133.47300 95.88000 1.000 87.73589 187 PRO D C 1
ATOM 11304 O O . PRO D 2 187 ? 111.06600 132.30900 95.60300 1.000 90.34637 187 PRO D O 1
ATOM 11315 N N . LEU D 2 188 ? 110.90400 134.51500 95.19300 1.000 93.74762 188 LEU D N 1
ATOM 11316 C CA . LEU D 2 188 ? 109.98000 134.34800 94.07700 1.000 93.49247 188 LEU D CA 1
ATOM 11317 C C . LEU D 2 188 ? 110.62600 133.53800 92.95800 1.000 92.06314 188 LEU D C 1
ATOM 11318 O O . LEU D 2 188 ? 110.02600 132.60200 92.43000 1.000 90.25915 188 LEU D O 1
ATOM 11334 N N . LYS D 2 193 ? 108.79200 126.80300 97.03900 1.000 110.43817 193 LYS D N 1
ATOM 11335 C CA . LYS D 2 193 ? 107.42700 126.91400 97.53800 1.000 109.08820 193 LYS D CA 1
ATOM 11336 C C . LYS D 2 193 ? 107.33500 128.15300 98.42700 1.000 104.39182 193 LYS D C 1
ATOM 11337 O O . LYS D 2 193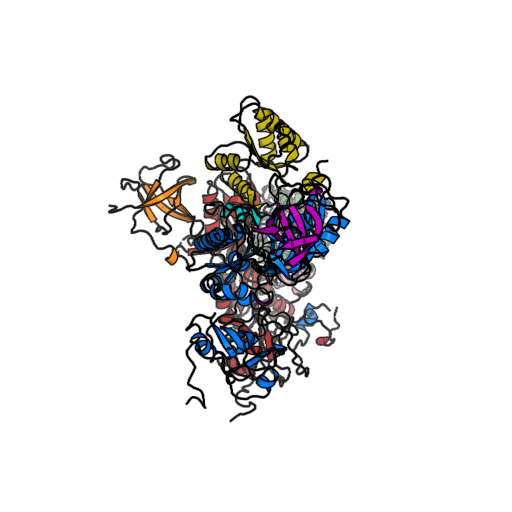 ? 108.09700 129.10100 98.24000 1.000 100.84704 193 LYS D O 1
ATOM 11355 N N . ARG D 2 194 ? 106.41200 128.15600 99.39400 1.000 103.20909 194 ARG D N 1
ATOM 11356 C CA . ARG D 2 194 ? 106.29000 129.27200 100.32300 1.000 100.32521 194 ARG D CA 1
ATOM 11357 C C . ARG D 2 194 ? 106.22100 128.77000 101.75800 1.000 92.33919 194 ARG D C 1
ATOM 11358 O O . ARG D 2 194 ? 105.64500 129.43200 102.62500 1.000 90.09260 194 ARG D O 1
ATOM 11379 N N . GLN D 2 195 ? 106.80600 127.60700 102.02800 1.000 88.43065 195 GLN D N 1
ATOM 11380 C CA . GLN D 2 195 ? 106.73400 127.01000 103.35800 1.000 87.07233 195 GLN D CA 1
ATOM 11381 C C . GLN D 2 195 ? 107.81800 127.64500 104.20800 1.000 78.90275 195 GLN D C 1
ATOM 11382 O O . GLN D 2 195 ? 108.96800 127.20300 104.20600 1.000 76.93816 195 GLN D O 1
ATOM 11396 N N . LEU D 2 196 ? 107.46100 128.72900 104.89800 1.000 72.38001 196 LEU D N 1
ATOM 11397 C CA . LEU D 2 196 ? 108.38200 129.38000 105.81900 1.000 66.95683 196 LEU D CA 1
ATOM 11398 C C . LEU D 2 196 ? 109.22700 128.30900 106.49200 1.000 68.54345 196 LEU D C 1
ATOM 11399 O O . LEU D 2 196 ? 108.68700 127.38700 107.10900 1.000 72.13969 196 LEU D O 1
ATOM 11415 N N . ARG D 2 197 ? 110.54400 128.41200 106.37300 1.000 65.94867 197 ARG D N 1
ATOM 11416 C CA . ARG D 2 197 ? 111.45800 127.47400 106.99600 1.000 60.03260 197 ARG D CA 1
ATOM 11417 C C . ARG D 2 197 ? 112.39500 128.21800 107.93500 1.000 56.97622 197 ARG D C 1
ATOM 11418 O O . ARG D 2 197 ? 112.48900 129.44700 107.91800 1.000 63.11075 197 ARG D O 1
ATOM 11439 N N . VAL D 2 198 ? 113.09900 127.44500 108.75500 1.000 55.95938 198 VAL D N 1
ATOM 11440 C CA . VAL D 2 198 ? 114.01900 127.97800 109.74800 1.000 57.02275 198 VAL D CA 1
ATOM 11441 C C . VAL D 2 198 ? 115.41200 127.49100 109.39000 1.000 57.25784 198 VAL D C 1
ATOM 11442 O O . VAL D 2 198 ? 115.65500 126.27900 109.32500 1.000 58.33353 198 VAL D O 1
ATOM 11455 N N . ARG D 2 199 ? 116.32300 128.43100 109.16200 1.000 55.22026 199 ARG D N 1
ATOM 11456 C CA . ARG D 2 199 ? 117.68300 128.11500 108.76500 1.000 51.52640 199 ARG D CA 1
ATOM 11457 C C . ARG D 2 199 ? 118.64200 128.97600 109.56900 1.000 51.08895 199 ARG D C 1
ATOM 11458 O O . ARG D 2 199 ? 118.32100 130.10400 109.94900 1.000 54.18532 199 ARG D O 1
ATOM 11479 N N . SER D 2 200 ? 119.82500 128.43000 109.81900 1.000 47.46646 200 SER D N 1
ATOM 11480 C CA . SER D 2 200 ? 120.76700 128.99900 110.77000 1.000 46.70874 200 SER D CA 1
ATOM 11481 C C . SER D 2 200 ? 121.84900 129.78100 110.04300 1.000 45.66085 200 SER D C 1
ATOM 11482 O O . SER D 2 200 ? 122.43100 129.29300 109.06900 1.000 50.14943 200 SER D O 1
ATOM 11490 N N . VAL D 2 201 ? 122.11000 130.99100 110.51800 1.000 42.25142 201 VAL D N 1
ATOM 11491 C CA . VAL D 2 201 ? 123.27600 131.76800 110.12400 1.000 39.43900 201 VAL D CA 1
ATOM 11492 C C . VAL D 2 201 ? 124.27100 131.65800 111.26800 1.000 42.98721 201 VAL D C 1
ATOM 11493 O O . VAL D 2 201 ? 124.09200 132.27500 112.32200 1.000 49.81707 201 VAL D O 1
ATOM 11506 N N . TYR D 2 202 ? 125.32500 130.86800 111.06600 1.000 44.41713 202 TYR D N 1
ATOM 11507 C CA . TYR D 2 202 ? 126.27700 130.62700 112.14300 1.000 44.22750 202 TYR D CA 1
ATOM 11508 C C . TYR D 2 202 ? 127.10500 131.87000 112.43300 1.000 47.34806 202 TYR D C 1
ATOM 11509 O O . TYR D 2 202 ? 127.36800 132.18900 113.59800 1.000 55.16243 202 TYR D O 1
ATOM 11527 N N . ASP D 2 203 ? 127.52500 132.58100 111.39300 1.000 43.48919 203 ASP D N 1
ATOM 11528 C CA . ASP D 2 203 ? 128.35600 133.75800 111.56500 1.000 46.88456 203 ASP D CA 1
ATOM 11529 C C . ASP D 2 203 ? 128.13300 134.69100 110.38800 1.000 48.58084 203 ASP D C 1
ATOM 11530 O O . ASP D 2 203 ? 127.58900 134.29900 109.35300 1.000 53.67362 203 ASP D O 1
ATOM 11539 N N . SER D 2 204 ? 128.54800 135.94000 110.56500 1.000 47.80604 204 SER D N 1
ATOM 11540 C CA . SER D 2 204 ? 128.50300 136.91800 109.49100 1.000 45.61592 204 SER D CA 1
ATOM 11541 C C . SER D 2 204 ? 129.45400 138.05000 109.83700 1.000 50.76678 204 SER D C 1
ATOM 11542 O O . SER D 2 204 ? 129.83300 138.23100 110.99700 1.000 58.84932 204 SER D O 1
ATOM 11550 N N . LYS D 2 205 ? 129.83800 138.81200 108.81700 1.000 48.07269 205 LYS D N 1
ATOM 11551 C CA . LYS D 2 205 ? 130.82500 139.87100 109.00600 1.000 52.53673 205 LYS D CA 1
ATOM 11552 C C . LYS D 2 205 ? 130.72100 140.84500 107.84500 1.000 54.73201 205 LYS D C 1
ATOM 11553 O O . LYS D 2 205 ? 130.97300 140.46500 106.69800 1.000 59.49474 205 LYS D O 1
ATOM 11572 N N . LEU D 2 206 ? 130.35600 142.08900 108.13700 1.000 53.86186 206 LEU D N 1
ATOM 11573 C CA . LEU D 2 206 ? 130.26200 143.12600 107.11300 1.000 53.90220 206 LEU D CA 1
ATOM 11574 C C . LEU D 2 206 ? 131.66100 143.43600 106.60100 1.000 59.26444 206 LEU D C 1
ATOM 11575 O O . LEU D 2 206 ? 132.45200 144.10100 107.27200 1.000 61.36291 206 LEU D O 1
ATOM 11591 N N . LEU D 2 207 ? 131.96900 142.94900 105.39700 1.000 57.55910 207 LEU D N 1
ATOM 11592 C CA . LEU D 2 207 ? 133.30900 143.12000 104.84600 1.000 53.93844 207 LEU D CA 1
ATOM 11593 C C . LEU D 2 207 ? 133.55200 144.54900 104.37900 1.000 52.11632 207 LEU D C 1
ATOM 11594 O O . LEU D 2 207 ? 134.66900 145.06400 104.50300 1.000 55.88958 207 LEU D O 1
ATOM 11610 N N . ASP D 2 208 ? 132.53200 145.20600 103.83800 1.000 49.49099 208 ASP D N 1
ATOM 11611 C CA . ASP D 2 208 ? 132.70400 146.56100 103.33400 1.000 52.48493 208 ASP D CA 1
ATOM 11612 C C . ASP D 2 208 ? 131.35200 147.25100 103.27400 1.000 55.79688 208 ASP D C 1
ATOM 11613 O O . ASP D 2 208 ? 130.30100 146.60500 103.28900 1.000 60.10596 208 ASP D O 1
ATOM 11622 N N . PHE D 2 209 ? 131.39700 148.57900 103.20600 1.000 53.19980 209 PHE D N 1
ATOM 11623 C CA . PHE D 2 209 ? 130.19300 149.38800 103.08500 1.000 57.54230 209 PHE D CA 1
ATOM 11624 C C . PHE D 2 209 ? 130.55500 150.70700 102.42400 1.000 59.71387 209 PHE D C 1
ATOM 11625 O O . PHE D 2 209 ? 131.51400 151.36600 102.83700 1.000 60.82866 209 PHE D O 1
ATOM 11642 N N . ASP D 2 210 ? 129.79400 151.08200 101.40200 1.000 63.13771 210 ASP D N 1
ATOM 11643 C CA . ASP D 2 210 ? 129.93800 152.36600 100.72800 1.000 66.47179 210 ASP D CA 1
ATOM 11644 C C . ASP D 2 210 ? 128.70900 153.20500 101.04100 1.000 71.16007 210 ASP D C 1
ATOM 11645 O O . ASP D 2 210 ? 127.58900 152.83300 100.67600 1.000 72.52782 210 ASP D O 1
ATOM 11654 N N . LYS D 2 211 ? 128.92100 154.33700 101.71500 1.000 72.91846 211 LYS D N 1
ATOM 11655 C CA . LYS D 2 211 ? 127.79700 155.16300 102.13900 1.000 73.69113 211 LYS D CA 1
ATOM 11656 C C . LYS D 2 211 ? 127.18700 155.91500 100.96500 1.000 77.55840 211 LYS D C 1
ATOM 11657 O O . LYS D 2 211 ? 125.95900 156.00700 100.85200 1.000 78.18151 211 LYS D O 1
ATOM 11676 N N . ASP D 2 212 ? 128.02200 156.46400 100.08200 1.000 80.33888 212 ASP D N 1
ATOM 11677 C CA . ASP D 2 212 ? 127.49700 157.21600 98.94800 1.000 83.71171 212 ASP D CA 1
ATOM 11678 C C . ASP D 2 212 ? 126.61400 156.33900 98.06900 1.000 80.14049 212 ASP D C 1
ATOM 11679 O O . ASP D 2 212 ? 125.52100 156.74900 97.66000 1.000 78.03929 212 ASP D O 1
ATOM 11688 N N . ARG D 2 213 ? 127.07100 155.12300 97.76800 1.000 77.43592 213 ARG D N 1
ATOM 11689 C CA . ARG D 2 213 ? 126.25900 154.17900 97.01200 1.000 75.81377 213 ARG D CA 1
ATOM 11690 C C . ARG D 2 213 ? 125.20900 153.48100 97.86600 1.000 71.73844 213 ARG D C 1
ATOM 11691 O O . ARG D 2 213 ? 124.23000 152.96200 97.32000 1.000 64.46280 213 ARG D O 1
ATOM 11712 N N . ASN D 2 214 ? 125.37900 153.47300 99.18700 1.000 74.02800 214 ASN D N 1
ATOM 11713 C CA . ASN D 2 214 ? 124.54300 152.67500 100.08200 1.000 68.68122 214 ASN D CA 1
ATOM 11714 C C . ASN D 2 214 ? 124.55600 151.20500 99.67100 1.000 65.19160 214 ASN D C 1
ATOM 11715 O O . ASN D 2 214 ? 123.52400 150.53000 99.66500 1.000 66.61138 214 ASN D O 1
ATOM 11726 N N . ILE D 2 215 ? 125.74000 150.70400 99.32700 1.000 61.09833 215 ILE D N 1
ATOM 11727 C CA . ILE D 2 215 ? 125.92900 149.33500 98.86700 1.000 52.60227 215 ILE D CA 1
ATOM 11728 C C . ILE D 2 215 ? 127.00400 148.71000 99.73900 1.000 53.15000 215 ILE D C 1
ATOM 11729 O O . ILE D 2 215 ? 128.07300 149.30000 99.92800 1.000 65.36309 215 ILE D O 1
ATOM 11745 N N . GLY D 2 216 ? 126.72400 147.52300 100.27300 1.000 45.73629 216 GLY D N 1
ATOM 11746 C CA . GLY D 2 216 ? 127.62800 146.88300 101.19700 1.000 49.42231 216 GLY D CA 1
ATOM 11747 C C . GLY D 2 216 ? 127.89300 145.44400 100.80400 1.000 50.12257 216 GLY D C 1
ATOM 11748 O O . GLY D 2 216 ? 127.15500 144.83700 100.03100 1.000 54.71965 216 GLY D O 1
ATOM 11752 N N . VAL D 2 217 ? 128.97400 144.90800 101.36100 1.000 51.68586 217 VAL D N 1
ATOM 11753 C CA . VAL D 2 217 ? 129.38500 143.52700 101.14500 1.000 48.83273 217 VAL D CA 1
ATOM 11754 C C . VAL D 2 217 ? 129.51600 142.86200 102.50500 1.000 51.69288 217 VAL D C 1
ATOM 11755 O O . VAL D 2 217 ? 130.21100 143.38000 103.38600 1.000 57.97391 217 VAL D O 1
ATOM 11768 N N . PHE D 2 218 ? 128.85400 141.72200 102.67900 1.000 48.83154 218 PHE D N 1
ATOM 11769 C CA . PHE D 2 218 ? 128.95300 140.97100 103.92000 1.000 48.30815 218 PHE D CA 1
ATOM 11770 C C . PHE D 2 218 ? 129.15100 139.49200 103.62900 1.000 44.56608 218 PHE D C 1
ATOM 11771 O O . PHE D 2 218 ? 128.53000 138.93500 102.72000 1.000 48.75429 218 PHE D O 1
ATOM 11788 N N . TRP D 2 219 ? 130.02200 138.87100 104.41500 1.000 43.42640 219 TRP D N 1
ATOM 11789 C CA . TRP D 2 219 ? 130.31100 137.44800 104.33400 1.000 40.00918 219 TRP D CA 1
ATOM 11790 C C . TRP D 2 219 ? 129.46400 136.72200 105.36800 1.000 47.35755 219 TRP D C 1
ATOM 11791 O O . TRP D 2 219 ? 129.39100 137.15200 106.52300 1.000 60.17037 219 TRP D O 1
ATOM 11812 N N . VAL D 2 220 ? 128.82000 135.63300 104.95600 1.000 41.90282 220 VAL D N 1
ATOM 11813 C CA . VAL D 2 220 ? 127.87000 134.91900 105.79900 1.000 39.17892 220 VAL D CA 1
ATOM 11814 C C . VAL D 2 220 ? 128.19300 133.43300 105.77800 1.000 39.70431 220 VAL D C 1
ATOM 11815 O O . VAL D 2 220 ? 128.34400 132.84000 104.70500 1.000 45.17626 220 VAL D O 1
ATOM 11828 N N . SER D 2 221 ? 128.30100 132.83900 106.96200 1.000 39.33406 221 SER D N 1
ATOM 11829 C CA . SER D 2 221 ? 128.33000 131.39300 107.12800 1.000 41.12481 221 SER D CA 1
ATOM 11830 C C . SER D 2 221 ? 126.92000 130.93300 107.47200 1.000 40.26806 221 SER D C 1
ATOM 11831 O O . SER D 2 221 ? 126.34000 131.39500 108.46000 1.000 52.23487 221 SER D O 1
ATOM 11839 N N . CYS D 2 222 ? 126.36800 130.03600 106.66000 1.000 33.81000 222 CYS D N 1
ATOM 11840 C CA . CYS D 2 222 ? 124.98500 129.62300 106.82200 1.000 37.16305 222 CYS D CA 1
ATOM 11841 C C . CYS D 2 222 ? 124.85000 128.13600 106.54200 1.000 44.81417 222 CYS D C 1
ATOM 11842 O O . CYS D 2 222 ? 125.72700 127.50800 105.94500 1.000 52.52560 222 CYS D O 1
ATOM 11850 N N . GLU D 2 223 ? 123.72700 127.58200 106.98600 1.000 47.24117 223 GLU D N 1
ATOM 11851 C CA . GLU D 2 223 ? 123.42600 126.17700 106.78800 1.000 48.88906 223 GLU D CA 1
ATOM 11852 C C . GLU D 2 223 ? 122.87100 125.95000 105.38500 1.000 48.45813 223 GLU D C 1
ATOM 11853 O O . GLU D 2 223 ? 122.32900 126.85600 104.74800 1.000 52.03342 223 GLU D O 1
ATOM 11865 N N . ALA D 2 224 ? 123.01900 124.71900 104.90400 1.000 46.06547 224 ALA D N 1
ATOM 11866 C CA . ALA D 2 224 ? 122.54100 124.37700 103.57200 1.000 47.61469 224 ALA D CA 1
ATOM 11867 C C . ALA D 2 224 ? 121.05900 124.69200 103.44700 1.000 50.30839 224 ALA D C 1
ATOM 11868 O O . ALA D 2 224 ? 120.26500 124.37000 104.33500 1.000 49.83473 224 ALA D O 1
ATOM 11875 N N . GLY D 2 225 ? 120.68800 125.32100 102.33500 1.000 55.17562 225 GLY D N 1
ATOM 11876 C CA . GLY D 2 225 ? 119.32200 125.72300 102.08800 1.000 54.55792 225 GLY D CA 1
ATOM 11877 C C . GLY D 2 225 ? 119.01700 127.16700 102.41500 1.000 49.31412 225 GLY D C 1
ATOM 11878 O O . GLY D 2 225 ? 117.94100 127.65100 102.04900 1.000 53.41192 225 GLY D O 1
ATOM 11882 N N . SER D 2 226 ? 119.92500 127.86800 103.08600 1.000 45.51336 226 SER D N 1
ATOM 11883 C CA . SER D 2 226 ? 119.68400 129.26000 103.43100 1.000 46.20629 226 SER D CA 1
ATOM 11884 C C . SER D 2 226 ? 119.62400 130.11600 102.17400 1.000 49.65718 226 SER D C 1
ATOM 11885 O O . SER D 2 226 ? 120.42000 129.94600 101.24700 1.000 52.83945 226 SER D O 1
ATOM 11893 N N . TYR D 2 227 ? 118.67200 131.04500 102.14800 1.000 47.77849 227 TYR D N 1
ATOM 11894 C CA . TYR D 2 227 ? 118.48900 131.95600 101.02600 1.000 44.07741 227 TYR D CA 1
ATOM 11895 C C . TYR D 2 227 ? 119.05700 133.31100 101.42100 1.000 47.95775 227 TYR D C 1
ATOM 11896 O O . TYR D 2 227 ? 118.47600 134.01600 102.25100 1.000 55.15233 227 TYR D O 1
ATOM 11914 N N . ILE D 2 228 ? 120.19400 133.67600 100.82700 1.000 45.27371 228 ILE D N 1
ATOM 11915 C CA . ILE D 2 228 ? 120.81500 134.94700 101.15900 1.000 43.37429 228 ILE D CA 1
ATOM 11916 C C . ILE D 2 228 ? 120.05400 136.10900 100.54300 1.000 47.41947 228 ILE D C 1
ATOM 11917 O O . ILE D 2 228 ? 120.20400 137.25000 100.99700 1.000 54.94801 228 ILE D O 1
ATOM 11933 N N . ARG D 2 229 ? 119.23600 135.85300 99.52200 1.000 43.02449 229 ARG D N 1
ATOM 11934 C CA . ARG D 2 229 ? 118.34600 136.89200 99.01500 1.000 47.82865 229 ARG D CA 1
ATOM 11935 C C . ARG D 2 229 ? 117.34400 137.31100 100.07800 1.000 55.16114 229 ARG D C 1
ATOM 11936 O O . ARG D 2 229 ? 117.14000 138.50600 100.32800 1.000 56.85257 229 ARG D O 1
ATOM 11957 N N . THR D 2 230 ? 116.70800 136.33100 100.71600 1.000 54.47587 230 THR D N 1
ATOM 11958 C CA . THR D 2 230 ? 115.80700 136.62700 101.82100 1.000 46.13686 230 THR D CA 1
ATOM 11959 C C . THR D 2 230 ? 116.55300 137.26500 102.99200 1.000 49.57405 230 THR D C 1
ATOM 11960 O O . THR D 2 230 ? 116.01300 138.14300 103.68000 1.000 56.15199 230 THR D O 1
ATOM 11971 N N . MET D 2 231 ? 117.78900 136.82700 103.24600 1.000 51.23181 231 MET D N 1
ATOM 11972 C CA . MET D 2 231 ? 118.57400 137.41000 104.33000 1.000 50.00480 231 MET D CA 1
ATOM 11973 C C . MET D 2 231 ? 118.84200 138.88500 104.08600 1.000 51.30893 231 MET D C 1
ATOM 11974 O O . MET D 2 231 ? 118.79900 139.69400 105.02000 1.000 56.77625 231 MET D O 1
ATOM 11988 N N . CYS D 2 232 ? 119.13300 139.25600 102.84000 1.000 48.85973 232 CYS D N 1
ATOM 11989 C CA . CYS D 2 232 ? 119.35000 140.66600 102.53800 1.000 56.77088 232 CYS D CA 1
ATOM 11990 C C . CYS D 2 232 ? 118.06300 141.46600 102.69900 1.000 61.99332 232 CYS D C 1
ATOM 11991 O O . CYS D 2 232 ? 118.09000 142.59400 103.20200 1.000 65.04738 232 CYS D O 1
ATOM 11999 N N . VAL D 2 233 ? 116.92800 140.90700 102.27400 1.000 59.18276 233 VAL D N 1
ATOM 12000 C CA . VAL D 2 233 ? 115.65200 141.58900 102.47700 1.000 49.37136 233 VAL D CA 1
ATOM 12001 C C . VAL D 2 233 ? 115.40600 141.80500 103.96300 1.000 53.41468 233 VAL D C 1
ATOM 12002 O O . VAL D 2 233 ? 114.95500 142.87600 104.38600 1.000 57.45674 233 VAL D O 1
ATOM 12015 N N . HIS D 2 234 ? 115.69900 140.79100 104.77900 1.000 52.36514 234 HIS D N 1
ATOM 12016 C CA . HIS D 2 234 ? 115.45300 140.89800 106.21100 1.000 47.44541 234 HIS D CA 1
ATOM 12017 C C . HIS D 2 234 ? 116.43900 141.84600 106.87800 1.000 49.50360 234 HIS D C 1
ATOM 12018 O O . HIS D 2 234 ? 116.07500 142.54700 107.82900 1.000 60.99507 234 HIS D O 1
ATOM 12032 N N . LEU D 2 235 ? 117.68400 141.88500 106.40200 1.000 48.10251 235 LEU D N 1
ATOM 12033 C CA . LEU D 2 235 ? 118.63700 142.85600 106.92800 1.000 52.85131 235 LEU D CA 1
ATOM 12034 C C . LEU D 2 235 ? 118.20400 144.27200 106.57700 1.000 52.13063 235 LEU D C 1
ATOM 12035 O O . LEU D 2 235 ? 118.40200 145.20400 107.36400 1.000 57.29219 235 LEU D O 1
ATOM 12051 N N . GLY D 2 236 ? 117.61500 144.45200 105.39600 1.000 51.77867 236 GLY D N 1
ATOM 12052 C CA . GLY D 2 236 ? 117.04100 145.74400 105.06000 1.000 55.40084 236 GLY D CA 1
ATOM 12053 C C . GLY D 2 236 ? 115.89600 146.10900 105.98300 1.000 61.89491 236 GLY D C 1
ATOM 12054 O O . GLY D 2 236 ? 115.84200 147.21700 106.52300 1.000 63.84598 236 GLY D O 1
ATOM 12058 N N . LEU D 2 237 ? 114.96000 145.17700 106.17400 1.000 62.07974 237 LEU D N 1
ATOM 12059 C CA . LEU D 2 237 ? 113.81600 145.43600 107.04100 1.000 53.26493 237 LEU D CA 1
ATOM 12060 C C . LEU D 2 237 ? 114.27100 145.75400 108.45900 1.000 52.99621 237 LEU D C 1
ATOM 12061 O O . LEU D 2 237 ? 113.75400 146.68100 109.09200 1.000 59.66541 237 LEU D O 1
ATOM 12077 N N . MET D 2 238 ? 115.24500 145.00200 108.97200 1.000 50.02623 238 MET D N 1
ATOM 12078 C CA . MET D 2 238 ? 115.68900 145.20800 110.34600 1.000 52.71669 238 MET D CA 1
ATOM 12079 C C . MET D 2 238 ? 116.27800 146.60000 110.52500 1.000 58.21662 238 MET D C 1
ATOM 12080 O O . MET D 2 238 ? 116.06300 147.24300 111.55900 1.000 63.81288 238 MET D O 1
ATOM 12094 N N . LEU D 2 239 ? 117.02100 147.08400 109.53500 1.000 60.66353 239 LEU D N 1
ATOM 12095 C CA . LEU D 2 239 ? 117.71600 148.35600 109.66400 1.000 62.21582 239 LEU D CA 1
ATOM 12096 C C . LEU D 2 239 ? 116.79600 149.54300 109.43000 1.000 64.24813 239 LEU D C 1
ATOM 12097 O O . LEU D 2 239 ? 117.25500 150.68700 109.49600 1.000 65.12630 239 LEU D O 1
ATOM 12113 N N . GLY D 2 240 ? 115.51600 149.30000 109.16100 1.000 66.24131 240 GLY D N 1
ATOM 12114 C CA . GLY D 2 240 ? 114.54700 150.36000 109.02400 1.000 66.02371 240 GLY D CA 1
ATOM 12115 C C . GLY D 2 240 ? 114.59900 151.10500 107.71200 1.000 66.07101 240 GLY D C 1
ATOM 12116 O O . GLY D 2 240 ? 113.84500 152.07100 107.54000 1.000 70.61840 240 GLY D O 1
ATOM 12120 N N . VAL D 2 241 ? 115.45600 150.69300 106.78300 1.000 61.89754 241 VAL D N 1
ATOM 12121 C CA . VAL D 2 241 ? 115.59900 151.37800 105.50400 1.000 62.72913 241 VAL D CA 1
ATOM 12122 C C . VAL D 2 241 ? 115.22600 150.50500 104.31800 1.000 63.30209 241 VAL D C 1
ATOM 12123 O O . VAL D 2 241 ? 115.03800 151.04000 103.21500 1.000 65.73075 241 VAL D O 1
ATOM 12136 N N . GLY D 2 242 ? 115.09800 149.19300 104.49500 1.000 65.99627 242 GLY D N 1
ATOM 12137 C CA . GLY D 2 242 ? 114.92900 148.29000 103.37800 1.000 65.94970 242 GLY D CA 1
ATOM 12138 C C . GLY D 2 242 ? 116.25500 147.93900 102.72700 1.000 65.15978 242 GLY D C 1
ATOM 12139 O O . GLY D 2 242 ? 117.29300 148.55800 102.96600 1.000 66.95992 242 GLY D O 1
ATOM 12143 N N . GLY D 2 243 ? 116.21400 146.91600 101.88400 1.000 62.12240 243 GLY D N 1
ATOM 12144 C CA . GLY D 2 243 ? 117.40700 146.49500 101.17100 1.000 59.52209 243 GLY D CA 1
ATOM 12145 C C . GLY D 2 243 ? 117.12000 145.26900 100.33500 1.000 60.68469 243 GLY D C 1
ATOM 12146 O O . GLY D 2 243 ? 116.09700 144.59600 100.50200 1.000 67.71267 243 GLY D O 1
ATOM 12150 N N . GLN D 2 244 ? 118.04700 144.98600 99.42200 1.000 57.86798 244 GLN D N 1
ATOM 12151 C CA . GLN D 2 244 ? 117.92700 143.83300 98.54400 1.000 54.95076 244 GLN D CA 1
ATOM 12152 C C . GLN D 2 244 ? 119.31500 143.34600 98.16000 1.000 54.91869 244 GLN D C 1
ATOM 12153 O O . GLN D 2 244 ? 120.29900 144.08700 98.23200 1.000 59.03279 244 GLN D O 1
ATOM 12167 N N . MET D 2 245 ? 119.38000 142.08400 97.74800 1.000 55.70484 245 MET D N 1
ATOM 12168 C CA . MET D 2 245 ? 120.62500 141.46700 97.31000 1.000 52.42766 245 MET D CA 1
ATOM 12169 C C . MET D 2 245 ? 120.78300 141.67400 95.81000 1.000 53.04879 245 MET D C 1
ATOM 12170 O O . MET D 2 245 ? 119.90300 141.29400 95.03000 1.000 56.53128 245 MET D O 1
ATOM 12184 N N . ILE D 2 246 ? 121.90600 142.26700 95.41100 1.000 51.94177 246 ILE D N 1
ATOM 12185 C CA . ILE D 2 246 ? 122.17400 142.59500 94.01600 1.000 50.52087 246 ILE D CA 1
ATOM 12186 C C . ILE D 2 246 ? 123.31300 141.78000 93.43600 1.000 51.99665 246 ILE D C 1
ATOM 12187 O O . ILE D 2 246 ? 123.63900 141.95200 92.25400 1.000 53.76816 246 ILE D O 1
ATOM 12203 N N . GLU D 2 247 ? 123.93200 140.90000 94.22100 1.000 48.37084 247 GLU D N 1
ATOM 12204 C CA . GLU D 2 247 ? 125.05700 140.11200 93.74100 1.000 39.88875 247 GLU D CA 1
ATOM 12205 C C . GLU D 2 247 ? 125.41900 139.09900 94.81300 1.000 40.17017 247 GLU D C 1
ATOM 12206 O O . GLU D 2 247 ? 125.36300 139.41300 96.00400 1.000 49.14588 247 GLU D O 1
ATOM 12218 N N . LEU D 2 248 ? 125.79000 137.89400 94.39300 1.000 35.36896 248 LEU D N 1
ATOM 12219 C CA . LEU D 2 248 ? 126.13700 136.83500 95.32700 1.000 36.17289 248 LEU D CA 1
ATOM 12220 C C . LEU D 2 248 ? 127.25800 135.98900 94.74400 1.000 34.80781 248 LEU D C 1
ATOM 12221 O O . LEU D 2 248 ? 127.42100 135.89900 93.52600 1.000 36.53152 248 LEU D O 1
ATOM 12237 N N . ARG D 2 249 ? 128.03100 135.36900 95.63300 1.000 35.13801 249 ARG D N 1
ATOM 12238 C CA . ARG D 2 249 ? 129.14000 134.51600 95.21600 1.000 33.83937 249 ARG D CA 1
ATOM 12239 C C . ARG D 2 249 ? 129.41500 133.51700 96.33000 1.000 32.51445 249 ARG D C 1
ATOM 12240 O O . ARG D 2 249 ? 129.84700 133.91200 97.41500 1.000 39.78371 249 ARG D O 1
ATOM 12261 N N . ARG D 2 250 ? 129.16900 132.23700 96.06500 1.000 32.22773 250 ARG D N 1
ATOM 12262 C CA . ARG D 2 250 ? 129.45100 131.20500 97.05500 1.000 35.72217 250 ARG D CA 1
ATOM 12263 C C . ARG D 2 250 ? 130.95800 131.03300 97.19300 1.000 38.21594 250 ARG D C 1
ATOM 12264 O O . ARG D 2 250 ? 131.63700 130.65400 96.23500 1.000 45.59007 250 ARG D O 1
ATOM 12285 N N . VAL D 2 251 ? 131.48100 131.31200 98.38900 1.000 38.70470 251 VAL D N 1
ATOM 12286 C CA . VAL D 2 251 ? 132.91400 131.21300 98.64600 1.000 37.09099 251 VAL D CA 1
ATOM 12287 C C . VAL D 2 251 ? 133.33500 129.89300 99.28000 1.000 38.12647 251 VAL D C 1
ATOM 12288 O O . VAL D 2 251 ? 134.54400 129.61900 99.35300 1.000 45.75671 251 VAL D O 1
ATOM 12301 N N . ARG D 2 252 ? 132.39800 129.07100 99.74600 1.000 36.75184 252 ARG D N 1
ATOM 12302 C CA . ARG D 2 252 ? 132.74900 127.72800 100.18600 1.000 38.90552 252 ARG D CA 1
ATOM 12303 C C . ARG D 2 252 ? 131.49400 126.87100 100.23400 1.000 40.86441 252 ARG D C 1
ATOM 12304 O O . ARG D 2 252 ? 130.42200 127.35100 100.60500 1.000 46.93737 252 ARG D O 1
ATOM 12325 N N . SER D 2 253 ? 131.64200 125.60200 99.85400 1.000 42.44281 253 SER D N 1
ATOM 12326 C CA . SER D 2 253 ? 130.55200 124.62600 99.84700 1.000 45.08865 253 SER D CA 1
ATOM 12327 C C . SER D 2 253 ? 131.04700 123.39400 100.59500 1.000 49.36776 253 SER D C 1
ATOM 12328 O O . SER D 2 253 ? 131.59800 122.47000 99.98900 1.000 54.66581 253 SER D O 1
ATOM 12336 N N . GLY D 2 254 ? 130.85100 123.38000 101.89400 1.000 46.99838 254 GLY D N 1
ATOM 12337 C CA . GLY D 2 254 ? 131.30900 122.26500 102.71800 1.000 47.36221 254 GLY D CA 1
ATOM 12338 C C . GLY D 2 254 ? 132.75600 122.46400 103.14200 1.000 49.66419 254 GLY D C 1
ATOM 12339 O O . GLY D 2 254 ? 133.08200 123.46300 103.77900 1.000 55.70434 254 GLY D O 1
ATOM 12343 N N . ILE D 2 255 ? 133.61500 121.50800 102.78600 1.000 49.59983 255 ILE D N 1
ATOM 12344 C CA . ILE D 2 255 ? 135.04500 121.61500 103.04500 1.000 55.22338 255 ILE D CA 1
ATOM 12345 C C . ILE D 2 255 ? 135.81200 122.13400 101.84000 1.000 54.90909 255 ILE D C 1
ATOM 12346 O O . ILE D 2 255 ? 137.04700 122.19700 101.88300 1.000 54.21651 255 ILE D O 1
ATOM 12362 N N . GLN D 2 256 ? 135.11900 122.51300 100.77100 1.000 49.69352 256 GLN D N 1
ATOM 12363 C CA . GLN D 2 256 ? 135.74100 122.94100 99.52700 1.000 49.11332 256 GLN D CA 1
ATOM 12364 C C . GLN D 2 256 ? 135.53300 124.43600 99.34900 1.000 45.70563 256 GLN D C 1
ATOM 12365 O O . GLN D 2 256 ? 134.41300 124.93200 99.50400 1.000 48.10371 256 GLN D O 1
ATOM 12379 N N . GLY D 2 257 ? 136.60700 125.14700 99.02000 1.000 48.94295 257 GLY D N 1
ATOM 12380 C CA . GLY D 2 257 ? 136.54000 126.58500 98.85700 1.000 48.10310 257 GLY D CA 1
ATOM 12381 C C . GLY D 2 257 ? 137.25900 127.08500 97.62400 1.000 49.87725 257 GLY D C 1
ATOM 12382 O O . GLY D 2 257 ? 137.55800 126.31100 96.71200 1.000 55.57119 257 GLY D O 1
ATOM 12386 N N . GLU D 2 258 ? 137.54100 128.38800 97.58600 1.000 48.78016 258 GLU D N 1
ATOM 12387 C CA . GLU D 2 258 ? 138.19800 128.97500 96.42400 1.000 54.60198 258 GLU D CA 1
ATOM 12388 C C . GLU D 2 258 ? 139.68900 128.67000 96.38800 1.000 58.71263 258 GLU D C 1
ATOM 12389 O O . GLU D 2 258 ? 140.26700 128.56700 95.30000 1.000 62.01517 258 GLU D O 1
ATOM 12401 N N . LYS D 2 259 ? 140.32900 128.53100 97.54700 1.000 59.34154 259 LYS D N 1
ATOM 12402 C CA . LYS D 2 259 ? 141.72800 128.12600 97.58400 1.000 62.02251 259 LYS D CA 1
ATOM 12403 C C . LYS D 2 259 ? 141.91900 126.64100 97.30100 1.000 64.35102 259 LYS D C 1
ATOM 12404 O O . LYS D 2 259 ? 143.00400 126.24200 96.86700 1.000 61.36222 259 LYS D O 1
ATOM 12423 N N . GLU D 2 260 ? 140.89300 125.82000 97.52700 1.000 69.27690 260 GLU D N 1
ATOM 12424 C CA . GLU D 2 260 ? 141.01600 124.36600 97.40400 1.000 70.42443 260 GLU D CA 1
ATOM 12425 C C . GLU D 2 260 ? 140.71500 123.92800 95.97000 1.000 66.47517 260 GLU D C 1
ATOM 12426 O O . GLU D 2 260 ? 139.67100 123.35200 95.65800 1.000 64.28495 260 GLU D O 1
ATOM 12438 N N . GLY D 2 261 ? 141.66800 124.21400 95.08800 1.000 62.86755 261 GLY D N 1
ATOM 12439 C CA . GLY D 2 261 ? 141.62800 123.68500 93.74000 1.000 61.29846 261 GLY D CA 1
ATOM 12440 C C . GLY D 2 261 ? 140.39100 124.06000 92.95100 1.000 57.22687 261 GLY D C 1
ATOM 12441 O O . GLY D 2 261 ? 139.77100 123.20200 92.31700 1.000 58.85059 261 GLY D O 1
ATOM 12445 N N . MET D 2 262 ? 140.01900 125.33400 92.98200 1.000 50.25404 262 MET D N 1
ATOM 12446 C CA . MET D 2 262 ? 138.89000 125.81400 92.20000 1.000 46.19663 262 MET D CA 1
ATOM 12447 C C . MET D 2 262 ? 139.34100 126.11600 90.77900 1.000 45.46897 262 MET D C 1
ATOM 12448 O O . MET D 2 262 ? 140.34500 126.80400 90.57000 1.000 50.59732 262 MET D O 1
ATOM 12462 N N . VAL D 2 263 ? 138.59800 125.60300 89.80200 1.000 42.68334 263 VAL D N 1
ATOM 12463 C CA . VAL D 2 263 ? 138.96400 125.70000 88.39600 1.000 44.07715 263 VAL D CA 1
ATOM 12464 C C . VAL D 2 263 ? 137.77100 126.22200 87.61100 1.000 44.61797 263 VAL D C 1
ATOM 12465 O O . VAL D 2 263 ? 136.63300 125.80100 87.83900 1.000 50.68719 263 VAL D O 1
ATOM 12478 N N . THR D 2 264 ? 138.03500 127.14000 86.68800 1.000 42.37075 264 THR D N 1
ATOM 12479 C CA . THR D 2 264 ? 136.99300 127.65900 85.82100 1.000 42.20377 264 THR D CA 1
ATOM 12480 C C . THR D 2 264 ? 136.61500 126.62100 84.76800 1.000 43.77017 264 THR D C 1
ATOM 12481 O O . THR D 2 264 ? 137.30800 125.62200 84.55800 1.000 45.96373 264 THR D O 1
ATOM 12492 N N . MET D 2 265 ? 135.48600 126.86300 84.10100 1.000 40.86362 265 MET D N 1
ATOM 12493 C CA . MET D 2 265 ? 135.05700 125.95800 83.04400 1.000 36.19769 265 MET D CA 1
ATOM 12494 C C . MET D 2 265 ? 136.01100 125.99200 81.86100 1.000 36.05428 265 MET D C 1
ATOM 12495 O O . MET D 2 265 ? 136.14400 124.99500 81.14400 1.000 42.11646 265 MET D O 1
ATOM 12509 N N . HIS D 2 266 ? 136.67400 127.12600 81.63400 1.000 36.20055 266 HIS D N 1
ATOM 12510 C CA . HIS D 2 266 ? 137.71700 127.17300 80.61800 1.000 38.36959 266 HIS D CA 1
ATOM 12511 C C . HIS D 2 266 ? 138.77200 126.10500 80.86800 1.000 41.76440 266 HIS D C 1
ATOM 12512 O O . HIS D 2 266 ? 139.27700 125.48800 79.92400 1.000 45.56471 266 HIS D O 1
ATOM 12526 N N . ASP D 2 267 ? 139.10000 125.85300 82.13600 1.000 43.57662 267 ASP D N 1
ATOM 12527 C CA . ASP D 2 267 ? 140.09000 124.82800 82.44700 1.000 41.94991 267 ASP D CA 1
ATOM 12528 C C . ASP D 2 267 ? 139.60000 123.44400 82.04400 1.000 38.45837 267 ASP D C 1
ATOM 12529 O O . ASP D 2 267 ? 140.36900 122.64200 81.50300 1.000 41.18737 267 ASP D O 1
ATOM 12538 N N . ILE D 2 268 ? 138.32600 123.14200 82.29800 1.000 34.93651 268 ILE D N 1
ATOM 12539 C CA . ILE D 2 268 ? 137.78800 121.84000 81.91900 1.000 32.49899 268 ILE D CA 1
ATOM 12540 C C . ILE D 2 268 ? 137.82500 121.68400 80.40600 1.000 36.68426 268 ILE D C 1
ATOM 12541 O O . ILE D 2 268 ? 138.24500 120.64700 79.87900 1.000 43.91331 268 ILE D O 1
ATOM 12557 N N . LEU D 2 269 ? 137.37800 122.71200 79.68500 1.000 36.63290 269 LEU D N 1
ATOM 12558 C CA . LEU D 2 269 ? 137.40500 122.66800 78.22800 1.000 32.79827 269 LEU D CA 1
ATOM 12559 C C . LEU D 2 269 ? 138.82900 122.51100 77.71600 1.000 36.60117 269 LEU D C 1
ATOM 12560 O O . LEU D 2 269 ? 139.10000 121.69000 76.83300 1.000 41.13707 269 LEU D O 1
ATOM 12576 N N . ASP D 2 270 ? 139.75700 123.29600 78.26300 1.000 36.05734 270 ASP D N 1
ATOM 12577 C CA . ASP D 2 270 ? 141.14500 123.22700 77.82200 1.000 36.67946 270 ASP D CA 1
ATOM 12578 C C . ASP D 2 270 ? 141.76500 121.87300 78.13900 1.000 39.01236 270 ASP D C 1
ATOM 12579 O O . ASP D 2 270 ? 142.54400 121.33800 77.34300 1.000 46.75403 270 ASP D O 1
ATOM 12588 N N . ALA D 2 271 ? 141.43800 121.30600 79.30100 1.000 35.93135 271 ALA D N 1
ATOM 12589 C CA . ALA D 2 271 ? 141.97400 119.99900 79.66400 1.000 37.00643 271 ALA D CA 1
ATOM 12590 C C . ALA D 2 271 ? 141.51500 118.91500 78.70100 1.000 37.89322 271 ALA D C 1
ATOM 12591 O O . ALA D 2 271 ? 142.31000 118.05900 78.29600 1.000 45.30932 271 ALA D O 1
ATOM 12598 N N . GLN D 2 272 ? 140.23800 118.92400 78.32700 1.000 34.63771 272 GLN D N 1
ATOM 12599 C CA . GLN D 2 272 ? 139.75100 117.92500 77.38500 1.000 37.03161 272 GLN D CA 1
ATOM 12600 C C . GLN D 2 272 ? 140.43800 118.05600 76.03400 1.000 40.72264 272 GLN D C 1
ATOM 12601 O O . GLN D 2 272 ? 140.81300 117.05000 75.42100 1.000 45.84171 272 GLN D O 1
ATOM 12615 N N . TRP D 2 273 ? 140.61400 119.28500 75.54900 1.000 37.40705 273 TRP D N 1
ATOM 12616 C CA . TRP D 2 273 ? 141.29200 119.47600 74.27300 1.000 38.98753 273 TRP D CA 1
ATOM 12617 C C . TRP D 2 273 ? 142.73000 118.98700 74.34000 1.000 41.56340 273 TRP D C 1
ATOM 12618 O O . TRP D 2 273 ? 143.23000 118.37300 73.39000 1.000 49.68131 273 TRP D O 1
ATOM 12639 N N . ALA D 2 274 ? 143.41600 119.24800 75.45300 1.000 35.50267 274 ALA D N 1
ATOM 12640 C CA . ALA D 2 274 ? 144.77500 118.74700 75.60700 1.000 40.35208 274 ALA D CA 1
ATOM 12641 C C . ALA D 2 274 ? 144.79900 117.22500 75.61400 1.000 43.62332 274 ALA D C 1
ATOM 12642 O O . ALA D 2 274 ? 145.70700 116.60700 75.04600 1.000 52.43797 274 ALA D O 1
ATOM 12649 N N . TYR D 2 275 ? 143.80700 116.60000 76.24600 1.000 42.57515 275 TYR D N 1
ATOM 12650 C CA . TYR D 2 275 ? 143.77400 115.14400 76.30000 1.000 44.92554 275 TYR D CA 1
ATOM 12651 C C . TYR D 2 275 ? 143.52100 114.54200 74.92400 1.000 48.28915 275 TYR D C 1
ATOM 12652 O O . TYR D 2 275 ? 144.17600 113.56700 74.53800 1.000 51.87285 275 TYR D O 1
ATOM 12670 N N . GLU D 2 276 ? 142.57900 115.10800 74.16800 1.000 47.24376 276 GLU D N 1
ATOM 12671 C CA . GLU D 2 276 ? 142.21900 114.52600 72.87900 1.000 46.18363 276 GLU D CA 1
ATOM 12672 C C . GLU D 2 276 ? 143.29300 114.78100 71.83000 1.000 46.56935 276 GLU D C 1
ATOM 12673 O O . GLU D 2 276 ? 143.66200 113.87200 71.07900 1.000 52.29491 276 GLU D O 1
ATOM 12685 N N . ASN D 2 277 ? 143.80400 116.00900 71.76000 1.000 44.11529 277 ASN D N 1
ATOM 12686 C CA . ASN D 2 277 ? 144.72800 116.40500 70.70800 1.000 46.18581 277 ASN D CA 1
ATOM 12687 C C . ASN D 2 277 ? 146.19100 116.31200 71.11700 1.000 47.50396 277 ASN D C 1
ATOM 12688 O O . ASN D 2 277 ? 147.06500 116.50300 70.26600 1.000 54.03888 277 ASN D O 1
ATOM 12699 N N . HIS D 2 278 ? 146.48300 116.03700 72.38600 1.000 44.95982 278 HIS D N 1
ATOM 12700 C CA . HIS D 2 278 ? 147.86500 115.93300 72.83500 1.000 46.81337 278 HIS D CA 1
ATOM 12701 C C . HIS D 2 278 ? 148.12800 114.74600 73.74800 1.000 52.24661 278 HIS D C 1
ATOM 12702 O O . HIS D 2 278 ? 149.29500 114.47400 74.03900 1.000 53.20437 278 HIS D O 1
ATOM 12716 N N . LYS D 2 279 ? 147.10100 114.03100 74.20200 1.000 52.45386 279 LYS D N 1
ATOM 12717 C CA . LYS D 2 279 ? 147.26900 112.87200 75.07400 1.000 51.35257 279 LYS D CA 1
ATOM 12718 C C . LYS D 2 279 ? 148.10800 113.22900 76.29800 1.000 51.90244 279 LYS D C 1
ATOM 12719 O O . LYS D 2 279 ? 149.01600 112.49900 76.70100 1.000 58.72239 279 LYS D O 1
ATOM 12738 N N . ASP D 2 280 ? 147.78900 114.37300 76.89700 1.000 46.43313 280 ASP D N 1
ATOM 12739 C CA . ASP D 2 280 ? 148.43200 114.83800 78.11900 1.000 47.51851 280 ASP D CA 1
ATOM 12740 C C . ASP D 2 280 ? 147.38400 114.89800 79.21700 1.000 47.54499 280 ASP D C 1
ATOM 12741 O O . ASP D 2 280 ? 146.37300 115.59300 79.07700 1.000 56.59930 280 ASP D O 1
ATOM 12750 N N . GLU D 2 281 ? 147.62600 114.17300 80.30600 1.000 44.89740 281 GLU D N 1
ATOM 12751 C CA . GLU D 2 281 ? 146.69000 114.09500 81.41500 1.000 43.95173 281 GLU D CA 1
ATOM 12752 C C . GLU D 2 281 ? 147.10100 114.97300 82.58700 1.000 44.43958 281 GLU D C 1
ATOM 12753 O O . GLU D 2 281 ? 146.46700 114.91000 83.64400 1.000 49.67944 281 GLU D O 1
ATOM 12765 N N . SER D 2 282 ? 148.14200 115.79000 82.42900 1.000 39.72903 282 SER D N 1
ATOM 12766 C CA . SER D 2 282 ? 148.53000 116.68900 83.50900 1.000 42.42773 282 SER D CA 1
ATOM 12767 C C . SER D 2 282 ? 147.43300 117.70900 83.77900 1.000 41.29224 282 SER D C 1
ATOM 12768 O O . SER D 2 282 ? 146.98300 117.86800 84.91900 1.000 47.93688 282 SER D O 1
ATOM 12776 N N . TYR D 2 283 ? 146.97800 118.40200 82.73600 1.000 36.55940 283 TYR D N 1
ATOM 12777 C CA . TYR D 2 283 ? 145.93200 119.40100 82.91200 1.000 42.02102 283 TYR D CA 1
ATOM 12778 C C . TYR D 2 283 ? 144.64300 118.76500 83.41200 1.000 43.85673 283 TYR D C 1
ATOM 12779 O O . TYR D 2 283 ? 143.97300 119.31200 84.29600 1.000 48.81708 283 TYR D O 1
ATOM 12797 N N . LEU D 2 284 ? 144.27700 117.60800 82.85700 1.000 40.01693 284 LEU D N 1
ATOM 12798 C CA . LEU D 2 284 ? 143.03300 116.96000 83.25600 1.000 36.14917 284 LEU D CA 1
ATOM 12799 C C . LEU D 2 284 ? 143.08400 116.47600 84.69700 1.000 38.72506 284 LEU D C 1
ATOM 12800 O O . LEU D 2 284 ? 142.05800 116.48000 85.38500 1.000 45.76747 284 LEU D O 1
ATOM 12816 N N . ARG D 2 285 ? 144.25500 116.05500 85.17100 1.000 41.62985 285 ARG D N 1
ATOM 12817 C CA . ARG D 2 285 ? 144.37700 115.61500 86.55400 1.000 40.35731 285 ARG D CA 1
ATOM 12818 C C . ARG D 2 285 ? 144.39100 116.78700 87.52400 1.000 41.25832 285 ARG D C 1
ATOM 12819 O O . ARG D 2 285 ? 143.93200 116.65000 88.66200 1.000 47.02787 285 ARG D O 1
ATOM 12840 N N . ARG D 2 286 ? 144.91300 117.93700 87.10000 1.000 41.99745 286 ARG D N 1
ATOM 12841 C CA . ARG D 2 286 ? 144.80100 119.14100 87.91300 1.000 44.85311 286 ARG D CA 1
ATOM 12842 C C . ARG D 2 286 ? 143.34600 119.56800 88.05800 1.000 46.44610 286 ARG D C 1
ATOM 12843 O O . ARG D 2 286 ? 142.91400 119.98300 89.14000 1.000 48.44313 286 ARG D O 1
ATOM 12864 N N . VAL D 2 287 ? 142.57600 119.47900 86.97300 1.000 43.59226 287 VAL D N 1
ATOM 12865 C CA . VAL D 2 287 ? 141.19500 119.95100 86.98700 1.000 38.31992 287 VAL D CA 1
ATOM 12866 C C . VAL D 2 287 ? 140.31500 119.03500 87.83100 1.000 44.19497 287 VAL D C 1
ATOM 12867 O O . VAL D 2 287 ? 139.51300 119.50400 88.64700 1.000 49.20556 287 VAL D O 1
ATOM 12880 N N . ILE D 2 288 ? 140.44700 117.72300 87.65300 1.000 42.16444 288 ILE D N 1
ATOM 12881 C CA . ILE D 2 288 ? 139.59300 116.75000 88.33000 1.000 40.70711 288 ILE D CA 1
ATOM 12882 C C . ILE D 2 288 ? 140.32900 116.20200 89.53900 1.000 47.66616 288 ILE D C 1
ATOM 12883 O O . ILE D 2 288 ? 141.51400 115.85600 89.46000 1.000 54.40267 288 ILE D O 1
ATOM 12899 N N . LYS D 2 289 ? 139.62400 116.11800 90.66200 1.000 46.23725 289 LYS D N 1
ATOM 12900 C CA . LYS D 2 289 ? 140.16500 115.56400 91.88600 1.000 44.68083 289 LYS D CA 1
ATOM 12901 C C . LYS D 2 289 ? 139.41900 114.28700 92.25200 1.000 43.84488 289 LYS D C 1
ATOM 12902 O O . LYS D 2 289 ? 138.24300 114.13300 91.91300 1.000 48.14036 289 LYS D O 1
ATOM 12921 N N . PRO D 2 290 ? 140.06600 113.35300 92.94300 1.000 41.54316 290 PRO D N 1
ATOM 12922 C CA . PRO D 2 290 ? 139.37300 112.12200 93.32700 1.000 42.30215 290 PRO D CA 1
ATOM 12923 C C . PRO D 2 290 ? 138.26700 112.40000 94.32900 1.000 47.34978 290 PRO D C 1
ATOM 12924 O O . PRO D 2 290 ? 138.31200 113.37000 95.08700 1.000 51.45578 290 PRO D O 1
ATOM 12935 N N . LEU D 2 291 ? 137.25500 111.52900 94.32200 1.000 44.75777 291 LEU D N 1
ATOM 12936 C CA . LEU D 2 291 ? 136.12700 111.71800 95.22400 1.000 45.51270 291 LEU D CA 1
ATOM 12937 C C . LEU D 2 291 ? 136.53900 111.59000 96.68100 1.000 49.41710 291 LEU D C 1
ATOM 12938 O O . LEU D 2 291 ? 135.81100 112.05900 97.56300 1.000 55.14455 291 LEU D O 1
ATOM 12954 N N . GLU D 2 292 ? 137.68700 110.97000 96.95600 1.000 48.31901 292 GLU D N 1
ATOM 12955 C CA . GLU D 2 292 ? 138.14900 110.83900 98.33000 1.000 48.59075 292 GLU D CA 1
ATOM 12956 C C . GLU D 2 292 ? 138.38300 112.19100 98.98300 1.000 51.64770 292 GLU D C 1
ATOM 12957 O O . GLU D 2 292 ? 138.43500 112.27100 100.21500 1.000 53.01174 292 GLU D O 1
ATOM 12969 N N . GLY D 2 293 ? 138.52600 113.25200 98.19200 1.000 48.38612 293 GLY D N 1
ATOM 12970 C CA . GLY D 2 293 ? 138.67400 114.58200 98.74700 1.000 49.17488 293 GLY D CA 1
ATOM 12971 C C . GLY D 2 293 ? 137.41000 115.14700 99.35000 1.000 50.59544 293 GLY D C 1
ATOM 12972 O O . GLY D 2 293 ? 137.47300 116.18100 100.02100 1.000 55.99396 293 GLY D O 1
ATOM 12976 N N . LEU D 2 294 ? 136.27000 114.50400 99.11600 1.000 51.67929 294 LEU D N 1
ATOM 12977 C CA . LEU D 2 294 ? 135.01000 114.90100 99.72300 1.000 53.26932 294 LEU D CA 1
ATOM 12978 C C . LEU D 2 294 ? 134.72000 114.16000 101.01800 1.000 56.04868 294 LEU D C 1
ATOM 12979 O O . LEU D 2 294 ? 133.74900 114.49800 101.70200 1.000 58.89397 294 LEU D O 1
ATOM 12995 N N . LEU D 2 295 ? 135.53300 113.16400 101.37000 1.000 52.15634 295 LEU D N 1
ATOM 12996 C CA . LEU D 2 295 ? 135.32200 112.35800 102.56600 1.000 49.88059 295 LEU D CA 1
ATOM 12997 C C . LEU D 2 295 ? 136.49900 112.45300 103.52900 1.000 51.71415 295 LEU D C 1
ATOM 12998 O O . LEU D 2 295 ? 136.62600 111.62100 104.43200 1.000 53.00401 295 LEU D O 1
ATOM 13014 N N . VAL D 2 296 ? 137.36600 113.45200 103.35500 1.000 50.55283 296 VAL D N 1
ATOM 13015 C CA . VAL D 2 296 ? 138.52500 113.58300 104.22900 1.000 51.14969 296 VAL D CA 1
ATOM 13016 C C . VAL D 2 296 ? 138.09700 113.96700 105.63700 1.000 53.72716 296 VAL D C 1
ATOM 13017 O O . VAL D 2 296 ? 138.78300 113.63800 106.61200 1.000 54.11112 296 VAL D O 1
ATOM 13030 N N . ALA D 2 297 ? 136.97100 114.66500 105.77400 1.000 52.43835 297 ALA D N 1
ATOM 13031 C CA . ALA D 2 297 ? 136.46800 115.04600 107.08500 1.000 50.21838 297 ALA D CA 1
ATOM 13032 C C . ALA D 2 297 ? 135.67000 113.93900 107.75900 1.000 48.88963 297 ALA D C 1
ATOM 13033 O O . ALA D 2 297 ? 135.27900 114.10000 108.91900 1.000 54.64353 297 ALA D O 1
ATOM 13040 N N . HIS D 2 298 ? 135.41400 112.83300 107.06900 1.000 48.16745 298 HIS D N 1
ATOM 13041 C CA . HIS D 2 298 ? 134.68200 111.72300 107.65500 1.000 45.06019 298 HIS D CA 1
ATOM 13042 C C . HIS D 2 298 ? 135.59300 110.86400 108.51900 1.000 46.59998 298 HIS D C 1
ATOM 13043 O O . HIS D 2 298 ? 136.79100 110.72900 108.25800 1.000 50.79650 298 HIS D O 1
ATOM 13057 N N . LYS D 2 299 ? 135.00900 110.27900 109.55700 1.000 42.37225 299 LYS D N 1
ATOM 13058 C CA . LYS D 2 299 ? 135.73500 109.31700 110.36700 1.000 41.78863 299 LYS D CA 1
ATOM 13059 C C . LYS D 2 299 ? 135.96300 108.04600 109.56000 1.000 43.75869 299 LYS D C 1
ATOM 13060 O O . LYS D 2 299 ? 135.12600 107.64000 108.75000 1.000 49.92927 299 LYS D O 1
ATOM 13079 N N . ARG D 2 300 ? 137.10700 107.41300 109.78700 1.000 44.18704 300 ARG D N 1
ATOM 13080 C CA . ARG D 2 300 ? 137.58400 106.34200 108.92700 1.000 40.80257 300 ARG D CA 1
ATOM 13081 C C . ARG D 2 300 ? 137.52800 104.99600 109.63400 1.000 39.59728 300 ARG D C 1
ATOM 13082 O O . ARG D 2 300 ? 137.72400 104.90000 110.84800 1.000 47.67958 300 ARG D O 1
ATOM 13103 N N . ILE D 2 301 ? 137.25100 103.95500 108.85300 1.000 37.64822 301 ILE D N 1
ATOM 13104 C CA . ILE D 2 301 ? 137.38700 102.57600 109.30300 1.000 36.47490 301 ILE D CA 1
ATOM 13105 C C . ILE D 2 301 ? 138.05700 101.79100 108.18700 1.000 40.64214 301 ILE D C 1
ATOM 13106 O O . ILE D 2 301 ? 137.41000 101.41500 107.20400 1.000 44.17503 301 ILE D O 1
ATOM 13122 N N . PHE D 2 302 ? 139.35700 101.55000 108.31800 1.000 42.65019 302 PHE D N 1
ATOM 13123 C CA . PHE D 2 302 ? 140.07200 100.79500 107.30200 1.000 37.27710 302 PHE D CA 1
ATOM 13124 C C . PHE D 2 302 ? 139.68700 99.32600 107.37800 1.000 39.93124 302 PHE D C 1
ATOM 13125 O O . PHE D 2 302 ? 139.65600 98.73600 108.46100 1.000 44.00944 302 PHE D O 1
ATOM 13142 N N . ILE D 2 303 ? 139.39400 98.73300 106.22400 1.000 41.22891 303 ILE D N 1
ATOM 13143 C CA . ILE D 2 303 ? 139.02900 97.32900 106.14100 1.000 42.40823 303 ILE D CA 1
ATOM 13144 C C . ILE D 2 303 ? 140.07600 96.60300 105.31300 1.000 47.45143 303 ILE D C 1
ATOM 13145 O O . ILE D 2 303 ? 140.79700 97.19700 104.50800 1.000 52.08411 303 ILE D O 1
ATOM 13161 N N . LYS D 2 304 ? 140.15200 95.29600 105.52500 1.000 48.03897 304 LYS D N 1
ATOM 13162 C CA . LYS D 2 304 ? 141.11100 94.47900 104.80800 1.000 48.46983 304 LYS D CA 1
ATOM 13163 C C . LYS D 2 304 ? 140.70300 94.34300 103.34600 1.000 51.29960 304 LYS D C 1
ATOM 13164 O O . LYS D 2 304 ? 139.56800 94.63300 102.95600 1.000 52.82000 304 LYS D O 1
ATOM 13183 N N . ASP D 2 305 ? 141.65400 93.89300 102.52700 1.000 47.81780 305 ASP D N 1
ATOM 13184 C CA . ASP D 2 305 ? 141.36500 93.66100 101.11900 1.000 43.83377 305 ASP D CA 1
ATOM 13185 C C . ASP D 2 305 ? 140.38000 92.52100 100.91700 1.000 42.47000 305 ASP D C 1
ATOM 13186 O O . ASP D 2 305 ? 139.75800 92.43800 99.85300 1.000 45.50497 305 ASP D O 1
ATOM 13195 N N . SER D 2 306 ? 140.22100 91.64500 101.90500 1.000 41.73195 306 SER D N 1
ATOM 13196 C CA . SER D 2 306 ? 139.27000 90.54900 101.80600 1.000 45.57638 306 SER D CA 1
ATOM 13197 C C . SER D 2 306 ? 137.84300 90.98000 102.10400 1.000 46.42900 306 SER D C 1
ATOM 13198 O O . SER D 2 306 ? 136.91400 90.21800 101.82200 1.000 51.83418 306 SER D O 1
ATOM 13206 N N . ALA D 2 307 ? 137.64900 92.17400 102.66000 1.000 45.01168 307 ALA D N 1
ATOM 13207 C CA . ALA D 2 307 ? 136.32800 92.66500 103.01900 1.000 42.16823 307 ALA D CA 1
ATOM 13208 C C . ALA D 2 307 ? 135.78000 93.69300 102.04100 1.000 45.64332 307 ALA D C 1
ATOM 13209 O O . ALA D 2 307 ? 134.60600 94.05900 102.15100 1.000 51.18856 307 ALA D O 1
ATOM 13216 N N . VAL D 2 308 ? 136.58900 94.16600 101.09200 1.000 42.17054 308 VAL D N 1
ATOM 13217 C CA . VAL D 2 308 ? 136.14100 95.23600 100.20700 1.000 39.63931 308 VAL D CA 1
ATOM 13218 C C . VAL D 2 308 ? 134.99000 94.76200 99.33000 1.000 38.71331 308 VAL D C 1
ATOM 13219 O O . VAL D 2 308 ? 133.95500 95.42900 99.22400 1.000 44.06480 308 VAL D O 1
ATOM 13232 N N . ASN D 2 309 ? 135.14800 93.60400 98.69100 1.000 40.18706 309 ASN D N 1
ATOM 13233 C CA . ASN D 2 309 ? 134.13400 93.15000 97.74600 1.000 41.64983 309 ASN D CA 1
ATOM 13234 C C . ASN D 2 309 ? 132.83500 92.78800 98.45300 1.000 42.13377 309 ASN D C 1
ATOM 13235 O O . ASN D 2 309 ? 131.74600 93.03500 97.92300 1.000 48.68839 309 ASN D O 1
ATOM 13246 N N . ALA D 2 310 ? 132.92500 92.20100 99.64600 1.000 39.07016 310 ALA D N 1
ATOM 13247 C CA . ALA D 2 310 ? 131.71800 91.90800 100.40800 1.000 38.29662 310 ALA D CA 1
ATOM 13248 C C . ALA D 2 310 ? 130.94600 93.18300 100.71400 1.000 41.37062 310 ALA D C 1
ATOM 13249 O O . ALA D 2 310 ? 129.71600 93.21700 100.59800 1.000 47.93495 310 ALA D O 1
ATOM 13256 N N . VAL D 2 311 ? 131.65200 94.24300 101.10400 1.000 42.11692 311 VAL D N 1
ATOM 13257 C CA . VAL D 2 311 ? 130.99400 95.51800 101.36500 1.000 41.29007 311 VAL D CA 1
ATOM 13258 C C . VAL D 2 311 ? 130.38500 96.07300 100.08500 1.000 45.11264 311 VAL D C 1
ATOM 13259 O O . VAL D 2 311 ? 129.32100 96.70300 100.10700 1.000 48.94907 311 VAL D O 1
ATOM 13272 N N . CYS D 2 312 ? 131.05300 95.85700 98.95100 1.000 42.70589 312 CYS D N 1
ATOM 13273 C CA . CYS D 2 312 ? 130.53600 96.33600 97.67600 1.000 36.71345 312 CYS D CA 1
ATOM 13274 C C . CYS D 2 312 ? 129.27500 95.60200 97.24500 1.000 41.66277 312 CYS D C 1
ATOM 13275 O O . CYS D 2 312 ? 128.51500 96.13100 96.42900 1.000 51.50148 312 CYS D O 1
ATOM 13283 N N . TYR D 2 313 ? 129.03500 94.40600 97.77000 1.000 41.06586 313 TYR D N 1
ATOM 13284 C CA . TYR D 2 313 ? 127.85700 93.62300 97.43400 1.000 42.67125 313 TYR D CA 1
ATOM 13285 C C . TYR D 2 313 ? 126.71200 93.82100 98.41600 1.000 46.34179 313 TYR D C 1
ATOM 13286 O O . TYR D 2 313 ? 125.67600 93.16400 98.27600 1.000 57.56534 313 TYR D O 1
ATOM 13304 N N . GLY D 2 314 ? 126.86700 94.70300 99.40100 1.000 43.58750 314 GLY D N 1
ATOM 13305 C CA . GLY D 2 314 ? 125.83100 94.95900 100.38000 1.000 47.64987 314 GLY D CA 1
ATOM 13306 C C . GLY D 2 314 ? 126.10900 94.41100 101.76200 1.000 47.82335 314 GLY D C 1
ATOM 13307 O O . GLY D 2 314 ? 125.28300 94.60600 102.66000 1.000 53.12326 314 GLY D O 1
ATOM 13311 N N . ALA D 2 315 ? 127.23400 93.73500 101.96800 1.000 44.18929 315 ALA D N 1
ATOM 13312 C CA . ALA D 2 315 ? 127.57100 93.23300 103.29000 1.000 44.99316 315 ALA D CA 1
ATOM 13313 C C . ALA D 2 315 ? 127.88000 94.38100 104.24200 1.000 46.66371 315 ALA D C 1
ATOM 13314 O O . ALA D 2 315 ? 128.42200 95.41800 103.85100 1.000 50.12171 315 ALA D O 1
ATOM 13321 N N . LYS D 2 316 ? 127.53100 94.18200 105.50700 1.000 46.26893 316 LYS D N 1
ATOM 13322 C CA . LYS D 2 316 ? 127.83100 95.16000 106.53700 1.000 41.64172 316 LYS D CA 1
ATOM 13323 C C . LYS D 2 316 ? 129.28600 95.04200 106.97000 1.000 43.83948 316 LYS D C 1
ATOM 13324 O O . LYS D 2 316 ? 129.87400 93.95800 106.95700 1.000 47.36903 316 LYS D O 1
ATOM 13343 N N . VAL D 2 317 ? 129.86600 96.17500 107.35400 1.000 40.39438 317 VAL D N 1
ATOM 13344 C CA . VAL D 2 317 ? 131.23400 96.18300 107.85900 1.000 36.74512 317 VAL D CA 1
ATOM 13345 C C . VAL D 2 317 ? 131.26700 95.42900 109.18000 1.000 38.81081 317 VAL D C 1
ATOM 13346 O O . VAL D 2 317 ? 130.52200 95.74900 110.11300 1.000 44.89538 317 VAL D O 1
ATOM 13359 N N . LEU D 2 318 ? 132.13100 94.42300 109.26500 1.000 39.22814 318 LEU D N 1
ATOM 13360 C CA . LEU D 2 318 ? 132.20600 93.55400 110.42600 1.000 36.82658 318 LEU D CA 1
ATOM 13361 C C . LEU D 2 318 ? 133.56500 93.69200 111.09300 1.000 40.46888 318 LEU D C 1
ATOM 13362 O O . LEU D 2 318 ? 134.57300 93.98000 110.44100 1.000 44.17274 318 LEU D O 1
ATOM 13378 N N . LEU D 2 319 ? 133.57500 93.48600 112.40700 1.000 42.62641 319 LEU D N 1
ATOM 13379 C CA . LEU D 2 319 ? 134.79000 93.70000 113.18400 1.000 37.75427 319 LEU D CA 1
ATOM 13380 C C . LEU D 2 319 ? 135.95900 92.83700 112.73200 1.000 38.48437 319 LEU D C 1
ATOM 13381 O O . LEU D 2 319 ? 137.08200 93.36500 112.65200 1.000 44.90976 319 LEU D O 1
ATOM 13397 N N . PRO D 2 320 ? 135.79200 91.54900 112.43400 1.000 34.95680 320 PRO D N 1
ATOM 13398 C CA . PRO D 2 320 ? 136.95500 90.73300 112.06100 1.000 38.02946 320 PRO D CA 1
ATOM 13399 C C . PRO D 2 320 ? 137.71100 91.25500 110.85700 1.000 41.56718 320 PRO D C 1
ATOM 13400 O O . PRO D 2 320 ? 138.85300 90.83600 110.63900 1.000 45.84256 320 PRO D O 1
ATOM 13411 N N . GLY D 2 321 ? 137.12100 92.14700 110.07100 1.000 41.68885 321 GLY D N 1
ATOM 13412 C CA . GLY D 2 321 ? 137.76300 92.70100 108.90000 1.000 41.33717 321 GLY D CA 1
ATOM 13413 C C . GLY D 2 321 ? 138.27200 94.11600 109.04100 1.000 37.92689 321 GLY D C 1
ATOM 13414 O O . GLY D 2 321 ? 138.65800 94.71600 108.03200 1.000 47.21332 321 GLY D O 1
ATOM 13418 N N . ILE D 2 322 ? 138.29500 94.67200 110.24500 1.000 37.33710 322 ILE D N 1
ATOM 13419 C CA . ILE D 2 322 ? 138.71600 96.05100 110.44800 1.000 38.27958 322 ILE D CA 1
ATOM 13420 C C . ILE D 2 322 ? 140.20100 96.06400 110.77800 1.000 41.02087 322 ILE D C 1
ATOM 13421 O O . ILE D 2 322 ? 140.63400 95.49000 111.78200 1.000 47.56905 322 ILE D O 1
ATOM 13437 N N . LEU D 2 323 ? 140.97800 96.72400 109.92500 1.000 42.77308 323 LEU D N 1
ATOM 13438 C CA . LEU D 2 323 ? 142.41200 96.87500 110.11400 1.000 42.64770 323 LEU D CA 1
ATOM 13439 C C . LEU D 2 323 ? 142.75700 98.05900 110.99600 1.000 42.87097 323 LEU D C 1
ATOM 13440 O O . LEU D 2 323 ? 143.79900 98.04900 111.66000 1.000 49.30307 323 LEU D O 1
ATOM 13456 N N . ARG D 2 324 ? 141.90800 99.07900 111.01500 1.000 39.31357 324 ARG D N 1
ATOM 13457 C CA . ARG D 2 324 ? 142.17400 100.28800 111.77200 1.000 37.40566 324 ARG D CA 1
ATOM 13458 C C . ARG D 2 324 ? 140.88000 101.07700 111.88100 1.000 39.28279 324 ARG D C 1
ATOM 13459 O O . ARG D 2 324 ? 140.05600 101.06500 110.96400 1.000 44.01825 324 ARG D O 1
ATOM 13480 N N . TYR D 2 325 ? 140.71000 101.75400 113.01300 1.000 38.29857 325 TYR D N 1
ATOM 13481 C CA . TYR D 2 325 ? 139.53100 102.56900 113.26000 1.000 35.13912 325 TYR D CA 1
ATOM 13482 C C . TYR D 2 325 ? 139.96600 103.84400 113.96100 1.000 39.78172 325 TYR D C 1
ATOM 13483 O O . TYR D 2 325 ? 141.03500 103.90900 114.57100 1.000 49.86583 325 TYR D O 1
ATOM 13501 N N . GLU D 2 326 ? 139.12000 104.86100 113.86900 1.000 35.78328 326 GLU D N 1
ATOM 13502 C CA . GLU D 2 326 ? 139.48700 106.21500 114.24200 1.000 39.45204 326 GLU D CA 1
ATOM 13503 C C . GLU D 2 326 ? 138.76500 106.62000 115.51900 1.000 48.70507 326 GLU D C 1
ATOM 13504 O O . GLU D 2 326 ? 137.59900 106.26800 115.72400 1.000 53.72222 326 GLU D O 1
ATOM 13516 N N . ASP D 2 327 ? 139.46500 107.36000 116.37300 1.000 54.00046 327 ASP D N 1
ATOM 13517 C CA . ASP D 2 327 ? 138.86600 107.84800 117.60500 1.000 50.63416 327 ASP D CA 1
ATOM 13518 C C . ASP D 2 327 ? 137.73900 108.82400 117.29500 1.000 51.20161 327 ASP D C 1
ATOM 13519 O O . ASP D 2 327 ? 137.84000 109.64700 116.38200 1.000 56.25847 327 ASP D O 1
ATOM 13528 N N . GLY D 2 328 ? 136.66200 108.73100 118.06300 1.000 48.65197 328 GLY D N 1
ATOM 13529 C CA . GLY D 2 328 ? 135.53000 109.60900 117.90500 1.000 46.91056 328 GLY D CA 1
ATOM 13530 C C . GLY D 2 328 ? 134.40600 109.07200 117.05100 1.000 47.34684 328 GLY D C 1
ATOM 13531 O O . GLY D 2 328 ? 133.67300 109.86900 116.45600 1.000 49.58858 328 GLY D O 1
ATOM 13535 N N . ILE D 2 329 ? 134.24600 107.75700 116.96800 1.000 47.75979 329 ILE D N 1
ATOM 13536 C CA . ILE D 2 329 ? 133.16300 107.14900 116.20500 1.000 47.31350 329 ILE D CA 1
ATOM 13537 C C . ILE D 2 329 ? 132.01100 106.86800 117.15800 1.000 44.67394 329 ILE D C 1
ATOM 13538 O O . ILE D 2 329 ? 132.17000 106.13800 118.14100 1.000 43.37430 329 ILE D O 1
ATOM 13554 N N . GLU D 2 330 ? 130.85200 107.45100 116.86700 1.000 47.36625 330 GLU D N 1
ATOM 13555 C CA . GLU D 2 330 ? 129.66000 107.30600 117.68400 1.000 45.22124 330 GLU D CA 1
ATOM 13556 C C . GLU D 2 330 ? 128.56900 106.61900 116.87600 1.000 46.89333 330 GLU D C 1
ATOM 13557 O O . GLU D 2 330 ? 128.56300 106.65700 115.64400 1.000 51.53136 330 GLU D O 1
ATOM 13569 N N . ILE D 2 331 ? 127.64000 105.97700 117.58700 1.000 40.96438 331 ILE D N 1
ATOM 13570 C CA . ILE D 2 331 ? 126.55300 105.29500 116.90400 1.000 43.25867 331 ILE D CA 1
ATOM 13571 C C . ILE D 2 331 ? 125.73900 106.30300 116.10200 1.000 46.71165 331 ILE D C 1
ATOM 13572 O O . ILE D 2 331 ? 125.56200 107.46000 116.50200 1.000 50.75254 331 ILE D O 1
ATOM 13588 N N . ASP D 2 332 ? 125.24400 105.85400 114.94900 1.000 44.24367 332 ASP D N 1
ATOM 13589 C CA . ASP D 2 332 ? 124.47700 106.69200 114.03200 1.000 45.69184 332 ASP D CA 1
ATOM 13590 C C . ASP D 2 332 ? 125.32600 107.82900 113.47400 1.000 47.47168 332 ASP D C 1
ATOM 13591 O O . ASP D 2 332 ? 124.82600 108.93200 113.24000 1.000 56.04234 332 ASP D O 1
ATOM 13600 N N . GLN D 2 333 ? 126.61200 107.57400 113.25500 1.000 41.95892 333 GLN D N 1
ATOM 13601 C CA . GLN D 2 333 ? 127.52400 108.54300 112.66500 1.000 44.38795 333 GLN D CA 1
ATOM 13602 C C . GLN D 2 333 ? 127.98200 108.06300 111.29700 1.000 51.14022 333 GLN D C 1
ATOM 13603 O O . GLN D 2 333 ? 128.38500 106.90600 111.14300 1.000 52.49541 333 GLN D O 1
ATOM 13617 N N . GLU D 2 334 ? 127.92000 108.95200 110.31200 1.000 53.34687 334 GLU D N 1
ATOM 13618 C CA . GLU D 2 334 ? 128.35000 108.60500 108.96700 1.000 47.80892 334 GLU D CA 1
ATOM 13619 C C . GLU D 2 334 ? 129.87000 108.52500 108.91400 1.000 47.75998 334 GLU D C 1
ATOM 13620 O O . GLU D 2 334 ? 130.56500 109.47300 109.28900 1.000 48.27340 334 GLU D O 1
ATOM 13632 N N . ILE D 2 335 ? 130.38300 107.38600 108.45000 1.000 47.74687 335 ILE D N 1
ATOM 13633 C CA . ILE D 2 335 ? 131.81200 107.12500 108.37400 1.000 43.15278 335 ILE D CA 1
ATOM 13634 C C . ILE D 2 335 ? 132.13700 106.73200 106.93900 1.000 43.26260 335 ILE D C 1
ATOM 13635 O O . ILE D 2 335 ? 131.24900 106.45800 106.13300 1.000 49.10434 335 ILE D O 1
ATOM 13651 N N . VAL D 2 336 ? 133.42800 106.71000 106.62300 1.000 41.95255 336 VAL D N 1
ATOM 13652 C CA . VAL D 2 336 ? 133.91300 106.24000 105.33100 1.000 39.14676 336 VAL D CA 1
ATOM 13653 C C . VAL D 2 336 ? 134.73500 104.97700 105.53300 1.000 41.44351 336 VAL D C 1
ATOM 13654 O O . VAL D 2 336 ? 135.68600 104.96300 106.32300 1.000 43.55190 336 VAL D O 1
ATOM 13667 N N . ILE D 2 337 ? 134.35500 103.91600 104.82900 1.000 44.99967 337 ILE D N 1
ATOM 13668 C CA . ILE D 2 337 ? 135.16400 102.70700 104.75500 1.000 39.20702 337 ILE D CA 1
ATOM 13669 C C . ILE D 2 337 ? 136.26400 102.92400 103.72600 1.000 42.98134 337 ILE D C 1
ATOM 13670 O O . ILE D 2 337 ? 135.99100 103.31200 102.58400 1.000 45.06934 337 ILE D O 1
ATOM 13686 N N . VAL D 2 338 ? 137.50900 102.67300 104.12200 1.000 43.64495 338 VAL D N 1
ATOM 13687 C CA . VAL D 2 338 ? 138.66800 102.94200 103.28100 1.000 40.91027 338 VAL D CA 1
ATOM 13688 C C . VAL D 2 338 ? 139.48200 101.66600 103.13500 1.000 44.20522 338 VAL D C 1
ATOM 13689 O O . VAL D 2 338 ? 139.67400 100.92600 104.10500 1.000 51.16463 338 VAL D O 1
ATOM 13702 N N . THR D 2 339 ? 139.95400 101.40700 101.91900 1.000 44.67649 339 THR D N 1
ATOM 13703 C CA . THR D 2 339 ? 140.86800 100.30200 101.68500 1.000 43.70684 339 THR D CA 1
ATOM 13704 C C . THR D 2 339 ? 142.26000 100.67300 102.18500 1.000 51.53674 339 THR D C 1
ATOM 13705 O O . THR D 2 339 ? 142.50100 101.77400 102.68700 1.000 55.81649 339 THR D O 1
ATOM 13716 N N . THR D 2 340 ? 143.19600 99.73800 102.04500 1.000 53.53064 340 THR D N 1
ATOM 13717 C CA . THR D 2 340 ? 144.56400 99.97200 102.48000 1.000 51.34282 340 THR D CA 1
ATOM 13718 C C . THR D 2 340 ? 145.35000 100.84400 101.51200 1.000 57.20780 340 THR D C 1
ATOM 13719 O O . THR D 2 340 ? 146.46800 101.25100 101.84300 1.000 64.77644 340 THR D O 1
ATOM 13730 N N . LYS D 2 341 ? 144.80200 101.13600 100.33500 1.000 55.67474 341 LYS D N 1
ATOM 13731 C CA . LYS D 2 341 ? 145.43900 102.01300 99.36200 1.000 51.66108 341 LYS D CA 1
ATOM 13732 C C . LYS D 2 341 ? 144.89800 103.43300 99.40000 1.000 51.46952 341 LYS D C 1
ATOM 13733 O O . LYS D 2 341 ? 145.41500 104.29500 98.68600 1.000 58.15135 341 LYS D O 1
ATOM 13752 N N . GLY D 2 342 ? 143.87800 103.69900 100.21200 1.000 53.07337 342 GLY D N 1
ATOM 13753 C CA . GLY D 2 342 ? 143.29500 105.01900 100.31700 1.000 54.16783 342 GLY D CA 1
ATOM 13754 C C . GLY D 2 342 ? 141.98300 105.20900 99.58800 1.000 51.78967 342 GLY D C 1
ATOM 13755 O O . GLY D 2 342 ? 141.47400 106.33500 99.55800 1.000 51.35267 342 GLY D O 1
ATOM 13759 N N . GLU D 2 343 ? 141.42100 104.15700 99.00500 1.000 49.28993 343 GLU D N 1
ATOM 13760 C CA . GLU D 2 343 ? 140.17200 104.27400 98.27300 1.000 47.26945 343 GLU D CA 1
ATOM 13761 C C . GLU D 2 343 ? 138.98900 104.28200 99.23500 1.000 49.30491 343 GLU D C 1
ATOM 13762 O O . GLU D 2 343 ? 139.08700 103.85000 100.38400 1.000 54.24376 343 GLU D O 1
ATOM 13774 N N . ALA D 2 344 ? 137.85400 104.77500 98.74300 1.000 48.52522 344 ALA D N 1
ATOM 13775 C CA . ALA D 2 344 ? 136.62600 104.87500 99.52700 1.000 43.06237 344 ALA D CA 1
ATOM 13776 C C . ALA D 2 344 ? 135.68300 103.76500 99.07700 1.000 42.41718 344 ALA D C 1
ATOM 13777 O O . ALA D 2 344 ? 135.06100 103.85500 98.01700 1.000 46.07620 344 ALA D O 1
ATOM 13784 N N . VAL D 2 345 ? 135.58000 102.71400 99.89100 1.000 41.17960 345 VAL D N 1
ATOM 13785 C CA . VAL D 2 345 ? 134.70200 101.59900 99.55600 1.000 37.89029 345 VAL D CA 1
ATOM 13786 C C . VAL D 2 345 ? 133.23900 102.00100 99.67100 1.000 39.28013 345 VAL D C 1
ATOM 13787 O O . VAL D 2 345 ? 132.42600 101.67800 98.79700 1.000 42.66711 345 VAL D O 1
ATOM 13800 N N . ALA D 2 346 ? 132.87300 102.70000 100.73900 1.000 37.53255 346 ALA D N 1
ATOM 13801 C CA . ALA D 2 346 ? 131.47600 103.04800 100.95800 1.000 38.38864 346 ALA D CA 1
ATOM 13802 C C . ALA D 2 346 ? 131.37900 104.05800 102.09100 1.000 40.83416 346 ALA D C 1
ATOM 13803 O O . ALA D 2 346 ? 132.35000 104.32300 102.80400 1.000 43.95466 346 ALA D O 1
ATOM 13810 N N . LEU D 2 347 ? 130.18400 104.61900 102.23900 1.000 42.65558 347 LEU D N 1
ATOM 13811 C CA . LEU D 2 347 ? 129.79700 105.38000 103.41700 1.000 41.87827 347 LEU D CA 1
ATOM 13812 C C . LEU D 2 347 ? 128.87100 104.52000 104.26300 1.000 46.69085 347 LEU D C 1
ATOM 13813 O O . LEU D 2 347 ? 127.90600 103.94900 103.74600 1.000 51.00626 347 LEU D O 1
ATOM 13829 N N . ALA D 2 348 ? 129.16400 104.42900 105.55500 1.000 43.95290 348 ALA D N 1
ATOM 13830 C CA . ALA D 2 348 ? 128.43400 103.55200 106.45100 1.000 42.36128 348 ALA D CA 1
ATOM 13831 C C . ALA D 2 348 ? 127.97200 104.32900 107.67300 1.000 45.79933 348 ALA D C 1
ATOM 13832 O O . ALA D 2 348 ? 128.45500 105.42500 107.96100 1.000 54.18447 348 ALA D O 1
ATOM 13839 N N . ILE D 2 349 ? 127.01900 103.73900 108.38700 1.000 46.54904 349 ILE D N 1
ATOM 13840 C CA . ILE D 2 349 ? 126.52300 104.26500 109.65200 1.000 46.26560 349 ILE D CA 1
ATOM 13841 C C . ILE D 2 349 ? 127.07200 103.38300 110.76100 1.000 46.42977 349 ILE D C 1
ATOM 13842 O O . ILE D 2 349 ? 126.92100 102.15600 110.71800 1.000 52.42707 349 ILE D O 1
ATOM 13858 N N . ALA D 2 350 ? 127.70600 104.00000 111.75100 1.000 42.72190 350 ALA D N 1
ATOM 13859 C CA . ALA D 2 350 ? 128.37400 103.24800 112.80000 1.000 37.49717 350 ALA D CA 1
ATOM 13860 C C . ALA D 2 350 ? 127.36000 102.66900 113.77500 1.000 39.51131 350 ALA D C 1
ATOM 13861 O O . ALA D 2 350 ? 126.47200 103.37700 114.25800 1.000 48.54778 350 ALA D O 1
ATOM 13868 N N . LEU D 2 351 ? 127.49500 101.37600 114.05700 1.000 40.50013 351 LEU D N 1
ATOM 13869 C CA . LEU D 2 351 ? 126.70000 100.69800 115.06900 1.000 42.49261 351 LEU D CA 1
ATOM 13870 C C . LEU D 2 351 ? 127.54700 100.24900 116.25000 1.000 41.57726 351 LEU D C 1
ATOM 13871 O O . LEU D 2 351 ? 127.08300 99.44900 117.06800 1.000 45.76327 351 LEU D O 1
ATOM 13887 N N . MET D 2 352 ? 128.77900 100.74000 116.35300 1.000 38.81531 352 MET D N 1
ATOM 13888 C CA . MET D 2 352 ? 129.63700 100.47800 117.49900 1.000 35.64890 352 MET D CA 1
ATOM 13889 C C . MET D 2 352 ? 130.56600 101.66600 117.66800 1.000 40.50379 352 MET D C 1
ATOM 13890 O O . MET D 2 352 ? 131.12800 102.15900 116.68600 1.000 43.18175 352 MET D O 1
ATOM 13904 N N . THR D 2 353 ? 130.71900 102.12200 118.90400 1.000 40.20210 353 THR D N 1
ATOM 13905 C CA . THR D 2 353 ? 131.62600 103.21400 119.20200 1.000 39.62203 353 THR D CA 1
ATOM 13906 C C . THR D 2 353 ? 133.07100 102.72300 119.18500 1.000 40.78968 353 THR D C 1
ATOM 13907 O O . THR D 2 353 ? 133.35000 101.52400 119.13100 1.000 41.96099 353 THR D O 1
ATOM 13918 N N . THR D 2 354 ? 134.00300 103.67600 119.23200 1.000 43.19530 354 THR D N 1
ATOM 13919 C CA . THR D 2 354 ? 135.41600 103.32100 119.18600 1.000 41.31826 354 THR D CA 1
ATOM 13920 C C . THR D 2 354 ? 135.77600 102.39200 120.33500 1.000 39.07616 354 THR D C 1
ATOM 13921 O O . THR D 2 354 ? 136.50500 101.41200 120.14700 1.000 42.22843 354 THR D O 1
ATOM 13932 N N . SER D 2 355 ? 135.27300 102.68500 121.53200 1.000 37.02399 355 SER D N 1
ATOM 13933 C CA . SER D 2 355 ? 135.52800 101.81700 122.67300 1.000 35.86677 355 SER D CA 1
ATOM 13934 C C . SER D 2 355 ? 134.93200 100.43400 122.45300 1.000 39.71593 355 SER D C 1
ATOM 13935 O O . SER D 2 355 ? 135.53600 99.42300 122.82900 1.000 48.76742 355 SER D O 1
ATOM 13943 N N . THR D 2 356 ? 133.74400 100.36900 121.84800 1.000 36.33800 356 THR D N 1
ATOM 13944 C CA . THR D 2 356 ? 133.11800 99.07700 121.58600 1.000 35.19466 356 THR D CA 1
ATOM 13945 C C . THR D 2 356 ? 133.94500 98.24800 120.61400 1.000 40.93680 356 THR D C 1
ATOM 13946 O O . THR D 2 356 ? 134.10800 97.03700 120.80400 1.000 44.95459 356 THR D O 1
ATOM 13957 N N . MET D 2 357 ? 134.47800 98.87800 119.56700 1.000 40.76543 357 MET D N 1
ATOM 13958 C CA . MET D 2 357 ? 135.36800 98.16100 118.66300 1.000 36.96528 357 MET D CA 1
ATOM 13959 C C . MET D 2 357 ? 136.62000 97.69700 119.39000 1.000 39.52987 357 MET D C 1
ATOM 13960 O O . MET D 2 357 ? 137.13000 96.60200 119.12900 1.000 46.01072 357 MET D O 1
ATOM 13974 N N . ALA D 2 358 ? 137.13000 98.51600 120.30900 1.000 36.44924 358 ALA D N 1
ATOM 13975 C CA . ALA D 2 358 ? 138.32500 98.15700 121.05600 1.000 36.28832 358 ALA D CA 1
ATOM 13976 C C . ALA D 2 358 ? 138.08500 97.03400 122.05300 1.000 38.35071 358 ALA D C 1
ATOM 13977 O O . ALA D 2 358 ? 139.05800 96.45200 122.54400 1.000 41.52085 358 ALA D O 1
ATOM 13984 N N . SER D 2 359 ? 136.82900 96.71200 122.36200 1.000 35.45000 359 SER D N 1
ATOM 13985 C CA . SER D 2 359 ? 136.50700 95.75400 123.41200 1.000 36.47560 359 SER D CA 1
ATOM 13986 C C . SER D 2 359 ? 135.68000 94.58200 122.91000 1.000 42.36945 359 SER D C 1
ATOM 13987 O O . SER D 2 359 ? 135.12300 93.84000 123.72700 1.000 51.64179 359 SER D O 1
ATOM 13995 N N . CYS D 2 360 ? 135.57900 94.39500 121.59900 1.000 42.83319 360 CYS D N 1
ATOM 13996 C CA . CYS D 2 360 ? 134.82700 93.29400 121.02000 1.000 40.84928 360 CYS D CA 1
ATOM 13997 C C . CYS D 2 360 ? 135.70300 92.57600 120.00500 1.000 40.50193 360 CYS D C 1
ATOM 13998 O O . CYS D 2 360 ? 136.65300 93.14300 119.46200 1.000 43.83853 360 CYS D O 1
ATOM 14006 N N . ASP D 2 361 ? 135.37300 91.31100 119.75500 1.000 40.63957 361 ASP D N 1
ATOM 14007 C CA . ASP D 2 361 ? 136.12000 90.49000 118.81500 1.000 42.14738 361 ASP D CA 1
ATOM 14008 C C . ASP D 2 361 ? 135.36300 90.23400 117.52300 1.000 43.54300 361 ASP D C 1
ATOM 14009 O O . ASP D 2 361 ? 135.97600 89.79800 116.54300 1.000 46.98375 361 ASP D O 1
ATOM 14018 N N . HIS D 2 362 ? 134.06000 90.49000 117.49500 1.000 39.09888 362 HIS D N 1
ATOM 14019 C CA . HIS D 2 362 ? 133.25100 90.25200 116.31200 1.000 37.06256 362 HIS D CA 1
ATOM 14020 C C . HIS D 2 362 ? 132.02400 91.14400 116.38800 1.000 39.99619 362 HIS D C 1
ATOM 14021 O O . HIS D 2 362 ? 131.78400 91.81800 117.39200 1.000 46.06053 362 HIS D O 1
ATOM 14035 N N . GLY D 2 363 ? 131.25200 91.14800 115.30900 1.000 37.77227 363 GLY D N 1
ATOM 14036 C CA . GLY D 2 363 ? 129.99300 91.85100 115.26300 1.000 37.36484 363 GLY D CA 1
ATOM 14037 C C . GLY D 2 363 ? 129.91500 92.76500 114.07000 1.000 37.53946 363 GLY D C 1
ATOM 14038 O O . GLY D 2 363 ? 130.75100 92.72400 113.16200 1.000 44.26979 363 GLY D O 1
ATOM 14042 N N . VAL D 2 364 ? 128.89000 93.61100 114.07300 1.000 38.53383 364 VAL D N 1
ATOM 14043 C CA . VAL D 2 364 ? 128.61600 94.53800 112.98200 1.000 38.38544 364 VAL D CA 1
ATOM 14044 C C . VAL D 2 364 ? 129.08600 95.91300 113.43600 1.000 39.83027 364 VAL D C 1
ATOM 14045 O O . VAL D 2 364 ? 128.41100 96.59000 114.21600 1.000 43.87820 364 VAL D O 1
ATOM 14058 N N . ALA D 2 365 ? 130.24800 96.33500 112.94100 1.000 35.07430 365 ALA D N 1
ATOM 14059 C CA . ALA D 2 365 ? 130.78100 97.63600 113.31500 1.000 32.87746 365 ALA D CA 1
ATOM 14060 C C . ALA D 2 365 ? 130.05200 98.77600 112.62300 1.000 37.83006 365 ALA D C 1
ATOM 14061 O O . ALA D 2 365 ? 130.00500 99.88600 113.16200 1.000 45.96293 365 ALA D O 1
ATOM 14068 N N . ALA D 2 366 ? 129.48100 98.53600 111.44600 1.000 42.49439 366 ALA D N 1
ATOM 14069 C CA . ALA D 2 366 ? 128.79500 99.59900 110.72600 1.000 40.46063 366 ALA D CA 1
ATOM 14070 C C . ALA D 2 366 ? 127.94500 99.00200 109.61800 1.000 39.69527 366 ALA D C 1
ATOM 14071 O O . ALA D 2 366 ? 128.33100 98.00700 109.00300 1.000 44.42631 366 ALA D O 1
ATOM 14078 N N . LYS D 2 367 ? 126.79300 99.61700 109.37700 1.000 42.96245 367 LYS D N 1
ATOM 14079 C CA . LYS D 2 367 ? 125.91100 99.26300 108.27800 1.000 41.98466 367 LYS D CA 1
ATOM 14080 C C . LYS D 2 367 ? 126.11900 100.24200 107.13100 1.000 47.08537 367 LYS D C 1
ATOM 14081 O O . LYS D 2 367 ? 126.56500 101.37400 107.32400 1.000 55.03127 367 LYS D O 1
ATOM 14100 N N . LEU D 2 368 ? 125.77100 99.80100 105.92900 1.000 48.52148 368 LEU D N 1
ATOM 14101 C CA . LEU D 2 368 ? 126.04300 100.59500 104.74300 1.000 44.09770 368 LEU D CA 1
ATOM 14102 C C . LEU D 2 368 ? 125.01700 101.70400 104.57700 1.000 45.01991 368 LEU D C 1
ATOM 14103 O O . LEU D 2 368 ? 123.84400 101.56000 104.93000 1.000 49.73873 368 LEU D O 1
ATOM 14119 N N . LYS D 2 369 ? 125.47900 102.82000 104.03500 1.000 45.92929 369 LYS D N 1
ATOM 14120 C CA . LYS D 2 369 ? 124.62700 103.93200 103.64400 1.000 47.51270 369 LYS D CA 1
ATOM 14121 C C . LYS D 2 369 ? 124.68700 104.21300 102.15400 1.000 49.14194 369 LYS D C 1
ATOM 14122 O O . LYS D 2 369 ? 123.65500 104.49900 101.54400 1.000 58.42593 369 LYS D O 1
ATOM 14141 N N . ARG D 2 370 ? 125.87100 104.13600 101.55100 1.000 47.03948 370 ARG D N 1
ATOM 14142 C CA . ARG D 2 370 ? 126.01100 104.37700 100.11800 1.000 43.35582 370 ARG D CA 1
ATOM 14143 C C . ARG D 2 370 ? 127.32600 103.75900 99.66700 1.000 42.54349 370 ARG D C 1
ATOM 14144 O O . ARG D 2 370 ? 128.39500 104.20900 100.09000 1.000 46.79829 370 ARG D O 1
ATOM 14165 N N . VAL D 2 371 ? 127.24900 102.73900 98.82000 1.000 40.48036 371 VAL D N 1
ATOM 14166 C CA . VAL D 2 371 ? 128.44700 102.11600 98.27100 1.000 36.48887 371 VAL D CA 1
ATOM 14167 C C . VAL D 2 371 ? 128.97800 102.98700 97.14300 1.000 41.95938 371 VAL D C 1
ATOM 14168 O O . VAL D 2 371 ? 128.24100 103.34300 96.21600 1.000 50.73104 371 VAL D O 1
ATOM 14181 N N . ILE D 2 372 ? 130.25700 103.33200 97.22100 1.000 40.92605 372 ILE D N 1
ATOM 14182 C CA . ILE D 2 372 ? 130.92100 104.13700 96.20600 1.000 39.34602 372 ILE D CA 1
ATOM 14183 C C . ILE D 2 372 ? 131.67800 103.26400 95.21800 1.000 43.11535 372 ILE D C 1
ATOM 14184 O O . ILE D 2 372 ? 131.54200 103.42100 94.00500 1.000 49.17515 372 ILE D O 1
ATOM 14200 N N . MET D 2 373 ? 132.48000 102.33600 95.72500 1.000 40.39334 373 MET D N 1
ATOM 14201 C CA . MET D 2 373 ? 133.28800 101.48100 94.87100 1.000 43.31610 373 MET D CA 1
ATOM 14202 C C . MET D 2 373 ? 132.40500 100.58500 94.01400 1.000 48.47921 373 MET D C 1
ATOM 14203 O O . MET D 2 373 ? 131.32000 100.16400 94.42300 1.000 51.46790 373 MET D O 1
ATOM 14217 N N . GLU D 2 374 ? 132.88100 100.29600 92.80800 1.000 52.33958 374 GLU D N 1
ATOM 14218 C CA . GLU D 2 374 ? 132.17100 99.40000 91.91200 1.000 53.43652 374 GLU D CA 1
ATOM 14219 C C . GLU D 2 374 ? 132.39300 97.95200 92.32600 1.000 53.50385 374 GLU D C 1
ATOM 14220 O O . GLU D 2 374 ? 133.41400 97.60300 92.92500 1.000 54.57892 374 GLU D O 1
ATOM 14232 N N . ARG D 2 375 ? 131.42200 97.10800 91.99900 1.000 48.78796 375 ARG D N 1
ATOM 14233 C CA . ARG D 2 375 ? 131.54400 95.68900 92.28400 1.000 48.51298 375 ARG D CA 1
ATOM 14234 C C . ARG D 2 375 ? 132.63800 95.07100 91.42300 1.000 54.99348 375 ARG D C 1
ATOM 14235 O O . ARG D 2 375 ? 132.94500 95.54900 90.32800 1.000 60.52186 375 ARG D O 1
ATOM 14256 N N . ASP D 2 376 ? 133.23800 94.00000 91.93700 1.000 50.38062 376 ASP D N 1
ATOM 14257 C CA . ASP D 2 376 ? 134.27700 93.22600 91.26700 1.000 49.45465 376 ASP D CA 1
ATOM 14258 C C . ASP D 2 376 ? 135.57700 93.99800 91.08600 1.000 48.87137 376 ASP D C 1
ATOM 14259 O O . ASP D 2 376 ? 136.46100 93.53900 90.35400 1.000 54.06987 376 ASP D O 1
ATOM 14268 N N . THR D 2 377 ? 135.73100 95.15500 91.73500 1.000 45.14351 377 THR D N 1
ATOM 14269 C CA . THR D 2 377 ? 137.03700 95.80400 91.75800 1.000 44.20792 377 THR D CA 1
ATOM 14270 C C . THR D 2 377 ? 138.05300 94.94700 92.50100 1.000 51.61970 377 THR D C 1
ATOM 14271 O O . THR D 2 377 ? 139.19800 94.80000 92.05900 1.000 56.74819 377 THR D O 1
ATOM 14282 N N . TYR D 2 378 ? 137.64900 94.37400 93.63400 1.000 51.05172 378 TYR D N 1
ATOM 14283 C CA . TYR D 2 378 ? 138.43000 93.41100 94.38400 1.000 44.95834 378 TYR D CA 1
ATOM 14284 C C . TYR D 2 378 ? 137.79200 92.03000 94.27200 1.000 46.66834 378 TYR D C 1
ATOM 14285 O O . TYR D 2 378 ? 136.58000 91.91900 94.06900 1.000 55.98090 378 TYR D O 1
ATOM 14303 N N . PRO D 2 379 ? 138.57100 90.95900 94.39200 1.000 44.54696 379 PRO D N 1
ATOM 14304 C CA . PRO D 2 379 ? 138.00200 89.61800 94.23000 1.000 47.24204 379 PRO D CA 1
ATOM 14305 C C . PRO D 2 379 ? 137.07700 89.24000 95.37700 1.000 48.10633 379 PRO D C 1
ATOM 14306 O O . PRO D 2 379 ? 137.17100 89.75200 96.49500 1.000 54.65341 379 PRO D O 1
ATOM 14317 N N . ARG D 2 380 ? 136.16600 88.31900 95.07400 1.000 46.65332 380 ARG D N 1
ATOM 14318 C CA . ARG D 2 380 ? 135.31700 87.70000 96.08700 1.000 49.66690 380 ARG D CA 1
ATOM 14319 C C . ARG D 2 380 ? 136.16900 86.82000 96.99000 1.000 60.06202 380 ARG D C 1
ATOM 14320 O O . ARG D 2 380 ? 136.70500 85.80000 96.54500 1.000 64.99392 380 ARG D O 1
ATOM 14341 N N . LYS D 2 381 ? 136.29700 87.20300 98.25700 1.000 60.30849 381 LYS D N 1
ATOM 14342 C CA . LYS D 2 381 ? 137.08800 86.43900 99.21400 1.000 56.39057 381 LYS D CA 1
ATOM 14343 C C . LYS D 2 381 ? 136.38700 86.37700 100.56200 1.000 58.30610 381 LYS D C 1
ATOM 14344 O O . LYS D 2 381 ? 137.01400 86.53500 101.61500 1.000 62.23829 381 LYS D O 1
ATOM 14363 N N . TRP D 2 382 ? 135.07800 86.14700 100.55400 1.000 53.35177 382 TRP D N 1
ATOM 14364 C CA . TRP D 2 382 ? 134.30900 85.98700 101.77800 1.000 52.41221 382 TRP D CA 1
ATOM 14365 C C . TRP D 2 382 ? 133.81300 84.55300 101.88000 1.000 54.47338 382 TRP D C 1
ATOM 14366 O O . TRP D 2 382 ? 133.34900 83.97300 100.89400 1.000 55.17350 382 TRP D O 1
ATOM 14387 N N . GLY D 2 383 ? 133.93200 83.98400 103.07400 1.000 62.42593 383 GLY D N 1
ATOM 14388 C CA . GLY D 2 383 ? 133.63100 82.59000 103.30600 1.000 65.24953 383 GLY D CA 1
ATOM 14389 C C . GLY D 2 383 ? 134.84800 81.70800 103.47300 1.000 70.54198 383 GLY D C 1
ATOM 14390 O O . GLY D 2 383 ? 134.69800 80.48400 103.53900 1.000 75.42666 383 GLY D O 1
ATOM 14394 N N . LEU D 2 384 ? 136.04400 82.29000 103.54000 1.000 70.65875 384 LEU D N 1
ATOM 14395 C CA . LEU D 2 384 ? 137.29200 81.55000 103.67200 1.000 76.29736 384 LEU D CA 1
ATOM 14396 C C . LEU D 2 384 ? 138.01600 81.92300 104.96100 1.000 86.33539 384 LEU D C 1
ATOM 14397 O O . LEU D 2 384 ? 139.24800 81.93100 105.01200 1.000 90.69365 384 LEU D O 1
ATOM 14413 N N . GLY D 2 385 ? 137.26200 82.23400 106.01100 1.000 83.93167 385 GLY D N 1
ATOM 14414 C CA . GLY D 2 385 ? 137.83300 82.70500 107.24700 1.000 83.65028 385 GLY D CA 1
ATOM 14415 C C . GLY D 2 385 ? 138.42100 81.57900 108.06800 1.000 90.48737 385 GLY D C 1
ATOM 14416 O O . GLY D 2 385 ? 138.52300 80.43500 107.61400 1.000 91.12884 385 GLY D O 1
ATOM 14420 N N . PRO D 2 386 ? 138.83000 81.88500 109.30100 1.000 93.34225 386 PRO D N 1
ATOM 14421 C CA . PRO D 2 386 ? 139.43000 80.84200 110.14800 1.000 94.90447 386 PRO D CA 1
ATOM 14422 C C . PRO D 2 386 ? 138.54500 79.62000 110.31200 1.000 95.69527 386 PRO D C 1
ATOM 14423 O O . PRO D 2 386 ? 139.05400 78.49300 110.34700 1.000 97.01117 386 PRO D O 1
ATOM 14434 N N . LYS D 2 387 ? 137.22900 79.80900 110.41200 1.000 92.20457 387 LYS D N 1
ATOM 14435 C CA . LYS D 2 387 ? 136.32400 78.67100 110.53300 1.000 92.41253 387 LYS D CA 1
ATOM 14436 C C . LYS D 2 387 ? 135.99500 78.08900 109.16300 1.000 94.00650 387 LYS D C 1
ATOM 14437 O O . LYS D 2 387 ? 136.30700 76.92800 108.87500 1.000 95.22201 387 LYS D O 1
ATOM 14456 N N . ALA D 2 388 ? 135.36500 78.89000 108.30400 1.000 91.91216 388 ALA D N 1
ATOM 14457 C CA . ALA D 2 388 ? 134.91400 78.42700 106.99500 1.000 90.91363 388 ALA D CA 1
ATOM 14458 C C . ALA D 2 388 ? 134.05900 77.17100 107.13400 1.000 93.81015 388 ALA D C 1
ATOM 14459 O O . ALA D 2 388 ? 134.11200 76.25800 106.30800 1.000 95.75456 388 ALA D O 1
ATOM 14466 N N . SER D 2 389 ? 133.25900 77.12900 108.19500 1.000 90.74810 389 SER D N 1
ATOM 14467 C CA . SER D 2 389 ? 132.42800 75.96700 108.48800 1.000 87.40500 389 SER D CA 1
ATOM 14468 C C . SER D 2 389 ? 130.98200 76.21000 108.07000 1.000 77.56130 389 SER D C 1
ATOM 14469 O O . SER D 2 389 ? 130.61600 75.99700 106.91400 1.000 75.09681 389 SER D O 1
ATOM 14477 N N . SER E 3 25 ? 149.99200 157.33000 134.65000 1.000 74.18946 25 SER G N 1
ATOM 14478 C CA . SER E 3 25 ? 149.86000 157.91900 133.32300 1.000 83.42896 25 SER G CA 1
ATOM 14479 C C . SER E 3 25 ? 148.47500 157.62100 132.75800 1.000 88.05961 25 SER G C 1
ATOM 14480 O O . SER E 3 25 ? 147.51300 157.48200 133.51200 1.000 88.33987 25 SER G O 1
ATOM 14487 N N . TYR E 3 26 ? 148.37400 157.52700 131.43400 1.000 87.73205 26 TYR G N 1
ATOM 14488 C CA . TYR E 3 26 ? 147.12700 157.16600 130.77100 1.000 85.71236 26 TYR G CA 1
ATOM 14489 C C . TYR E 3 26 ? 147.21600 155.87100 129.98400 1.000 85.51542 26 TYR G C 1
ATOM 14490 O O . TYR E 3 26 ? 146.29900 155.04900 130.05800 1.000 88.97703 26 TYR G O 1
ATOM 14508 N N . ASP E 3 27 ? 148.29400 155.66300 129.22700 1.000 84.69182 27 ASP G N 1
ATOM 14509 C CA . ASP E 3 27 ? 148.42300 154.42500 128.46700 1.000 87.19245 27 ASP G CA 1
ATOM 14510 C C . ASP E 3 27 ? 148.45400 153.21800 129.39300 1.000 90.94228 27 ASP G C 1
ATOM 14511 O O . ASP E 3 27 ? 147.84900 152.18200 129.09700 1.000 92.03791 27 ASP G O 1
ATOM 14520 N N . GLU E 3 28 ? 149.15800 153.33300 130.52100 1.000 91.55016 28 GLU G N 1
ATOM 14521 C CA . GLU E 3 28 ? 149.23000 152.22200 131.46400 1.000 91.35787 28 GLU G CA 1
ATOM 14522 C C . GLU E 3 28 ? 147.84100 151.83000 131.95000 1.000 83.19446 28 GLU G C 1
ATOM 14523 O O . GLU E 3 28 ? 147.47800 150.64800 131.94800 1.000 78.36604 28 GLU G O 1
ATOM 14535 N N . LYS E 3 29 ? 147.04000 152.81800 132.35300 1.000 79.53501 29 LYS G N 1
ATOM 14536 C CA . LYS E 3 29 ? 145.71200 152.52800 132.87900 1.000 80.50314 29 LYS G CA 1
ATOM 14537 C C . LYS E 3 29 ? 144.86000 151.79500 131.85200 1.000 83.79449 29 LYS G C 1
ATOM 14538 O O . LYS E 3 29 ? 144.16100 150.83200 132.18800 1.000 86.37184 29 LYS G O 1
ATOM 14557 N N . VAL E 3 30 ? 144.90500 152.23300 130.59300 1.000 83.73293 30 VAL G N 1
ATOM 14558 C CA . VAL E 3 30 ? 144.16000 151.53700 129.55100 1.000 80.09341 30 VAL G CA 1
ATOM 14559 C C . VAL E 3 30 ? 144.70800 150.13100 129.35300 1.000 77.70497 30 VAL G C 1
ATOM 14560 O O . VAL E 3 30 ? 143.97400 149.22200 128.94900 1.000 80.38586 30 VAL G O 1
ATOM 14573 N N . ASP E 3 31 ? 145.99700 149.92500 129.62700 1.000 78.75293 31 ASP G N 1
ATOM 14574 C CA . ASP E 3 31 ? 146.56300 148.58400 129.53600 1.000 81.94491 31 ASP G CA 1
ATOM 14575 C C . ASP E 3 31 ? 145.93800 147.65300 130.56600 1.000 81.90859 31 ASP G C 1
ATOM 14576 O O . ASP E 3 31 ? 145.65900 146.48500 130.27300 1.000 81.06299 31 ASP G O 1
ATOM 14585 N N . HIS E 3 32 ? 145.71800 148.15100 131.78400 1.000 81.95684 32 HIS G N 1
ATOM 14586 C CA . HIS E 3 32 ? 145.17700 147.31500 132.84800 1.000 80.42218 32 HIS G CA 1
ATOM 14587 C C . HIS E 3 32 ? 143.71900 146.94600 132.61600 1.000 80.98108 32 HIS G C 1
ATOM 14588 O O . HIS E 3 32 ? 143.24800 145.95500 133.18300 1.000 80.80445 32 HIS G O 1
ATOM 14602 N N . CYS E 3 33 ? 143.00000 147.71000 131.79900 1.000 77.52870 33 CYS G N 1
ATOM 14603 C CA . CYS E 3 33 ? 141.56900 147.51500 131.64800 1.000 70.93446 33 CYS G CA 1
ATOM 14604 C C . CYS E 3 33 ? 141.26900 146.16000 131.01000 1.000 68.23095 33 CYS G C 1
ATOM 14605 O O . CYS E 3 33 ? 142.15000 145.47300 130.48800 1.000 68.76954 33 CYS G O 1
ATOM 14613 N N . SER E 3 34 ? 139.99600 145.78000 131.06300 1.000 63.10537 34 SER G N 1
ATOM 14614 C CA . SER E 3 34 ? 139.55300 144.50300 130.53500 1.000 63.55943 34 SER G CA 1
ATOM 14615 C C . SER E 3 34 ? 139.38300 144.58000 129.02000 1.000 66.57745 34 SER G C 1
ATOM 14616 O O . SER E 3 34 ? 139.40100 145.65500 128.41500 1.000 70.67272 34 SER G O 1
ATOM 14624 N N . VAL E 3 35 ? 139.21400 143.40900 128.40400 1.000 65.46786 35 VAL G N 1
ATOM 14625 C CA . VAL E 3 35 ? 139.17200 143.33200 126.95100 1.000 64.70913 35 VAL G CA 1
ATOM 14626 C C . VAL E 3 35 ? 137.90400 143.94700 126.38000 1.000 65.35337 35 VAL G C 1
ATOM 14627 O O . VAL E 3 35 ? 137.87900 144.31400 125.20000 1.000 68.33661 35 VAL G O 1
ATOM 14640 N N . ILE E 3 36 ? 136.84600 144.07400 127.17900 1.000 60.06078 36 ILE G N 1
ATOM 14641 C CA . ILE E 3 36 ? 135.58900 144.63100 126.69200 1.000 60.24010 36 ILE G CA 1
ATOM 14642 C C . ILE E 3 36 ? 135.63000 146.14900 126.78600 1.000 65.05926 36 ILE G C 1
ATOM 14643 O O . ILE E 3 36 ? 134.61600 146.82100 126.57000 1.000 70.13925 36 ILE G O 1
ATOM 14659 N N . ALA E 3 37 ? 136.80100 146.70200 127.10500 1.000 65.08379 37 ALA G N 1
ATOM 14660 C CA . ALA E 3 37 ? 136.95300 148.14600 127.27000 1.000 68.00782 37 ALA G CA 1
ATOM 14661 C C . ALA E 3 37 ? 137.20000 148.78900 125.90400 1.000 69.18123 37 ALA G C 1
ATOM 14662 O O . ALA E 3 37 ? 138.26600 149.33300 125.60900 1.000 72.04853 37 ALA G O 1
ATOM 14669 N N . LYS E 3 38 ? 136.16800 148.72000 125.06100 1.000 66.25740 38 LYS G N 1
ATOM 14670 C CA . LYS E 3 38 ? 136.19300 149.30400 123.73400 1.000 63.17188 38 LYS G CA 1
ATOM 14671 C C . LYS E 3 38 ? 134.76700 149.68700 123.37200 1.000 63.91687 38 LYS G C 1
ATOM 14672 O O . LYS E 3 38 ? 133.84400 148.90200 123.63300 1.000 69.35312 38 LYS G O 1
ATOM 14691 N N . PRO E 3 39 ? 134.54400 150.86500 122.77700 1.000 59.70376 39 PRO G N 1
ATOM 14692 C CA . PRO E 3 39 ? 135.52000 151.89400 122.39400 1.000 61.97897 39 PRO G CA 1
ATOM 14693 C C . PRO E 3 39 ? 136.09500 152.61700 123.60300 1.000 60.67087 39 PRO G C 1
ATOM 14694 O O . PRO E 3 39 ? 135.41000 152.81700 124.59900 1.000 62.87310 39 PRO G O 1
ATOM 14705 N N . MET E 3 40 ? 137.35800 153.02300 123.53400 1.000 62.75476 40 MET G N 1
ATOM 14706 C CA . MET E 3 40 ? 138.04800 153.66000 124.64400 1.000 64.04391 40 MET G CA 1
ATOM 14707 C C . MET E 3 40 ? 138.37500 155.10200 124.29200 1.000 67.13761 40 MET G C 1
ATOM 14708 O O . MET E 3 40 ? 138.71000 155.41200 123.14400 1.000 73.29007 40 MET G O 1
ATOM 14722 N N . ALA E 3 41 ? 138.27800 155.97200 125.27700 1.000 66.91636 41 ALA G N 1
ATOM 14723 C CA . ALA E 3 41 ? 138.64500 157.36100 125.06100 1.000 75.63456 41 ALA G CA 1
ATOM 14724 C C . ALA E 3 41 ? 140.16300 157.52200 125.14400 1.000 77.78574 41 ALA G C 1
ATOM 14725 O O . ALA E 3 41 ? 140.80700 156.89700 125.98900 1.000 77.78042 41 ALA G O 1
ATOM 14732 N N . PRO E 3 42 ? 140.76300 158.35300 124.28300 1.000 77.07062 42 PRO G N 1
ATOM 14733 C CA . PRO E 3 42 ? 142.16900 158.72700 124.49000 1.000 74.53753 42 PRO G CA 1
ATOM 14734 C C . PRO E 3 42 ? 142.32700 159.72500 125.62500 1.000 76.67455 42 PRO G C 1
ATOM 14735 O O . PRO E 3 42 ? 141.35900 160.01900 126.33300 1.000 81.26348 42 PRO G O 1
ATOM 14746 N N . LYS E 3 43 ? 143.53900 160.25100 125.81400 1.000 76.55787 43 LYS G N 1
ATOM 14747 C CA . LYS E 3 43 ? 143.77500 161.16700 126.92500 1.000 78.65524 43 LYS G CA 1
ATOM 14748 C C . LYS E 3 43 ? 142.91400 162.41700 126.79400 1.000 77.85316 43 LYS G C 1
ATOM 14749 O O . LYS E 3 43 ? 142.28400 162.85500 127.76400 1.000 80.09512 43 LYS G O 1
ATOM 14768 N N . LYS E 3 44 ? 142.87400 163.00900 125.60000 1.000 75.41591 44 LYS G N 1
ATOM 14769 C CA . LYS E 3 44 ? 142.13000 164.25100 125.41900 1.000 76.30632 44 LYS G CA 1
ATOM 14770 C C . LYS E 3 44 ? 140.63500 164.02900 125.60900 1.000 75.36769 44 LYS G C 1
ATOM 14771 O O . LYS E 3 44 ? 139.96800 164.79500 126.31300 1.000 79.91359 44 LYS G O 1
ATOM 14790 N N . LEU E 3 45 ? 140.09000 162.98500 124.98600 1.000 72.58059 45 LEU G N 1
ATOM 14791 C CA . LEU E 3 45 ? 138.67600 162.68200 125.16400 1.000 75.27162 45 LEU G CA 1
ATOM 14792 C C . LEU E 3 45 ? 138.35900 162.34500 126.61200 1.000 77.05037 45 LEU G C 1
ATOM 14793 O O . LEU E 3 45 ? 137.25000 162.61700 127.08600 1.000 77.66445 45 LEU G O 1
ATOM 14809 N N . SER E 3 46 ? 139.31700 161.76000 127.33100 1.000 75.05268 46 SER G N 1
ATOM 14810 C CA . SER E 3 46 ? 139.10700 161.46000 128.74200 1.000 72.97113 46 SER G CA 1
ATOM 14811 C C . SER E 3 46 ? 139.00400 162.73300 129.56900 1.000 72.69393 46 SER G C 1
ATOM 14812 O O . SER E 3 46 ? 138.14600 162.83600 130.45400 1.000 76.83473 46 SER G O 1
ATOM 14820 N N . LYS E 3 47 ? 139.86300 163.71600 129.29800 1.000 71.59810 47 LYS G N 1
ATOM 14821 C CA . LYS E 3 47 ? 139.75700 164.98700 130.00400 1.000 72.59222 47 LYS G CA 1
ATOM 14822 C C . LYS E 3 47 ? 138.40900 165.63700 129.73100 1.000 72.71334 47 LYS G C 1
ATOM 14823 O O . LYS E 3 47 ? 137.78600 166.20100 130.63700 1.000 74.80706 47 LYS G O 1
ATOM 14842 N N . LYS E 3 48 ? 137.94400 165.57200 128.48400 1.000 71.83034 48 LYS G N 1
ATOM 14843 C CA . LYS E 3 48 ? 136.63500 166.12200 128.15800 1.000 73.96586 48 LYS G CA 1
ATOM 14844 C C . LYS E 3 48 ? 135.53400 165.39300 128.91700 1.000 75.67591 48 LYS G C 1
ATOM 14845 O O . LYS E 3 48 ? 134.59200 166.02100 129.41400 1.000 81.92145 48 LYS G O 1
ATOM 14864 N N . ILE E 3 49 ? 135.63300 164.06600 129.01500 1.000 71.77422 49 ILE G N 1
ATOM 14865 C CA . ILE E 3 49 ? 134.60000 163.30100 129.70700 1.000 71.07238 49 ILE G CA 1
ATOM 14866 C C . ILE E 3 49 ? 134.57000 163.66100 131.18500 1.000 71.89303 49 ILE G C 1
ATOM 14867 O O . ILE E 3 49 ? 133.49600 163.84200 131.77100 1.000 73.47600 49 ILE G O 1
ATOM 14883 N N . TYR E 3 50 ? 135.74100 163.77600 131.81200 1.000 67.53147 50 TYR G N 1
ATOM 14884 C CA . TYR E 3 50 ? 135.77900 164.13500 133.22400 1.000 65.38179 50 TYR G CA 1
ATOM 14885 C C . TYR E 3 50 ? 135.25300 165.54600 133.43700 1.000 64.94016 50 TYR G C 1
ATOM 14886 O O . TYR E 3 50 ? 134.56000 165.81400 134.42500 1.000 67.71822 50 TYR G O 1
ATOM 14904 N N . LYS E 3 51 ? 135.57100 166.46200 132.52200 1.000 67.98466 51 LYS G N 1
ATOM 14905 C CA . LYS E 3 51 ? 135.01200 167.80400 132.60800 1.000 66.42608 51 LYS G CA 1
ATOM 14906 C C . LYS E 3 51 ? 133.49700 167.76100 132.48800 1.000 64.29320 51 LYS G C 1
ATOM 14907 O O . LYS E 3 51 ? 132.78900 168.48700 133.19500 1.000 76.31014 51 LYS G O 1
ATOM 14926 N N . LEU E 3 52 ? 132.97800 166.92200 131.59000 1.000 61.00875 52 LEU G N 1
ATOM 14927 C CA . LEU E 3 52 ? 131.53200 166.81100 131.44200 1.000 67.90242 52 LEU G CA 1
ATOM 14928 C C . LEU E 3 52 ? 130.89000 166.27200 132.71400 1.000 72.14550 52 LEU G C 1
ATOM 14929 O O . LEU E 3 52 ? 129.86400 166.79000 133.16800 1.000 74.09982 52 LEU G O 1
ATOM 14945 N N . ILE E 3 53 ? 131.48200 165.23200 133.30700 1.000 71.41828 53 ILE G N 1
ATOM 14946 C CA . ILE E 3 53 ? 130.92500 164.66100 134.53100 1.000 67.32033 53 ILE G CA 1
ATOM 14947 C C . ILE E 3 53 ? 130.99400 165.67600 135.66200 1.000 70.51232 53 ILE G C 1
ATOM 14948 O O . ILE E 3 53 ? 130.05600 165.80800 136.45700 1.000 73.61209 53 ILE G O 1
ATOM 14964 N N . LYS E 3 54 ? 132.10600 166.40700 135.75500 1.000 71.14493 54 LYS G N 1
ATOM 14965 C CA . LYS E 3 54 ? 132.24700 167.40600 136.80700 1.000 70.70539 54 LYS G CA 1
ATOM 14966 C C . LYS E 3 54 ? 131.21900 168.51700 136.64700 1.000 68.73457 54 LYS G C 1
ATOM 14967 O O . LYS E 3 54 ? 130.66200 169.00700 137.63600 1.000 74.06359 54 LYS G O 1
ATOM 14986 N N . LYS E 3 55 ? 130.95500 168.92900 135.40700 1.000 63.30386 55 LYS G N 1
ATOM 14987 C CA . LYS E 3 55 ? 129.96700 169.97500 135.17100 1.000 65.67724 55 LYS G CA 1
ATOM 14988 C C . LYS E 3 55 ? 128.55500 169.47600 135.44500 1.000 69.63083 55 LYS G C 1
ATOM 14989 O O . LYS E 3 55 ? 127.72000 170.22100 135.97000 1.000 76.64157 55 LYS G O 1
ATOM 15008 N N . SER E 3 56 ? 128.26700 168.22100 135.09900 1.000 69.73768 56 SER G N 1
ATOM 15009 C CA . SER E 3 56 ? 126.91200 167.70500 135.24200 1.000 74.44207 56 SER G CA 1
ATOM 15010 C C . SER E 3 56 ? 126.54000 167.41100 136.68900 1.000 76.81573 56 SER G C 1
ATOM 15011 O O . SER E 3 56 ? 125.34900 167.28100 136.99100 1.000 78.36069 56 SER G O 1
ATOM 15019 N N . THR E 3 57 ? 127.51900 167.30300 137.58900 1.000 75.60665 57 THR G N 1
ATOM 15020 C CA . THR E 3 57 ? 127.20300 166.97900 138.97500 1.000 74.66686 57 THR G CA 1
ATOM 15021 C C . THR E 3 57 ? 126.41300 168.08300 139.66000 1.000 76.57278 57 THR G C 1
ATOM 15022 O O . THR E 3 57 ? 125.68700 167.80300 140.61900 1.000 81.24009 57 THR G O 1
ATOM 15033 N N . SER E 3 58 ? 126.53500 169.32500 139.19200 1.000 73.16895 58 SER G N 1
ATOM 15034 C CA . SER E 3 58 ? 125.87100 170.43800 139.85700 1.000 77.12179 58 SER G CA 1
ATOM 15035 C C . SER E 3 58 ? 124.35700 170.28300 139.87000 1.000 79.74179 58 SER G C 1
ATOM 15036 O O . SER E 3 58 ? 123.69200 170.88200 140.72200 1.000 85.00881 58 SER G O 1
ATOM 15044 N N . HIS E 3 59 ? 123.80100 169.49600 138.95600 1.000 78.53446 59 HIS G N 1
ATOM 15045 C CA . HIS E 3 59 ? 122.36100 169.31400 138.83100 1.000 84.16659 59 HIS G CA 1
ATOM 15046 C C . HIS E 3 59 ? 121.99900 167.91400 139.30600 1.000 84.31747 59 HIS G C 1
ATOM 15047 O O . HIS E 3 59 ? 122.50000 166.92200 138.76600 1.000 84.33288 59 HIS G O 1
ATOM 15061 N N . LYS E 3 60 ? 121.12500 167.83900 140.31000 1.000 88.12398 60 LYS G N 1
ATOM 15062 C CA . LYS E 3 60 ? 120.89700 166.57500 141.00400 1.000 91.17488 60 LYS G CA 1
ATOM 15063 C C . LYS E 3 60 ? 120.29600 165.52800 140.07600 1.000 82.46796 60 LYS G C 1
ATOM 15064 O O . LYS E 3 60 ? 120.78600 164.39500 140.00000 1.000 84.77894 60 LYS G O 1
ATOM 15083 N N . ASN E 3 61 ? 119.23500 165.88400 139.36000 1.000 70.99474 61 ASN G N 1
ATOM 15084 C CA . ASN E 3 61 ? 118.50200 164.91700 138.55700 1.000 75.91628 61 ASN G CA 1
ATOM 15085 C C . ASN E 3 61 ? 119.07000 164.74500 137.15600 1.000 79.94332 61 ASN G C 1
ATOM 15086 O O . ASN E 3 61 ? 118.58600 163.88600 136.41200 1.000 81.56203 61 ASN G O 1
ATOM 15097 N N . TYR E 3 62 ? 120.07800 165.52700 136.77600 1.000 74.24986 62 TYR G N 1
ATOM 15098 C CA . TYR E 3 62 ? 120.63100 165.47600 135.43100 1.000 68.43182 62 TYR G CA 1
ATOM 15099 C C . TYR E 3 62 ? 121.93100 164.68900 135.36300 1.000 63.55590 62 TYR G C 1
ATOM 15100 O O . TYR E 3 62 ? 122.63000 164.75200 134.34800 1.000 70.05557 62 TYR G O 1
ATOM 15118 N N . ILE E 3 63 ? 122.32100 163.96400 136.41600 1.000 66.97591 63 ILE G N 1
ATOM 15119 C CA . ILE E 3 63 ? 123.50000 163.02800 136.37400 1.000 65.32711 63 ILE G CA 1
ATOM 15120 C C . ILE E 3 63 ? 123.09100 161.79000 137.16600 1.000 60.54174 63 ILE G C 1
ATOM 15121 O O . ILE E 3 63 ? 122.55200 161.95800 138.27600 1.000 66.04889 63 ILE G O 1
ATOM 15137 N N . ARG E 3 64 ? 123.26600 160.62100 136.59200 1.000 47.33827 64 ARG G N 1
ATOM 15138 C CA . ARG E 3 64 ? 122.91400 159.35000 137.20200 1.000 46.95879 64 ARG G CA 1
ATOM 15139 C C . ARG E 3 64 ? 124.18200 158.53800 137.41500 1.000 55.33210 64 ARG G C 1
ATOM 15140 O O . ARG E 3 64 ? 124.96400 158.34700 136.47800 1.000 60.00322 64 ARG G O 1
ATOM 15161 N N . ASN E 3 65 ? 124.38100 158.06100 138.64100 1.000 57.88390 65 ASN G N 1
ATOM 15162 C CA . ASN E 3 65 ? 125.61400 157.39600 139.03600 1.000 53.26860 65 ASN G CA 1
ATOM 15163 C C . ASN E 3 65 ? 125.29100 156.04700 139.65400 1.000 51.05878 65 ASN G C 1
ATOM 15164 O O . ASN E 3 65 ? 124.35100 155.92500 140.44200 1.000 55.11119 65 ASN G O 1
ATOM 15175 N N . GLY E 3 66 ? 126.07300 155.04100 139.29200 1.000 46.46165 66 GLY G N 1
ATOM 15176 C CA . GLY E 3 66 ? 125.93000 153.70700 139.83500 1.000 45.99116 66 GLY G CA 1
ATOM 15177 C C . GLY E 3 66 ? 125.34800 152.73600 138.82200 1.000 45.00012 66 GLY G C 1
ATOM 15178 O O . GLY E 3 66 ? 124.80300 153.11100 137.78400 1.000 52.62662 66 GLY G O 1
ATOM 15182 N N . LEU E 3 67 ? 125.48300 151.45400 139.15800 1.000 45.73162 67 LEU G N 1
ATOM 15183 C CA . LEU E 3 67 ? 124.99900 150.40000 138.27700 1.000 42.65532 67 LEU G CA 1
ATOM 15184 C C . LEU E 3 67 ? 123.47800 150.37200 138.24000 1.000 43.27363 67 LEU G C 1
ATOM 15185 O O . LEU E 3 67 ? 122.87300 150.33700 137.16300 1.000 53.40297 67 LEU G O 1
ATOM 15201 N N . LYS E 3 68 ? 122.84200 150.38600 139.41100 1.000 46.50162 68 LYS G N 1
ATOM 15202 C CA . LYS E 3 68 ? 121.39600 150.20500 139.46800 1.000 49.37881 68 LYS G CA 1
ATOM 15203 C C . LYS E 3 68 ? 120.66700 151.39000 138.85000 1.000 48.66438 68 LYS G C 1
ATOM 15204 O O . LYS E 3 68 ? 119.72800 151.21400 138.06500 1.000 55.33468 68 LYS G O 1
ATOM 15223 N N . ILE E 3 69 ? 121.08400 152.60900 139.19300 1.000 46.21608 69 ILE G N 1
ATOM 15224 C CA . ILE E 3 69 ? 120.39300 153.79100 138.69300 1.000 48.05637 69 ILE G CA 1
ATOM 15225 C C . ILE E 3 69 ? 120.54000 153.89800 137.18200 1.000 50.78198 69 ILE G C 1
ATOM 15226 O O . ILE E 3 69 ? 119.56600 154.16800 136.46900 1.000 56.41870 69 ILE G O 1
ATOM 15242 N N . VAL E 3 70 ? 121.75100 153.68900 136.66500 1.000 43.26694 70 VAL G N 1
ATOM 15243 C CA . VAL E 3 70 ? 121.96400 153.79300 135.22500 1.000 39.12809 70 VAL G CA 1
ATOM 15244 C C . VAL E 3 70 ? 121.18000 152.71000 134.49700 1.000 45.61437 70 VAL G C 1
ATOM 15245 O O . VAL E 3 70 ? 120.55300 152.96600 133.46200 1.000 57.68969 70 VAL G O 1
ATOM 15258 N N . GLN E 3 71 ? 121.20600 151.48500 135.02000 1.000 43.88823 71 GLN G N 1
ATOM 15259 C CA . GLN E 3 71 ? 120.45400 150.40200 134.39700 1.000 44.86045 71 GLN G CA 1
ATOM 15260 C C . GLN E 3 71 ? 118.95900 150.69100 134.41200 1.000 47.27308 71 GLN G C 1
ATOM 15261 O O . GLN E 3 71 ? 118.26400 150.46500 133.41500 1.000 52.81929 71 GLN G O 1
ATOM 15275 N N . LYS E 3 72 ? 118.44200 151.18400 135.53900 1.000 48.33846 72 LYS G N 1
ATOM 15276 C CA . LYS E 3 72 ? 117.01800 151.49200 135.63000 1.000 50.83482 72 LYS G CA 1
ATOM 15277 C C . LYS E 3 72 ? 116.63100 152.61400 134.67400 1.000 51.89505 72 LYS G C 1
ATOM 15278 O O . LYS E 3 72 ? 115.58800 152.54400 134.01500 1.000 57.09518 72 LYS G O 1
ATOM 15297 N N . GLN E 3 73 ? 117.45500 153.65900 134.58300 1.000 50.32856 73 GLN G N 1
ATOM 15298 C CA . GLN E 3 73 ? 117.14100 154.76800 133.68700 1.000 49.80757 73 GLN G CA 1
ATOM 15299 C C . GLN E 3 73 ? 117.18900 154.33800 132.22800 1.000 50.15623 73 GLN G C 1
ATOM 15300 O O . GLN E 3 73 ? 116.36200 154.77700 131.42000 1.000 57.56789 73 GLN G O 1
ATOM 15314 N N . LEU E 3 74 ? 118.14400 153.48300 131.86600 1.000 44.80221 74 LEU G N 1
ATOM 15315 C CA . LEU E 3 74 ? 118.16300 152.95100 130.50900 1.000 45.56934 74 LEU G CA 1
ATOM 15316 C C . LEU E 3 74 ? 116.90700 152.14000 130.22500 1.000 51.62472 74 LEU G C 1
ATOM 15317 O O . LEU E 3 74 ? 116.33100 152.23500 129.13500 1.000 55.22817 74 LEU G O 1
ATOM 15333 N N . ARG E 3 75 ? 116.46400 151.33700 131.19300 1.000 51.33243 75 ARG G N 1
ATOM 15334 C CA . ARG E 3 75 ? 115.24400 150.55900 131.00800 1.000 50.25289 75 ARG G CA 1
ATOM 15335 C C . ARG E 3 75 ? 114.04900 151.47400 130.76900 1.000 55.06846 75 ARG G C 1
ATOM 15336 O O . ARG E 3 75 ? 113.25000 151.24500 129.85400 1.000 58.76832 75 ARG G O 1
ATOM 15357 N N . LEU E 3 76 ? 113.91000 152.52000 131.58600 1.000 53.76874 76 LEU G N 1
ATOM 15358 C CA . LEU E 3 76 ? 112.77000 153.42000 131.44200 1.000 51.43238 76 LEU G CA 1
ATOM 15359 C C . LEU E 3 76 ? 112.80100 154.13200 130.09700 1.000 52.29650 76 LEU G C 1
ATOM 15360 O O . LEU E 3 76 ? 111.75900 154.30300 129.45300 1.000 56.88209 76 LEU G O 1
ATOM 15376 N N . GLY E 3 77 ? 113.98200 154.55500 129.65700 1.000 51.23341 77 GLY G N 1
ATOM 15377 C CA . GLY E 3 77 ? 114.12500 155.17000 128.35300 1.000 57.24355 77 GLY G CA 1
ATOM 15378 C C . GLY E 3 77 ? 114.91000 156.46300 128.37300 1.000 57.53151 77 GLY G C 1
ATOM 15379 O O . GLY E 3 77 ? 115.00000 157.15400 127.35400 1.000 62.73426 77 GLY G O 1
ATOM 15383 N N . GLU E 3 78 ? 115.47800 156.80600 129.52600 1.000 50.76393 78 GLU G N 1
ATOM 15384 C CA . GLU E 3 78 ? 116.25700 158.02900 129.63300 1.000 54.33136 78 GLU G CA 1
ATOM 15385 C C . GLU E 3 78 ? 117.37200 158.03800 128.59500 1.000 53.13690 78 GLU G C 1
ATOM 15386 O O . GLU E 3 78 ? 117.89200 156.99100 128.20000 1.000 55.26769 78 GLU G O 1
ATOM 15398 N N . LYS E 3 79 ? 117.73100 159.23400 128.14800 1.000 52.89003 79 LYS G N 1
ATOM 15399 C CA . LYS E 3 79 ? 118.71300 159.43000 127.09100 1.000 53.80408 79 LYS G CA 1
ATOM 15400 C C . LYS E 3 79 ? 119.91400 160.19100 127.63800 1.000 47.46722 79 LYS G C 1
ATOM 15401 O O . LYS E 3 79 ? 119.94400 160.60100 128.80000 1.000 52.98894 79 LYS G O 1
ATOM 15420 N N . GLY E 3 80 ? 120.91100 160.37800 126.78000 1.000 39.36855 80 GLY G N 1
ATOM 15421 C CA . GLY E 3 80 ? 122.13900 161.03100 127.18100 1.000 43.36700 80 GLY G CA 1
ATOM 15422 C C . GLY E 3 80 ? 123.37000 160.26900 126.74300 1.000 46.54349 80 GLY G C 1
ATOM 15423 O O . GLY E 3 80 ? 123.38800 159.66700 125.66600 1.000 53.83771 80 GLY G O 1
ATOM 15427 N N . ILE E 3 81 ? 124.40700 160.28900 127.57400 1.000 41.74474 81 ILE G N 1
ATOM 15428 C CA . ILE E 3 81 ? 125.65400 159.59100 127.30400 1.000 46.05562 81 ILE G CA 1
ATOM 15429 C C . ILE E 3 81 ? 126.01200 158.72400 128.50100 1.000 53.23460 81 ILE G C 1
ATOM 15430 O O . ILE E 3 81 ? 125.91400 159.17100 129.64700 1.000 58.28207 81 ILE G O 1
ATOM 15446 N N . VAL E 3 82 ? 126.43900 157.49200 128.23600 1.000 50.32632 82 VAL G N 1
ATOM 15447 C CA . VAL E 3 82 ? 126.83200 156.54400 129.27500 1.000 46.18070 82 VAL G CA 1
ATOM 15448 C C . VAL E 3 82 ? 128.34200 156.37200 129.21100 1.000 44.26593 82 VAL G C 1
ATOM 15449 O O . VAL E 3 82 ? 128.88700 155.99800 128.16700 1.000 52.76530 82 VAL G O 1
ATOM 15462 N N . PHE E 3 83 ? 129.01600 156.62900 130.32600 1.000 41.14248 83 PHE G N 1
ATOM 15463 C CA . PHE E 3 83 ? 130.45700 156.45700 130.43400 1.000 45.04314 83 PHE G CA 1
ATOM 15464 C C . PHE E 3 83 ? 130.76400 155.31200 131.38900 1.000 49.43071 83 PHE G C 1
ATOM 15465 O O . PHE E 3 83 ? 130.29200 155.30500 132.53000 1.000 54.14707 83 PHE G O 1
ATOM 15482 N N . PHE E 3 84 ? 131.55400 154.35500 130.91900 1.000 53.85219 84 PHE G N 1
ATOM 15483 C CA . PHE E 3 84 ? 131.92700 153.18100 131.69100 1.000 49.89496 84 PHE G CA 1
ATOM 15484 C C . PHE E 3 84 ? 133.36100 153.29900 132.19000 1.000 56.52047 84 PHE G C 1
ATOM 15485 O O . PHE E 3 84 ? 134.16200 154.08800 131.68400 1.000 66.00535 84 PHE G O 1
ATOM 15502 N N . ALA E 3 85 ? 133.67300 152.49300 133.19700 1.000 57.42624 85 ALA G N 1
ATOM 15503 C CA . ALA E 3 85 ? 135.02900 152.32800 133.70000 1.000 61.04507 85 ALA G CA 1
ATOM 15504 C C . ALA E 3 85 ? 135.49300 150.91900 133.36200 1.000 64.31803 85 ALA G C 1
ATOM 15505 O O . ALA E 3 85 ? 134.84200 149.94000 133.74200 1.000 71.70921 85 ALA G O 1
ATOM 15512 N N . GLY E 3 86 ? 136.61100 150.81800 132.64900 1.000 59.31971 86 GLY G N 1
ATOM 15513 C CA . GLY E 3 86 ? 137.03900 149.55000 132.09600 1.000 59.64405 86 GLY G CA 1
ATOM 15514 C C . GLY E 3 86 ? 137.78700 148.64900 133.04700 1.000 67.88789 86 GLY G C 1
ATOM 15515 O O . GLY E 3 86 ? 138.07700 147.50400 132.68900 1.000 71.54671 86 GLY G O 1
ATOM 15519 N N . ASP E 3 87 ? 138.10200 149.12400 134.25200 1.000 69.47346 87 ASP G N 1
ATOM 15520 C CA . ASP E 3 87 ? 138.93200 148.38200 135.19300 1.000 73.14345 87 ASP G CA 1
ATOM 15521 C C . ASP E 3 87 ? 138.08900 147.56100 136.16600 1.000 67.31637 87 ASP G C 1
ATOM 15522 O O . ASP E 3 87 ? 138.51200 147.29700 137.29800 1.000 67.60549 87 ASP G O 1
ATOM 15531 N N . ILE E 3 88 ? 136.89100 147.17900 135.77100 1.000 62.96895 88 ILE G N 1
ATOM 15532 C CA . ILE E 3 88 ? 135.98100 146.44800 136.64300 1.000 60.54211 88 ILE G CA 1
ATOM 15533 C C . ILE E 3 88 ? 136.12500 144.95100 136.41200 1.000 58.21273 88 ILE G C 1
ATOM 15534 O O . ILE E 3 88 ? 136.46300 144.49100 135.31700 1.000 56.43546 88 ILE G O 1
ATOM 15550 N N . SER E 3 89 ? 135.93000 144.18900 137.48200 1.000 61.37890 89 SER G N 1
ATOM 15551 C CA . SER E 3 89 ? 136.04300 142.73800 137.45700 1.000 57.08386 89 SER G CA 1
ATOM 15552 C C . SER E 3 89 ? 135.22400 142.17200 138.60900 1.000 53.91853 89 SER G C 1
ATOM 15553 O O . SER E 3 89 ? 135.39500 142.61200 139.75200 1.000 60.68273 89 SER G O 1
ATOM 15561 N N . PRO E 3 90 ? 134.34200 141.19500 138.37600 1.000 43.88240 90 PRO G N 1
ATOM 15562 C CA . PRO E 3 90 ? 134.04800 140.49300 137.12200 1.000 46.45612 90 PRO G CA 1
ATOM 15563 C C . PRO E 3 90 ? 133.25800 141.35600 136.14900 1.000 53.02111 90 PRO G C 1
ATOM 15564 O O . PRO E 3 90 ? 132.56100 142.28200 136.55100 1.000 59.60921 90 PRO G O 1
ATOM 15575 N N . ILE E 3 91 ? 133.34700 141.06500 134.84900 1.000 48.97840 91 ILE G N 1
ATOM 15576 C CA . ILE E 3 91 ? 132.68300 141.89100 133.84500 1.000 50.13488 91 ILE G CA 1
ATOM 15577 C C . ILE E 3 91 ? 131.20500 141.57900 133.70000 1.000 54.74378 91 ILE G C 1
ATOM 15578 O O . ILE E 3 91 ? 130.48800 142.33500 133.03200 1.000 60.20206 91 ILE G O 1
ATOM 15594 N N . GLU E 3 92 ? 130.72300 140.49300 134.30100 1.000 51.08947 92 GLU G N 1
ATOM 15595 C CA . GLU E 3 92 ? 129.32300 140.12800 134.15000 1.000 44.51314 92 GLU G CA 1
ATOM 15596 C C . GLU E 3 92 ? 128.38800 141.10200 134.85300 1.000 48.22396 92 GLU G C 1
ATOM 15597 O O . GLU E 3 92 ? 127.17300 141.02700 134.64000 1.000 52.99852 92 GLU G O 1
ATOM 15609 N N . ILE E 3 93 ? 128.91600 142.00700 135.67700 1.000 47.90844 93 ILE G N 1
ATOM 15610 C CA . ILE E 3 93 ? 128.07100 143.01500 136.30400 1.000 47.40246 93 ILE G CA 1
ATOM 15611 C C . ILE E 3 93 ? 127.66300 144.10500 135.32200 1.000 53.31549 93 ILE G C 1
ATOM 15612 O O . ILE E 3 93 ? 126.64700 144.77400 135.54400 1.000 56.77469 93 ILE G O 1
ATOM 15628 N N . MET E 3 94 ? 128.42300 144.30500 134.24100 1.000 52.97782 94 MET G N 1
ATOM 15629 C CA . MET E 3 94 ? 128.12400 145.36200 133.28700 1.000 49.53527 94 MET G CA 1
ATOM 15630 C C . MET E 3 94 ? 128.23300 144.93300 131.83200 1.000 50.64171 94 MET G C 1
ATOM 15631 O O . MET E 3 94 ? 128.00400 145.76800 130.95200 1.000 56.58567 94 MET G O 1
ATOM 15645 N N . CYS E 3 95 ? 128.57500 143.67800 131.54100 1.000 48.88940 95 CYS G N 1
ATOM 15646 C CA . CYS E 3 95 ? 128.86500 143.31000 130.16100 1.000 49.17933 95 CYS G CA 1
ATOM 15647 C C . CYS E 3 95 ? 127.66200 143.51900 129.25600 1.000 49.84680 95 CYS G C 1
ATOM 15648 O O . CYS E 3 95 ? 127.83500 143.68400 128.04400 1.000 55.63683 95 CYS G O 1
ATOM 15656 N N . HIS E 3 96 ? 126.45400 143.51900 129.81100 1.000 41.66676 96 HIS G N 1
ATOM 15657 C CA . HIS E 3 96 ? 125.24700 143.61800 129.00600 1.000 38.05944 96 HIS G CA 1
ATOM 15658 C C . HIS E 3 96 ? 124.86200 145.04900 128.67200 1.000 40.62926 96 HIS G C 1
ATOM 15659 O O . HIS E 3 96 ? 124.16900 145.26900 127.67400 1.000 44.44671 96 HIS G O 1
ATOM 15673 N N . LEU E 3 97 ? 125.29000 146.02000 129.46600 1.000 44.10590 97 LEU G N 1
ATOM 15674 C CA . LEU E 3 97 ? 124.78900 147.38100 129.33500 1.000 45.75475 97 LEU G CA 1
ATOM 15675 C C . LEU E 3 97 ? 125.28700 148.04300 128.05500 1.000 49.93210 97 LEU G C 1
ATOM 15676 O O . LEU E 3 97 ? 124.56600 148.86200 127.47100 1.000 53.46787 97 LEU G O 1
ATOM 15692 N N . PRO E 3 98 ? 126.49800 147.73300 127.58100 1.000 45.53438 98 PRO G N 1
ATOM 15693 C CA . PRO E 3 98 ? 126.88400 148.22700 126.25100 1.000 42.56494 98 PRO G CA 1
ATOM 15694 C C . PRO E 3 98 ? 125.90800 147.81700 125.16400 1.000 43.88751 98 PRO G C 1
ATOM 15695 O O . PRO E 3 98 ? 125.60000 148.62300 124.27800 1.000 47.69150 98 PRO G O 1
ATOM 15706 N N . ALA E 3 99 ? 125.40700 146.58200 125.20700 1.000 41.11879 99 ALA G N 1
ATOM 15707 C CA . ALA E 3 99 ? 124.45000 146.14400 124.19900 1.000 41.00774 99 ALA G CA 1
ATOM 15708 C C . ALA E 3 99 ? 123.10100 146.82200 124.39000 1.000 41.96839 99 ALA G C 1
ATOM 15709 O O . ALA E 3 99 ? 122.42300 147.15300 123.41100 1.000 47.34007 99 ALA G O 1
ATOM 15716 N N . VAL E 3 100 ? 122.69200 147.03500 125.64200 1.000 43.17819 100 VAL G N 1
ATOM 15717 C CA . VAL E 3 100 ? 121.46700 147.78600 125.89700 1.000 45.92487 100 VAL G CA 1
ATOM 15718 C C . VAL E 3 100 ? 121.58900 149.19200 125.33400 1.000 46.45029 100 VAL G C 1
ATOM 15719 O O . VAL E 3 100 ? 120.66900 149.69700 124.68200 1.000 51.83359 100 VAL G O 1
ATOM 15732 N N . CYS E 3 101 ? 122.73300 149.83900 125.55600 1.000 45.12133 101 CYS G N 1
ATOM 15733 C CA . CYS E 3 101 ? 122.93400 151.17400 125.00700 1.000 47.03723 101 CYS G CA 1
ATOM 15734 C C . CYS E 3 101 ? 122.85100 151.15600 123.48700 1.000 54.95792 101 CYS G C 1
ATOM 15735 O O . CYS E 3 101 ? 122.22400 152.03200 122.88100 1.000 59.02717 101 CYS G O 1
ATOM 15743 N N . GLU E 3 102 ? 123.47700 150.16300 122.85200 1.000 55.89914 102 GLU G N 1
ATOM 15744 C CA . GLU E 3 102 ? 123.39900 150.05000 121.40000 1.000 46.75018 102 GLU G CA 1
ATOM 15745 C C . GLU E 3 102 ? 121.95700 149.89600 120.93600 1.000 43.08968 102 GLU G C 1
ATOM 15746 O O . GLU E 3 102 ? 121.55200 150.49300 119.93300 1.000 48.06135 102 GLU G O 1
ATOM 15758 N N . GLU E 3 103 ? 121.16700 149.09900 121.65500 1.000 44.94796 103 GLU G N 1
ATOM 15759 C CA . GLU E 3 103 ? 119.77900 148.88200 121.26400 1.000 46.51787 103 GLU G CA 1
ATOM 15760 C C . GLU E 3 103 ? 118.97100 150.17100 121.33400 1.000 49.93507 103 GLU G C 1
ATOM 15761 O O . GLU E 3 103 ? 118.14000 150.43800 120.45900 1.000 55.30637 103 GLU G O 1
ATOM 15773 N N . LYS E 3 104 ? 119.19100 150.98100 122.36700 1.000 50.69724 104 LYS G N 1
ATOM 15774 C CA . LYS E 3 104 ? 118.44300 152.21800 122.54800 1.000 49.71283 104 LYS G CA 1
ATOM 15775 C C . LYS E 3 104 ? 119.11800 153.41900 121.90300 1.000 53.43247 104 LYS G C 1
ATOM 15776 O O . LYS E 3 104 ? 118.60100 154.53400 122.01700 1.000 58.49961 104 LYS G O 1
ATOM 15795 N N . ASP E 3 105 ? 120.25300 153.22700 121.23400 1.000 53.67325 105 ASP G N 1
ATOM 15796 C CA . ASP E 3 105 ? 120.93300 154.30800 120.52100 1.000 54.72068 105 ASP G CA 1
ATOM 15797 C C . ASP E 3 105 ? 121.47200 155.35800 121.49400 1.000 54.97087 105 ASP G C 1
ATOM 15798 O O . ASP E 3 105 ? 121.28900 156.56100 121.30300 1.000 60.83264 105 ASP G O 1
ATOM 15807 N N . ILE E 3 106 ? 122.14400 154.89400 122.53900 1.000 51.56255 106 ILE G N 1
ATOM 15808 C CA . ILE E 3 106 ? 122.74000 155.76200 123.55000 1.000 48.50833 106 ILE G CA 1
ATOM 15809 C C . ILE E 3 106 ? 124.25400 155.71400 123.37100 1.000 46.97314 106 ILE G C 1
ATOM 15810 O O . ILE E 3 106 ? 124.85300 154.64300 123.53400 1.000 53.43894 106 ILE G O 1
ATOM 15826 N N . PRO E 3 107 ? 124.91000 156.82400 123.03400 1.000 42.87204 107 PRO G N 1
ATOM 15827 C CA . PRO E 3 107 ? 126.37000 156.79500 122.90000 1.000 45.71005 107 PRO G CA 1
ATOM 15828 C C . PRO E 3 107 ? 127.03900 156.42300 124.21100 1.000 49.78070 107 PRO G C 1
ATOM 15829 O O . PRO E 3 107 ? 126.56300 156.76100 125.29600 1.000 56.12020 107 PRO G O 1
ATOM 15840 N N . TYR E 3 108 ? 128.15900 155.71300 124.10200 1.000 53.12182 108 TYR G N 1
ATOM 15841 C CA . TYR E 3 108 ? 128.89600 155.29900 125.28400 1.000 51.93523 108 TYR G CA 1
ATOM 15842 C C . TYR E 3 108 ? 130.36700 155.13100 124.94000 1.000 51.17837 108 TYR G C 1
ATOM 15843 O O . TYR E 3 108 ? 130.73500 154.88800 123.78800 1.000 58.99487 108 TYR G O 1
ATOM 15861 N N . CYS E 3 109 ? 131.20400 155.26400 125.96300 1.000 45.53518 109 CYS G N 1
ATOM 15862 C CA . CYS E 3 109 ? 132.63900 155.10300 125.81000 1.000 49.08905 109 CYS G CA 1
ATOM 15863 C C . CYS E 3 109 ? 133.23800 154.80400 127.17400 1.000 56.68081 109 CYS G C 1
ATOM 15864 O O . CYS E 3 109 ? 132.77700 155.33200 128.18800 1.000 62.31682 109 CYS G O 1
ATOM 15872 N N . TYR E 3 110 ? 134.25900 153.95900 127.18700 1.000 61.40766 110 TYR G N 1
ATOM 15873 C CA . TYR E 3 110 ? 134.93200 153.56100 128.41100 1.000 59.23221 110 TYR G CA 1
ATOM 15874 C C . TYR E 3 110 ? 136.01900 154.56700 128.77400 1.000 64.21243 110 TYR G C 1
ATOM 15875 O O . TYR E 3 110 ? 136.45900 155.37100 127.95000 1.000 77.31270 110 TYR G O 1
ATOM 15893 N N . THR E 3 111 ? 136.44800 154.51000 130.02400 1.000 58.75875 111 THR G N 1
ATOM 15894 C CA . THR E 3 111 ? 137.52300 155.33600 130.54700 1.000 62.96619 111 THR G CA 1
ATOM 15895 C C . THR E 3 111 ? 138.48500 154.45300 131.32200 1.000 70.38689 111 THR G C 1
ATOM 15896 O O . THR E 3 111 ? 138.12100 153.35400 131.75500 1.000 79.03377 111 THR G O 1
ATOM 15907 N N . PRO E 3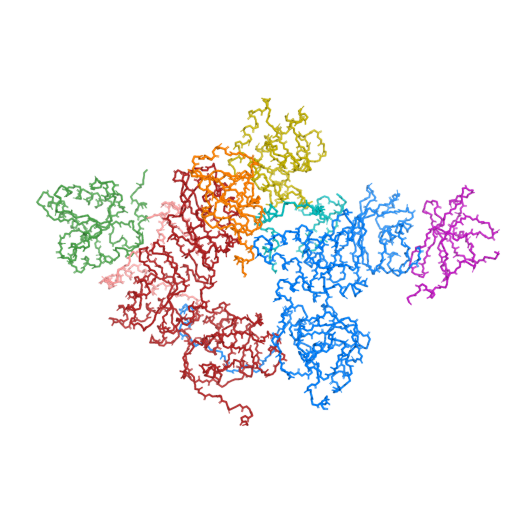 112 ? 139.72700 154.90200 131.51200 1.000 69.46507 112 PRO G N 1
ATOM 15908 C CA . PRO E 3 112 ? 140.74300 153.99900 132.08300 1.000 78.42107 112 PRO G CA 1
ATOM 15909 C C . PRO E 3 112 ? 140.39400 153.43600 133.45100 1.000 79.09735 112 PRO G C 1
ATOM 15910 O O . PRO E 3 112 ? 140.69000 152.26400 133.71400 1.000 81.06955 112 PRO G O 1
ATOM 15921 N N . SER E 3 113 ? 139.78400 154.22100 134.33600 1.000 73.59435 113 SER G N 1
ATOM 15922 C CA . SER E 3 113 ? 139.67100 153.81000 135.72800 1.000 72.35481 113 SER G CA 1
ATOM 15923 C C . SER E 3 113 ? 138.39300 154.35900 136.34000 1.000 75.17942 113 SER G C 1
ATOM 15924 O O . SER E 3 113 ? 137.78300 155.29800 135.82300 1.000 76.72255 113 SER G O 1
ATOM 15932 N N . ARG E 3 114 ? 137.99900 153.75200 137.46300 1.000 73.77117 114 ARG G N 1
ATOM 15933 C CA . ARG E 3 114 ? 136.83800 154.23100 138.20300 1.000 70.65447 114 ARG G CA 1
ATOM 15934 C C . ARG E 3 114 ? 137.20500 155.35800 139.15500 1.000 70.32088 114 ARG G C 1
ATOM 15935 O O . ARG E 3 114 ? 136.37700 156.23700 139.41500 1.000 76.30837 114 ARG G O 1
ATOM 15956 N N . LYS E 3 115 ? 138.42900 155.34800 139.68300 1.000 68.74396 115 LYS G N 1
ATOM 15957 C CA . LYS E 3 115 ? 138.83800 156.40000 140.60500 1.000 73.38410 115 LYS G CA 1
ATOM 15958 C C . LYS E 3 115 ? 138.80300 157.75900 139.92300 1.000 76.04812 115 LYS G C 1
ATOM 15959 O O . LYS E 3 115 ? 138.44100 158.76500 140.54400 1.000 78.36609 115 LYS G O 1
ATOM 15978 N N . ASP E 3 116 ? 139.17500 157.80900 138.64200 1.000 76.54708 116 ASP G N 1
ATOM 15979 C CA . ASP E 3 116 ? 139.09600 159.06700 137.91000 1.000 75.89533 116 ASP G CA 1
ATOM 15980 C C . ASP E 3 116 ? 137.65500 159.54500 137.81800 1.000 72.34403 116 ASP G C 1
ATOM 15981 O O . ASP E 3 116 ? 137.37600 160.73600 137.99600 1.000 73.55536 116 ASP G O 1
ATOM 15990 N N . ILE E 3 117 ? 136.72300 158.63100 137.54200 1.000 67.08728 117 ILE G N 1
ATOM 15991 C CA . ILE E 3 117 ? 135.31500 159.01300 137.50000 1.000 67.14332 117 ILE G CA 1
ATOM 15992 C C . ILE E 3 117 ? 134.89200 159.53600 138.86400 1.000 73.21558 117 ILE G C 1
ATOM 15993 O O . ILE E 3 117 ? 134.23400 160.57700 138.97700 1.000 79.21735 117 ILE G O 1
ATOM 16009 N N . GLY E 3 118 ? 135.26100 158.81300 139.92200 1.000 75.48068 118 GLY G N 1
ATOM 16010 C CA . GLY E 3 118 ? 134.92300 159.25900 141.26100 1.000 73.61899 118 GLY G CA 1
ATOM 16011 C C . GLY E 3 118 ? 135.51200 160.62100 141.55900 1.000 73.49987 118 GLY G C 1
ATOM 16012 O O . GLY E 3 118 ? 134.84600 161.48700 142.13100 1.000 76.70205 118 GLY G O 1
ATOM 16016 N N . ALA E 3 119 ? 136.77000 160.83400 141.16700 1.000 71.53936 119 ALA G N 1
ATOM 16017 C CA . ALA E 3 119 ? 137.43200 162.09200 141.48300 1.000 72.78895 119 ALA G CA 1
ATOM 16018 C C . ALA E 3 119 ? 136.75800 163.24600 140.76000 1.000 75.77645 119 ALA G C 1
ATOM 16019 O O . ALA E 3 119 ? 136.79200 164.38500 141.24000 1.000 80.70103 119 ALA G O 1
ATOM 16026 N N . ALA E 3 120 ? 136.14400 162.97200 139.61100 1.000 73.11361 120 ALA G N 1
ATOM 16027 C CA . ALA E 3 120 ? 135.49200 163.99700 138.81600 1.000 70.77755 120 ALA G CA 1
ATOM 16028 C C . ALA E 3 120 ? 134.06400 164.23400 139.27600 1.000 68.07871 120 ALA G C 1
ATOM 16029 O O . ALA E 3 120 ? 133.45700 165.23900 138.89100 1.000 73.79302 120 ALA G O 1
ATOM 16036 N N . MET E 3 121 ? 133.52300 163.32800 140.08900 1.000 66.63889 121 MET G N 1
ATOM 16037 C CA . MET E 3 121 ? 132.15900 163.39000 140.58900 1.000 74.89435 121 MET G CA 1
ATOM 16038 C C . MET E 3 121 ? 132.13100 163.86400 142.03600 1.000 78.38840 121 MET G C 1
ATOM 16039 O O . MET E 3 121 ? 131.12200 163.69600 142.72800 1.000 82.50635 121 MET G O 1
ATOM 16053 N N . GLY E 3 122 ? 133.23300 164.45100 142.49200 1.000 74.05524 122 GLY G N 1
ATOM 16054 C CA . GLY E 3 122 ? 133.37700 164.94700 143.84800 1.000 76.05271 122 GLY G CA 1
ATOM 16055 C C . GLY E 3 122 ? 133.21800 163.88000 144.90300 1.000 78.90638 122 GLY G C 1
ATOM 16056 O O . GLY E 3 122 ? 132.71200 164.16400 145.99400 1.000 83.11136 122 GLY G O 1
ATOM 16060 N N . THR E 3 123 ? 133.64000 162.65300 144.61000 1.000 78.57302 123 THR G N 1
ATOM 16061 C CA . THR E 3 123 ? 133.54200 161.55500 145.56300 1.000 80.46367 123 THR G CA 1
ATOM 16062 C C . THR E 3 123 ? 134.77900 160.68300 145.41500 1.000 80.63916 123 THR G C 1
ATOM 16063 O O . THR E 3 123 ? 134.98100 160.08900 144.35200 1.000 87.13049 123 THR G O 1
ATOM 16074 N N . MET E 3 124 ? 135.60500 160.59000 146.46100 1.000 79.75502 124 MET G N 1
ATOM 16075 C CA . MET E 3 124 ? 136.73700 159.66700 146.39600 1.000 85.82909 124 MET G CA 1
ATOM 16076 C C . MET E 3 124 ? 136.28200 158.24600 146.09900 1.000 83.69647 124 MET G C 1
ATOM 16077 O O . MET E 3 124 ? 137.01700 157.47600 145.47300 1.000 77.37002 124 MET G O 1
ATOM 16091 N N . ARG E 3 125 ? 135.08100 157.87800 146.53600 1.000 83.26927 125 ARG G N 1
ATOM 16092 C CA . ARG E 3 125 ? 134.56600 156.56500 146.19100 1.000 82.17284 125 ARG G CA 1
ATOM 16093 C C . ARG E 3 125 ? 134.43300 156.47900 144.68000 1.000 85.83253 125 ARG G C 1
ATOM 16094 O O . ARG E 3 125 ? 133.97200 157.41600 144.02300 1.000 92.14973 125 ARG G O 1
ATOM 16115 N N . GLY E 3 126 ? 134.84000 155.34100 144.12900 1.000 79.78139 126 GLY G N 1
ATOM 16116 C CA . GLY E 3 126 ? 134.75800 155.15000 142.70100 1.000 76.53239 126 GLY G CA 1
ATOM 16117 C C . GLY E 3 126 ? 133.34400 154.90500 142.22200 1.000 79.66699 126 GLY G C 1
ATOM 16118 O O . GLY E 3 126 ? 132.45900 154.47200 142.96100 1.000 86.65448 126 GLY G O 1
ATOM 16122 N N . CYS E 3 127 ? 133.14200 155.19900 140.94300 1.000 67.54751 127 CYS G N 1
ATOM 16123 C CA . CYS E 3 127 ? 131.86300 155.01400 140.27800 1.000 61.09256 127 CYS G CA 1
ATOM 16124 C C . CYS E 3 127 ? 132.09200 154.12900 139.06600 1.000 61.20756 127 CYS G C 1
ATOM 16125 O O . CYS E 3 127 ? 132.90300 154.45800 138.19400 1.000 65.31292 127 CYS G O 1
ATOM 16133 N N . VAL E 3 128 ? 131.38000 153.00600 139.01800 1.000 57.60163 128 VAL G N 1
ATOM 16134 C CA . VAL E 3 128 ? 131.56800 152.05400 137.93100 1.000 53.25692 128 VAL G CA 1
ATOM 16135 C C . VAL E 3 128 ? 131.13300 152.66700 136.60800 1.000 59.28304 128 VAL G C 1
ATOM 16136 O O . VAL E 3 128 ? 131.80700 152.50700 135.58400 1.000 67.44259 128 VAL G O 1
ATOM 16149 N N . MET E 3 129 ? 130.00600 153.37300 136.60000 1.000 52.46447 129 MET G N 1
ATOM 16150 C CA . MET E 3 129 ? 129.51600 153.99200 135.37900 1.000 48.07422 129 MET G CA 1
ATOM 16151 C C . MET E 3 129 ? 128.60600 155.15500 135.73700 1.000 50.22657 129 MET G C 1
ATOM 16152 O O . MET E 3 129 ? 128.12100 155.26700 136.86500 1.000 58.51209 129 MET G O 1
ATOM 16166 N N . VAL E 3 130 ? 128.37900 156.01800 134.74700 1.000 47.34024 130 VAL G N 1
ATOM 16167 C CA . VAL E 3 130 ? 127.59600 157.23300 134.92400 1.000 45.56979 130 VAL G CA 1
ATOM 16168 C C . VAL E 3 130 ? 126.84100 157.51100 133.63400 1.000 48.68752 130 VAL G C 1
ATOM 16169 O O . VAL 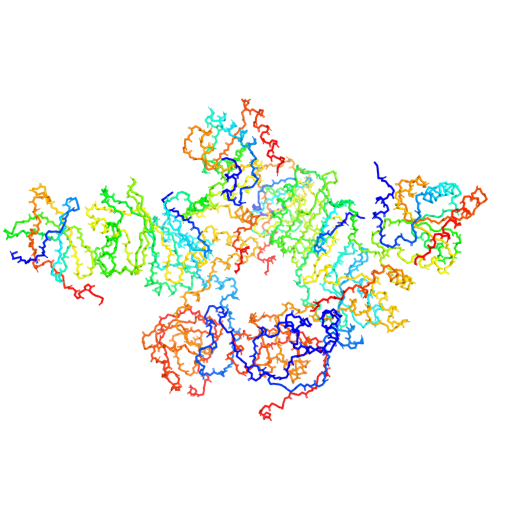E 3 130 ? 127.20000 157.02400 132.56100 1.000 58.20333 130 VAL G O 1
ATOM 16182 N N . LEU E 3 131 ? 125.78000 158.30700 133.74700 1.000 48.02258 131 LEU G N 1
ATOM 16183 C CA . LEU E 3 131 ? 124.94100 158.67000 132.61100 1.000 44.78805 131 LEU G CA 1
ATOM 16184 C C . LEU E 3 131 ? 124.63500 160.15300 132.70900 1.000 50.12642 131 LEU G C 1
ATOM 16185 O O . LEU E 3 131 ? 124.11300 160.61100 133.72900 1.000 60.63925 131 LEU G O 1
ATOM 16201 N N . VAL E 3 132 ? 124.94600 160.89800 131.65200 1.000 50.57798 132 VAL G N 1
ATOM 16202 C CA . VAL E 3 132 ? 124.82500 162.35100 131.64100 1.000 53.03957 132 VAL G CA 1
ATOM 16203 C C . VAL E 3 132 ? 123.68300 162.73900 130.71300 1.000 52.42616 132 VAL G C 1
ATOM 16204 O O . VAL E 3 132 ? 123.63500 162.30200 129.55800 1.000 61.00136 132 VAL G O 1
ATOM 16217 N N . LYS E 3 133 ? 122.76400 163.55000 131.22300 1.000 50.10926 133 LYS G N 1
ATOM 16218 C CA . LYS E 3 133 ? 121.68300 164.10700 130.43000 1.000 54.65997 133 LYS G CA 1
ATOM 16219 C C . LYS E 3 133 ? 122.10500 165.44600 129.83500 1.000 69.00554 133 LYS G C 1
ATOM 16220 O O . LYS E 3 133 ? 123.17700 165.97700 130.12900 1.000 80.22743 133 LYS G O 1
ATOM 16239 N N . GLU E 3 134 ? 121.24300 165.99700 128.98500 1.000 73.13324 134 GLU G N 1
ATOM 16240 C CA . GLU E 3 134 ? 121.52400 167.24900 128.29700 1.000 77.54696 134 GLU G CA 1
ATOM 16241 C C . GLU E 3 134 ? 120.92000 168.41700 129.06100 1.000 80.20191 134 GLU G C 1
ATOM 16242 O O . GLU E 3 134 ? 119.73300 168.39600 129.40400 1.000 78.82864 134 GLU G O 1
ATOM 16254 N N . HIS E 3 135 ? 121.74100 169.42900 129.32100 1.000 84.41308 135 HIS G N 1
ATOM 16255 C CA . HIS E 3 135 ? 121.30600 170.65800 129.96200 1.000 86.15691 135 HIS G CA 1
ATOM 16256 C C . HIS E 3 135 ? 121.90400 171.82900 129.20000 1.000 94.24843 135 HIS G C 1
ATOM 16257 O O . HIS E 3 135 ? 123.02300 171.74600 128.68700 1.000 92.50630 135 HIS G O 1
ATOM 16271 N N . ASP E 3 136 ? 121.15200 172.92700 129.13400 1.000 98.61837 136 ASP G N 1
ATOM 16272 C CA . ASP E 3 136 ? 121.60000 174.07200 128.35200 1.000 97.16902 136 ASP G CA 1
ATOM 16273 C C . ASP E 3 136 ? 122.92100 174.62700 128.86300 1.000 91.39944 136 ASP G C 1
ATOM 16274 O O . ASP E 3 136 ? 123.63500 175.29300 128.10700 1.000 89.67365 136 ASP G O 1
ATOM 16283 N N . ASP E 3 137 ? 123.26000 174.37000 130.12700 1.000 88.75412 137 ASP G N 1
ATOM 16284 C CA . ASP E 3 137 ? 124.49200 174.91300 130.68400 1.000 93.49781 137 ASP G CA 1
ATOM 16285 C C . ASP E 3 137 ? 125.71500 174.36700 129.95900 1.000 92.08293 137 ASP G C 1
ATOM 16286 O O . ASP E 3 137 ? 126.64400 175.12000 129.64400 1.000 94.83706 137 ASP G O 1
ATOM 16295 N N . TYR E 3 138 ? 125.73600 173.06500 129.68200 1.000 89.75752 138 TYR G N 1
ATOM 16296 C CA . TYR E 3 138 ? 126.88000 172.40600 129.06400 1.000 89.06280 138 TYR G CA 1
ATOM 16297 C C . TYR E 3 138 ? 126.48600 171.73600 127.75400 1.000 89.52243 138 TYR G C 1
ATOM 16298 O O . TYR E 3 138 ? 126.93000 170.62900 127.44300 1.000 89.40891 138 TYR G O 1
ATOM 16316 N N . LYS E 3 139 ? 125.64500 172.40400 126.96300 1.000 91.36425 139 LYS G N 1
ATOM 16317 C CA . LYS E 3 139 ? 125.24800 171.84000 125.67800 1.000 88.94653 139 LYS G CA 1
ATOM 16318 C C . LYS E 3 139 ? 126.44600 171.69000 124.75100 1.000 82.47251 139 LYS G C 1
ATOM 16319 O O . LYS E 3 139 ? 126.56100 170.69500 124.02800 1.000 81.49226 139 LYS G O 1
ATOM 16338 N N . ASP E 3 140 ? 127.34900 172.67100 124.75500 1.000 80.81370 140 ASP G N 1
ATOM 16339 C CA . ASP E 3 140 ? 128.47600 172.64400 123.82900 1.000 82.80320 140 ASP G CA 1
ATOM 16340 C C . ASP E 3 140 ? 129.40600 171.47200 124.12200 1.000 86.12679 140 ASP G C 1
ATOM 16341 O O . ASP E 3 140 ? 129.76500 170.71100 123.21600 1.000 88.19649 140 ASP G O 1
ATOM 16350 N N . LEU E 3 141 ? 129.80700 171.31000 125.38400 1.000 86.14288 141 LEU G N 1
ATOM 16351 C CA . LEU E 3 141 ? 130.73900 170.23800 125.72700 1.000 82.40673 141 LEU G CA 1
ATOM 16352 C C . LEU E 3 141 ? 130.09900 168.86900 125.54700 1.000 76.34302 141 LEU G C 1
ATOM 16353 O O . LEU E 3 141 ? 130.75200 167.93000 125.07900 1.000 73.72454 141 LEU G O 1
ATOM 16369 N N . PHE E 3 142 ? 128.84900 168.69900 125.95700 1.000 74.92258 142 PHE G N 1
ATOM 16370 C CA . PHE E 3 142 ? 128.13300 167.41300 125.80500 1.000 70.11402 142 PHE G CA 1
ATOM 16371 C C . PHE E 3 142 ? 128.06000 167.08400 124.35900 1.000 74.26891 142 PHE G C 1
ATOM 16372 O O . PHE E 3 142 ? 128.04400 165.88700 124.07800 1.000 77.37272 142 PHE G O 1
ATOM 16389 N N . ASP E 3 143 ? 127.93000 168.08000 123.47900 1.000 78.84881 143 ASP G N 1
ATOM 16390 C CA . ASP E 3 143 ? 127.73000 167.83800 122.02400 1.000 78.14633 143 ASP G CA 1
ATOM 16391 C C . ASP E 3 143 ? 129.08000 167.58900 121.37900 1.000 74.48892 143 ASP G C 1
ATOM 16392 O O . ASP E 3 143 ? 129.08400 166.95200 120.33500 1.000 74.31178 143 ASP G O 1
ATOM 16401 N N . GLU E 3 144 ? 130.14700 168.19300 121.88700 1.000 73.80189 144 GLU G N 1
ATOM 16402 C CA . GLU E 3 144 ? 131.50200 167.89800 121.43700 1.000 72.73037 144 GLU G CA 1
ATOM 16403 C C . GLU E 3 144 ? 131.88400 166.46800 121.78500 1.000 78.76174 144 GLU G C 1
ATOM 16404 O O . GLU E 3 144 ? 132.43200 165.73600 120.95300 1.000 79.65534 144 GLU G O 1
ATOM 16416 N N . VAL E 3 145 ? 131.59900 166.05000 123.01900 1.000 78.49463 145 VAL G N 1
ATOM 16417 C CA . VAL E 3 145 ? 131.94000 164.69500 123.43400 1.000 72.89871 145 VAL G CA 1
ATOM 16418 C C . VAL E 3 145 ? 131.11000 163.68300 122.65800 1.000 71.65386 145 VAL G C 1
ATOM 16419 O O . VAL E 3 145 ? 131.61400 162.63300 122.24500 1.000 78.24106 145 VAL G O 1
ATOM 16432 N N . ARG E 3 146 ? 129.82600 163.98000 122.44700 1.000 68.73940 146 ARG G N 1
ATOM 16433 C CA . ARG E 3 146 ? 128.97800 163.07100 121.68600 1.000 69.91599 146 ARG G CA 1
ATOM 16434 C C . ARG E 3 146 ? 129.50800 162.89100 120.27100 1.000 76.72596 146 ARG G C 1
ATOM 16435 O O . ARG E 3 146 ? 129.59100 161.76700 119.76300 1.000 79.55203 146 ARG G O 1
ATOM 16456 N N . GLY E 3 147 ? 129.87900 163.99300 119.61900 1.000 78.29716 147 GLY G N 1
ATOM 16457 C CA . GLY E 3 147 ? 130.41100 163.89800 118.26500 1.000 74.97341 147 GLY G CA 1
ATOM 16458 C C . GLY E 3 147 ? 131.71700 163.11600 118.24600 1.000 76.22509 147 GLY G C 1
ATOM 16459 O O . GLY E 3 147 ? 131.93700 162.28200 117.36000 1.000 81.16663 147 GLY G O 1
ATOM 16463 N N . GLU E 3 148 ? 132.59700 163.37100 119.21600 1.000 71.05235 148 GLU G N 1
ATOM 16464 C CA . GLU E 3 148 ? 133.87400 162.66800 119.24600 1.000 77.93423 148 GLU G CA 1
ATOM 16465 C C . GLU E 3 148 ? 133.67100 161.17000 119.43700 1.000 80.56020 148 GLU G C 1
ATOM 16466 O O . GLU E 3 148 ? 134.33900 160.35700 118.78800 1.000 83.56730 148 GLU G O 1
ATOM 16478 N N . ILE E 3 149 ? 132.75400 160.78500 120.32600 1.000 77.53853 149 ILE G N 1
ATOM 16479 C CA . ILE E 3 149 ? 132.48200 159.36900 120.54000 1.000 73.43545 149 ILE G CA 1
ATOM 16480 C C . ILE E 3 149 ? 131.87200 158.75100 119.29000 1.000 74.77528 149 ILE G C 1
ATOM 16481 O O . ILE E 3 149 ? 132.26500 157.65800 118.86600 1.000 76.96643 149 ILE G O 1
ATOM 16497 N N . LYS E 3 150 ? 130.90500 159.43800 118.67900 1.000 79.26124 150 LYS G N 1
ATOM 16498 C CA . LYS E 3 150 ? 130.22200 158.88700 117.51400 1.000 84.42943 150 LYS G CA 1
ATOM 16499 C C . LYS E 3 150 ? 131.16700 158.67200 116.34100 1.000 79.26420 150 LYS G C 1
ATOM 16500 O O . LYS E 3 150 ? 130.84900 157.89100 115.43800 1.000 77.81544 150 LYS G O 1
ATOM 16519 N N . LEU E 3 151 ? 132.32000 159.34300 116.33200 1.000 77.63321 151 LEU G N 1
ATOM 16520 C CA . LEU E 3 151 ? 133.32000 159.17600 115.28500 1.000 77.14991 151 LEU G CA 1
ATOM 16521 C C . LEU E 3 151 ? 134.36800 158.13300 115.64700 1.000 76.64432 151 LEU G C 1
ATOM 16522 O O . LEU E 3 151 ? 135.51600 158.22800 115.19300 1.000 78.48529 151 LEU G O 1
ATOM 16538 N N . LEU E 3 152 ? 134.00300 157.14100 116.45400 1.000 78.97454 152 LEU G N 1
ATOM 16539 C CA . LEU E 3 152 ? 134.95200 156.13800 116.92200 1.000 77.26953 152 LEU G CA 1
ATOM 16540 C C . LEU E 3 152 ? 134.39300 154.73500 116.72100 1.000 70.71493 152 LEU G C 1
ATOM 16541 O O . LEU E 3 152 ? 135.14300 153.76500 116.62500 1.000 66.66322 152 LEU G O 1
ATOM 16557 N N . MET F 1 1 ? 131.19900 144.34000 87.30400 1.000 66.03766 1 MET H N 1
ATOM 16558 C CA . MET F 1 1 ? 130.22800 144.19200 88.42600 1.000 61.82629 1 MET H CA 1
ATOM 16559 C C . MET F 1 1 ? 130.83100 144.75800 89.71000 1.000 59.00917 1 MET H C 1
ATOM 16560 O O . MET F 1 1 ? 131.89100 145.38000 89.67800 1.000 60.51130 1 MET H O 1
ATOM 16576 N N . TYR F 1 2 ? 130.15700 144.54100 90.83800 1.000 55.75868 2 TYR H N 1
ATOM 16577 C CA . TYR F 1 2 ? 130.51300 145.22600 92.07500 1.000 51.33744 2 TYR H CA 1
ATOM 16578 C C . TYR F 1 2 ? 131.60500 144.52000 92.86800 1.000 48.34071 2 TYR H C 1
ATOM 16579 O O . TYR F 1 2 ? 132.45900 145.18500 93.46200 1.000 55.97957 2 TYR H O 1
ATOM 16597 N N . LEU F 1 3 ? 131.60400 143.19200 92.89600 1.000 48.91608 3 LEU H N 1
ATOM 16598 C CA . LEU F 1 3 ? 132.45700 142.45000 93.81800 1.000 50.20941 3 LEU H CA 1
ATOM 16599 C C . LEU F 1 3 ? 133.85700 142.30400 93.23600 1.000 48.28057 3 LEU H C 1
ATOM 16600 O O . LEU F 1 3 ? 134.05100 141.62500 92.22300 1.000 53.40442 3 LEU H O 1
ATOM 16616 N N . ARG F 1 4 ? 134.82900 142.93800 93.87800 1.000 45.49269 4 ARG H N 1
ATOM 16617 C CA . ARG F 1 4 ? 136.24000 142.81000 93.55200 1.000 43.45302 4 ARG H CA 1
ATOM 16618 C C . ARG F 1 4 ? 136.98200 142.34800 94.80100 1.000 44.95174 4 ARG H C 1
ATOM 16619 O O . ARG F 1 4 ? 136.39900 142.22700 95.88000 1.000 52.48137 4 ARG H O 1
ATOM 16640 N N . TYR F 1 5 ? 138.27700 142.08100 94.66200 1.000 45.63251 5 TYR H N 1
ATOM 16641 C CA . TYR F 1 5 ? 139.03400 141.53300 95.77900 1.000 49.42879 5 TYR H CA 1
ATOM 16642 C C . TYR F 1 5 ? 140.52000 141.79400 95.58100 1.000 57.84129 5 TYR H C 1
ATOM 16643 O O . TYR F 1 5 ? 140.97500 142.14500 94.49000 1.000 64.75766 5 TYR H O 1
ATOM 16661 N N . TYR F 1 6 ? 141.27000 141.61600 96.66900 1.000 58.24123 6 TYR H N 1
ATOM 16662 C CA . TYR F 1 6 ? 142.72300 141.54800 96.63700 1.000 52.34386 6 TYR H CA 1
ATOM 16663 C C . TYR F 1 6 ? 143.15000 140.38300 97.52000 1.000 54.07774 6 TYR H C 1
ATOM 16664 O O . TYR F 1 6 ? 142.31500 139.64800 98.05500 1.000 61.99026 6 TYR H O 1
ATOM 16682 N N . LEU F 1 7 ? 144.45900 140.21000 97.67900 1.000 53.03047 7 LEU H N 1
ATOM 16683 C CA . LEU F 1 7 ? 145.00500 139.09300 98.43300 1.000 61.71145 7 LEU H CA 1
ATOM 16684 C C . LEU F 1 7 ? 145.95800 139.59300 99.50800 1.000 68.33115 7 LEU H C 1
ATOM 16685 O O . LEU F 1 7 ? 146.66000 140.59200 99.32700 1.000 73.91458 7 LEU H O 1
ATOM 16701 N N . ASN F 1 8 ? 145.97200 138.88400 100.63300 1.000 67.28960 8 ASN H N 1
ATOM 16702 C CA . ASN F 1 8 ? 146.88200 139.17800 101.72700 1.000 70.78769 8 ASN H CA 1
ATOM 16703 C C . ASN F 1 8 ? 148.14800 138.33500 101.57700 1.000 77.18520 8 ASN H C 1
ATOM 16704 O O . ASN F 1 8 ? 148.38400 137.70500 100.54300 1.000 75.07840 8 ASN H O 1
ATOM 16715 N N . GLU F 1 9 ? 148.98100 138.31500 102.61900 1.000 81.36143 9 GLU H N 1
ATOM 16716 C CA . GLU F 1 9 ? 150.22700 137.56100 102.55200 1.000 85.57369 9 GLU H CA 1
ATOM 16717 C C . GLU F 1 9 ? 149.97800 136.06500 102.41800 1.000 84.59952 9 GLU H C 1
ATOM 16718 O O . GLU F 1 9 ? 150.81800 135.34500 101.86700 1.000 84.38885 9 GLU H O 1
ATOM 16730 N N . ASN F 1 10 ? 148.83900 135.58000 102.90700 1.000 78.95195 10 ASN H N 1
ATOM 16731 C CA . ASN F 1 10 ? 148.51100 134.16300 102.85700 1.000 77.25760 10 ASN H CA 1
ATOM 16732 C C . ASN F 1 10 ? 147.78300 133.77000 101.57800 1.000 82.03507 10 ASN H C 1
ATOM 16733 O O . ASN F 1 10 ? 147.36000 132.61600 101.45100 1.000 83.90154 10 ASN H O 1
ATOM 16744 N N . GLY F 1 11 ? 147.62800 134.69200 100.63400 1.000 84.05331 11 GLY H N 1
ATOM 16745 C CA . GLY F 1 11 ? 146.91100 134.39000 99.40700 1.000 76.98245 11 GLY H CA 1
ATOM 16746 C C . GLY F 1 11 ? 145.43400 134.13800 99.61400 1.000 70.61814 11 GLY H C 1
ATOM 16747 O O . GLY F 1 11 ? 144.85100 133.29200 98.92600 1.000 72.88101 11 GLY H O 1
ATOM 16751 N N . ASP F 1 12 ? 144.81400 134.85300 100.54700 1.000 64.46315 12 ASP H N 1
ATOM 16752 C CA . ASP F 1 12 ? 143.39800 134.71000 100.84100 1.000 67.13205 12 ASP H CA 1
ATOM 16753 C C . ASP F 1 12 ? 142.61900 135.88300 100.26300 1.000 66.50040 12 ASP H C 1
ATOM 16754 O O . ASP F 1 12 ? 143.10600 137.01500 100.21600 1.000 67.99482 12 ASP H O 1
ATOM 16763 N N . ARG F 1 13 ? 141.39700 135.59900 99.82400 1.000 65.38228 13 ARG H N 1
ATOM 16764 C CA . ARG F 1 13 ? 140.57200 136.59300 99.15100 1.000 62.21780 13 ARG H CA 1
ATOM 16765 C C . ARG F 1 13 ? 139.99000 137.56100 100.17100 1.000 65.94219 13 ARG H C 1
ATOM 16766 O O . ARG F 1 13 ? 139.27200 137.14900 101.08900 1.000 67.00229 13 ARG H O 1
ATOM 16787 N N . GLN F 1 14 ? 140.29600 138.84400 100.00900 1.000 63.54951 14 GLN H N 1
ATOM 16788 C CA . GLN F 1 14 ? 139.67300 139.91700 100.77200 1.000 55.10785 14 GLN H CA 1
ATOM 16789 C C . GLN F 1 14 ? 138.74700 140.67300 99.83400 1.000 49.37669 14 GLN H C 1
ATOM 16790 O O . GLN F 1 14 ? 139.20100 141.23800 98.83400 1.000 52.24932 14 GLN H O 1
ATOM 16804 N N . TYR F 1 15 ? 137.45900 140.69000 100.15900 1.000 53.22265 15 TYR H N 1
ATOM 16805 C CA . TYR F 1 15 ? 136.44100 141.17000 99.23700 1.000 54.23247 15 TYR H CA 1
ATOM 16806 C C . TYR F 1 15 ? 136.13500 142.63600 99.50200 1.000 53.36085 15 TYR H C 1
ATOM 16807 O O . TYR F 1 15 ? 135.89200 143.03200 100.64600 1.000 57.83027 15 TYR H O 1
ATOM 16825 N N . THR F 1 16 ? 136.14700 143.43300 98.43800 1.000 47.25198 16 THR H N 1
ATOM 16826 C CA . THR F 1 16 ? 135.89100 144.85900 98.53200 1.000 47.75897 16 THR H CA 1
ATOM 16827 C C . THR F 1 16 ? 135.20600 145.31500 97.25600 1.000 46.42551 16 THR H C 1
ATOM 16828 O O . THR F 1 16 ? 135.24400 144.63400 96.22900 1.000 54.69985 16 THR H O 1
ATOM 16839 N N . LEU F 1 17 ? 134.57200 146.48000 97.33600 1.000 47.73275 17 LEU H N 1
ATOM 16840 C CA . LEU F 1 17 ? 134.03900 147.16700 96.17100 1.000 51.28128 17 LEU H CA 1
ATOM 16841 C C . LEU F 1 17 ? 134.99800 148.21400 95.62400 1.000 57.12669 17 LEU H C 1
ATOM 16842 O O . LEU F 1 17 ? 134.63600 148.94600 94.69800 1.000 59.32465 17 LEU H O 1
ATOM 16858 N N . ALA F 1 18 ? 136.20700 148.30600 96.17100 1.000 59.41565 18 ALA H N 1
ATOM 16859 C CA . ALA F 1 18 ? 137.14900 149.34800 95.79100 1.000 58.26449 18 ALA H CA 1
ATOM 16860 C C . ALA F 1 18 ? 138.01200 148.89800 94.62100 1.000 55.49639 18 ALA H C 1
ATOM 16861 O O . ALA F 1 18 ? 138.42800 147.73900 94.54700 1.000 57.39503 18 ALA H O 1
ATOM 16868 N N . THR F 1 19 ? 138.27900 149.83000 93.70500 1.000 53.29830 19 THR H N 1
ATOM 16869 C CA . THR F 1 19 ? 139.08100 149.52500 92.52800 1.000 56.85732 19 THR H CA 1
ATOM 16870 C C . THR F 1 19 ? 140.57400 149.49000 92.82400 1.000 63.62077 19 THR H C 1
ATOM 16871 O O . THR F 1 19 ? 141.33600 148.94200 92.02100 1.000 65.72177 19 THR H O 1
ATOM 16882 N N . ILE F 1 20 ? 141.00800 150.05500 93.94800 1.000 59.61685 20 ILE H N 1
ATOM 16883 C CA . ILE F 1 20 ? 142.40800 150.05500 94.35500 1.000 58.25823 20 ILE H CA 1
ATOM 16884 C C . ILE F 1 20 ? 142.50100 149.45300 95.74700 1.000 59.60848 20 ILE H C 1
ATOM 16885 O O . ILE F 1 20 ? 141.77400 149.86400 96.65800 1.000 62.39370 20 ILE H O 1
ATOM 16901 N N . ASP F 1 21 ? 143.39400 148.48600 95.90900 1.000 62.27882 21 ASP H N 1
ATOM 16902 C CA . ASP F 1 21 ? 143.55800 147.79300 97.17400 1.000 63.91438 21 ASP H CA 1
ATOM 16903 C C . ASP F 1 21 ? 144.37500 148.64300 98.13700 1.000 67.10527 21 ASP H C 1
ATOM 16904 O O . ASP F 1 21 ? 144.89900 149.69700 97.77000 1.000 71.61487 21 ASP H O 1
ATOM 16913 N N . PRO F 1 22 ? 144.50200 148.20900 99.39300 1.000 66.26329 22 PRO H N 1
ATOM 16914 C CA . PRO F 1 22 ? 145.27000 149.00700 100.36000 1.000 69.45305 22 PRO H CA 1
ATOM 16915 C C . PRO F 1 22 ? 146.70300 149.25200 99.93400 1.000 73.39931 22 PRO H C 1
ATOM 16916 O O . PRO F 1 22 ? 147.27400 150.29600 100.27600 1.000 80.16514 22 PRO H O 1
ATOM 16927 N N . TYR F 1 23 ? 147.30300 148.32400 99.19700 1.000 69.73872 23 TYR H N 1
ATOM 16928 C CA . TYR F 1 23 ? 148.70300 148.41700 98.81600 1.000 71.48523 23 TYR H CA 1
ATOM 16929 C C . TYR F 1 23 ? 148.91000 149.16500 97.50600 1.000 73.87196 23 TYR H C 1
ATOM 16930 O O . TYR F 1 23 ? 150.04600 149.24600 97.02900 1.000 76.94350 23 TYR H O 1
ATOM 16948 N N . GLY F 1 24 ? 147.84700 149.70700 96.91400 1.000 72.26943 24 GLY H N 1
ATOM 16949 C CA . GLY F 1 24 ? 147.94300 150.48000 95.69900 1.000 69.97573 24 GLY H CA 1
ATOM 16950 C C . GLY F 1 24 ? 147.74000 149.69200 94.42200 1.000 72.75224 24 GLY H C 1
ATOM 16951 O O . GLY F 1 24 ? 147.44700 150.29200 93.38200 1.000 74.08489 24 GLY H O 1
ATOM 16955 N N . LYS F 1 25 ? 147.88100 148.37000 94.46800 1.000 73.51480 25 LYS H N 1
ATOM 16956 C CA . LYS F 1 25 ? 147.69900 147.55600 93.27900 1.000 71.91042 25 LYS H CA 1
ATOM 16957 C C . LYS F 1 25 ? 146.21300 147.38400 92.96200 1.000 73.38866 25 LYS H C 1
ATOM 16958 O O . LYS F 1 25 ? 145.37000 147.44100 93.86100 1.000 73.19588 25 LYS H O 1
ATOM 16977 N N . PRO F 1 26 ? 145.86500 147.17600 91.69300 1.000 71.53873 26 PRO H N 1
ATOM 16978 C CA . PRO F 1 26 ? 144.45000 147.01900 91.34300 1.000 64.57597 26 PRO H CA 1
ATOM 16979 C C . PRO F 1 26 ? 143.84900 145.76700 91.95900 1.000 61.87129 26 PRO H C 1
ATOM 16980 O O . PRO F 1 26 ? 144.53800 144.78000 92.22500 1.000 61.64209 26 PRO H O 1
ATOM 16991 N N . THR F 1 27 ? 142.54000 145.82400 92.18900 1.000 58.77838 27 THR H N 1
ATOM 16992 C CA . THR F 1 27 ? 141.79200 144.69200 92.71300 1.000 52.73001 27 THR H CA 1
ATOM 16993 C C . THR F 1 27 ? 141.26300 143.84700 91.56400 1.000 55.50341 27 THR H C 1
ATOM 16994 O O . THR F 1 27 ? 140.76000 144.37500 90.56900 1.000 60.13820 27 THR H O 1
ATOM 17005 N N . ILE F 1 28 ? 141.37500 142.53600 91.71100 1.000 55.33430 28 ILE H N 1
ATOM 17006 C CA . ILE F 1 28 ? 140.94700 141.59300 90.68600 1.000 55.27290 28 ILE H CA 1
ATOM 17007 C C . ILE F 1 28 ? 139.46200 141.32300 90.85500 1.000 54.87745 28 ILE H C 1
ATOM 17008 O O . ILE F 1 28 ? 138.96700 141.17600 91.97800 1.000 56.56147 28 ILE H O 1
ATOM 17024 N N . SER F 1 29 ? 138.74100 141.26700 89.73900 1.000 57.71715 29 SER H N 1
ATOM 17025 C CA . SER F 1 29 ? 137.31400 140.98900 89.79500 1.000 53.32131 29 SER H CA 1
ATOM 17026 C C . SER F 1 29 ? 137.07800 139.57000 90.29000 1.000 52.28147 29 SER H C 1
ATOM 17027 O O . SER F 1 29 ? 137.83900 138.65000 89.97800 1.000 59.69039 29 SER H O 1
ATOM 17035 N N . ALA F 1 30 ? 136.01500 139.39400 91.06700 1.000 47.61998 30 ALA H N 1
ATOM 17036 C CA . ALA F 1 30 ? 135.74900 138.13800 91.75000 1.000 46.90397 30 ALA H CA 1
ATOM 17037 C C . ALA F 1 30 ? 134.96400 137.14800 90.90500 1.000 49.18195 30 ALA H C 1
ATOM 17038 O O . ALA F 1 30 ? 134.75400 136.01500 91.35000 1.000 50.90014 30 ALA H O 1
ATOM 17045 N N . HIS F 1 31 ? 134.53500 137.53100 89.71000 1.000 51.53218 31 HIS H N 1
ATOM 17046 C CA . HIS F 1 31 ? 133.69100 136.66100 88.91300 1.000 44.97598 31 HIS H CA 1
ATOM 17047 C C . HIS F 1 31 ? 134.47000 136.06600 87.74800 1.000 45.07954 31 HIS H C 1
ATOM 17048 O O . HIS F 1 31 ? 135.28400 136.76100 87.13100 1.000 49.74270 31 HIS H O 1
ATOM 17062 N N . PRO F 1 32 ? 134.25200 134.79500 87.42200 1.000 37.93749 32 PRO H N 1
ATOM 17063 C CA . PRO F 1 32 ? 134.98200 134.19000 86.30700 1.000 38.45133 32 PRO H CA 1
ATOM 17064 C C . PRO F 1 32 ? 134.46000 134.67200 84.96300 1.000 42.31317 32 PRO H C 1
ATOM 17065 O O . PRO F 1 32 ? 133.36100 135.21600 84.84500 1.000 49.56617 32 PRO H O 1
ATOM 17076 N N . ALA F 1 33 ? 135.28100 134.46700 83.93800 1.000 40.64988 33 ALA H N 1
ATOM 17077 C CA . ALA F 1 33 ? 134.90100 134.86700 82.59300 1.000 41.18664 33 ALA H CA 1
ATOM 17078 C C . ALA F 1 33 ? 133.69200 134.06600 82.12900 1.000 43.32068 33 ALA H C 1
ATOM 17079 O O . ALA F 1 33 ? 133.52400 132.89500 82.47700 1.000 49.78289 33 ALA H O 1
ATOM 17086 N N . ARG F 1 34 ? 132.83900 134.71000 81.33700 1.000 42.33216 34 ARG H N 1
ATOM 17087 C CA . ARG F 1 34 ? 131.65100 134.03700 80.83500 1.000 45.84533 34 ARG H CA 1
ATOM 17088 C C . ARG F 1 34 ? 132.04300 132.89100 79.91300 1.000 40.54750 34 ARG H C 1
ATOM 17089 O O . ARG F 1 34 ? 132.96100 133.01500 79.09800 1.000 47.39681 34 ARG H O 1
ATOM 17110 N N . PHE F 1 35 ? 131.33700 131.77100 80.03800 1.000 32.57046 35 PHE H N 1
ATOM 17111 C CA . PHE F 1 35 ? 131.65700 130.55700 79.30300 1.000 35.01027 35 PHE H CA 1
ATOM 17112 C C . PHE F 1 35 ? 130.58300 130.25200 78.27000 1.000 45.48346 35 PHE H C 1
ATOM 17113 O O . PHE F 1 35 ? 129.39000 130.44400 78.52200 1.000 51.58427 35 PHE H O 1
ATOM 17130 N N . SER F 1 36 ? 131.01900 129.77500 77.10500 1.000 46.62056 36 SER H N 1
ATOM 17131 C CA . SER F 1 36 ? 130.12600 129.30700 76.05200 1.000 45.31669 36 SER H CA 1
ATOM 17132 C C . SER F 1 36 ? 130.62500 127.94000 75.60500 1.000 43.59519 36 SER H C 1
ATOM 17133 O O . SER F 1 36 ? 131.80800 127.81100 75.23000 1.000 51.78215 36 SER H O 1
ATOM 17141 N N . PRO F 1 37 ? 129.79200 126.89700 75.62400 1.000 37.05469 37 PRO H N 1
ATOM 17142 C CA . PRO F 1 37 ? 130.29500 125.56700 75.24600 1.000 42.24630 37 PRO H CA 1
ATOM 17143 C C . PRO F 1 37 ? 130.89500 125.51700 73.85600 1.000 50.97441 37 PRO H C 1
ATOM 17144 O O . PRO F 1 37 ? 131.84800 124.76200 73.63000 1.000 54.40693 37 PRO H O 1
ATOM 17155 N N . GLU F 1 38 ? 130.37000 126.29800 72.91400 1.000 53.14094 38 GLU H N 1
ATOM 17156 C CA . GLU F 1 38 ? 130.89300 126.32600 71.55000 1.000 50.54104 38 GLU H CA 1
ATOM 17157 C C . GLU F 1 38 ? 132.07500 127.29400 71.45800 1.000 53.05730 38 GLU H C 1
ATOM 17158 O O . GLU F 1 38 ? 132.06600 128.27800 70.72000 1.000 59.59893 38 GLU H O 1
ATOM 17170 N N . ASP F 1 39 ? 133.11100 126.98800 72.23600 1.000 49.81295 39 ASP H N 1
ATOM 17171 C CA . ASP F 1 39 ? 134.32000 127.80200 72.31800 1.000 47.73928 39 ASP H CA 1
ATOM 17172 C C . ASP F 1 39 ? 135.45500 127.01600 71.67800 1.000 48.96996 39 ASP H C 1
ATOM 17173 O O . ASP F 1 39 ? 135.84900 125.96100 72.18600 1.000 54.97558 39 ASP H O 1
ATOM 17182 N N . LYS F 1 40 ? 135.97800 127.53000 70.56800 1.000 45.35292 40 LYS H N 1
ATOM 17183 C CA . LYS F 1 40 ? 137.01800 126.85500 69.80400 1.000 46.13597 40 LYS H CA 1
ATOM 17184 C C . LYS F 1 40 ? 138.38100 127.51000 70.00500 1.000 43.27448 40 LYS H C 1
ATOM 17185 O O . LYS F 1 40 ? 139.23800 127.45600 69.12200 1.000 45.25703 40 LYS H O 1
ATOM 17204 N N . TYR F 1 41 ? 138.59200 128.13000 71.16300 1.000 41.48928 41 TYR H N 1
ATOM 17205 C CA . TYR F 1 41 ? 139.83700 128.81700 71.47600 1.000 42.68824 41 TYR H CA 1
ATOM 17206 C C . TYR F 1 41 ? 140.60100 128.12400 72.60000 1.000 49.72629 41 TYR H C 1
ATOM 17207 O O . TYR F 1 41 ? 141.28300 128.78100 73.39000 1.000 52.06087 41 TYR H O 1
ATOM 17225 N N . SER F 1 42 ? 140.49900 126.79600 72.68200 1.000 49.54430 42 SER H N 1
ATOM 17226 C CA . SER F 1 42 ? 141.24900 126.06000 73.69400 1.000 40.57535 42 SER H CA 1
ATOM 17227 C C . SER F 1 42 ? 142.74000 126.10600 73.39800 1.000 37.38628 42 SER H C 1
ATOM 17228 O O . SER F 1 42 ? 143.55400 126.37300 74.28800 1.000 42.20230 42 SER H O 1
ATOM 17236 N N . ARG F 1 43 ? 143.11600 125.84900 72.14700 1.000 38.34132 43 ARG H N 1
ATOM 17237 C CA . ARG F 1 43 ? 144.52700 125.83900 71.78200 1.000 41.03657 43 ARG H CA 1
ATOM 17238 C C . ARG F 1 43 ? 145.15200 127.21000 71.99100 1.000 41.58220 43 ARG H C 1
ATOM 17239 O O . ARG F 1 43 ? 146.25600 127.32600 72.53500 1.000 45.86080 43 ARG H O 1
ATOM 17260 N N . HIS F 1 44 ? 144.45700 128.26400 71.56500 1.000 41.33535 44 HIS H N 1
ATOM 17261 C CA . HIS F 1 44 ? 145.01300 129.60500 71.68900 1.000 42.47674 44 HIS H CA 1
ATOM 17262 C C . HIS F 1 44 ? 145.21200 129.99700 73.14900 1.000 45.74608 44 HIS H C 1
ATOM 17263 O O . HIS F 1 44 ? 146.25100 130.56400 73.50700 1.000 48.32602 44 HIS H O 1
ATOM 17276 N N . ARG F 1 45 ? 144.23400 129.71000 74.01000 1.000 42.64709 45 ARG H N 1
ATOM 17277 C CA . ARG F 1 45 ? 144.38700 130.05500 75.42000 1.000 43.59184 45 ARG H CA 1
ATOM 17278 C C . ARG F 1 45 ? 145.53500 129.28700 76.05700 1.000 43.47900 45 ARG H C 1
ATOM 17279 O O . ARG F 1 45 ? 146.30400 129.84700 76.84600 1.000 49.33582 45 ARG H O 1
ATOM 17300 N N . ILE F 1 46 ? 145.67300 128.00500 75.72400 1.000 44.38999 46 ILE H N 1
ATOM 17301 C CA . ILE F 1 46 ? 146.79400 127.22900 76.24300 1.000 40.42923 46 ILE H CA 1
ATOM 17302 C C . ILE F 1 46 ? 148.11400 127.84300 75.80200 1.000 39.84299 46 ILE H C 1
ATOM 17303 O O . ILE F 1 46 ? 149.04700 127.97300 76.60300 1.000 45.70928 46 ILE H O 1
ATOM 17319 N N . ILE F 1 47 ? 148.22200 128.23000 74.53100 1.000 37.09452 47 ILE H N 1
ATOM 17320 C CA . ILE F 1 47 ? 149.47300 128.80900 74.04700 1.000 38.79119 47 ILE H CA 1
ATOM 17321 C C . ILE F 1 47 ? 149.84200 130.03800 74.86800 1.000 46.37382 47 ILE H C 1
ATOM 17322 O O . ILE F 1 47 ? 150.97000 130.16300 75.35800 1.000 51.21332 47 ILE H O 1
ATOM 17338 N N . ILE F 1 48 ? 148.89600 130.96600 75.03000 1.000 48.94651 48 ILE H N 1
ATOM 17339 C CA . ILE F 1 48 ? 149.20300 132.22700 75.70100 1.000 45.55374 48 ILE H CA 1
ATOM 17340 C C . ILE F 1 48 ? 149.45700 132.00000 77.18500 1.000 47.16175 48 ILE H C 1
ATOM 17341 O O . ILE F 1 48 ? 150.43500 132.50400 77.74700 1.000 52.93690 48 ILE H O 1
ATOM 17357 N N . LYS F 1 49 ? 148.57700 131.24600 77.84500 1.000 44.11994 49 LYS H N 1
ATOM 17358 C CA . LYS F 1 49 ? 148.78200 130.93700 79.25600 1.000 46.13792 49 LYS H CA 1
ATOM 17359 C C . LYS F 1 49 ? 150.16000 130.32900 79.48100 1.000 49.73456 49 LYS H C 1
ATOM 17360 O O . LYS F 1 49 ? 150.90400 130.75400 80.37300 1.000 53.10886 49 LYS H O 1
ATOM 17379 N N . LYS F 1 50 ? 150.51800 129.32600 78.67600 1.000 48.54789 50 LYS H N 1
ATOM 17380 C CA . LYS F 1 50 ? 151.82900 128.70200 78.80800 1.000 44.42604 50 LYS H CA 1
ATOM 17381 C C . LYS F 1 50 ? 152.94400 129.71400 78.60100 1.000 44.49436 50 LYS H C 1
ATOM 17382 O O . LYS F 1 50 ? 153.92800 129.72700 79.34900 1.000 46.66835 50 LYS H O 1
ATOM 17401 N N . ARG F 1 51 ? 152.80600 130.57200 77.59100 1.000 43.14216 51 ARG H N 1
ATOM 17402 C CA . ARG F 1 51 ? 153.85500 131.54100 77.30400 1.000 47.12385 51 ARG H CA 1
ATOM 17403 C C . ARG F 1 51 ? 154.14700 132.41500 78.51500 1.000 53.17795 51 ARG H C 1
ATOM 17404 O O . ARG F 1 51 ? 155.30600 132.75900 78.77600 1.000 55.98060 51 ARG H O 1
ATOM 17425 N N . PHE F 1 52 ? 153.11400 132.78200 79.26900 1.000 52.47626 52 PHE H N 1
ATOM 17426 C CA . PHE F 1 52 ? 153.26900 133.62900 80.44200 1.000 47.89021 52 PHE H CA 1
ATOM 17427 C C . PHE F 1 52 ? 153.17900 132.85300 81.75100 1.000 50.79099 52 PHE H C 1
ATOM 17428 O O . PHE F 1 52 ? 153.12100 133.46800 82.81900 1.000 51.67659 52 PHE H O 1
ATOM 17445 N N . GLY F 1 53 ? 153.17500 131.52500 81.69600 1.000 55.14154 53 GLY H N 1
ATOM 17446 C CA . GLY F 1 53 ? 153.25200 130.72300 82.90500 1.000 50.38640 53 GLY H CA 1
ATOM 17447 C C . GLY F 1 53 ? 152.05500 130.82900 83.82400 1.000 49.40993 53 GLY H C 1
ATOM 17448 O O . GLY F 1 53 ? 152.22700 130.91900 85.04500 1.000 49.91490 53 GLY H O 1
ATOM 17452 N N . LEU F 1 54 ? 150.84100 130.81300 83.27300 1.000 51.06823 54 LEU H N 1
ATOM 17453 C CA . LEU F 1 54 ? 149.62000 130.91500 84.06200 1.000 51.76199 54 LEU H CA 1
ATOM 17454 C C . LEU F 1 54 ? 148.77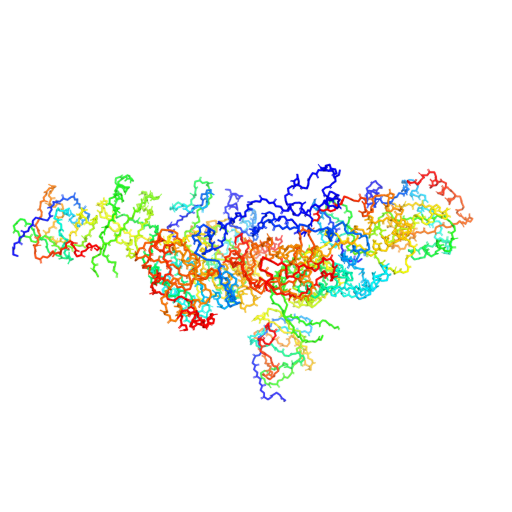500 129.64800 83.99800 1.000 50.45104 54 LEU H C 1
ATOM 17455 O O . LEU F 1 54 ? 147.64700 129.64000 84.50000 1.000 50.23533 54 LEU H O 1
ATOM 17471 N N . LEU F 1 55 ? 149.29100 128.58300 83.39600 1.000 50.24020 55 LEU H N 1
ATOM 17472 C CA . LEU F 1 55 ? 148.55100 127.33800 83.27900 1.000 46.72991 55 LEU H CA 1
ATOM 17473 C C . LEU F 1 55 ? 148.47600 126.63500 84.63000 1.000 48.26922 55 LEU H C 1
ATOM 17474 O O . LEU F 1 55 ? 149.31900 126.82700 85.50900 1.000 57.88445 55 LEU H O 1
ATOM 17490 N N . LEU F 1 56 ? 147.44500 125.80200 84.79100 1.000 42.89079 56 LEU H N 1
ATOM 17491 C CA . LEU F 1 56 ? 147.31200 125.04200 86.02900 1.000 46.56964 56 LEU H CA 1
ATOM 17492 C C . LEU F 1 56 ? 148.49300 124.10300 86.22700 1.000 56.56968 56 LEU H C 1
ATOM 17493 O O . LEU F 1 56 ? 149.01700 123.97700 87.34000 1.000 58.79653 56 LEU H O 1
ATOM 17509 N N . THR F 1 57 ? 148.92500 123.43100 85.15800 1.000 55.14108 57 THR H N 1
ATOM 17510 C CA . THR F 1 57 ? 150.00200 122.45600 85.28500 1.000 47.36932 57 THR H CA 1
ATOM 17511 C C . THR F 1 57 ? 151.31600 123.11400 85.68200 1.000 50.24403 57 THR H C 1
ATOM 17512 O O . THR F 1 57 ? 152.13100 122.49600 86.37400 1.000 52.36380 57 THR H O 1
ATOM 17523 N N . GLN F 1 58 ? 151.53900 124.36000 85.26200 1.000 52.51280 58 GLN H N 1
ATOM 17524 C CA . GLN F 1 58 ? 152.81200 125.01500 85.54100 1.000 51.29873 58 GLN H CA 1
ATOM 17525 C C . GLN F 1 58 ? 152.93200 125.43800 86.99800 1.000 54.14693 58 GLN H C 1
ATOM 17526 O O . GLN F 1 58 ? 154.04900 125.55900 87.51300 1.000 56.37289 58 GLN H O 1
ATOM 17540 N N . GLN F 1 59 ? 151.81300 125.66900 87.67700 1.000 54.32198 59 GLN H N 1
ATOM 17541 C CA . GLN F 1 59 ? 151.86500 126.03100 89.08100 1.000 56.90886 59 GLN H CA 1
ATOM 17542 C C . GLN F 1 59 ? 152.36400 124.85000 89.90800 1.000 59.79719 59 GLN H C 1
ATOM 17543 O O . GLN F 1 59 ? 152.32900 123.70300 89.45400 1.000 61.75561 59 GLN H O 1
ATOM 17557 N N . PRO F 1 60 ? 152.83700 125.10200 91.12700 1.000 57.17500 60 PRO H N 1
ATOM 17558 C CA . PRO F 1 60 ? 153.19800 123.98800 92.00900 1.000 57.91542 60 PRO H CA 1
ATOM 17559 C C . PRO F 1 60 ? 151.98800 123.12200 92.31500 1.000 60.36854 60 PRO H C 1
ATOM 17560 O O . PRO F 1 60 ? 150.87100 123.61700 92.47700 1.000 60.49723 60 PRO H O 1
ATOM 17571 N N . GLU F 1 61 ? 152.22000 121.81700 92.39900 1.000 66.32455 61 GLU H N 1
ATOM 17572 C CA . GLU F 1 61 ? 151.13400 120.89100 92.64800 1.000 71.81750 61 GLU H CA 1
ATOM 17573 C C . GLU F 1 61 ? 150.60300 121.07200 94.06600 1.000 78.86137 61 GLU H C 1
ATOM 17574 O O . GLU F 1 61 ? 151.31000 121.56500 94.94800 1.000 83.72737 61 GLU H O 1
ATOM 17586 N N . PRO F 1 62 ? 149.35600 120.67900 94.31100 1.000 80.63337 62 PRO H N 1
ATOM 17587 C CA . PRO F 1 62 ? 148.79700 120.81300 95.66000 1.000 85.51970 62 PRO H CA 1
ATOM 17588 C C . PRO F 1 62 ? 149.42800 119.83000 96.63100 1.000 90.09550 62 PRO H C 1
ATOM 17589 O O . PRO F 1 62 ? 150.35900 119.10400 96.27000 1.000 92.53436 62 PRO H O 1
ATOM 17600 N N . ILE F 1 63 ? 148.93000 119.79800 97.86400 1.000 88.34888 63 ILE H N 1
ATOM 17601 C CA . ILE F 1 63 ? 149.36800 118.83700 98.87400 1.000 90.61228 63 ILE H CA 1
ATOM 17602 C C . ILE F 1 63 ? 148.13600 118.15500 99.45200 1.000 88.15883 63 ILE H C 1
ATOM 17603 O O . ILE F 1 63 ? 147.81800 118.30800 100.63800 1.000 88.34508 63 ILE H O 1
ATOM 17619 N N . LEU F 1 64 ? 147.41200 117.38000 98.63100 1.000 84.97425 64 LEU H N 1
ATOM 17620 C CA . LEU F 1 64 ? 146.19400 116.71800 99.09800 1.000 85.27002 64 LEU H CA 1
ATOM 17621 C C . LEU F 1 64 ? 146.48700 115.43400 99.86600 1.000 85.16507 64 LEU H C 1
ATOM 17622 O O . LEU F 1 64 ? 145.79200 115.15000 100.84100 1.000 83.53795 64 LEU H O 1
ATOM 17638 N N . PRO G 4 63 ? 83.74700 139.52000 109.90800 1.000 90.79335 63 PRO B N 1
ATOM 17639 C CA . PRO G 4 63 ? 84.31500 138.25200 109.43600 1.000 91.02168 63 PRO B CA 1
ATOM 17640 C C . PRO G 4 63 ? 85.18000 137.52400 110.47000 1.000 91.29954 63 PRO B C 1
ATOM 17641 O O . PRO G 4 63 ? 85.10400 136.29700 110.53900 1.000 89.76744 63 PRO B O 1
ATOM 17652 N N . PRO G 4 64 ? 85.99100 138.25000 111.25900 1.000 93.20444 64 PRO B N 1
ATOM 17653 C CA . PRO G 4 64 ? 86.82100 137.58200 112.27300 1.000 90.84133 64 PRO B CA 1
ATOM 17654 C C . PRO G 4 64 ? 85.99000 137.17100 113.47800 1.000 90.69150 64 PRO B C 1
ATOM 17655 O O . PRO G 4 64 ? 85.60400 138.00600 114.30200 1.000 87.95810 64 PRO B O 1
ATOM 17666 N N . GLU G 4 65 ? 85.71800 135.86900 113.58700 1.000 92.64444 65 GLU B N 1
ATOM 17667 C CA . GLU G 4 65 ? 84.91100 135.37600 114.69800 1.000 90.82248 65 GLU B CA 1
ATOM 17668 C C . GLU G 4 65 ? 85.60300 135.61100 116.03300 1.000 87.41621 65 GLU B C 1
ATOM 17669 O O . GLU G 4 65 ? 84.93700 135.86200 117.04300 1.000 85.99916 65 GLU B O 1
ATOM 17681 N N . SER G 4 66 ? 86.93100 135.53800 116.05700 1.000 87.97565 66 SER B N 1
ATOM 17682 C CA . SER G 4 66 ? 87.69400 135.76600 117.27300 1.000 86.17941 66 SER B CA 1
ATOM 17683 C C . SER G 4 66 ? 89.05300 136.33000 116.89100 1.000 84.55578 66 SER B C 1
ATOM 17684 O O . SER G 4 66 ? 89.49800 136.21000 115.74700 1.000 83.39335 66 SER B O 1
ATOM 17692 N N . VAL G 4 67 ? 89.70600 136.95400 117.86400 1.000 80.73009 67 VAL B N 1
ATOM 17693 C CA . VAL G 4 67 ? 90.98800 137.61000 117.64000 1.000 75.72976 67 VAL B CA 1
ATOM 17694 C C . VAL G 4 67 ? 91.79800 137.53800 118.92400 1.000 76.39851 67 VAL B C 1
ATOM 17695 O O . VAL G 4 67 ? 91.25000 137.64600 120.02500 1.000 82.00198 67 VAL B O 1
ATOM 17708 N N . ILE G 4 68 ? 93.10600 137.35300 118.77900 1.000 73.53378 68 ILE B N 1
ATOM 17709 C CA . ILE G 4 68 ? 94.01600 137.29500 119.92000 1.000 71.58244 68 ILE B CA 1
ATOM 17710 C C . ILE G 4 68 ? 95.18900 138.23100 119.65600 1.000 73.14475 68 ILE B C 1
ATOM 17711 O O . ILE G 4 68 ? 95.55000 138.45300 118.49100 1.000 77.87710 68 ILE B O 1
ATOM 17727 N N . PRO G 4 69 ? 95.81300 138.79800 120.68800 1.000 72.24774 69 PRO B N 1
ATOM 17728 C CA . PRO G 4 69 ? 96.91000 139.74700 120.45200 1.000 74.66394 69 PRO B CA 1
ATOM 17729 C C . PRO G 4 69 ? 98.14400 139.08100 119.86300 1.000 80.29302 69 PRO B C 1
ATOM 17730 O O . PRO G 4 69 ? 98.80400 138.27600 120.52600 1.000 79.33928 69 PRO B O 1
ATOM 17741 N N . LEU G 4 70 ? 98.45900 139.41600 118.61000 1.000 78.97126 70 LEU B N 1
ATOM 17742 C CA . LEU G 4 70 ? 99.63600 138.84600 117.96200 1.000 74.25729 70 LEU B CA 1
ATOM 17743 C C . LEU G 4 70 ? 100.91700 139.38100 118.58800 1.000 69.38876 70 LEU B C 1
ATOM 17744 O O . LEU G 4 70 ? 101.84100 138.61700 118.88700 1.000 72.53786 70 LEU B O 1
ATOM 17760 N N . GLY G 4 71 ? 100.99100 140.68800 118.79300 1.000 62.55692 71 GLY B N 1
ATOM 17761 C CA . GLY G 4 71 ? 102.18800 141.27500 119.35600 1.000 66.67123 71 GLY B CA 1
ATOM 17762 C C . GLY G 4 71 ? 102.04500 142.77500 119.45100 1.000 71.72718 71 GLY B C 1
ATOM 17763 O O . GLY G 4 71 ? 100.95800 143.32700 119.27400 1.000 75.22933 71 GLY B O 1
ATOM 17767 N N . HIS G 4 72 ? 103.16400 143.42900 119.73400 1.000 69.26033 72 HIS B N 1
ATOM 17768 C CA . HIS G 4 72 ? 103.20700 144.87100 119.90100 1.000 66.83146 72 HIS B CA 1
ATOM 17769 C C . HIS G 4 72 ? 103.91800 145.50600 118.71100 1.000 65.41758 72 HIS B C 1
ATOM 17770 O O . HIS G 4 72 ? 104.34700 144.83000 117.77300 1.000 70.06789 72 HIS B O 1
ATOM 17784 N N . TYR G 4 73 ? 104.03600 146.82600 118.76300 1.000 65.09768 73 TYR B N 1
ATOM 17785 C CA . TYR G 4 73 ? 104.52900 147.59900 117.63700 1.000 64.95418 73 TYR B CA 1
ATOM 17786 C C . TYR G 4 73 ? 106.05200 147.60900 117.59800 1.000 71.82358 73 TYR B C 1
ATOM 17787 O O . TYR G 4 73 ? 106.72600 147.58100 118.63100 1.000 70.20569 73 TYR B O 1
ATOM 17805 N N . GLY G 4 74 ? 106.58800 147.65000 116.38000 1.000 78.75154 74 GLY B N 1
ATOM 17806 C CA . GLY G 4 74 ? 108.02000 147.69000 116.16000 1.000 73.76888 74 GLY B CA 1
ATOM 17807 C C . GLY G 4 74 ? 108.46800 149.01700 115.58400 1.000 68.43127 74 GLY B C 1
ATOM 17808 O O . GLY G 4 74 ? 108.65500 149.99100 116.31800 1.000 67.52896 74 GLY B O 1
ATOM 17812 N N . TRP G 4 75 ? 108.66100 149.05900 114.26800 1.000 61.88852 75 TRP B N 1
ATOM 17813 C CA . TRP G 4 75 ? 109.07700 150.26800 113.57300 1.000 56.63119 75 TRP B CA 1
ATOM 17814 C C . TRP G 4 75 ? 108.36600 150.30200 112.22500 1.000 57.15541 75 TRP B C 1
ATOM 17815 O O . TRP G 4 75 ? 107.42700 149.54100 111.97700 1.000 63.19171 75 TRP B O 1
ATOM 17836 N N . THR G 4 76 ? 108.81100 151.19600 111.34900 1.000 53.49073 76 THR B N 1
ATOM 17837 C CA . THR G 4 76 ? 108.24900 151.33400 110.01500 1.000 58.76127 76 THR B CA 1
ATOM 17838 C C . THR G 4 76 ? 109.36600 151.24000 108.98800 1.000 68.95768 76 THR B C 1
ATOM 17839 O O . THR G 4 76 ? 110.43700 151.82800 109.16800 1.000 69.90586 76 THR B O 1
ATOM 17850 N N . VAL G 4 77 ? 109.11100 150.49900 107.91200 1.000 73.17353 77 VAL B N 1
ATOM 17851 C CA . VAL G 4 77 ? 110.05400 150.35700 106.80200 1.000 67.13093 77 VAL B CA 1
ATOM 17852 C C . VAL G 4 77 ? 109.27800 150.69200 105.53200 1.000 65.03193 77 VAL B C 1
ATOM 17853 O O . VAL G 4 77 ? 108.64300 149.82400 104.92700 1.000 66.69505 77 VAL B O 1
ATOM 17866 N N . GLN G 4 78 ? 109.32900 151.95400 105.12000 1.000 65.44550 78 GLN B N 1
ATOM 17867 C CA . GLN G 4 78 ? 108.57500 152.43700 103.95800 1.000 68.83739 78 GLN B CA 1
ATOM 17868 C C . GLN G 4 78 ? 107.10000 152.16200 104.24300 1.000 71.46678 78 GLN B C 1
ATOM 17869 O O . GLN G 4 78 ? 106.63500 152.46500 105.35400 1.000 73.97508 78 GLN B O 1
ATOM 17883 N N . ASP G 4 79 ? 106.33700 151.60300 103.30800 1.000 74.86079 79 ASP B N 1
ATOM 17884 C CA . ASP G 4 79 ? 104.90700 151.37400 103.51500 1.000 77.08967 79 ASP B CA 1
ATOM 17885 C C . ASP G 4 79 ? 104.65400 150.01900 104.16700 1.000 73.91829 79 ASP B C 1
ATOM 17886 O O . ASP G 4 79 ? 103.88600 149.19600 103.67400 1.000 70.40422 79 ASP B O 1
ATOM 17895 N N . ASP G 4 80 ? 105.31300 149.78600 105.29900 1.000 74.14720 80 ASP B N 1
ATOM 17896 C CA . ASP G 4 80 ? 105.15100 148.55400 106.05300 1.000 71.15593 80 ASP B CA 1
ATOM 17897 C C . ASP G 4 80 ? 105.38900 148.85200 107.52400 1.000 68.33575 80 ASP B C 1
ATOM 17898 O O . ASP G 4 80 ? 106.10000 149.79700 107.87200 1.000 72.19088 80 ASP B O 1
ATOM 17907 N N . LEU G 4 81 ? 104.79700 148.02800 108.38300 1.000 66.09500 81 LEU B N 1
ATOM 17908 C CA . LEU G 4 81 ? 104.82700 148.23500 109.82900 1.000 68.42474 81 LEU B CA 1
ATOM 17909 C C . LEU G 4 81 ? 105.28500 146.93800 110.48100 1.000 63.99856 81 LEU B C 1
ATOM 17910 O O . LEU G 4 81 ? 104.51000 145.98500 110.59700 1.000 67.96155 81 LEU B O 1
ATOM 17926 N N . ILE G 4 82 ? 106.53800 146.90100 110.90600 1.000 58.13818 82 ILE B N 1
ATOM 17927 C CA . ILE G 4 82 ? 107.07700 145.71700 111.55900 1.000 60.68143 82 ILE B CA 1
ATOM 17928 C C . ILE G 4 82 ? 106.52400 145.64900 112.97400 1.000 64.62081 82 ILE B C 1
ATOM 17929 O O . ILE G 4 82 ? 106.63500 146.60900 113.74600 1.000 69.49163 82 ILE B O 1
ATOM 17945 N N . CYS G 4 83 ? 105.92200 144.51400 113.31700 1.000 63.95321 83 CYS B N 1
ATOM 17946 C CA . CYS G 4 83 ? 105.36400 144.27200 114.63900 1.000 58.31440 83 CYS B CA 1
ATOM 17947 C C . CYS G 4 83 ? 106.13400 143.14500 115.30600 1.000 57.34388 83 CYS B C 1
ATOM 17948 O O . CYS G 4 83 ? 106.33500 142.08600 114.70200 1.000 65.34601 83 CYS B O 1
ATOM 17956 N N . LYS G 4 84 ? 106.55800 143.36900 116.54500 1.000 56.18229 84 LYS B N 1
ATOM 17957 C CA . LYS G 4 84 ? 107.27400 142.35000 117.29800 1.000 61.45294 84 LYS B CA 1
ATOM 17958 C C . LYS G 4 84 ? 106.26500 141.38500 117.90600 1.000 66.08906 84 LYS B C 1
ATOM 17959 O O . LYS G 4 84 ? 105.43600 141.78300 118.73300 1.000 76.68976 84 LYS B O 1
ATOM 17978 N N . VAL G 4 85 ? 106.33300 140.12400 117.49900 1.000 56.52921 85 VAL B N 1
ATOM 17979 C CA . VAL G 4 85 ? 105.31900 139.13800 117.84700 1.000 58.82269 85 VAL B CA 1
ATOM 17980 C C . VAL G 4 85 ? 105.67700 138.50200 119.18000 1.000 68.72288 85 VAL B C 1
ATOM 17981 O O . VAL G 4 85 ? 106.79500 138.00500 119.36400 1.000 65.87427 85 VAL B O 1
ATOM 17994 N N . ASP G 4 86 ? 104.72400 138.51500 120.11300 1.000 75.37883 86 ASP B N 1
ATOM 17995 C CA . ASP G 4 86 ? 104.93400 137.92500 121.42900 1.000 65.69693 86 ASP B CA 1
ATOM 17996 C C . ASP G 4 86 ? 104.43800 136.48700 121.50100 1.000 67.59678 86 ASP B C 1
ATOM 17997 O O . ASP G 4 86 ? 105.10100 135.63700 122.10400 1.000 71.34724 86 ASP B O 1
ATOM 18006 N N . ILE G 4 87 ? 103.28400 136.19000 120.89900 1.000 65.84750 87 ILE B N 1
ATOM 18007 C CA . ILE G 4 87 ? 102.80500 134.81500 120.88700 1.000 69.28514 87 ILE B CA 1
ATOM 18008 C C . ILE G 4 87 ? 103.78500 133.94800 120.11400 1.000 72.54595 87 ILE B C 1
ATOM 18009 O O . ILE G 4 87 ? 104.26900 134.32500 119.03800 1.000 74.58563 87 ILE B O 1
ATOM 18025 N N . GLU G 4 88 ? 104.09300 132.77600 120.66700 1.000 69.18920 88 GLU B N 1
ATOM 18026 C CA . GLU G 4 88 ? 105.07000 131.90500 120.02500 1.000 72.92521 88 GLU B CA 1
ATOM 18027 C C . GLU G 4 88 ? 104.60200 131.43600 118.65300 1.000 71.84716 88 GLU B C 1
ATOM 18028 O O . GLU G 4 88 ? 105.42600 131.23300 117.75700 1.000 76.98169 88 GLU B O 1
ATOM 18040 N N . ASP G 4 89 ? 103.29500 131.28100 118.45800 1.000 68.93816 89 ASP B N 1
ATOM 18041 C CA . ASP G 4 89 ? 102.79300 130.71000 117.21500 1.000 76.93621 89 ASP B CA 1
ATOM 18042 C C . ASP G 4 89 ? 103.16900 131.58100 116.01800 1.000 77.82112 89 ASP B C 1
ATOM 18043 O O . ASP G 4 89 ? 103.09400 132.81000 116.07900 1.000 78.47278 89 ASP B O 1
ATOM 18052 N N . VAL G 4 90 ? 103.57500 130.93700 114.92700 1.000 72.79451 90 VAL B N 1
ATOM 18053 C CA . VAL G 4 90 ? 104.03600 131.63500 113.73100 1.000 65.82257 90 VAL B CA 1
ATOM 18054 C C . VAL G 4 90 ? 102.83700 131.92600 112.83000 1.000 64.02297 90 VAL B C 1
ATOM 18055 O O . VAL G 4 90 ? 102.16000 130.98000 112.40100 1.000 71.94243 90 VAL B O 1
ATOM 18068 N N . PRO G 4 91 ? 102.54700 133.18900 112.51900 1.000 58.51176 91 PRO B N 1
ATOM 18069 C CA . PRO G 4 91 ? 101.38200 133.51000 111.68800 1.000 60.28601 91 PRO B CA 1
ATOM 18070 C C . PRO G 4 91 ? 101.47700 132.88500 110.30200 1.000 62.18686 91 PRO B C 1
ATOM 18071 O O . PRO G 4 91 ? 102.53100 132.40900 109.87600 1.000 71.62269 91 PRO B O 1
ATOM 18082 N N . TYR G 4 92 ? 100.34900 132.88300 109.59200 1.000 64.36508 92 TYR B N 1
ATOM 18083 C CA . TYR G 4 92 ? 100.32800 132.42000 108.21200 1.000 66.30497 92 TYR B CA 1
ATOM 18084 C C . TYR G 4 92 ? 100.78800 133.54500 107.29300 1.000 68.79662 92 TYR B C 1
ATOM 18085 O O . TYR G 4 92 ? 100.84900 134.71200 107.68800 1.000 72.84921 92 TYR B O 1
ATOM 18103 N N . PHE G 4 93 ? 101.11500 133.20100 106.04800 1.000 70.04904 93 PHE B N 1
ATOM 18104 C CA . PHE G 4 93 ? 101.39500 134.29400 105.13500 1.000 72.76930 93 PHE B CA 1
ATOM 18105 C C . PHE G 4 93 ? 100.05900 134.80000 104.61500 1.000 71.16835 93 PHE B C 1
ATOM 18106 O O . PHE G 4 93 ? 99.03400 134.12600 104.74300 1.000 72.31401 93 PHE B O 1
ATOM 18123 N N . ASN G 4 94 ? 100.07200 135.96100 103.97300 1.000 70.00959 94 ASN B N 1
ATOM 18124 C CA . ASN G 4 94 ? 98.83300 136.59600 103.53900 1.000 73.65141 94 ASN B CA 1
ATOM 18125 C C . ASN G 4 94 ? 97.75200 136.30900 104.58000 1.000 73.98376 94 ASN B C 1
ATOM 18126 O O . ASN G 4 94 ? 96.68200 135.77500 104.28800 1.000 76.03268 94 ASN B O 1
ATOM 18137 N N . ALA G 4 95 ? 98.06300 136.67800 105.82200 1.000 69.29576 95 ALA B N 1
ATOM 18138 C CA . ALA G 4 95 ? 97.16300 136.47300 106.94600 1.000 69.40915 95 ALA B CA 1
ATOM 18139 C C . ALA G 4 95 ? 96.67300 137.80300 107.48700 1.000 68.39267 95 ALA B C 1
ATOM 18140 O O . ALA G 4 95 ? 97.49100 138.66000 107.85200 1.000 71.57182 95 ALA B O 1
ATOM 18147 N N . PRO G 4 96 ? 95.36000 138.01300 107.56200 1.000 61.97964 96 PRO B N 1
ATOM 18148 C CA . PRO G 4 96 ? 94.83900 139.33000 107.93300 1.000 60.86701 96 PRO B CA 1
ATOM 18149 C C . PRO G 4 96 ? 95.20900 139.69400 109.36100 1.000 65.06793 96 PRO B C 1
ATOM 18150 O O . PRO G 4 96 ? 95.06900 138.88400 110.28000 1.000 69.01362 96 PRO B O 1
ATOM 18161 N N . ILE G 4 97 ? 95.68600 140.92000 109.54100 1.000 67.39292 97 ILE B N 1
ATOM 18162 C CA . ILE G 4 97 ? 95.97900 141.47400 110.85600 1.000 70.01635 97 ILE B CA 1
ATOM 18163 C C . ILE G 4 97 ? 94.90900 142.51000 111.15800 1.000 75.64497 97 ILE B C 1
ATOM 18164 O O . ILE G 4 97 ? 94.74500 143.48300 110.41100 1.000 79.99880 97 ILE B O 1
ATOM 18180 N N . PHE G 4 98 ? 94.18400 142.29800 112.24900 1.000 74.81632 98 PHE B N 1
ATOM 18181 C CA . PHE G 4 98 ? 93.09200 143.16200 112.66500 1.000 70.02303 98 PHE B CA 1
ATOM 18182 C C . PHE G 4 98 ? 93.50200 143.98400 113.87700 1.000 68.96447 98 PHE B C 1
ATOM 18183 O O . PHE G 4 98 ? 94.53900 143.75300 114.50200 1.000 68.17004 98 PHE B O 1
ATOM 18200 N N . LEU G 4 99 ? 92.66000 144.95500 114.20100 1.000 76.61598 99 LEU B N 1
ATOM 18201 C CA . LEU G 4 99 ? 92.81300 145.73900 115.41400 1.000 84.18636 99 LEU B CA 1
ATOM 18202 C C . LEU G 4 99 ? 92.00600 145.08000 116.53200 1.000 89.97434 99 LEU B C 1
ATOM 18203 O O . LEU G 4 99 ? 91.50600 143.96100 116.39100 1.000 92.72564 99 LEU B O 1
ATOM 18219 N N . GLU G 4 100 ? 91.87200 145.77200 117.66400 1.000 91.50925 100 GLU B N 1
ATOM 18220 C CA . GLU G 4 100 ? 91.10500 145.21900 118.77500 1.000 87.52666 100 GLU B CA 1
ATOM 18221 C C . GLU G 4 100 ? 89.64800 145.01200 118.38400 1.000 82.66828 100 GLU B C 1
ATOM 18222 O O . GLU G 4 100 ? 89.01800 144.03300 118.80000 1.000 82.04838 100 GLU B O 1
ATOM 18234 N N . ASN G 4 101 ? 89.09700 145.92100 117.58300 1.000 79.08709 101 ASN B N 1
ATOM 18235 C CA . ASN G 4 101 ? 87.68600 145.89700 117.22600 1.000 81.52648 101 ASN B CA 1
ATOM 18236 C C . ASN G 4 101 ? 87.42300 145.15000 115.92400 1.000 81.83081 101 ASN B C 1
ATOM 18237 O O . ASN G 4 101 ? 86.41100 145.40900 115.26300 1.000 80.25083 101 ASN B O 1
ATOM 18248 N N . LYS G 4 102 ? 88.30500 144.22900 115.54400 1.000 85.01503 102 LYS B N 1
ATOM 18249 C CA . LYS G 4 102 ? 88.10800 143.40500 114.35400 1.000 86.99885 102 LYS B CA 1
ATOM 18250 C C . LYS G 4 102 ? 88.03700 144.26600 113.09400 1.000 86.19717 102 LYS B C 1
ATOM 18251 O O . LYS G 4 102 ? 87.09900 144.17300 112.30000 1.000 84.30446 102 LYS B O 1
ATOM 18270 N N . GLU G 4 103 ? 89.04700 145.11500 112.91600 1.000 85.57060 103 GLU B N 1
ATOM 18271 C CA . GLU G 4 103 ? 89.16500 145.97900 111.74600 1.000 85.97493 103 GLU B CA 1
ATOM 18272 C C . GLU G 4 103 ? 90.40500 145.56300 110.96500 1.000 86.13563 103 GLU B C 1
ATOM 18273 O O . GLU G 4 103 ? 91.53200 145.77500 111.42300 1.000 89.15632 103 GLU B O 1
ATOM 18285 N N . GLN G 4 104 ? 90.19800 144.97600 109.78900 1.000 81.83715 104 GLN B N 1
ATOM 18286 C CA . GLN G 4 104 ? 91.31500 144.52800 108.97000 1.000 79.23852 104 GLN B CA 1
ATOM 18287 C C . GLN G 4 104 ? 92.08700 145.73000 108.44700 1.000 82.37105 104 GLN B C 1
ATOM 18288 O O . GLN G 4 104 ? 91.49500 146.68300 107.93100 1.000 87.10715 104 GLN B O 1
ATOM 18302 N N . ILE G 4 105 ? 93.41100 145.68600 108.57800 1.000 80.03656 105 ILE B N 1
ATOM 18303 C CA . ILE G 4 105 ? 94.25100 146.80700 108.17300 1.000 82.55285 105 ILE B CA 1
ATOM 18304 C C . ILE G 4 105 ? 95.23600 146.36900 107.10000 1.000 84.19431 105 ILE B C 1
ATOM 18305 O O . ILE G 4 105 ? 95.65700 147.18000 106.26700 1.000 87.42755 105 ILE B O 1
ATOM 18321 N N . GLY G 4 106 ? 95.60200 145.09400 107.09700 1.000 83.20345 106 GLY B N 1
ATOM 18322 C CA . GLY G 4 106 ? 96.60300 144.63400 106.15300 1.000 80.23373 106 GLY B CA 1
ATOM 18323 C C . GLY G 4 106 ? 96.83000 143.14600 106.27600 1.000 77.36898 106 GLY B C 1
ATOM 18324 O O . GLY G 4 106 ? 96.17300 142.44900 107.05700 1.000 81.43868 106 GLY B O 1
ATOM 18328 N N . LYS G 4 107 ? 97.78700 142.67100 105.48400 1.000 72.40021 107 LYS B N 1
ATOM 18329 C CA . LYS G 4 107 ? 98.10200 141.25800 105.36700 1.000 67.85338 107 LYS B CA 1
ATOM 18330 C C . LYS G 4 107 ? 99.58900 141.06300 105.61900 1.000 72.13508 107 LYS B C 1
ATOM 18331 O O . LYS G 4 107 ? 100.40900 141.91600 105.26800 1.000 76.92932 107 LYS B O 1
ATOM 18350 N N . ILE G 4 108 ? 99.93500 139.93100 106.23100 1.000 69.19232 108 ILE B N 1
ATOM 18351 C CA . ILE G 4 108 ? 101.33000 139.66200 106.55300 1.000 64.23377 108 ILE B CA 1
ATOM 18352 C C . ILE G 4 108 ? 102.11100 139.41200 105.27200 1.000 67.16090 108 ILE B C 1
ATOM 18353 O O . ILE G 4 108 ? 101.63800 138.72900 104.35400 1.000 72.19441 108 ILE B O 1
ATOM 18369 N N . ASP G 4 109 ? 103.31700 139.96500 105.20700 1.000 68.06174 109 ASP B N 1
ATOM 18370 C CA . ASP G 4 109 ? 104.17900 139.85000 104.03800 1.000 69.11023 109 ASP B CA 1
ATOM 18371 C C . ASP G 4 109 ? 105.47300 139.10300 104.31200 1.000 71.08506 109 ASP B C 1
ATOM 18372 O O . ASP G 4 109 ? 105.87600 138.26800 103.49900 1.000 74.63995 109 ASP B O 1
ATOM 18381 N N . GLU G 4 110 ? 106.13800 139.37600 105.43200 1.000 63.54229 110 GLU B N 1
ATOM 18382 C CA . GLU G 4 110 ? 107.42400 138.76100 105.71700 1.000 61.93406 110 GLU B CA 1
ATOM 18383 C C . GLU G 4 110 ? 107.56900 138.54600 107.21500 1.000 58.94250 110 GLU B C 1
ATOM 18384 O O . GLU G 4 110 ? 107.25600 139.43600 108.01100 1.000 64.54010 110 GLU B O 1
ATOM 18396 N N . ILE G 4 111 ? 108.04400 137.36100 107.58800 1.000 47.94844 111 ILE B N 1
ATOM 18397 C CA . ILE G 4 111 ? 108.32000 137.00600 108.97500 1.000 43.11930 111 ILE B CA 1
ATOM 18398 C C . ILE G 4 111 ? 109.81500 136.75800 109.09200 1.000 45.66072 111 ILE B C 1
ATOM 18399 O O . ILE G 4 111 ? 110.36500 135.91700 108.37100 1.000 53.17728 111 ILE B O 1
ATOM 18415 N N . PHE G 4 112 ? 110.47200 137.48100 109.99600 1.000 43.81641 112 PHE B N 1
ATOM 18416 C CA . PHE G 4 112 ? 111.91800 137.40900 110.12100 1.000 46.11820 112 PHE B CA 1
ATOM 18417 C C . PHE G 4 112 ? 112.32200 137.49400 111.58300 1.000 50.88514 112 PHE B C 1
ATOM 18418 O O . PHE G 4 112 ? 111.57200 137.97700 112.43400 1.000 58.52121 112 PHE B O 1
ATOM 18435 N N . GLY G 4 113 ? 113.52800 137.02300 111.85800 1.000 48.47963 113 GLY B N 1
ATOM 18436 C CA . GLY G 4 113 ? 114.08500 136.99800 113.19200 1.000 48.13370 113 GLY B CA 1
ATOM 18437 C C . GLY G 4 113 ? 114.25300 135.57500 113.68800 1.000 48.69841 113 GLY B C 1
ATOM 18438 O O . GLY G 4 113 ? 114.03700 134.59800 112.96600 1.000 53.51404 113 GLY B O 1
ATOM 18442 N N . ASN G 4 114 ? 114.64200 135.46800 114.95300 1.000 48.92456 114 ASN B N 1
ATOM 18443 C CA . ASN G 4 114 ? 114.87800 134.16700 115.55200 1.000 52.38900 114 ASN B CA 1
ATOM 18444 C C . ASN G 4 114 ? 113.55500 133.42500 115.72300 1.000 56.85436 114 ASN B C 1
ATOM 18445 O O . ASN G 4 114 ? 112.48200 133.91800 115.37500 1.000 59.16559 114 ASN B O 1
ATOM 18456 N N . LEU G 4 115 ? 113.63500 132.21200 116.25400 1.000 58.69348 115 LEU B N 1
ATOM 18457 C CA . LEU G 4 115 ? 112.47900 131.33200 116.34600 1.000 61.11268 115 LEU B CA 1
ATOM 18458 C C . LEU G 4 115 ? 111.63000 131.57300 117.58700 1.000 66.35806 115 LEU B C 1
ATOM 18459 O O . LEU G 4 115 ? 110.58600 130.93000 117.73300 1.000 69.78698 115 LEU B O 1
ATOM 18475 N N . ARG G 4 116 ? 112.04400 132.47100 118.48000 1.000 67.26102 116 ARG B N 1
ATOM 18476 C CA . ARG G 4 116 ? 111.24400 132.79600 119.65500 1.000 67.19090 116 ARG B CA 1
ATOM 18477 C C . ARG G 4 116 ? 111.15900 134.28800 119.93000 1.000 67.46301 116 ARG B C 1
ATOM 18478 O O . ARG G 4 116 ? 110.39200 134.68500 120.81200 1.000 73.46937 116 ARG B O 1
ATOM 18499 N N . ASP G 4 117 ? 111.91400 135.12500 119.21700 1.000 66.12203 117 ASP B N 1
ATOM 18500 C CA . ASP G 4 117 ? 111.83600 136.58400 119.32700 1.000 70.46994 117 ASP B CA 1
ATOM 18501 C C . ASP G 4 117 ? 111.92500 137.12300 117.90000 1.000 66.90731 117 ASP B C 1
ATOM 18502 O O . ASP G 4 117 ? 113.02200 137.38400 117.39900 1.000 65.86864 117 ASP B O 1
ATOM 18511 N N . TYR G 4 118 ? 110.77300 137.29200 117.25000 1.000 57.34971 118 TYR B N 1
ATOM 18512 C CA . TYR G 4 118 ? 110.75000 137.59500 115.82700 1.000 50.35574 118 TYR B CA 1
ATOM 18513 C C . TYR G 4 118 ? 109.70500 138.65900 115.52900 1.000 50.73222 118 TYR B C 1
ATOM 18514 O O . TYR G 4 118 ? 108.94800 139.09000 116.40400 1.000 62.18246 118 TYR B O 1
ATOM 18532 N N . PHE G 4 119 ? 109.67300 139.07800 114.26500 1.000 44.85590 119 PHE B N 1
ATOM 18533 C CA . PHE G 4 119 ? 108.90600 140.22600 113.81600 1.000 48.38388 119 PHE B CA 1
ATOM 18534 C C . PHE G 4 119 ? 108.11000 139.84700 112.57500 1.000 49.49658 119 PHE B C 1
ATOM 18535 O O . PHE G 4 119 ? 108.34800 138.81100 111.95200 1.000 55.27089 119 PHE B O 1
ATOM 18552 N N . VAL G 4 120 ? 107.14600 140.69500 112.22100 1.000 50.13024 120 VAL B N 1
ATOM 18553 C CA . VAL G 4 120 ? 106.27400 140.45700 111.07500 1.000 52.50878 120 VAL B CA 1
ATOM 18554 C C . VAL G 4 120 ? 105.95200 141.78900 110.41000 1.000 58.96792 120 VAL B C 1
ATOM 18555 O O . VAL G 4 120 ? 105.58300 142.75200 111.08900 1.000 68.49325 120 VAL B O 1
ATOM 18568 N N . SER G 4 121 ? 106.09200 141.84600 109.08600 1.000 59.79964 121 SER B N 1
ATOM 18569 C CA . SER G 4 121 ? 105.75900 143.03300 108.30800 1.000 62.62101 121 SER B CA 1
ATOM 18570 C C . SER G 4 121 ? 104.36900 142.89200 107.69600 1.000 61.51641 121 SER B C 1
ATOM 18571 O O . SER G 4 121 ? 104.01800 141.83100 107.17300 1.000 66.64828 121 SER B O 1
ATOM 18579 N N . VAL G 4 122 ? 103.58600 143.96900 107.75600 1.000 57.72977 122 VAL B N 1
ATOM 18580 C CA . VAL G 4 122 ? 102.20300 143.97500 107.29000 1.000 61.46570 122 VAL B CA 1
ATOM 18581 C C . VAL G 4 122 ? 102.02300 145.03400 106.20800 1.000 67.72437 122 VAL B C 1
ATOM 18582 O O . VAL G 4 122 ? 102.58800 146.12900 106.30100 1.000 73.90802 122 VAL B O 1
ATOM 18595 N N . LYS G 4 123 ? 101.23400 144.70300 105.18100 1.000 69.30955 123 LYS B N 1
ATOM 18596 C CA . LYS G 4 123 ? 101.00400 145.58800 104.03400 1.000 69.86714 123 LYS B CA 1
ATOM 18597 C C . LYS G 4 123 ? 99.68100 146.33500 104.16300 1.000 77.94475 123 LYS B C 1
ATOM 18598 O O . LYS G 4 123 ? 98.68200 145.98900 103.53300 1.000 77.45133 123 LYS B O 1
ATOM 18617 N N . MET G 4 124 ? 99.67000 147.35400 105.01800 1.000 80.15598 124 MET B N 1
ATOM 18618 C CA . MET G 4 124 ? 98.49700 148.20700 105.15300 1.000 76.32443 124 MET B CA 1
ATOM 18619 C C . MET G 4 124 ? 97.91100 148.47200 103.77200 1.000 78.27693 124 MET B C 1
ATOM 18620 O O . MET G 4 124 ? 98.62300 148.90800 102.86500 1.000 77.82803 124 MET B O 1
ATOM 18634 N N . GLY G 4 125 ? 96.61500 148.20900 103.60700 1.000 85.63377 125 GLY B N 1
ATOM 18635 C CA . GLY G 4 125 ? 96.03400 148.30500 102.27100 1.000 90.69272 125 GLY B CA 1
ATOM 18636 C C . GLY G 4 125 ? 94.80300 149.19800 102.16200 1.000 92.38954 125 GLY B C 1
ATOM 18637 O O . GLY G 4 125 ? 94.80000 150.15700 101.38500 1.000 90.26711 125 GLY B O 1
ATOM 18641 N N . ASP G 4 126 ? 93.71600 148.83600 102.85100 1.000 95.06899 126 ASP B N 1
ATOM 18642 C CA . ASP G 4 126 ? 92.41600 149.55400 102.72100 1.000 94.32189 126 ASP B CA 1
ATOM 18643 C C . ASP G 4 126 ? 92.38100 150.82900 103.56700 1.000 95.32115 126 ASP B C 1
ATOM 18644 O O . ASP G 4 126 ? 91.88500 150.77700 104.70300 1.000 93.98904 126 ASP B O 1
ATOM 18653 N N . ASN G 4 127 ? 92.83200 151.95000 103.00900 1.000 95.00732 127 ASN B N 1
ATOM 18654 C CA . ASN G 4 127 ? 92.76300 153.25500 103.71600 1.000 96.71908 127 ASN B CA 1
ATOM 18655 C C . ASN G 4 127 ? 93.39200 153.10300 105.09500 1.000 90.78186 127 ASN B C 1
ATOM 18656 O O . ASN G 4 127 ? 92.66100 153.19500 106.09900 1.000 88.34102 127 ASN B O 1
ATOM 18667 N N . PHE G 4 128 ? 94.69200 152.84700 105.13300 1.000 88.27400 128 PHE B N 1
ATOM 18668 C CA . PHE G 4 128 ? 95.44100 152.78100 106.41300 1.000 90.57878 128 PHE B CA 1
ATOM 18669 C C . PHE G 4 128 ? 96.79900 153.29600 106.10800 1.000 87.95348 128 PHE B C 1
ATOM 18670 O O . PHE G 4 128 ? 97.17900 153.28300 104.92700 1.000 87.46622 128 PHE B O 1
ATOM 18687 N N . LYS G 4 129 ? 97.49700 153.77000 107.12400 1.000 91.53322 129 LYS B N 1
ATOM 18688 C CA . LYS G 4 129 ? 98.81900 154.39400 106.93300 1.000 97.39883 129 LYS B CA 1
ATOM 18689 C C . LYS G 4 129 ? 99.77400 153.84200 107.96900 1.000 95.54855 129 LYS B C 1
ATOM 18690 O O . LYS G 4 129 ? 99.28500 153.27100 108.94300 1.000 94.99671 129 LYS B O 1
ATOM 18709 N N . ALA G 4 130 ? 101.07500 153.93900 107.74200 1.000 96.14218 130 ALA B N 1
ATOM 18710 C CA . ALA G 4 130 ? 102.02600 153.57200 108.78400 1.000 94.96971 130 ALA B CA 1
ATOM 18711 C C . ALA G 4 130 ? 102.03900 154.59500 109.91100 1.000 94.19604 130 ALA B C 1
ATOM 18712 O O . ALA G 4 130 ? 102.08600 154.22600 111.09000 1.000 88.70143 130 ALA B O 1
ATOM 18719 N N . ASN G 4 131 ? 102.00400 155.88400 109.57100 1.000 97.74498 131 ASN B N 1
ATOM 18720 C CA . ASN G 4 131 ? 101.96300 156.92700 110.58800 1.000 102.75631 131 ASN B CA 1
ATOM 18721 C C . ASN G 4 131 ? 100.67300 156.90900 111.39600 1.000 101.88111 131 ASN B C 1
ATOM 18722 O O . ASN G 4 131 ? 100.58200 157.62500 112.39900 1.000 98.18999 131 ASN B O 1
ATOM 18733 N N . SER G 4 132 ? 99.68100 156.11400 110.99100 1.000 96.07955 132 SER B N 1
ATOM 18734 C CA . SER G 4 132 ? 98.46200 155.99200 111.78300 1.000 94.81291 132 SER B CA 1
ATOM 18735 C C . SER G 4 132 ? 98.75900 155.38300 113.14800 1.000 90.37310 132 SER B C 1
ATOM 18736 O O . SER G 4 132 ? 98.33900 155.91400 114.18200 1.000 90.64090 132 SER B O 1
ATOM 18744 N N . PHE G 4 133 ? 99.48600 154.27100 113.17200 1.000 84.37882 133 PHE B N 1
ATOM 18745 C CA . PHE G 4 133 ? 99.76200 153.58500 114.42200 1.000 78.85085 133 PHE B CA 1
ATOM 18746 C C . PHE G 4 133 ? 100.93600 154.25600 115.13400 1.000 75.18894 133 PHE B C 1
ATOM 18747 O O . PHE G 4 133 ? 101.66100 155.07100 114.55900 1.000 77.88641 133 PHE B O 1
ATOM 18764 N N . LYS G 4 134 ? 101.12000 153.90900 116.40500 1.000 70.51762 134 LYS B N 1
ATOM 18765 C CA . LYS G 4 134 ? 102.10200 154.59500 117.23100 1.000 71.63306 134 LYS B CA 1
ATOM 18766 C C . LYS G 4 134 ? 102.68500 153.63800 118.25800 1.000 71.26498 134 LYS B C 1
ATOM 18767 O O . LYS G 4 134 ? 102.18700 152.52900 118.46600 1.000 73.50261 134 LYS B O 1
ATOM 18786 N N . ASP G 4 135 ? 103.75500 154.09700 118.90600 1.000 73.55023 135 ASP B N 1
ATOM 18787 C CA . ASP G 4 135 ? 104.52600 153.25800 119.81400 1.000 73.63799 135 ASP B CA 1
ATOM 18788 C C . ASP G 4 135 ? 103.62600 152.62200 120.86400 1.000 71.74764 135 ASP B C 1
ATOM 18789 O O . ASP G 4 135 ? 102.64900 153.22200 121.31700 1.000 73.38577 135 ASP B O 1
ATOM 18798 N N . GLY G 4 136 ? 103.96600 151.39400 121.24300 1.000 65.20890 136 GLY B N 1
ATOM 18799 C CA . GLY G 4 136 ? 103.22200 150.66800 122.24600 1.000 63.74494 136 GLY B CA 1
ATOM 18800 C C . GLY G 4 136 ? 101.85900 150.18900 121.80600 1.000 67.93388 136 GLY B C 1
ATOM 18801 O O . GLY G 4 136 ? 101.14900 149.57900 122.61300 1.000 70.16984 136 GLY B O 1
ATOM 18805 N N . GLN G 4 137 ? 101.46500 150.44300 120.56300 1.000 64.74514 137 GLN B N 1
ATOM 18806 C CA . GLN G 4 137 ? 100.20000 149.93000 120.06500 1.000 64.70533 137 GLN B CA 1
ATOM 18807 C C . GLN G 4 137 ? 100.27600 148.41300 119.93900 1.000 68.82756 137 GLN B C 1
ATOM 18808 O O . GLN G 4 137 ? 101.34000 147.84100 119.68500 1.000 76.12879 137 GLN B O 1
ATOM 18822 N N . GLN G 4 138 ? 99.13100 147.75900 120.10900 1.000 67.08609 138 GLN B N 1
ATOM 18823 C CA . GLN G 4 138 ? 99.03100 146.31100 120.01800 1.000 64.98743 138 GLN B CA 1
ATOM 18824 C C . GLN G 4 138 ? 98.17300 145.91700 118.82300 1.000 64.87005 138 GLN B C 1
ATOM 18825 O O . GLN G 4 138 ? 97.27900 146.66000 118.40800 1.000 70.91627 138 GLN B O 1
ATOM 18839 N N . PHE G 4 139 ? 98.45700 144.73700 118.27000 1.000 65.43225 139 PHE B N 1
ATOM 18840 C CA . PHE G 4 139 ? 97.76300 144.22700 117.09600 1.000 66.81098 139 PHE B CA 1
ATOM 18841 C C . PHE G 4 139 ? 97.19800 142.84500 117.38200 1.000 68.65620 139 PHE B C 1
ATOM 18842 O O . PHE G 4 139 ? 97.73800 142.09000 118.19400 1.000 74.70174 139 PHE B O 1
ATOM 18859 N N . TYR G 4 140 ? 96.10600 142.51800 116.69700 1.000 70.35916 140 TYR B N 1
ATOM 18860 C CA . TYR G 4 140 ? 95.41600 141.24900 116.85800 1.000 72.91019 140 TYR B CA 1
ATOM 18861 C C . TYR G 4 140 ? 95.52600 140.42200 115.58400 1.000 67.08604 140 TYR B C 1
ATOM 18862 O O . TYR G 4 140 ? 95.88000 140.92800 114.51600 1.000 72.67444 140 TYR B O 1
ATOM 18880 N N . ILE G 4 141 ? 95.21700 139.13300 115.71100 1.000 65.37291 141 ILE B N 1
ATOM 18881 C CA . ILE G 4 141 ? 95.22600 138.21500 114.57900 1.000 64.51278 141 ILE B CA 1
ATOM 18882 C C . ILE G 4 141 ? 94.21500 137.11200 114.84700 1.000 70.24605 141 ILE B C 1
ATOM 18883 O O . ILE G 4 141 ? 93.91500 136.78700 115.99900 1.000 79.25738 141 ILE B O 1
ATOM 18899 N N . ASP G 4 142 ? 93.69000 136.53400 113.77500 1.000 69.18557 142 ASP B N 1
ATOM 18900 C CA . ASP G 4 142 ? 92.78800 135.40100 113.90900 1.000 74.43189 142 ASP B CA 1
ATOM 18901 C C . ASP G 4 142 ? 93.51700 134.24500 114.58800 1.000 75.27031 142 ASP B C 1
ATOM 18902 O O . ASP G 4 142 ? 94.58400 133.83000 114.11200 1.000 79.93832 142 ASP B O 1
ATOM 18911 N N . PRO G 4 143 ? 92.99200 133.69800 115.68700 1.000 71.11720 143 PRO B N 1
ATOM 18912 C CA . PRO G 4 143 ? 93.68600 132.57400 116.33300 1.000 66.36794 143 PRO B CA 1
ATOM 18913 C C . PRO G 4 143 ? 93.75200 131.32800 115.47400 1.000 68.76450 143 PRO B C 1
ATOM 18914 O O . PRO G 4 143 ? 94.59600 130.46200 115.73200 1.000 70.68810 143 PRO B O 1
ATOM 18925 N N . ALA G 4 144 ? 92.89000 131.20000 114.46700 1.000 70.07089 144 ALA B N 1
ATOM 18926 C CA . ALA G 4 144 ? 92.90100 130.02100 113.61400 1.000 71.54896 144 ALA B CA 1
ATOM 18927 C C . ALA G 4 144 ? 93.93300 130.10000 112.49800 1.000 75.36433 144 ALA B C 1
ATOM 18928 O O . ALA G 4 144 ? 94.18800 129.08100 111.84600 1.000 75.34619 144 ALA B O 1
ATOM 18935 N N . LYS G 4 145 ? 94.53800 131.26700 112.26600 1.000 77.03262 145 LYS B N 1
ATOM 18936 C CA . LYS G 4 145 ? 95.48700 131.45900 111.17700 1.000 72.83641 145 LYS B CA 1
ATOM 18937 C C . LYS G 4 145 ? 96.93100 131.30400 111.64000 1.000 77.86541 145 LYS B C 1
ATOM 18938 O O . LYS G 4 145 ? 97.83800 131.92800 111.07700 1.000 81.57932 145 LYS B O 1
ATOM 18957 N N . LEU G 4 146 ? 97.16100 130.48600 112.65900 1.000 81.05914 146 LEU B N 1
ATOM 18958 C CA . LEU G 4 146 ? 98.47600 130.28800 113.24300 1.000 76.78411 146 LEU B CA 1
ATOM 18959 C C . LEU G 4 146 ? 98.88600 128.82600 113.12800 1.000 77.61009 146 LEU B C 1
ATOM 18960 O O . LEU G 4 146 ? 98.07000 127.94400 112.84400 1.000 77.26356 146 LEU B O 1
ATOM 18976 N N . LEU G 4 147 ? 100.16700 128.57900 113.35500 1.000 74.85683 147 LEU B N 1
ATOM 18977 C CA . LEU G 4 147 ? 100.73800 127.24600 113.44100 1.000 75.20388 147 LEU B CA 1
ATOM 18978 C C . LEU G 4 147 ? 101.52000 127.17000 114.73700 1.000 74.35732 147 LEU B C 1
ATOM 18979 O O . LEU G 4 147 ? 101.84300 128.20100 115.33800 1.000 72.34828 147 LEU B O 1
ATOM 18995 N N . PRO G 4 148 ? 101.84200 125.97000 115.19900 1.000 76.51484 148 PRO B N 1
ATOM 18996 C CA . PRO G 4 148 ? 102.71200 125.86000 116.36700 1.000 78.09206 148 PRO B CA 1
ATOM 18997 C C . PRO G 4 148 ? 104.15100 126.14900 115.98700 1.000 81.48862 148 PRO B C 1
ATOM 18998 O O . PRO G 4 148 ? 104.58800 125.87400 114.86600 1.000 83.66622 148 PRO B O 1
ATOM 19009 N N . LEU G 4 149 ? 104.89500 126.71800 116.93400 1.000 79.56032 149 LEU B N 1
ATOM 19010 C CA . LEU G 4 149 ? 106.31500 126.93100 116.69200 1.000 76.26141 149 LEU B CA 1
ATOM 19011 C C . LEU G 4 149 ? 106.99100 125.61400 116.35600 1.000 78.26462 149 LEU B C 1
ATOM 19012 O O . LEU G 4 149 ? 107.93000 125.57800 115.55200 1.000 80.51608 149 LEU B O 1
ATOM 19028 N N . LYS G 4 150 ? 106.52400 124.52600 116.96700 1.000 77.18933 150 LYS B N 1
ATOM 19029 C CA . LYS G 4 150 ? 107.13900 123.22400 116.75400 1.000 78.72790 150 LYS B CA 1
ATOM 19030 C C . LYS G 4 150 ? 107.03300 122.81000 115.29300 1.000 81.28019 150 LYS B C 1
ATOM 19031 O O . LYS G 4 150 ? 107.95100 122.18400 114.75200 1.000 84.74028 150 LYS B O 1
ATOM 19050 N N . ARG G 4 151 ? 105.91600 123.14000 114.63600 1.000 81.68402 151 ARG B N 1
ATOM 19051 C CA . ARG G 4 151 ? 105.72400 122.70600 113.25600 1.000 85.47831 151 ARG B CA 1
ATOM 19052 C C . ARG G 4 151 ? 106.89000 123.16300 112.39500 1.000 85.79119 151 ARG B C 1
ATOM 19053 O O . ARG G 4 151 ? 107.52900 122.35800 111.70700 1.000 88.25958 151 ARG B O 1
ATOM 19074 N N . PHE G 4 152 ? 107.17900 124.46300 112.42200 1.000 83.31334 152 PHE B N 1
ATOM 19075 C CA . PHE G 4 152 ? 108.25200 125.00200 111.59900 1.000 81.16937 152 PHE B CA 1
ATOM 19076 C C . PHE G 4 152 ? 109.59900 124.45500 112.05000 1.000 82.65964 152 PHE B C 1
ATOM 19077 O O . PHE G 4 152 ? 110.43900 124.09100 111.21900 1.000 81.60088 152 PHE B O 1
ATOM 19094 N N . LEU G 4 153 ? 109.79400 124.39700 113.36500 1.000 84.52015 153 LEU B N 1
ATOM 19095 C CA . LEU G 4 153 ? 111.09500 123.94800 113.90500 1.000 90.73764 153 LEU B CA 1
ATOM 19096 C C . LEU G 4 153 ? 111.31600 122.46600 113.56000 1.000 99.60557 153 LEU B C 1
ATOM 19097 O O . LEU G 4 153 ? 110.32700 121.76800 113.25200 1.000 97.97418 153 LEU B O 1
ATOM 19113 N N . PRO G 4 154 ? 112.56500 121.95100 113.60600 1.000 111.52050 154 PRO B N 1
ATOM 19114 C CA . PRO G 4 154 ? 112.85800 120.51100 113.33600 1.000 109.84248 154 PRO B CA 1
ATOM 19115 C C . PRO G 4 154 ? 111.91100 119.62100 114.13300 1.000 100.49208 154 PRO B C 1
ATOM 19116 O O . PRO G 4 154 ? 111.19800 118.82500 113.48100 1.000 100.32769 154 PRO B O 1
ATOM 19120 N N . GLU H 4 65 ? 129.73800 117.26800 193.37700 1.000 108.96279 65 GLU E N 1
ATOM 19121 C CA . GLU H 4 65 ? 130.22600 116.60100 194.57800 1.000 114.08668 65 GLU E CA 1
ATOM 19122 C C . GLU H 4 65 ? 131.75600 116.64900 194.59300 1.000 111.18569 65 GLU E C 1
ATOM 19123 O O . GLU H 4 65 ? 132.34300 117.56000 195.17700 1.000 105.02526 65 GLU E O 1
ATOM 19134 N N . SER H 4 66 ? 132.39800 115.67900 193.95000 1.000 114.38639 66 SER E N 1
ATOM 19135 C CA . SER H 4 66 ? 133.84800 115.59200 193.89700 1.000 115.87872 66 SER E CA 1
ATOM 19136 C C . SER H 4 66 ? 134.35300 116.22100 192.60300 1.000 113.28393 66 SER E C 1
ATOM 19137 O O . SER H 4 66 ? 133.58200 116.54900 191.69900 1.000 109.10876 66 SER E O 1
ATOM 19145 N N . VAL H 4 67 ? 135.67200 116.40100 192.52700 1.000 110.33861 67 VAL E N 1
ATOM 19146 C CA . VAL H 4 67 ? 136.30500 117.00100 191.36200 1.000 107.52976 67 VAL E CA 1
ATOM 19147 C C . VAL H 4 67 ? 137.54100 116.19500 190.98500 1.000 105.87477 67 VAL E C 1
ATOM 19148 O O . VAL H 4 67 ? 138.09700 115.44900 191.79300 1.000 106.07689 67 VAL E O 1
ATOM 19161 N N . ILE H 4 68 ? 137.96400 116.35800 189.73600 1.000 102.26066 68 ILE E N 1
ATOM 19162 C CA . ILE H 4 68 ? 139.18200 115.72300 189.23600 1.000 97.53242 68 ILE E CA 1
ATOM 19163 C C . ILE H 4 68 ? 139.98100 116.75900 188.45800 1.000 96.81830 68 ILE E C 1
ATOM 19164 O O . ILE H 4 68 ? 139.43200 117.76600 187.98300 1.000 96.56261 68 ILE E O 1
ATOM 19180 N N . PRO H 4 69 ? 141.29200 116.55300 188.33100 1.000 93.39025 69 PRO E N 1
ATOM 19181 C CA . PRO H 4 69 ? 142.15400 117.58500 187.73500 1.000 92.15662 69 PRO E CA 1
ATOM 19182 C C . PRO H 4 69 ? 141.87400 117.74300 186.24700 1.000 96.55416 69 PRO E C 1
ATOM 19183 O O . PRO H 4 69 ? 141.96900 116.78200 185.48100 1.000 98.05547 69 PRO E O 1
ATOM 19194 N N . LEU H 4 70 ? 141.52700 118.96400 185.84100 1.000 94.80825 70 LEU E N 1
ATOM 19195 C CA . LEU H 4 70 ? 141.25400 119.24500 184.43700 1.000 93.10360 70 LEU E CA 1
ATOM 19196 C C . LEU H 4 70 ? 142.53600 119.59200 183.69100 1.000 90.66047 70 LEU E C 1
ATOM 19197 O O . LEU H 4 70 ? 142.79000 119.06300 182.60500 1.000 90.25707 70 LEU E O 1
ATOM 19213 N N . GLY H 4 71 ? 143.34900 120.47300 184.26400 1.000 88.18505 71 GLY E N 1
ATOM 19214 C CA . GLY H 4 71 ? 144.59200 120.86800 183.62800 1.000 87.27752 71 GLY E CA 1
ATOM 19215 C C . GLY H 4 71 ? 145.15500 122.10400 184.29800 1.000 88.77400 71 GLY E C 1
ATOM 19216 O O . GLY H 4 71 ? 144.85000 122.38700 185.45600 1.000 93.19480 71 GLY E O 1
ATOM 19220 N N . HIS H 4 72 ? 145.96300 122.84500 183.54600 1.000 85.63493 72 HIS E N 1
ATOM 19221 C CA . HIS H 4 72 ? 146.64500 124.01600 184.07100 1.000 89.66721 72 HIS E CA 1
ATOM 19222 C C . HIS H 4 72 ? 146.33200 125.23400 183.21700 1.000 91.44534 72 HIS E C 1
ATOM 19223 O O . HIS H 4 72 ? 145.95800 125.12000 182.04700 1.000 94.20743 72 HIS E O 1
ATOM 19237 N N . TYR H 4 73 ? 146.60500 126.43700 183.75000 1.000 93.74045 73 TYR E N 1
ATOM 19238 C CA . TYR H 4 73 ? 146.41800 127.71700 183.00200 1.000 93.88979 73 TYR E CA 1
ATOM 19239 C C . TYR H 4 73 ? 147.47300 127.82300 181.91900 1.000 90.24099 73 TYR E C 1
ATOM 19240 O O . TYR H 4 73 ? 148.66400 127.68800 182.25800 1.000 87.79446 73 TYR E O 1
ATOM 19258 N N . GLY H 4 74 ? 147.06700 128.06200 180.66900 1.000 86.55046 74 GLY E N 1
ATOM 19259 C CA . GLY H 4 74 ? 147.99300 128.10600 179.51900 1.000 85.93298 74 GLY E CA 1
ATOM 19260 C C . GLY H 4 74 ? 148.12400 129.50000 178.96500 1.000 82.53403 74 GLY E C 1
ATOM 19261 O O . GLY H 4 74 ? 149.26700 129.89500 178.66900 1.000 79.74479 74 GLY E O 1
ATOM 19265 N N . TRP H 4 75 ? 147.00300 130.20300 178.77400 1.000 82.56701 75 TRP E N 1
ATOM 19266 C CA . TRP H 4 75 ? 147.01800 131.62100 178.34200 1.000 79.77994 75 TRP E CA 1
ATOM 19267 C C . TRP H 4 75 ? 145.65600 132.24700 178.67000 1.000 80.68358 75 TRP E C 1
ATOM 19268 O O . TRP H 4 75 ? 144.97200 131.71700 179.55400 1.000 80.38232 75 TRP E O 1
ATOM 19289 N N . THR H 4 76 ? 145.31800 133.39400 178.09000 1.000 82.85584 76 THR E N 1
ATOM 19290 C CA . THR H 4 76 ? 144.02100 134.06400 178.31600 1.000 87.01430 76 THR E CA 1
ATOM 19291 C C . THR H 4 76 ? 143.64300 134.85300 177.07700 1.000 89.15347 76 THR E C 1
ATOM 19292 O O . THR H 4 76 ? 144.45900 135.69800 176.64600 1.000 88.54732 76 THR E O 1
ATOM 19303 N N . VAL H 4 77 ? 142.49300 134.54400 176.48000 1.000 87.51149 77 VAL E N 1
ATOM 19304 C CA . VAL H 4 77 ? 141.94400 135.18800 175.29300 1.000 80.69366 77 VAL E CA 1
ATOM 19305 C C . VAL H 4 77 ? 140.79500 136.06800 175.76100 1.000 83.03184 77 VAL E C 1
ATOM 19306 O O . VAL H 4 77 ? 139.62900 135.66300 175.68500 1.000 84.52549 77 VAL E O 1
ATOM 19319 N N . GLN H 4 78 ? 141.10300 137.26500 176.25900 1.000 80.17763 78 GLN E N 1
ATOM 19320 C CA . GLN H 4 78 ? 140.06700 138.11500 176.83200 1.000 79.38389 78 GLN E CA 1
ATOM 19321 C C . GLN H 4 78 ? 139.44400 137.34800 177.99000 1.000 83.65974 78 GLN E C 1
ATOM 19322 O O . GLN H 4 78 ? 140.10700 136.48400 178.57200 1.000 87.23209 78 GLN E O 1
ATOM 19336 N N . ASP H 4 79 ? 138.19600 137.66100 178.35200 1.000 86.66668 79 ASP E N 1
ATOM 19337 C CA . ASP H 4 79 ? 137.56100 137.01100 179.49600 1.000 88.53104 79 ASP E CA 1
ATOM 19338 C C . ASP H 4 79 ? 137.91400 135.53100 179.56800 1.000 90.37152 79 ASP E C 1
ATOM 19339 O O . ASP H 4 79 ? 138.26000 135.01100 180.63400 1.000 94.57259 79 ASP E O 1
ATOM 19348 N N . ASP H 4 80 ? 137.81600 134.83800 178.43500 1.000 89.98018 80 ASP E N 1
ATOM 19349 C CA . ASP H 4 80 ? 138.01000 133.39200 178.38800 1.000 94.14391 80 ASP E CA 1
ATOM 19350 C C . ASP H 4 80 ? 139.29600 132.97700 179.09000 1.000 92.11835 80 ASP E C 1
ATOM 19351 O O . ASP H 4 80 ? 140.38500 133.43200 178.73100 1.000 92.03557 80 ASP E O 1
ATOM 19360 N N . LEU H 4 81 ? 139.19200 132.05500 180.05300 1.000 86.60789 81 LEU E N 1
ATOM 19361 C CA . LEU H 4 81 ? 140.39200 131.51100 180.73200 1.000 89.53035 81 LEU E CA 1
ATOM 19362 C C . LEU H 4 81 ? 140.71900 130.16400 180.08600 1.000 90.80021 81 LEU E C 1
ATOM 19363 O O . LEU H 4 81 ? 140.09700 129.15400 180.44800 1.000 91.53230 81 LEU E O 1
ATOM 19379 N N . ILE H 4 82 ? 141.66700 130.14900 179.15100 1.000 89.38880 82 ILE E N 1
ATOM 19380 C CA . ILE H 4 82 ? 141.96300 128.89500 178.39300 1.000 82.54044 82 ILE E CA 1
ATOM 19381 C C . ILE H 4 82 ? 142.74700 127.92400 179.27400 1.000 82.80275 82 ILE E C 1
ATOM 19382 O O . ILE H 4 82 ? 143.84700 128.26400 179.72600 1.000 85.45556 82 ILE E O 1
ATOM 19398 N N . CYS H 4 83 ? 142.17800 126.76700 179.52400 1.000 88.94034 83 CYS E N 1
ATOM 19399 C CA . CYS H 4 83 ? 142.77900 125.69500 180.30800 1.000 91.73538 83 CYS E CA 1
ATOM 19400 C C . CYS H 4 83 ? 143.18700 124.57400 179.36600 1.000 86.55615 83 CYS E C 1
ATOM 19401 O O . CYS H 4 83 ? 142.33200 123.97000 178.71100 1.000 84.18842 83 CYS E O 1
ATOM 19409 N N . LYS H 4 84 ? 144.48300 124.29000 179.31100 1.000 85.48622 84 LYS E N 1
ATOM 19410 C CA . LYS H 4 84 ? 144.94600 123.09600 178.62400 1.000 82.72714 84 LYS E CA 1
ATOM 19411 C C . LYS H 4 84 ? 144.44300 121.85900 179.35300 1.000 84.90493 84 LYS E C 1
ATOM 19412 O O . LYS H 4 84 ? 144.28900 121.85400 180.57600 1.000 93.07617 84 LYS E O 1
ATOM 19431 N N . VAL H 4 85 ? 144.17500 120.80400 178.59000 1.000 77.61014 85 VAL E N 1
ATOM 19432 C CA . VAL H 4 85 ? 143.57000 119.58800 179.11500 1.000 83.60063 85 VAL E CA 1
ATOM 19433 C C . VAL H 4 85 ? 144.59800 118.46900 179.05400 1.000 93.73223 85 VAL E C 1
ATOM 19434 O O . VAL H 4 85 ? 145.22000 118.24200 178.00900 1.000 88.59704 85 VAL E O 1
ATOM 19447 N N . ASP H 4 86 ? 144.77900 117.77900 180.18100 1.000 100.51675 86 ASP E N 1
ATOM 19448 C CA . ASP H 4 86 ? 145.63700 116.60700 180.26000 1.000 95.92259 86 ASP E CA 1
ATOM 19449 C C . ASP H 4 86 ? 144.86000 115.30100 180.34000 1.000 91.33604 86 ASP E C 1
ATOM 19450 O O . ASP H 4 86 ? 145.45200 114.23600 180.13400 1.000 91.26127 86 ASP E O 1
ATOM 19459 N N . ILE H 4 87 ? 143.56100 115.35000 180.62900 1.000 89.39036 87 ILE E N 1
ATOM 19460 C CA . ILE H 4 87 ? 142.73700 114.15000 180.70800 1.000 93.13774 87 ILE E CA 1
ATOM 19461 C C . ILE H 4 87 ? 142.29100 113.74300 179.31100 1.000 95.15912 87 ILE E C 1
ATOM 19462 O O . ILE H 4 87 ? 142.40200 114.52300 178.35900 1.000 95.47502 87 ILE E O 1
ATOM 19478 N N . GLU H 4 88 ? 141.78500 112.51800 179.18100 1.000 96.58581 88 GLU E N 1
ATOM 19479 C CA . GLU H 4 88 ? 141.31200 111.99800 177.90800 1.000 98.07932 88 GLU E CA 1
ATOM 19480 C C . GLU H 4 88 ? 139.79600 112.07400 177.77800 1.000 95.34382 88 GLU E C 1
ATOM 19481 O O . GLU H 4 88 ? 139.22800 111.42900 176.89300 1.000 92.17347 88 GLU E O 1
ATOM 19493 N N . ASP H 4 89 ? 139.12900 112.83700 178.63800 1.000 93.98739 89 ASP E N 1
ATOM 19494 C CA . ASP H 4 89 ? 137.68700 113.01600 178.57800 1.000 96.67045 89 ASP E CA 1
ATOM 19495 C C . ASP H 4 89 ? 137.36700 114.46500 178.23800 1.000 94.67240 89 ASP E C 1
ATOM 19496 O O . ASP H 4 89 ? 138.00600 115.39000 178.74800 1.000 95.16682 89 ASP E O 1
ATOM 19505 N N . VAL H 4 90 ? 136.38000 114.65300 177.37200 1.000 89.80881 90 VAL E N 1
ATOM 19506 C CA . VAL H 4 90 ? 135.98800 115.97300 176.88500 1.000 82.86260 90 VAL E CA 1
ATOM 19507 C C . VAL H 4 90 ? 134.71300 116.40900 177.60000 1.000 83.15252 90 VAL E C 1
ATOM 19508 O O . VAL H 4 90 ? 133.71200 115.67700 177.55500 1.000 82.31268 90 VAL E O 1
ATOM 19521 N N . PRO H 4 91 ? 134.69800 117.56800 178.24400 1.000 84.09101 91 PRO E N 1
ATOM 19522 C CA . PRO H 4 91 ? 133.54500 118.00100 179.03900 1.000 87.00817 91 PRO E CA 1
ATOM 19523 C C . PRO H 4 91 ? 132.41500 118.50100 178.14500 1.000 82.46625 91 PRO E C 1
ATOM 19524 O O . PRO H 4 91 ? 132.47800 118.41900 176.92200 1.000 84.92896 91 PRO E O 1
ATOM 19535 N N . TYR H 4 92 ? 131.37000 119.02500 178.78000 1.000 84.61037 92 TYR E N 1
ATOM 19536 C CA . TYR H 4 92 ? 130.15500 119.40900 178.08300 1.000 86.53138 92 TYR E CA 1
ATOM 19537 C C . TYR H 4 92 ? 130.22400 120.89600 177.76000 1.000 90.43799 92 TYR E C 1
ATOM 19538 O O . TYR H 4 92 ? 131.27300 121.53600 177.87900 1.000 94.95616 92 TYR E O 1
ATOM 19556 N N . PHE H 4 93 ? 129.09400 121.45500 177.34200 1.000 93.28603 93 PHE E N 1
ATOM 19557 C CA . PHE H 4 93 ? 128.97900 122.86800 177.01600 1.000 97.70378 93 PHE E CA 1
ATOM 19558 C C . PHE H 4 93 ? 128.34200 123.58100 178.19800 1.000 94.72115 93 PHE E C 1
ATOM 19559 O O . PHE H 4 93 ? 127.26600 123.18900 178.66200 1.000 89.75623 93 PHE E O 1
ATOM 19576 N N . ASN H 4 94 ? 129.01700 124.61800 178.68800 1.000 95.86072 94 ASN E N 1
ATOM 19577 C CA . ASN H 4 94 ? 128.62100 125.38100 179.86600 1.000 97.89636 94 ASN E CA 1
ATOM 19578 C C . ASN H 4 94 ? 128.82200 124.57200 181.13800 1.000 100.64278 94 ASN E C 1
ATOM 19579 O O . ASN H 4 94 ? 128.31400 124.95600 182.20000 1.000 99.01051 94 ASN E O 1
ATOM 19590 N N . ALA H 4 95 ? 129.55000 123.46300 181.05700 1.000 102.85900 95 ALA E N 1
ATOM 19591 C CA . ALA H 4 95 ? 129.81800 122.64600 182.23000 1.000 104.43301 95 ALA E CA 1
ATOM 19592 C C . ALA H 4 95 ? 130.55300 123.46600 183.28800 1.000 103.69587 95 ALA E C 1
ATOM 19593 O O . ALA H 4 95 ? 131.58700 124.07600 182.98300 1.000 106.64216 95 ALA E O 1
ATOM 19600 N N . PRO H 4 96 ? 130.06100 123.51200 184.52400 1.000 95.87998 96 PRO E N 1
ATOM 19601 C CA . PRO H 4 96 ? 130.66500 124.40100 185.52200 1.000 97.97926 96 PRO E CA 1
ATOM 19602 C C . PRO H 4 96 ? 132.06200 123.93800 185.91000 1.000 96.48263 96 PRO E C 1
ATOM 19603 O O . PRO H 4 96 ? 132.33000 122.73900 186.00600 1.000 93.82014 96 PRO E O 1
ATOM 19614 N N . ILE H 4 97 ? 132.95800 124.90100 186.12500 1.000 95.69863 97 ILE E N 1
ATOM 19615 C CA . ILE H 4 97 ? 134.30800 124.61700 186.60000 1.000 99.81478 97 ILE E CA 1
ATOM 19616 C C . ILE H 4 97 ? 134.46300 125.13500 188.02600 1.000 108.40268 97 ILE E C 1
ATOM 19617 O O . ILE H 4 97 ? 133.81600 126.10700 188.42900 1.000 109.99958 97 ILE E O 1
ATOM 19633 N N . PHE H 4 98 ? 135.33600 124.47400 188.79100 1.000 110.98983 98 PHE E N 1
ATOM 19634 C CA . PHE H 4 98 ? 135.60700 124.81800 190.18500 1.000 107.38793 98 PHE E CA 1
ATOM 19635 C C . PHE H 4 98 ? 137.06400 124.55200 190.53800 1.000 111.64804 98 PHE E C 1
ATOM 19636 O O . PHE H 4 98 ? 137.68500 123.60800 190.04300 1.000 108.32549 98 PHE E O 1
ATOM 19653 N N . LEU H 4 99 ? 137.59200 125.40400 191.41600 1.000 117.54486 99 LEU E N 1
ATOM 19654 C CA . LEU H 4 99 ? 138.98800 125.37800 191.83400 1.000 117.61168 99 LEU E CA 1
ATOM 19655 C C . LEU H 4 99 ? 139.21100 124.25700 192.85100 1.000 117.93187 99 LEU E C 1
ATOM 19656 O O . LEU H 4 99 ? 138.36200 123.38400 193.05100 1.000 118.81386 99 LEU E O 1
ATOM 19672 N N . GLU H 4 100 ? 140.37700 124.27200 193.50700 1.000 120.20107 100 GLU E N 1
ATOM 19673 C CA . GLU H 4 100 ? 140.67900 123.26400 194.51900 1.000 120.81477 100 GLU E CA 1
ATOM 19674 C C . GLU H 4 100 ? 139.62500 123.24900 195.61900 1.000 119.06075 100 GLU E C 1
ATOM 19675 O O . GLU H 4 100 ? 139.18300 122.17700 196.04900 1.000 111.06668 100 GLU E O 1
ATOM 19687 N N . ASN H 4 101 ? 139.19900 124.42500 196.07500 1.000 122.10789 101 ASN E N 1
ATOM 19688 C CA . ASN H 4 101 ? 138.21900 124.53300 197.14700 1.000 121.04297 101 ASN E CA 1
ATOM 19689 C C . ASN H 4 101 ? 136.78500 124.42600 196.64700 1.000 119.01047 101 ASN E C 1
ATOM 19690 O O . ASN H 4 101 ? 135.86300 124.86600 197.34400 1.000 120.61047 101 ASN E O 1
ATOM 19701 N N . LYS H 4 102 ? 136.57800 123.85200 195.46400 1.000 116.72413 102 LYS E N 1
ATOM 19702 C CA . LYS H 4 102 ? 135.24000 123.65300 194.91300 1.000 116.08935 102 LYS E CA 1
ATOM 19703 C C . LYS H 4 102 ? 134.48600 124.97700 194.81200 1.000 116.55728 102 LYS E C 1
ATOM 19704 O O . LYS H 4 102 ? 133.28800 125.05500 195.08900 1.000 113.03920 102 LYS E O 1
ATOM 19723 N N . GLU H 4 103 ? 135.19800 126.02700 194.41100 1.000 117.24540 103 GLU E N 1
ATOM 19724 C CA . GLU H 4 103 ? 134.61100 127.34100 194.18400 1.000 118.26458 103 GLU E CA 1
ATOM 19725 C C . GLU H 4 103 ? 134.42600 127.53100 192.68400 1.000 115.83300 103 GLU E C 1
ATOM 19726 O O . GLU H 4 103 ? 135.40400 127.50400 191.92900 1.000 114.42751 103 GLU E O 1
ATOM 19738 N N . GLN H 4 104 ? 133.18100 127.72500 192.25700 1.000 114.16939 104 GLN E N 1
ATOM 19739 C CA . GLN H 4 104 ? 132.89900 127.83300 190.83300 1.000 106.40955 104 GLN E CA 1
ATOM 19740 C C . GLN H 4 104 ? 133.45600 129.13800 190.28300 1.000 103.62055 104 GLN E C 1
ATOM 19741 O O . GLN H 4 104 ? 133.21500 130.21300 190.84200 1.000 104.81776 104 GLN E O 1
ATOM 19755 N N . ILE H 4 105 ? 134.19800 129.04500 189.18100 1.000 100.73202 105 ILE E N 1
ATOM 19756 C CA . ILE H 4 105 ? 134.77900 130.22000 188.54200 1.000 105.07328 105 ILE E CA 1
ATOM 19757 C C . ILE H 4 105 ? 134.18100 130.50600 187.17500 1.000 106.05052 105 ILE E C 1
ATOM 19758 O O . ILE H 4 105 ? 134.43100 131.59100 186.62700 1.000 104.55131 105 ILE E O 1
ATOM 19774 N N . GLY H 4 106 ? 133.40000 129.59300 186.61100 1.000 108.38846 106 GLY E N 1
ATOM 19775 C CA . GLY H 4 106 ? 132.76600 129.86300 185.33800 1.000 110.12833 106 GLY E CA 1
ATOM 19776 C C . GLY H 4 106 ? 132.13700 128.61200 184.76000 1.000 107.38940 106 GLY E C 1
ATOM 19777 O O . GLY H 4 106 ? 132.03000 127.57700 185.42200 1.000 105.66803 106 GLY E O 1
ATOM 19781 N N . LYS H 4 107 ? 131.72500 128.73700 183.50200 1.000 103.13209 107 LYS E N 1
ATOM 19782 C CA . LYS H 4 107 ? 131.13500 127.64500 182.74700 1.000 102.34879 107 LYS E CA 1
ATOM 19783 C C . LYS H 4 107 ? 131.85800 127.52300 181.41300 1.000 103.24825 107 LYS E C 1
ATOM 19784 O O . LYS H 4 107 ? 132.44200 128.48500 180.90900 1.000 102.59906 107 LYS E O 1
ATOM 19803 N N . ILE H 4 108 ? 131.81200 126.32000 180.84300 1.000 98.26421 108 ILE E N 1
ATOM 19804 C CA . ILE H 4 108 ? 132.55200 126.04500 179.61800 1.000 92.72485 108 ILE E CA 1
ATOM 19805 C C . ILE H 4 108 ? 131.96400 126.85900 178.47500 1.000 98.65535 108 ILE E C 1
ATOM 19806 O O . ILE H 4 108 ? 130.74500 126.87200 178.26100 1.000 102.56220 108 ILE E O 1
ATOM 19822 N N . ASP H 4 109 ? 132.83300 127.54000 177.73100 1.000 99.30492 109 ASP E N 1
ATOM 19823 C CA . ASP H 4 109 ? 132.42400 128.35900 176.59600 1.000 99.59206 109 ASP E CA 1
ATOM 19824 C C . ASP H 4 109 ? 132.78100 127.75800 175.24700 1.000 99.07194 109 ASP E C 1
ATOM 19825 O O . ASP H 4 109 ? 131.96900 127.82000 174.32100 1.000 98.66899 109 ASP E O 1
ATOM 19834 N N . GLU H 4 110 ? 133.96900 127.17500 175.10200 1.000 97.38813 110 GLU E N 1
ATOM 19835 C CA . GLU H 4 110 ? 134.37700 126.61500 173.82300 1.000 89.96845 110 GLU E CA 1
ATOM 19836 C C . GLU H 4 110 ? 135.37600 125.49000 174.04800 1.000 84.11042 110 GLU E C 1
ATOM 19837 O O . GLU H 4 110 ? 136.12600 125.49100 175.02800 1.000 86.19380 110 GLU E O 1
ATOM 19849 N N . ILE H 4 111 ? 135.42900 124.52400 173.11800 1.000 74.16593 111 ILE E N 1
ATOM 19850 C CA . ILE H 4 111 ? 136.31100 123.32900 173.24300 1.000 64.09893 111 ILE E CA 1
ATOM 19851 C C . ILE H 4 111 ? 137.07300 123.11300 171.92900 1.000 54.39315 111 ILE E C 1
ATOM 19852 O O . ILE H 4 111 ? 136.55600 122.37100 171.09200 1.000 60.34529 111 ILE E O 1
ATOM 19868 N N . PHE H 4 112 ? 138.26000 123.68400 171.76900 1.000 47.63790 112 PHE E N 1
ATOM 19869 C CA . PHE H 4 112 ? 139.06500 123.53900 170.53200 1.000 53.80947 112 PHE E CA 1
ATOM 19870 C C . PHE H 4 112 ? 140.29900 122.68100 170.65300 1.000 61.05675 112 PHE E C 1
ATOM 19871 O O . PHE H 4 112 ? 140.43900 122.13900 171.73400 1.000 69.70895 112 PHE E O 1
ATOM 19888 N N . GLY H 4 113 ? 141.08000 122.48700 169.58600 1.000 57.20602 113 GLY E N 1
ATOM 19889 C CA . GLY H 4 113 ? 142.38000 121.84900 169.54400 1.000 58.71871 113 GLY E CA 1
ATOM 19890 C C . GLY H 4 113 ? 142.30500 120.46900 168.91600 1.000 58.47261 113 GLY E C 1
ATOM 19891 O O . GLY H 4 113 ? 141.24000 119.97200 168.55000 1.000 61.40280 113 GLY E O 1
ATOM 19895 N N . ASN H 4 114 ? 143.47900 119.85100 168.80400 1.000 57.83090 114 ASN E N 1
ATOM 19896 C CA . ASN H 4 114 ? 143.56200 118.50500 168.26600 1.000 57.52655 114 ASN E CA 1
ATOM 19897 C C . ASN H 4 114 ? 142.72100 117.55500 169.11500 1.000 63.18328 114 ASN E C 1
ATOM 19898 O O . ASN H 4 114 ? 142.29000 117.88300 170.22000 1.000 72.21267 114 ASN E O 1
ATOM 19909 N N . LEU H 4 115 ? 142.47700 116.35900 168.58000 1.000 61.77890 115 LEU E N 1
ATOM 19910 C CA . LEU H 4 115 ? 141.52300 115.46000 169.22100 1.000 65.01659 115 LEU E CA 1
ATOM 19911 C C . LEU H 4 115 ? 141.98600 115.05900 170.61600 1.000 76.69818 115 LEU E C 1
ATOM 19912 O O . LEU H 4 115 ? 141.17600 114.98500 171.54800 1.000 79.72696 115 LEU E O 1
ATOM 19928 N N . ARG H 4 116 ? 143.28300 114.79400 170.78200 1.000 81.06050 116 ARG E N 1
ATOM 19929 C CA . ARG H 4 116 ? 143.82700 114.33600 172.05700 1.000 77.62764 116 ARG E CA 1
ATOM 19930 C C . ARG H 4 116 ? 144.37800 115.48800 172.89100 1.000 79.21301 116 ARG E C 1
ATOM 19931 O O . ARG H 4 116 ? 143.93200 115.71000 174.02100 1.000 84.14927 116 ARG E O 1
ATOM 19952 N N . ASP H 4 117 ? 145.34500 116.22700 172.35300 1.000 77.37721 117 ASP E N 1
ATOM 19953 C CA . ASP H 4 117 ? 145.94100 117.36600 173.05200 1.000 75.30079 117 ASP E CA 1
ATOM 19954 C C . ASP H 4 117 ? 145.11700 118.59300 172.68800 1.000 67.55939 117 ASP E C 1
ATOM 19955 O O . ASP H 4 117 ? 145.32900 119.20900 171.64200 1.000 66.34838 117 ASP E O 1
ATOM 19964 N N . TYR H 4 118 ? 144.17500 118.95600 173.55400 1.000 65.56117 118 TYR E N 1
ATOM 19965 C CA . TYR H 4 118 ? 143.21500 120.00400 173.25200 1.000 70.61241 118 TYR E CA 1
ATOM 19966 C C . TYR H 4 118 ? 143.07300 120.92700 174.45500 1.000 73.20449 118 TYR E C 1
ATOM 19967 O O . TYR H 4 118 ? 143.68900 120.71900 175.50600 1.000 82.86566 118 TYR E O 1
ATOM 19985 N N . PHE H 4 119 ? 142.24600 121.95900 174.29100 1.000 59.48450 119 PHE E N 1
ATOM 19986 C CA . PHE H 4 119 ? 142.08600 123.00300 175.28700 1.000 61.72986 119 PHE E CA 1
ATOM 19987 C C . PHE H 4 119 ? 140.61400 123.36800 175.39400 1.000 62.91092 119 PHE E C 1
ATOM 19988 O O . PHE H 4 119 ? 139.81800 123.09300 174.49500 1.000 70.85609 119 PHE E O 1
ATOM 20005 N N . VAL H 4 120 ? 140.25600 123.99200 176.51300 1.000 69.37673 120 VAL E N 1
ATOM 20006 C CA . VAL H 4 120 ? 138.90100 124.48400 176.74600 1.000 72.23474 120 VAL E CA 1
ATOM 20007 C C . VAL H 4 120 ? 138.96900 125.91600 177.25600 1.000 76.38316 120 VAL E C 1
ATOM 20008 O O . VAL H 4 120 ? 139.75000 126.22000 178.16700 1.000 81.05891 120 VAL E O 1
ATOM 20021 N N . SER H 4 121 ? 138.17200 126.79500 176.65700 1.000 77.36972 121 SER E N 1
ATOM 20022 C CA . SER H 4 121 ? 138.03500 128.17700 177.10500 1.000 82.54108 121 SER E CA 1
ATOM 20023 C C . SER H 4 121 ? 136.73900 128.33800 177.88400 1.000 88.54638 121 SER E C 1
ATOM 20024 O O . SER H 4 121 ? 135.68000 127.89200 177.42100 1.000 88.90077 121 SER E O 1
ATOM 20032 N N . VAL H 4 122 ? 136.82100 128.96400 179.05900 1.000 92.36007 122 VAL E N 1
ATOM 20033 C CA . VAL H 4 122 ? 135.70700 129.03500 180.00000 1.000 91.40264 122 VAL E CA 1
ATOM 20034 C C . VAL H 4 122 ? 135.37000 130.50200 180.25700 1.000 91.82738 122 VAL E C 1
ATOM 20035 O O . VAL H 4 122 ? 136.27100 131.34200 180.38200 1.000 91.91603 122 VAL E O 1
ATOM 20048 N N . LYS H 4 123 ? 134.07300 130.79700 180.34000 1.000 91.55281 123 LYS E N 1
ATOM 20049 C CA . LYS H 4 123 ? 133.56200 132.11400 180.65800 1.000 93.34874 123 LYS E CA 1
ATOM 20050 C C . LYS H 4 123 ? 133.30700 132.20000 182.15500 1.000 101.70501 123 LYS E C 1
ATOM 20051 O O . LYS H 4 123 ? 132.63400 131.33700 182.72900 1.000 107.52596 123 LYS E O 1
ATOM 20070 N N . MET H 4 124 ? 133.87200 133.22100 182.78400 1.000 100.66494 124 MET E N 1
ATOM 20071 C CA . MET H 4 124 ? 133.77600 133.40100 184.22100 1.000 98.11551 124 MET E CA 1
ATOM 20072 C C . MET H 4 124 ? 132.73400 134.45600 184.55800 1.000 105.39323 124 MET E C 1
ATOM 20073 O O . MET H 4 124 ? 132.24400 135.18900 183.69700 1.000 107.89148 124 MET E O 1
ATOM 20087 N N . GLY H 4 125 ? 132.38200 134.50700 185.83700 1.000 113.18229 125 GLY E N 1
ATOM 20088 C CA . GLY H 4 125 ? 131.38600 135.44700 186.32400 1.000 118.76619 125 GLY E CA 1
ATOM 20089 C C . GLY H 4 125 ? 132.02900 136.81200 186.56200 1.000 122.54286 125 GLY E C 1
ATOM 20090 O O . GLY H 4 125 ? 133.22000 137.02400 186.31500 1.000 123.82294 125 GLY E O 1
ATOM 20094 N N . ASP H 4 126 ? 131.22200 137.75900 187.04400 1.000 123.66565 126 ASP E N 1
ATOM 20095 C CA . ASP H 4 126 ? 131.69600 139.11600 187.29000 1.000 125.68252 126 ASP E CA 1
ATOM 20096 C C . ASP H 4 126 ? 132.55700 139.22900 188.54300 1.000 122.45108 126 ASP E C 1
ATOM 20097 O O . ASP H 4 126 ? 133.29100 140.21300 188.68400 1.000 120.43321 126 ASP E O 1
ATOM 20106 N N . ASN H 4 127 ? 132.48700 138.25500 189.45000 1.000 116.94926 127 ASN E N 1
ATOM 20107 C CA . ASN H 4 127 ? 133.26000 138.29600 190.68600 1.000 114.46746 127 ASN E CA 1
ATOM 20108 C C . ASN H 4 127 ? 134.68900 137.80200 190.51600 1.000 109.17354 127 ASN E C 1
ATOM 20109 O O . ASN H 4 127 ? 135.44900 137.81800 191.49000 1.000 109.70450 127 ASN E O 1
ATOM 20120 N N . PHE H 4 128 ? 135.07300 137.36700 189.32000 1.000 104.98056 128 PHE E N 1
ATOM 20121 C CA . PHE H 4 128 ? 136.38900 136.79600 189.07800 1.000 102.06410 128 PHE E CA 1
ATOM 20122 C C . PHE H 4 128 ? 137.00500 137.45200 187.85400 1.000 99.00793 128 PHE E C 1
ATOM 20123 O O . PHE H 4 128 ? 136.29800 137.86900 186.93300 1.000 100.71824 128 PHE E O 1
ATOM 20140 N N . LYS H 4 129 ? 138.33100 137.54100 187.85300 1.000 94.49898 129 LYS E N 1
ATOM 20141 C CA . LYS H 4 129 ? 139.07500 138.15000 186.76200 1.000 96.14106 129 LYS E CA 1
ATOM 20142 C C . LYS H 4 129 ? 140.05700 137.14000 186.18900 1.000 90.69586 129 LYS E C 1
ATOM 20143 O O . LYS H 4 129 ? 140.65800 136.35300 186.92500 1.000 85.49383 129 LYS E O 1
ATOM 20162 N N . ALA H 4 130 ? 140.21500 137.18000 184.86400 1.000 94.87526 130 ALA E N 1
ATOM 20163 C CA . ALA H 4 130 ? 141.07400 136.21400 184.18800 1.000 94.27831 130 ALA E CA 1
ATOM 20164 C C . ALA H 4 130 ? 142.51900 136.34600 184.64400 1.000 90.02684 130 ALA E C 1
ATOM 20165 O O . ALA H 4 130 ? 143.19400 135.34100 184.89100 1.000 89.83616 130 ALA E O 1
ATOM 20172 N N . ASN H 4 131 ? 143.01400 137.57800 184.75700 1.000 87.80480 131 ASN E N 1
ATOM 20173 C CA . ASN H 4 131 ? 144.37800 137.79200 185.22600 1.000 91.10195 131 ASN E CA 1
ATOM 20174 C C . ASN H 4 131 ? 144.56000 137.39300 186.68200 1.000 92.81022 131 ASN E C 1
ATOM 20175 O O . ASN H 4 131 ? 145.70300 137.28700 187.13700 1.000 93.28828 131 ASN E O 1
ATOM 20186 N N . SER H 4 132 ? 143.46900 137.16500 187.41700 1.000 91.22830 132 SER E N 1
ATOM 20187 C CA . SER H 4 132 ? 143.57700 136.84900 188.83600 1.000 94.88113 132 SER E CA 1
ATOM 20188 C C . SER H 4 132 ? 144.33800 135.55400 189.08500 1.000 90.99762 132 SER E C 1
ATOM 20189 O O . SER H 4 132 ? 144.80000 135.32700 190.20900 1.000 89.91995 132 SER E O 1
ATOM 20197 N N . PHE H 4 133 ? 144.48100 134.70700 188.07200 1.000 83.88965 133 PHE E N 1
ATOM 20198 C CA . PHE H 4 133 ? 145.16800 133.43100 188.20100 1.000 82.17456 133 PHE E CA 1
ATOM 20199 C C . PHE H 4 133 ? 146.55400 133.52400 187.57900 1.000 87.18763 133 PHE E C 1
ATOM 20200 O O . PHE H 4 133 ? 146.72200 134.07900 186.48900 1.000 89.34245 133 PHE E O 1
ATOM 20217 N N . LYS H 4 134 ? 147.54400 132.98600 188.28100 1.000 93.66884 134 LYS E N 1
ATOM 20218 C CA . LYS H 4 134 ? 148.92600 133.03000 187.83500 1.000 93.73559 134 LYS E CA 1
ATOM 20219 C C . LYS H 4 134 ? 149.25900 131.82100 186.96400 1.000 92.01425 134 LYS E C 1
ATOM 20220 O O . LYS H 4 134 ? 148.51600 130.84000 186.89600 1.000 85.08601 134 LYS E O 1
ATOM 20239 N N . ASP H 4 135 ? 150.40700 131.90500 186.29400 1.000 94.90723 135 ASP E N 1
ATOM 20240 C CA . ASP H 4 135 ? 150.85800 130.81800 185.43900 1.000 93.82830 135 ASP E CA 1
ATOM 20241 C C . ASP H 4 135 ? 151.02000 129.53400 186.24100 1.000 87.98372 135 ASP E C 1
ATOM 20242 O O . ASP H 4 135 ? 151.55100 129.53900 187.35500 1.000 92.96255 135 ASP E O 1
ATOM 20251 N N . GLY H 4 136 ? 150.55600 128.42900 185.66400 1.000 85.14840 136 GLY E N 1
ATOM 20252 C CA . GLY H 4 136 ? 150.62500 127.13700 186.30600 1.000 86.24787 136 GLY E CA 1
ATOM 20253 C C . GLY H 4 136 ? 149.45600 126.81900 187.21100 1.000 83.43676 136 GLY E C 1
ATOM 20254 O O . GLY H 4 136 ? 149.34100 125.67500 187.66800 1.000 69.71508 136 GLY E O 1
ATOM 20258 N N . GLN H 4 137 ? 148.58400 127.78900 187.47700 1.000 85.39252 137 GLN E N 1
ATOM 20259 C CA . GLN H 4 137 ? 147.43100 127.54800 188.33100 1.000 84.11320 137 GLN E CA 1
ATOM 20260 C C . GLN H 4 137 ? 146.61200 126.38400 187.79100 1.000 85.51047 137 GLN E C 1
ATOM 20261 O O . GLN H 4 137 ? 146.28200 126.33700 186.60200 1.000 94.44138 137 GLN E O 1
ATOM 20275 N N . GLN H 4 138 ? 146.28500 125.44400 188.66800 1.000 75.49178 138 GLN E N 1
ATOM 20276 C CA . GLN H 4 138 ? 145.61300 124.21500 188.28200 1.000 78.97591 138 GLN E CA 1
ATOM 20277 C C . GLN H 4 138 ? 144.11900 124.33500 188.55000 1.000 85.37527 138 GLN E C 1
ATOM 20278 O O . GLN H 4 138 ? 143.68900 125.02900 189.47400 1.000 86.64049 138 GLN E O 1
ATOM 20292 N N . PHE H 4 139 ? 143.33000 123.64600 187.73100 1.000 89.57864 139 PHE E N 1
ATOM 20293 C CA . PHE H 4 139 ? 141.87900 123.71900 187.79500 1.000 91.07516 139 PHE E CA 1
ATOM 20294 C C . PHE H 4 139 ? 141.29100 122.34000 188.03800 1.000 98.81139 139 PHE E C 1
ATOM 20295 O O . PHE H 4 139 ? 141.89300 121.31600 187.70300 1.000 105.75722 139 PHE E O 1
ATOM 20312 N N . TYR H 4 140 ? 140.10400 122.33300 188.63100 1.000 100.74733 140 TYR E N 1
ATOM 20313 C CA . TYR H 4 140 ? 139.33800 121.12500 188.88100 1.000 98.67867 140 TYR E CA 1
ATOM 20314 C C . TYR H 4 140 ? 138.02000 121.20100 188.12400 1.000 92.36658 140 TYR E C 1
ATOM 20315 O O . TYR H 4 140 ? 137.46400 122.28500 187.92500 1.000 95.30809 140 TYR E O 1
ATOM 20333 N N . ILE H 4 141 ? 137.52800 120.04400 187.68200 1.000 90.17319 141 ILE E N 1
ATOM 20334 C CA . ILE H 4 141 ? 136.27600 119.96700 186.94000 1.000 97.61360 141 ILE E CA 1
ATOM 20335 C C . ILE H 4 141 ? 135.46800 118.77700 187.44000 1.000 93.90951 141 ILE E C 1
ATOM 20336 O O . ILE H 4 141 ? 135.99100 117.86300 188.08000 1.000 99.05645 141 ILE E O 1
ATOM 20352 N N . ASP H 4 142 ? 134.17700 118.80800 187.14800 1.000 87.46628 142 ASP E N 1
ATOM 20353 C CA . ASP H 4 142 ? 133.28200 117.74900 187.59600 1.000 96.23408 142 ASP E CA 1
ATOM 20354 C C . ASP H 4 142 ? 133.59300 116.44000 186.87500 1.000 99.90182 142 ASP E C 1
ATOM 20355 O O . ASP H 4 142 ? 133.69900 116.42900 185.64300 1.000 98.33242 142 ASP E O 1
ATOM 20364 N N . PRO H 4 143 ? 133.74900 115.32300 187.59200 1.000 101.10178 143 PRO E N 1
ATOM 20365 C CA . PRO H 4 143 ? 133.84800 114.01700 186.92600 1.000 102.94206 143 PRO E CA 1
ATOM 20366 C C . PRO H 4 143 ? 132.51600 113.45900 186.45400 1.000 98.17157 143 PRO E C 1
ATOM 20367 O O . PRO H 4 143 ? 132.50100 112.40300 185.81400 1.000 92.84725 143 PRO E O 1
ATOM 20378 N N . ALA H 4 144 ? 131.40600 114.12400 186.76200 1.000 94.01315 144 ALA E N 1
ATOM 20379 C CA . ALA H 4 144 ? 130.08300 113.68700 186.34500 1.000 93.79906 144 ALA E CA 1
ATOM 20380 C C . ALA H 4 144 ? 129.57400 114.41200 185.10700 1.000 100.77102 144 ALA E C 1
ATOM 20381 O O . ALA H 4 144 ? 128.42600 114.19400 184.71100 1.000 103.18788 144 ALA E O 1
ATOM 20388 N N . LYS H 4 145 ? 130.38800 115.26700 184.49200 1.000 102.89761 145 LYS E N 1
ATOM 20389 C CA . LYS H 4 145 ? 130.00200 115.99900 183.28900 1.000 102.40799 145 LYS E CA 1
ATOM 20390 C C . LYS H 4 145 ? 131.02000 115.77100 182.17600 1.000 98.85907 145 LYS E C 1
ATOM 20391 O O . LYS H 4 145 ? 131.44900 116.70000 181.48900 1.000 99.71524 145 LYS E O 1
ATOM 20410 N N . LEU H 4 146 ? 131.42200 114.51500 181.98800 1.000 98.97932 146 LEU E N 1
ATOM 20411 C CA . LEU H 4 146 ? 132.40200 114.13900 180.97900 1.000 100.88056 146 LEU E CA 1
ATOM 20412 C C . LEU H 4 146 ? 131.82900 113.06300 180.06400 1.000 100.74163 146 LEU E C 1
ATOM 20413 O O . LEU H 4 146 ? 130.98300 112.26500 180.47700 1.000 104.65135 146 LEU E O 1
ATOM 20429 N N . LEU H 4 147 ? 132.29900 113.04600 178.80100 1.000 94.76901 147 LEU E N 1
ATOM 20430 C CA . LEU H 4 147 ? 131.88700 112.01300 177.85700 1.000 94.65059 147 LEU E CA 1
ATOM 20431 C C . LEU H 4 147 ? 133.05900 111.08400 177.56100 1.000 93.09090 147 LEU E C 1
ATOM 20432 O O . LEU H 4 147 ? 134.22100 111.49400 177.65100 1.000 85.39152 147 LEU E O 1
ATOM 20448 N N . PRO H 4 148 ? 132.79800 109.82500 177.21300 1.000 97.24964 148 PRO E N 1
ATOM 20449 C CA . PRO H 4 148 ? 133.89600 108.95000 176.79100 1.000 98.57704 148 PRO E CA 1
ATOM 20450 C C . PRO H 4 148 ? 134.52800 109.47900 175.51500 1.000 96.06074 148 PRO E C 1
ATOM 20451 O O . PRO H 4 148 ? 133.85300 110.03700 174.64600 1.000 96.61250 148 PRO E O 1
ATOM 20462 N N . LEU H 4 149 ? 135.84300 109.29800 175.40300 1.000 95.78254 149 LEU E N 1
ATOM 20463 C CA . LEU H 4 149 ? 136.52600 109.70700 174.18100 1.000 96.19404 149 LEU E CA 1
ATOM 20464 C C . LEU H 4 149 ? 136.18200 108.78100 173.02300 1.000 96.05092 149 LEU E C 1
ATOM 20465 O O . LEU H 4 149 ? 136.12600 109.22500 171.87100 1.000 96.85844 149 LEU E O 1
ATOM 20481 N N . LYS H 4 150 ? 135.94100 107.50100 173.30900 1.000 98.69508 150 LYS E N 1
ATOM 20482 C CA . LYS H 4 150 ? 135.56900 106.55400 172.26600 1.000 101.81416 150 LYS E CA 1
ATOM 20483 C C . LYS H 4 150 ? 134.26500 106.92700 171.57800 1.000 101.01739 150 LYS E C 1
ATOM 20484 O O . LYS H 4 150 ? 134.04200 106.51500 170.43400 1.000 102.96176 150 LYS E O 1
ATOM 20503 N N . ARG H 4 151 ? 133.39900 107.69500 172.24100 1.000 93.42354 151 ARG E N 1
ATOM 20504 C CA . ARG H 4 151 ? 132.17800 108.15200 171.58800 1.000 94.30283 151 ARG E CA 1
ATOM 20505 C C . ARG H 4 151 ? 132.51100 109.11500 170.45300 1.000 96.20862 151 ARG E C 1
ATOM 20506 O O . ARG H 4 151 ? 132.07300 108.92200 169.31500 1.000 90.25144 151 ARG E O 1
ATOM 20527 N N . PHE H 4 152 ? 133.36200 110.10500 170.71900 1.000 95.13091 152 PHE E N 1
ATOM 20528 C CA . PHE H 4 152 ? 133.71100 111.08600 169.69800 1.000 86.33337 152 PHE E CA 1
ATOM 20529 C C . PHE H 4 152 ? 134.73100 110.56400 168.69900 1.000 88.95431 152 PHE E C 1
ATOM 20530 O O . PHE H 4 152 ? 134.91200 111.18900 167.65000 1.000 92.73000 152 PHE E O 1
ATOM 20547 N N . LEU H 4 153 ? 135.39700 109.45100 168.98700 1.000 93.77725 153 LEU E N 1
ATOM 20548 C CA . LEU H 4 153 ? 136.27100 108.86100 167.99000 1.000 100.69062 153 LEU E CA 1
ATOM 20549 C C . LEU H 4 153 ? 135.43000 108.23300 166.88000 1.000 103.51283 153 LEU E C 1
ATOM 20550 O O . LEU H 4 153 ? 134.29600 107.80800 167.11400 1.000 103.40210 153 LEU E O 1
ATOM 20566 N N . PRO H 4 154 ? 135.96700 108.16300 165.65300 1.000 107.08366 154 PRO E N 1
ATOM 20567 C CA . PRO H 4 154 ? 135.20300 107.63000 164.51900 1.000 108.89992 154 PRO E CA 1
ATOM 20568 C C . PRO H 4 154 ? 134.76300 106.18400 164.72500 1.000 101.71624 154 PRO E C 1
ATOM 20569 O O . PRO H 4 154 ? 135.46400 105.43700 165.40600 1.000 97.59499 154 PRO E O 1
#

Nearest PDB structures (foldseek):
  8oue-assembly1_F  TM=9.708E-01  e=8.913E-10  Homo sapiens
  3u28-assembly1_B  TM=9.469E-01  e=6.970E-06  Saccharomyces cerevisiae S288C
  3uai-assembly1_B  TM=9.189E-01  e=2.049E-05  Saccharomyces cerevisiae S288C
  6gqv-assembly1_AX  TM=3.373E-01  e=1.295E+00  Saccharomyces cerevisiae
  8oue-assembly1_I  TM=9.749E-01  e=8.500E-16  Homo sapiens